Protein 9BHZ (pdb70)

Solvent-accessible surface area: 41918 Å² total; per-residue (Å²): 141,39,73,78,58,5,82,89,71,20,13,52,41,22,66,90,89,30,8,80,78,4,92,100,89,40,2,18,46,64,51,12,1,27,70,10,1,8,3,3,21,16,137,26,20,133,83,40,0,0,22,3,118,105,19,89,0,15,0,20,80,0,47,64,52,0,16,38,0,0,10,20,0,112,111,83,31,1,163,38,39,15,10,0,0,0,4,1,18,10,1,0,0,0,0,0,0,4,5,0,0,9,1,8,10,2,5,0,0,1,0,56,68,70,45,36,19,178,47,0,22,53,0,0,129,55,0,104,1,26,0,0,0,11,0,2,23,53,78,103,60,54,46,0,58,59,14,9,139,119,24,109,43,86,14,165,160,0,125,9,83,22,37,2,41,16,132,103,36,11,108,48,2,2,81,44,7,142,78,13,83,82,47,115,25,77,41,73,20,48,9,58,5,4,1,0,0,7,15,13,102,128,59,74,21,62,4,0,4,3,5,9,2,4,1,10,4,5,0,35,50,1,10,94,22,0,36,13,73,92,50,5,66,3,2,5,6,12,53,0,2,74,10,16,5,2,3,4,0,2,0,10,0,0,2,45,22,0,0,17,0,1,5,5,90,100,54,42,21,120,44,0,0,95,35,0,80,145,48,110,0,37,9,0,8,0,40,13,75,20,1,60,85,1,16,95,16,159,7,32,100,91,46,80,22,96,27,8,106,9,0,0,2,5,66,71,114,12,104,55,73,26,0,89,70,1,21,90,58,12,152,10,49,0,0,4,6,20,33,24,16,8,1,0,4,0,0,0,67,66,134,27,66,66,107,35,0,17,87,6,25,0,74,79,21,2,122,25,2,69,29,47,5,2,45,92,80,38,95,72,51,99,92,81,26,105,11,18,0,6,0,50,0,0,1,3,8,22,0,4,1,34,34,106,82,73,20,90,92,18,17,27,189,73,27,10,14,70,10,10,17,50,0,57,37,21,144,82,51,2,0,18,31,50,16,124,61,52,109,123,13,74,91,95,86,35,72,5,34,2,52,70,15,0,46,108,20,50,140,72,109,30,67,36,7,17,2,46,39,68,123,58,34,1,28,2,61,32,13,89,100,104,82,77,29,98,66,56,35,87,100,86,74,170,77,43,22,3,46,50,57,92,51,98,62,60,29,116,63,72,57,51,4,86,159,65,18,14,57,43,22,66,89,88,32,6,37,76,4,107,94,86,27,2,14,37,35,36,12,0,28,68,10,0,10,29,1,10,68,136,28,27,132,89,38,0,0,17,8,96,146,13,85,0,18,0,58,81,0,48,70,50,0,23,39,0,0,16,27,0,103,110,78,43,4,52,37,37,30,9,0,0,0,6,4,22,11,1,0,0,0,0,0,0,3,2,0,0,11,2,3,8,2,4,0,0,3,0,57,96,74,34,36,21,179,46,0,21,56,0,0,129,26,0,102,1,23,0,0,0,18,1,2,31,48,83,98,65,52,41,0,68,69,13,7,91,125,20,110,42,83,14,164,160,0,122,12,84,26,42,8,36,17,122,101,49,16,120,47,3,6,93,37,12,138,68,6,86,81,61,103,11,87,48,98,16,61,9,60,19,5,1,0,0,6,19,16,68,110,115,78,21,66,0,0,4,3,4,10,1,3,1,7,10,4,2,37,61,1,10,101,23,0,38,10,71,81,90,7,67,3,2,6,7,10,65,0,6,70,8,14,5,2,3,3,0,3,1,7,0,0,2,50,24,1,0,16,0,2,4,4,86,92,50,99,16,102,34,0,0,74,34,0,74,132,33,107,0,32,8,0,10,0,39,15,71,20,1,50,96,1,16,100,17,152,18,34,170,89,52,76,24,91,21,8,107,7,0,0,1,5,67,70,84,20,105,70,80,29,0,84,77,0,17,98,54,11,150,12,39,2,0,3,6,22,30,28,14,7,1,0,6,0,0,0,62,74,134,35,59,82,94,44,6,6,86,7,24,1,71,79,19,1,122,27,2,63,29,49,5,0,30,84,86,30,99,66,57,93,78,93,25,95,9,88,1,12,0,57,0,0,1,1,9,22,0,2,0,44,39,100,85,41,18,155,70,22,16,29,186,59,26,8,13,86,21,72,47,49,0,45,27,27,72,89,106,1,0,16,50,68,33,158,124,72,85,107,94,85,165,125,100,102,102,93,136,222,117,124,93,62,69,82,247,105,96,80,49,94,77,73,39,79,96,74,143,127,99,68,19,53,58,43,57,167,114

Organism: Acinetobacter baumannii (NCBI:txid470)

Secondary structure (DSSP, 8-state):
-THHHHHHHT--PPPHHHHHHHHHTT-S-S--HHHHHHHHHHHHTTSEEEEETTEEEEHHHHHHHHHHHHHHHHHTT--TT-EEEEE--S-THHHHHHHHHHHTT-EEEEE-TT--HHHHHHHHHHHT-SEEEEEESSTTSPPHHHHHTT-SS--TT--EEEEEE--SSHHHH-GGGTT-----------TTSEEEEEE----SPPEEEEEHHHHHHHHHHHHHHHT--TT-EEEE-S-TTSHHHHHSSHHHHHHHTT-EEEE-S---HHHHHHHHHHHT--EEEE-HHHHHHHHT-GGGGGS--TT--EEEEESS---HHHHHHHIIIIISEEEEEEE-TTS-EEE--TTS-HHHHHH---EESSTT-EEEEE-TTS-B--TT--EEEEEE-TTS-SS-TT-HHHHHHHB-TT--EEEEEEEEE-TTS-EEEEEESSPPEEETTEEE-HHHHHHHHHT----EEEEEEE--EEEEEEE---HHHHHHHHH--GGGS-SB---SS--/-HHHHHHHTT--PPPHHHHHHHHHTT-S-S--HHHHHHHHHHHSSSSEEEEETTEEEEHHHHHHHHHHHHHHHHHHT--TT-EEEEE--S-THHHHHHHHHHHTT-EEEEE-TT--HHHHHHHHHHHT-SEEEEEESSTTS--HHHHHTT-SS--SS--EEEEEE--SSHHHH-GGGGG-----------TTSEEEEEE-------EEEEEHHHHHHHHHHHHHHHT--TT-EEEE-S-TTSHHHHHSSHHHHHHHTT-EEEE-S---HHHHHHHHHHHT--EEEE-HHHHHHHHT-GGGGSS--TT--EEEEESSPPPHHHHHHHHHHH-SEEEEEEE-TTS-EEE--TTS-HHHHHH--BEES-TT-EEEEE-SSSPBPPTT--EEEEEE-TTS-SS-TT-HHHHHHHB-TTS-EEEEEEEEE-TTS-EEE-----TT------------------TTHHHHHHH---TTS------

Foldseek 3Di:
DCVVVQVVQFADADPPVQQVVCVVVPQFDWDFPLNLLVVLCVVFVPFWQEAEQPETDTSVRLNQLLLLVLQVCVVVPDAAQAEAEEEEFQADCSSSPLSNCVLRNYAYEQDYHPDALAQVLVVCVLRVHQEYEHEAQAPVDQFQVNSQVPHPDHDVSNPHGGYFHHDPYPCVRCVSSVVTDRDVRDHPDIQSDFRYWYWWDADRTFTATFGNRLQVSLLVLLLVQVVAALAAEEEEADGQSDPCQCPNPHSVNNSSRNHYYYTDSDLQQVVVLVVCQVSLHAEYEEELVSLVNNLPDPCLVVHPNVSHAEYEYEDDDDALVSLVSSCPSSVYQYWYWYDTPQFWIAIAGSPDDSVCSSFFNHGTSDPFKDWFFAALFGDGDDAPDKHFIWIDGSGGGQATGSDVLVSVVQADPVRTGGPQWIFGQHPVRTTGTDGGNAAWQQAPNDTHGQVVLQSLLVVPVFDDWGWHDDPSFIEIETEPCAPVQQVSVVVPPNVPRHPYYYDHDSD/DVVVVQVVQFADADDPVQVVCCVVVPLFDWDFPLSLLVVLCVVFVQFWLEDEPPETDGSVRLNQLLLLLLQLCVVVPDAAAAEAEEAEFQAPCSSSNLSVCVVRNHAYEQDYPVAALVQVLVVCVSRVHQEYEHEDADPPDQFQVSSQVPDPDHDPSNPHGYYFHDDDYPCVRCVSSVPGDRDVSPHDDIQSDWRYWYWWPDPHTFTATFGNRLQVSLLVLLLVQVVAALAAEEEEAPGQSDPCQCPNPHSVNNSSHNHYYYTDSHLQQVVVLVVCQVPLHAEYEDEQVSLVNNLPDPCVPVHDNVSHAEYEYEDDDDALVSLVSCCVSSVYQYKYWYDIPQFWIAIAGSPDDSVCSSFFRHDTSDPFKDWFFQDLVGHGDDAPDKHFTWIDGSGGGQATGSDVVVNPVQADPVRIGGPQFMWGAHPVRTTGTPGDCVQVVPPQSPGWPPPPAIEPPFCPVQVVVVVPDPPSGHPGYVD

B-factor: mean 50.35, std 14.44, range [27.28, 110.31]

InterPro domains:
  IPR000873 AMP-dependent synthetase/ligase domain [PF00501] (43-404)
  IPR020845 AMP-binding, conserved site [PS00455] (198-209)
  IPR025110 AMP-binding enzyme, C-terminal domain [PF13193] (455-532)
  IPR042099 ANL, N-terminal domain [G3DSA:3.40.50.12780] (9-440)
  IPR045851 AMP-binding enzyme domain superfamily [G3DSA:3.30.300.30] (441-539)

Radius of gyration: 33.73 Å; Cα contacts (8 Å, |Δi|>4): 2153; chains: 2; bounding box: 56×111×83 Å

Structure (mmCIF, N/CA/C/O backbone):
data_9BHZ
#
_entry.id   9BHZ
#
_cell.length_a   56.329
_cell.length_b   74.170
_cell.length_c   75.557
_cell.angle_alpha   85.05
_cell.angle_beta   69.91
_cell.angle_gamma   70.09
#
_symmetry.space_group_name_H-M   'P 1'
#
loop_
_entity.id
_entity.type
_entity.pdbx_description
1 polymer '2,3-dihydroxybenzoate-AMP ligase'
2 non-polymer "5'-O-[(2-hydroxybenzoyl)sulfamoyl]adenosine"
3 non-polymer 1,2-ETHANEDIOL
4 water water
#
loop_
_atom_site.group_PDB
_atom_site.id
_atom_site.type_symbol
_atom_site.label_atom_id
_atom_site.label_alt_id
_atom_site.label_comp_id
_atom_site.label_asym_id
_atom_site.label_entity_id
_atom_site.label_seq_id
_atom_site.pdbx_PDB_ins_code
_atom_site.Cartn_x
_atom_site.Cartn_y
_atom_site.Cartn_z
_atom_site.occupancy
_atom_site.B_iso_or_equiv
_atom_site.auth_seq_id
_atom_site.auth_comp_id
_atom_site.auth_asym_id
_atom_site.auth_atom_id
_atom_site.pdbx_PDB_model_num
ATOM 1 N N . MET A 1 36 ? -16.511 9.531 0.909 1.00 66.92 1 MET A N 1
ATOM 2 C CA . MET A 1 36 ? -17.737 8.714 0.906 1.00 70.02 1 MET A CA 1
ATOM 3 C C . MET A 1 36 ? -18.806 9.384 1.751 1.00 66.52 1 MET A C 1
ATOM 4 O O . MET A 1 36 ? -19.884 9.795 1.279 1.00 62.56 1 MET A O 1
ATOM 9 N N . PHE A 1 37 ? -18.451 9.476 3.029 1.00 66.70 2 PHE A N 1
ATOM 10 C CA . PHE A 1 37 ? -19.239 10.119 4.058 1.00 59.50 2 PHE A CA 1
ATOM 11 C C . PHE A 1 37 ? -18.982 11.612 4.145 1.00 56.15 2 PHE A C 1
ATOM 12 O O . PHE A 1 37 ? -19.492 12.260 5.063 1.00 56.14 2 PHE A O 1
ATOM 20 N N . ILE A 1 38 ? -18.203 12.177 3.222 1.00 56.37 3 ILE A N 1
ATOM 21 C CA . ILE A 1 38 ? -17.915 13.603 3.318 1.00 56.30 3 ILE A CA 1
ATOM 22 C C . ILE A 1 38 ? -19.196 14.432 3.181 1.00 54.16 3 ILE A C 1
ATOM 23 O O . ILE A 1 38 ? -19.303 15.527 3.748 1.00 51.63 3 ILE A O 1
ATOM 28 N N . GLU A 1 39 ? -20.197 13.920 2.467 1.00 54.90 4 GLU A N 1
ATOM 29 C CA . GLU A 1 39 ? -21.464 14.640 2.372 1.00 53.79 4 GLU A CA 1
ATOM 30 C C . GLU A 1 39 ? -22.062 14.880 3.758 1.00 53.92 4 GLU A C 1
ATOM 31 O O . GLU A 1 39 ? -22.385 16.018 4.119 1.00 53.01 4 GLU A O 1
ATOM 33 N N . GLN A 1 40 ? -22.200 13.813 4.560 1.00 55.73 5 GLN A N 1
ATOM 34 C CA . GLN A 1 40 ? -22.761 13.951 5.903 1.00 51.79 5 GLN A CA 1
ATOM 35 C C . GLN A 1 40 ? -21.868 14.812 6.794 1.00 52.38 5 GLN A C 1
ATOM 36 O O . GLN A 1 40 ? -22.363 15.687 7.523 1.00 48.82 5 GLN A O 1
ATOM 38 N N . ASP A 1 41 ? -20.549 14.583 6.737 1.00 48.70 6 ASP A N 1
ATOM 39 C CA . ASP A 1 41 ? -19.621 15.287 7.617 1.00 46.98 6 ASP A CA 1
ATOM 40 C C . ASP A 1 41 ? -19.701 16.792 7.419 1.00 47.10 6 ASP A C 1
ATOM 41 O O . ASP A 1 41 ? -19.696 17.561 8.388 1.00 45.18 6 ASP A O 1
ATOM 46 N N . ILE A 1 42 ? -19.711 17.235 6.161 1.00 48.10 7 ILE A N 1
ATOM 47 C CA . ILE A 1 42 ? -19.877 18.658 5.897 1.00 47.71 7 ILE A CA 1
ATOM 48 C C . ILE A 1 42 ? -21.123 19.184 6.605 1.00 47.68 7 ILE A C 1
ATOM 49 O O . ILE A 1 42 ? -21.084 20.242 7.242 1.00 48.35 7 ILE A O 1
ATOM 54 N N . GLN A 1 43 ? -22.234 18.443 6.545 1.00 47.58 8 GLN A N 1
ATOM 55 C CA . GLN A 1 43 ? -23.435 18.900 7.247 1.00 49.48 8 GLN A CA 1
ATOM 56 C C . GLN A 1 43 ? -23.294 18.818 8.769 1.00 50.52 8 GLN A C 1
ATOM 57 O O . GLN A 1 43 ? -24.105 19.416 9.485 1.00 48.06 8 GLN A O 1
ATOM 59 N N . LEU A 1 44 ? -22.285 18.114 9.279 1.00 45.54 9 LEU A N 1
ATOM 60 C CA . LEU A 1 44 ? -22.084 17.982 10.715 1.00 48.24 9 LEU A CA 1
ATOM 61 C C . LEU A 1 44 ? -21.008 18.916 11.264 1.00 45.40 9 LEU A C 1
ATOM 62 O O . LEU A 1 44 ? -20.755 18.892 12.467 1.00 44.32 9 LEU A O 1
ATOM 67 N N . GLY A 1 45 ? -20.383 19.742 10.427 1.00 46.30 10 GLY A N 1
ATOM 68 C CA . GLY A 1 45 ? -19.428 20.722 10.914 1.00 44.25 10 GLY A CA 1
ATOM 69 C C . GLY A 1 45 ? -18.072 20.688 10.232 1.00 43.91 10 GLY A C 1
ATOM 70 O O . GLY A 1 45 ? -17.243 21.587 10.419 1.00 42.85 10 GLY A O 1
ATOM 71 N N . TYR A 1 46 ? -17.826 19.654 9.435 1.00 44.04 11 TYR A N 1
ATOM 72 C CA . TYR A 1 46 ? -16.532 19.522 8.774 1.00 41.69 11 TYR A CA 1
ATOM 73 C C . TYR A 1 46 ? -16.362 20.597 7.701 1.00 44.02 11 TYR A C 1
ATOM 74 O O . TYR A 1 46 ? -17.275 20.836 6.899 1.00 45.94 11 TYR A O 1
ATOM 83 N N . VAL A 1 47 ? -15.206 21.248 7.673 1.00 40.95 12 VAL A N 1
ATOM 84 C CA . VAL A 1 47 ? -14.882 22.144 6.565 1.00 40.45 12 VAL A CA 1
ATOM 85 C C . VAL A 1 47 ? -13.829 21.455 5.701 1.00 41.44 12 VAL A C 1
ATOM 86 O O . VAL A 1 47 ? -12.736 21.151 6.188 1.00 42.74 12 VAL A O 1
ATOM 90 N N . PRO A 1 48 ? -14.120 21.167 4.444 1.00 44.94 13 PRO A N 1
ATOM 91 C CA . PRO A 1 48 ? -13.198 20.391 3.610 1.00 43.72 13 PRO A CA 1
ATOM 92 C C . PRO A 1 48 ? -12.161 21.263 2.910 1.00 42.87 13 PRO A C 1
ATOM 93 O O . PRO A 1 48 ? -12.253 22.488 2.879 1.00 45.24 13 PRO A O 1
ATOM 97 N N . PHE A 1 49 ? -11.170 20.593 2.326 1.00 47.52 14 PHE A N 1
ATOM 98 C CA . PHE A 1 49 ? -10.251 21.264 1.417 1.00 48.66 14 PHE A CA 1
ATOM 99 C C . PHE A 1 49 ? -11.000 21.755 0.171 1.00 49.31 14 PHE A C 1
ATOM 100 O O . PHE A 1 49 ? -11.837 21.031 -0.375 1.00 49.27 14 PHE A O 1
ATOM 108 N N . PRO A 1 50 ? -10.746 22.988 -0.280 1.00 49.87 15 PRO A N 1
ATOM 109 C CA . PRO A 1 50 ? -11.326 23.449 -1.552 1.00 51.14 15 PRO A CA 1
ATOM 110 C C . PRO A 1 50 ? -10.949 22.547 -2.716 1.00 51.88 15 PRO A C 1
ATOM 111 O O . PRO A 1 50 ? -9.791 22.158 -2.872 1.00 53.86 15 PRO A O 1
ATOM 115 N N . LYS A 1 51 ? -11.934 22.285 -3.578 1.00 56.23 16 LYS A N 1
ATOM 116 C CA . LYS A 1 51 ? -11.792 21.277 -4.629 1.00 55.76 16 LYS A CA 1
ATOM 117 C C . LYS A 1 51 ? -10.501 21.448 -5.435 1.00 56.12 16 LYS A C 1
ATOM 118 O O . LYS A 1 51 ? -9.824 20.461 -5.755 1.00 54.77 16 LYS A O 1
ATOM 120 N N . SER A 1 52 ? -10.130 22.691 -5.762 1.00 56.07 17 SER A N 1
ATOM 121 C CA . SER A 1 52 ? -8.945 22.890 -6.593 1.00 52.97 17 SER A CA 1
ATOM 122 C C . SER A 1 52 ? -7.673 22.532 -5.831 1.00 56.60 17 SER A C 1
ATOM 123 O O . SER A 1 52 ? -6.807 21.825 -6.359 1.00 55.94 17 SER A O 1
ATOM 126 N N . ARG A 1 53 ? -7.551 22.992 -4.573 1.00 57.12 18 ARG A N 1
ATOM 127 C CA . ARG A 1 53 ? -6.379 22.662 -3.762 1.00 52.91 18 ARG A CA 1
ATOM 128 C C . ARG A 1 53 ? -6.263 21.158 -3.544 1.00 50.76 18 ARG A C 1
ATOM 129 O O . ARG A 1 53 ? -5.165 20.590 -3.627 1.00 48.01 18 ARG A O 1
ATOM 137 N N . ALA A 1 54 ? -7.386 20.497 -3.260 1.00 49.80 19 ALA A N 1
ATOM 138 C CA . ALA A 1 54 ? -7.374 19.050 -3.082 1.00 50.09 19 ALA A CA 1
ATOM 139 C C . ALA A 1 54 ? -6.818 18.339 -4.307 1.00 52.40 19 ALA A C 1
ATOM 140 O O . ALA A 1 54 ? -6.050 17.379 -4.180 1.00 51.89 19 ALA A O 1
ATOM 142 N N . GLN A 1 55 ? -7.228 18.766 -5.504 1.00 56.40 20 GLN A N 1
ATOM 143 C CA . GLN A 1 55 ? -6.768 18.092 -6.711 1.00 56.47 20 GLN A CA 1
ATOM 144 C C . GLN A 1 55 ? -5.265 18.251 -6.871 1.00 55.95 20 GLN A C 1
ATOM 145 O O . GLN A 1 55 ? -4.571 17.314 -7.286 1.00 55.06 20 GLN A O 1
ATOM 151 N N . GLN A 1 56 ? -4.748 19.432 -6.530 1.00 52.29 21 GLN A N 1
ATOM 152 C CA . GLN A 1 56 ? -3.316 19.673 -6.622 1.00 51.21 21 GLN A CA 1
ATOM 153 C C . GLN A 1 56 ? -2.551 18.778 -5.660 1.00 52.43 21 GLN A C 1
ATOM 154 O O . GLN A 1 56 ? -1.531 18.186 -6.027 1.00 53.30 21 GLN A O 1
ATOM 160 N N . TYR A 1 57 ? -3.035 18.654 -4.424 1.00 49.98 22 TYR A N 1
ATOM 161 C CA . TYR A 1 57 ? -2.372 17.771 -3.469 1.00 49.83 22 TYR A CA 1
ATOM 162 C C . TYR A 1 57 ? -2.448 16.308 -3.904 1.00 50.82 22 TYR A C 1
ATOM 163 O O . TYR A 1 57 ? -1.567 15.513 -3.554 1.00 52.03 22 TYR A O 1
ATOM 172 N N . ARG A 1 58 ? -3.468 15.937 -4.683 1.00 52.24 23 ARG A N 1
ATOM 173 C CA . ARG A 1 58 ? -3.488 14.614 -5.305 1.00 54.58 23 ARG A CA 1
ATOM 174 C C . ARG A 1 58 ? -2.412 14.487 -6.376 1.00 55.73 23 ARG A C 1
ATOM 175 O O . ARG A 1 58 ? -1.607 13.546 -6.349 1.00 57.06 23 ARG A O 1
ATOM 183 N N . ASP A 1 59 ? -2.392 15.419 -7.340 1.00 55.16 24 ASP A N 1
ATOM 184 C CA . ASP A 1 59 ? -1.538 15.257 -8.513 1.00 54.89 24 ASP A CA 1
ATOM 185 C C . ASP A 1 59 ? -0.058 15.408 -8.188 1.00 56.66 24 ASP A C 1
ATOM 186 O O . ASP A 1 59 ? 0.778 14.758 -8.819 1.00 58.68 24 ASP A O 1
ATOM 191 N N . GLU A 1 60 ? 0.295 16.267 -7.244 1.00 54.71 25 GLU A N 1
ATOM 192 C CA . GLU A 1 60 ? 1.701 16.438 -6.908 1.00 54.97 25 GLU A CA 1
ATOM 193 C C . GLU A 1 60 ? 2.222 15.339 -5.993 1.00 55.90 25 GLU A C 1
ATOM 194 O O . GLU A 1 60 ? 3.398 15.372 -5.619 1.00 58.18 25 GLU A O 1
ATOM 200 N N . GLY A 1 61 ? 1.384 14.375 -5.624 1.00 55.43 26 GLY A N 1
ATOM 201 C CA . GLY A 1 61 ? 1.848 13.231 -4.869 1.00 54.18 26 GLY A CA 1
ATOM 202 C C . GLY A 1 61 ? 2.029 13.508 -3.397 1.00 55.51 26 GLY A C 1
ATOM 203 O O . GLY A 1 61 ? 3.018 13.057 -2.801 1.00 59.04 26 GLY A O 1
ATOM 204 N N . CYS A 1 62 ? 1.108 14.258 -2.794 1.00 51.49 27 CYS A N 1
ATOM 205 C CA . CYS A 1 62 ? 1.065 14.461 -1.345 1.00 49.40 27 CYS A CA 1
ATOM 206 C C . CYS A 1 62 ? 0.095 13.497 -0.673 1.00 46.77 27 CYS A C 1
ATOM 207 O O . CYS A 1 62 ? 0.494 12.688 0.169 1.00 46.43 27 CYS A O 1
ATOM 210 N N . TRP A 1 63 ? -1.189 13.599 -1.021 1.00 44.01 28 TRP A N 1
ATOM 211 C CA . TRP A 1 63 ? -2.207 12.693 -0.515 1.00 42.50 28 TRP A CA 1
ATOM 212 C C . TRP A 1 63 ? -2.108 11.349 -1.222 1.00 45.14 28 TRP A C 1
ATOM 213 O O . TRP A 1 63 ? -2.116 11.285 -2.450 1.00 41.52 28 TRP A O 1
ATOM 224 N N . LYS A 1 64 ? -2.022 10.279 -0.453 1.00 45.25 29 LYS A N 1
ATOM 225 C CA . LYS A 1 64 ? -2.034 8.952 -1.038 1.00 46.64 29 LYS A CA 1
ATOM 226 C C . LYS A 1 64 ? -3.361 8.258 -0.708 1.00 45.33 29 LYS A C 1
ATOM 227 O O . LYS A 1 64 ? -4.335 8.891 -0.280 1.00 43.13 29 LYS A O 1
ATOM 233 N N . SER A 1 65 ? -3.413 6.953 -0.951 1.00 47.34 30 SER A N 1
ATOM 234 C CA . SER A 1 65 ? -4.662 6.207 -0.999 1.00 43.72 30 SER A CA 1
ATOM 235 C C . SER A 1 65 ? -4.767 5.180 0.122 1.00 43.59 30 SER A C 1
ATOM 236 O O . SER A 1 65 ? -5.438 4.162 -0.027 1.00 47.81 30 SER A O 1
ATOM 239 N N . GLN A 1 66 ? -4.094 5.415 1.244 1.00 46.61 31 GLN A N 1
ATOM 240 C CA . GLN A 1 66 ? -4.102 4.474 2.356 1.00 42.93 31 GLN A CA 1
ATOM 241 C C . GLN A 1 66 ? -4.766 5.120 3.552 1.00 42.77 31 GLN A C 1
ATOM 242 O O . GLN A 1 66 ? -4.424 6.250 3.925 1.00 41.52 31 GLN A O 1
ATOM 248 N N . THR A 1 67 ? -5.703 4.396 4.155 1.00 42.08 32 THR A N 1
ATOM 249 C CA . THR A 1 67 ? -6.196 4.766 5.472 1.00 39.87 32 THR A CA 1
ATOM 250 C C . THR A 1 67 ? -5.157 4.395 6.528 1.00 38.21 32 THR A C 1
ATOM 251 O O . THR A 1 67 ? -4.195 3.673 6.258 1.00 38.55 32 THR A O 1
ATOM 255 N N . HIS A 1 68 ? -5.378 4.867 7.755 1.00 38.19 33 HIS A N 1
ATOM 256 C CA . HIS A 1 68 ? -4.520 4.469 8.868 1.00 37.84 33 HIS A CA 1
ATOM 257 C C . HIS A 1 68 ? -4.480 2.960 9.014 1.00 36.61 33 HIS A C 1
ATOM 258 O O . HIS A 1 68 ? -3.434 2.380 9.340 1.00 39.00 33 HIS A O 1
ATOM 265 N N . PHE A 1 69 ? -5.610 2.307 8.839 1.00 35.53 34 PHE A N 1
ATOM 266 C CA . PHE A 1 69 ? -5.578 0.874 9.074 1.00 39.08 34 PHE A CA 1
ATOM 267 C C . PHE A 1 69 ? -4.931 0.133 7.911 1.00 37.70 34 PHE A C 1
ATOM 268 O O . PHE A 1 69 ? -4.212 -0.848 8.139 1.00 36.29 34 PHE A O 1
ATOM 276 N N . GLN A 1 70 ? -5.178 0.578 6.665 1.00 36.61 35 GLN A N 1
ATOM 277 C CA . GLN A 1 70 ? -4.514 -0.048 5.520 1.00 37.63 35 GLN A CA 1
ATOM 278 C C . GLN A 1 70 ? -3.011 0.164 5.581 1.00 35.68 35 GLN A C 1
ATOM 279 O O . GLN A 1 70 ? -2.245 -0.692 5.138 1.00 37.50 35 GLN A O 1
ATOM 285 N N . LEU A 1 71 ? -2.571 1.305 6.106 1.00 36.94 36 LEU A N 1
ATOM 286 C CA . LEU A 1 71 ? -1.150 1.501 6.340 1.00 38.32 36 LEU A CA 1
ATOM 287 C C . LEU A 1 71 ? -0.628 0.478 7.341 1.00 37.80 36 LEU A C 1
ATOM 288 O O . LEU A 1 71 ? 0.442 -0.107 7.144 1.00 39.71 36 LEU A O 1
ATOM 293 N N . LEU A 1 72 ? -1.382 0.226 8.410 1.00 38.28 37 LEU A N 1
ATOM 294 C CA . LEU A 1 72 ? -0.942 -0.764 9.391 1.00 38.18 37 LEU A CA 1
ATOM 295 C C . LEU A 1 72 ? -0.868 -2.157 8.762 1.00 37.44 37 LEU A C 1
ATOM 296 O O . LEU A 1 72 ? 0.113 -2.889 8.961 1.00 36.93 37 LEU A O 1
ATOM 301 N N . ALA A 1 73 ? -1.883 -2.526 7.976 1.00 35.60 38 ALA A N 1
ATOM 302 C CA . ALA A 1 73 ? -1.877 -3.813 7.287 1.00 36.88 38 ALA A CA 1
ATOM 303 C C . ALA A 1 73 ? -0.629 -3.979 6.418 1.00 39.12 38 ALA A C 1
ATOM 304 O O . ALA A 1 73 ? -0.082 -5.083 6.306 1.00 39.11 38 ALA A O 1
ATOM 306 N N . SER A 1 74 ? -0.162 -2.897 5.796 1.00 36.34 39 SER A N 1
ATOM 307 C CA . SER A 1 74 ? 1.031 -2.994 4.976 1.00 38.94 39 SER A CA 1
ATOM 308 C C . SER A 1 74 ? 2.310 -3.016 5.814 1.00 40.05 39 SER A C 1
ATOM 309 O O . SER A 1 74 ? 3.285 -3.678 5.425 1.00 39.47 39 SER A O 1
ATOM 312 N N . LEU A 1 75 ? 2.332 -2.307 6.950 1.00 39.27 40 LEU A N 1
ATOM 313 C CA . LEU A 1 75 ? 3.455 -2.435 7.877 1.00 37.43 40 LEU A CA 1
ATOM 314 C C . LEU A 1 75 ? 3.567 -3.861 8.391 1.00 38.20 40 LEU A C 1
ATOM 315 O O . LEU A 1 75 ? 4.667 -4.412 8.496 1.00 39.11 40 LEU A O 1
ATOM 320 N N . LYS A 1 76 ? 2.438 -4.474 8.739 1.00 40.00 41 LYS A N 1
ATOM 321 C CA . LYS A 1 76 ? 2.471 -5.881 9.110 1.00 38.49 41 LYS A CA 1
ATOM 322 C C . LYS A 1 76 ? 2.945 -6.744 7.952 1.00 41.77 41 LYS A C 1
ATOM 323 O O . LYS A 1 76 ? 3.528 -7.818 8.173 1.00 41.58 41 LYS A O 1
ATOM 329 N N . ASP A 1 77 ? 2.687 -6.305 6.714 1.00 38.93 42 ASP A N 1
ATOM 330 C CA . ASP A 1 77 ? 3.110 -7.082 5.558 1.00 40.92 42 ASP A CA 1
ATOM 331 C C . ASP A 1 77 ? 4.629 -7.090 5.449 1.00 40.28 42 ASP A C 1
ATOM 332 O O . ASP A 1 77 ? 5.237 -8.129 5.164 1.00 44.01 42 ASP A O 1
ATOM 337 N N . ARG A 1 78 ? 5.251 -5.933 5.679 1.00 41.32 43 ARG A N 1
ATOM 338 C CA . ARG A 1 78 ? 6.684 -5.710 5.498 1.00 42.15 43 ARG A CA 1
ATOM 339 C C . ARG A 1 78 ? 7.502 -6.009 6.750 1.00 39.74 43 ARG A C 1
ATOM 340 O O . ARG A 1 78 ? 8.636 -6.493 6.640 1.00 40.91 43 ARG A O 1
ATOM 348 N N . PHE A 1 79 ? 6.963 -5.710 7.936 1.00 36.85 44 PHE A N 1
ATOM 349 C CA . PHE A 1 79 ? 7.745 -5.741 9.172 1.00 38.20 44 PHE A CA 1
ATOM 350 C C . PHE A 1 79 ? 7.169 -6.690 10.231 1.00 36.93 44 PHE A C 1
ATOM 351 O O . PHE A 1 79 ? 7.448 -6.541 11.419 1.00 37.13 44 PHE A O 1
ATOM 359 N N . ALA A 1 80 ? 6.395 -7.682 9.811 1.00 34.90 45 ALA A N 1
ATOM 360 C CA . ALA A 1 80 ? 5.652 -8.570 10.702 1.00 38.33 45 ALA A CA 1
ATOM 361 C C . ALA A 1 80 ? 6.332 -8.873 12.033 1.00 39.07 45 ALA A C 1
ATOM 362 O O . ALA A 1 80 ? 5.776 -8.577 13.094 1.00 36.45 45 ALA A O 1
ATOM 364 N N . GLN A 1 81 ? 7.496 -9.521 11.998 1.00 40.13 46 GLN A N 1
ATOM 365 C CA . GLN A 1 81 ? 8.122 -10.007 13.216 1.00 39.06 46 GLN A CA 1
ATOM 366 C C . GLN A 1 81 ? 9.046 -8.983 13.877 1.00 41.56 46 GLN A C 1
ATOM 367 O O . GLN A 1 81 ? 9.690 -9.309 14.878 1.00 43.30 46 GLN A O 1
ATOM 373 N N . ARG A 1 82 ? 9.135 -7.764 13.360 1.00 37.73 47 ARG A N 1
ATOM 374 C CA . ARG A 1 82 ? 9.865 -6.739 14.084 1.00 37.01 47 ARG A CA 1
ATOM 375 C C . ARG A 1 82 ? 9.053 -6.255 15.281 1.00 40.73 47 ARG A C 1
ATOM 376 O O . ARG A 1 82 ? 7.811 -6.276 15.283 1.00 39.49 47 ARG A O 1
ATOM 384 N N . VAL A 1 83 ? 9.770 -5.814 16.311 1.00 38.01 48 VAL A N 1
ATOM 385 C CA . VAL A 1 83 ? 9.139 -5.263 17.501 1.00 35.46 48 VAL A CA 1
ATOM 386 C C . VAL A 1 83 ? 8.707 -3.842 17.178 1.00 36.20 48 VAL A C 1
ATOM 387 O O . VAL A 1 83 ? 9.525 -3.016 16.762 1.00 36.50 48 VAL A O 1
ATOM 391 N N . ALA A 1 84 ? 7.407 -3.571 17.309 1.00 36.91 49 ALA A N 1
ATOM 392 C CA . ALA A 1 84 ? 6.904 -2.227 17.079 1.00 34.18 49 ALA A CA 1
ATOM 393 C C . ALA A 1 84 ? 6.944 -1.390 18.344 1.00 34.71 49 ALA A C 1
ATOM 394 O O . ALA A 1 84 ? 7.246 -0.190 18.285 1.00 35.73 49 ALA A O 1
ATOM 396 N N . VAL A 1 85 ? 6.690 -2.001 19.497 1.00 37.12 50 VAL A N 1
ATOM 397 C CA . VAL A 1 85 ? 6.485 -1.257 20.736 1.00 32.40 50 VAL A CA 1
ATOM 398 C C . VAL A 1 85 ? 6.927 -2.116 21.907 1.00 35.77 50 VAL A C 1
ATOM 399 O O . VAL A 1 85 ? 6.657 -3.324 21.947 1.00 34.36 50 VAL A O 1
ATOM 403 N N . ILE A 1 86 ? 7.575 -1.465 22.878 1.00 33.29 51 ILE A N 1
ATOM 404 C CA . ILE A 1 86 ? 8.055 -2.087 24.105 1.00 36.85 51 ILE A CA 1
ATOM 405 C C . ILE A 1 86 ? 7.607 -1.229 25.281 1.00 36.31 51 ILE A C 1
ATOM 406 O O . ILE A 1 86 ? 7.722 0.001 25.232 1.00 33.67 51 ILE A O 1
ATOM 411 N N . GLN A 1 87 ? 7.096 -1.871 26.338 1.00 38.16 52 GLN A N 1
ATOM 412 C CA . GLN A 1 87 ? 6.732 -1.135 27.554 1.00 42.69 52 GLN A CA 1
ATOM 413 C C . GLN A 1 87 ? 6.820 -2.045 28.768 1.00 44.10 52 GLN A C 1
ATOM 414 O O . GLN A 1 87 ? 5.924 -2.863 28.985 1.00 45.00 52 GLN A O 1
ATOM 420 N N . ASP A 1 88 ? 7.863 -1.864 29.578 1.00 44.99 53 ASP A N 1
ATOM 421 C CA . ASP A 1 88 ? 8.145 -2.726 30.750 1.00 48.26 53 ASP A CA 1
ATOM 422 C C . ASP A 1 88 ? 8.415 -4.127 30.202 1.00 47.39 53 ASP A C 1
ATOM 423 O O . ASP A 1 88 ? 9.256 -4.276 29.300 1.00 48.20 53 ASP A O 1
ATOM 428 N N . ASP A 1 89 ? 7.758 -5.168 30.700 1.00 46.32 54 ASP A N 1
ATOM 429 C CA . ASP A 1 89 ? 7.985 -6.520 30.219 1.00 46.17 54 ASP A CA 1
ATOM 430 C C . ASP A 1 89 ? 7.077 -6.881 29.050 1.00 47.02 54 ASP A C 1
ATOM 431 O O . ASP A 1 89 ? 7.034 -8.053 28.659 1.00 49.75 54 ASP A O 1
ATOM 433 N N . LYS A 1 90 ? 6.349 -5.910 28.500 1.00 41.80 55 LYS A N 1
ATOM 434 C CA . LYS A 1 90 ? 5.411 -6.125 27.410 1.00 42.02 55 LYS A CA 1
ATOM 435 C C . LYS A 1 90 ? 5.955 -5.557 26.106 1.00 40.55 55 LYS A C 1
ATOM 436 O O . LYS A 1 90 ? 6.667 -4.548 26.092 1.00 38.59 55 LYS A O 1
ATOM 442 N N . GLN A 1 91 ? 5.571 -6.197 25.006 1.00 38.52 56 GLN A N 1
ATOM 443 C CA . GLN A 1 91 ? 6.007 -5.753 23.691 1.00 37.44 56 GLN A CA 1
ATOM 444 C C . GLN A 1 91 ? 5.062 -6.308 22.642 1.00 36.56 56 GLN A C 1
ATOM 445 O O . GLN A 1 91 ? 4.397 -7.326 22.841 1.00 38.46 56 GLN A O 1
ATOM 451 N N . LEU A 1 92 ? 5.008 -5.610 21.522 1.00 37.72 57 LEU A N 1
ATOM 452 C CA . LEU A 1 92 ? 4.201 -6.004 20.380 1.00 36.64 57 LEU A CA 1
ATOM 453 C C . LEU A 1 92 ? 5.086 -5.964 19.152 1.00 36.54 57 LEU A C 1
ATOM 454 O O . LEU A 1 92 ? 5.753 -4.952 18.904 1.00 34.90 57 LEU A O 1
ATOM 459 N N . THR A 1 93 ? 5.094 -7.049 18.386 1.00 37.71 58 THR A N 1
ATOM 460 C CA . THR A 1 93 ? 5.555 -6.919 17.015 1.00 36.81 58 THR A CA 1
ATOM 461 C C . THR A 1 93 ? 4.477 -6.262 16.154 1.00 37.13 58 THR A C 1
ATOM 462 O O . THR A 1 93 ? 3.312 -6.117 16.546 1.00 38.31 58 THR A O 1
ATOM 466 N N . TYR A 1 94 ? 4.870 -5.865 14.951 1.00 37.33 59 TYR A N 1
ATOM 467 C CA . TYR A 1 94 ? 3.879 -5.336 14.030 1.00 36.20 59 TYR A CA 1
ATOM 468 C C . TYR A 1 94 ? 2.773 -6.346 13.788 1.00 36.66 59 TYR A C 1
ATOM 469 O O . TYR A 1 94 ? 1.603 -5.975 13.641 1.00 37.62 59 TYR A O 1
ATOM 478 N N . GLN A 1 95 ? 3.115 -7.625 13.781 1.00 35.55 60 GLN A N 1
ATOM 479 C CA . GLN A 1 95 ? 2.110 -8.649 13.540 1.00 38.93 60 GLN A CA 1
ATOM 480 C C . GLN A 1 95 ? 1.108 -8.699 14.683 1.00 39.62 60 GLN A C 1
ATOM 481 O O . GLN A 1 95 ? -0.101 -8.728 14.452 1.00 37.77 60 GLN A O 1
ATOM 487 N N . GLN A 1 96 ? 1.607 -8.712 15.930 1.00 39.39 61 GLN A N 1
ATOM 488 C CA . GLN A 1 96 ? 0.738 -8.763 17.105 1.00 36.95 61 GLN A CA 1
ATOM 489 C C . GLN A 1 96 ? -0.137 -7.524 17.208 1.00 36.21 61 GLN A C 1
ATOM 490 O O . GLN A 1 96 ? -1.328 -7.619 17.519 1.00 38.27 61 GLN A O 1
ATOM 496 N N . LEU A 1 97 ? 0.426 -6.352 16.929 1.00 36.11 62 LEU A N 1
ATOM 497 C CA . LEU A 1 97 ? -0.377 -5.140 16.943 1.00 36.47 62 LEU A CA 1
ATOM 498 C C . LEU A 1 97 ? -1.560 -5.258 15.979 1.00 36.05 62 LEU A C 1
ATOM 499 O O . LEU A 1 97 ? -2.710 -4.940 16.332 1.00 35.98 62 LEU A O 1
ATOM 504 N N . TYR A 1 98 ? -1.292 -5.716 14.754 1.00 35.72 63 TYR A N 1
ATOM 505 C CA . TYR A 1 98 ? -2.345 -5.909 13.757 1.00 35.06 63 TYR A CA 1
ATOM 506 C C . TYR A 1 98 ? -3.391 -6.901 14.247 1.00 34.81 63 TYR A C 1
ATOM 507 O O . TYR A 1 98 ? -4.593 -6.658 14.134 1.00 36.87 63 TYR A O 1
ATOM 516 N N . ASP A 1 99 ? -2.954 -8.035 14.792 1.00 38.25 64 ASP A N 1
ATOM 517 C CA . ASP A 1 99 ? -3.907 -9.022 15.293 1.00 38.08 64 ASP A CA 1
ATOM 518 C C . ASP A 1 99 ? -4.760 -8.441 16.420 1.00 37.93 64 ASP A C 1
ATOM 519 O O . ASP A 1 99 ? -5.989 -8.422 16.330 1.00 38.93 64 ASP A O 1
ATOM 524 N N . TYR A 1 100 ? -4.117 -7.937 17.488 1.00 37.87 65 TYR A N 1
ATOM 525 C CA . TYR A 1 100 ? -4.863 -7.374 18.614 1.00 35.13 65 TYR A CA 1
ATOM 526 C C . TYR A 1 100 ? -5.813 -6.290 18.155 1.00 36.32 65 TYR A C 1
ATOM 527 O O . TYR A 1 100 ? -6.958 -6.219 18.615 1.00 36.85 65 TYR A O 1
ATOM 536 N N . ALA A 1 101 ? -5.352 -5.424 17.251 1.00 35.10 66 ALA A N 1
ATOM 537 C CA . ALA A 1 101 ? -6.232 -4.392 16.723 1.00 34.07 66 ALA A CA 1
ATOM 538 C C . ALA A 1 101 ? -7.443 -5.014 16.040 1.00 36.46 66 ALA A C 1
ATOM 539 O O . ALA A 1 101 ? -8.589 -4.607 16.282 1.00 36.05 66 ALA A O 1
ATOM 541 N N . ILE A 1 102 ? -7.206 -6.003 15.171 1.00 36.54 67 ILE A N 1
ATOM 542 C CA . ILE A 1 102 ? -8.316 -6.694 14.532 1.00 38.89 67 ILE A CA 1
ATOM 543 C C . ILE A 1 102 ? -9.223 -7.290 15.593 1.00 40.07 67 ILE A C 1
ATOM 544 O O . ILE A 1 102 ? -10.453 -7.168 15.528 1.00 41.07 67 ILE A O 1
ATOM 549 N N . HIS A 1 103 ? -8.629 -7.914 16.608 1.00 38.12 68 HIS A N 1
ATOM 550 C CA . HIS A 1 103 ? -9.444 -8.557 17.628 1.00 40.66 68 HIS A CA 1
ATOM 551 C C . HIS A 1 103 ? -10.260 -7.530 18.412 1.00 39.93 68 HIS A C 1
ATOM 552 O O . HIS A 1 103 ? -11.413 -7.791 18.775 1.00 39.63 68 HIS A O 1
ATOM 559 N N . TYR A 1 104 ? -9.690 -6.350 18.653 1.00 37.64 69 TYR A N 1
ATOM 560 C CA . TYR A 1 104 ? -10.378 -5.335 19.442 1.00 39.05 69 TYR A CA 1
ATOM 561 C C . TYR A 1 104 ? -11.412 -4.592 18.606 1.00 38.89 69 TYR A C 1
ATOM 562 O O . TYR A 1 104 ? -12.500 -4.287 19.100 1.00 38.78 69 TYR A O 1
ATOM 571 N N . GLY A 1 105 ? -11.091 -4.305 17.338 1.00 39.74 70 GLY A N 1
ATOM 572 C CA . GLY A 1 105 ? -12.103 -3.815 16.414 1.00 37.48 70 GLY A CA 1
ATOM 573 C C . GLY A 1 105 ? -13.312 -4.728 16.348 1.00 40.69 70 GLY A C 1
ATOM 574 O O . GLY A 1 105 ? -14.457 -4.270 16.365 1.00 40.22 70 GLY A O 1
ATOM 575 N N . THR A 1 106 ? -13.083 -6.037 16.309 1.00 40.76 71 THR A N 1
ATOM 576 C CA . THR A 1 106 ? -14.211 -6.955 16.276 1.00 43.27 71 THR A CA 1
ATOM 577 C C . THR A 1 106 ? -15.038 -6.822 17.551 1.00 42.72 71 THR A C 1
ATOM 578 O O . THR A 1 106 ? -16.274 -6.753 17.508 1.00 43.18 71 THR A O 1
ATOM 582 N N . TYR A 1 107 ? -14.363 -6.772 18.700 1.00 43.03 72 TYR A N 1
ATOM 583 C CA . TYR A 1 107 ? -15.031 -6.454 19.956 1.00 43.23 72 TYR A CA 1
ATOM 584 C C . TYR A 1 107 ? -15.866 -5.187 19.825 1.00 41.46 72 TYR A C 1
ATOM 585 O O . TYR A 1 107 ? -17.077 -5.206 20.048 1.00 40.43 72 TYR A O 1
ATOM 594 N N . LEU A 1 108 ? -15.228 -4.068 19.462 1.00 40.93 73 LEU A N 1
ATOM 595 C CA . LEU A 1 108 ? -15.950 -2.800 19.350 1.00 41.45 73 LEU A CA 1
ATOM 596 C C . LEU A 1 108 ? -17.192 -2.937 18.479 1.00 43.64 73 LEU A C 1
ATOM 597 O O . LEU A 1 108 ? -18.268 -2.418 18.813 1.00 43.23 73 LEU A O 1
ATOM 602 N N . LYS A 1 109 ? -17.048 -3.609 17.335 1.00 43.07 74 LYS A N 1
ATOM 603 C CA . LYS A 1 109 ? -18.180 -3.799 16.443 1.00 42.82 74 LYS A CA 1
ATOM 604 C C . LYS A 1 109 ? -19.295 -4.544 17.150 1.00 44.36 74 LYS A C 1
ATOM 605 O O . LYS A 1 109 ? -20.473 -4.192 17.018 1.00 45.70 74 LYS A O 1
ATOM 611 N N . GLN A 1 110 ? -18.932 -5.577 17.915 1.00 44.40 75 GLN A N 1
ATOM 612 C CA . GLN A 1 110 ? -19.921 -6.371 18.630 1.00 46.00 75 GLN A CA 1
ATOM 613 C C . GLN A 1 110 ? -20.653 -5.542 19.676 1.00 46.18 75 GLN A C 1
ATOM 614 O O . GLN A 1 110 ? -21.842 -5.767 19.913 1.00 47.60 75 GLN A O 1
ATOM 620 N N . GLN A 1 111 ? -19.962 -4.591 20.317 1.00 44.58 76 GLN A N 1
ATOM 621 C CA . GLN A 1 111 ? -20.578 -3.720 21.310 1.00 48.33 76 GLN A CA 1
ATOM 622 C C . GLN A 1 111 ? -21.405 -2.602 20.688 1.00 48.40 76 GLN A C 1
ATOM 623 O O . GLN A 1 111 ? -21.987 -1.805 21.432 1.00 51.20 76 GLN A O 1
ATOM 629 N N . GLY A 1 112 ? -21.468 -2.516 19.362 1.00 46.76 77 GLY A N 1
ATOM 630 C CA . GLY A 1 112 ? -22.333 -1.569 18.696 1.00 44.90 77 GLY A CA 1
ATOM 631 C C . GLY A 1 112 ? -21.649 -0.328 18.183 1.00 44.81 77 GLY A C 1
ATOM 632 O O . GLY A 1 112 ? -22.337 0.598 17.738 1.00 45.02 77 GLY A O 1
ATOM 633 N N . ILE A 1 113 ? -20.335 -0.273 18.225 1.00 40.90 78 ILE A N 1
ATOM 634 C CA . ILE A 1 113 ? -19.624 0.855 17.645 1.00 43.34 78 ILE A CA 1
ATOM 635 C C . ILE A 1 113 ? -19.591 0.691 16.132 1.00 43.20 78 ILE A C 1
ATOM 636 O O . ILE A 1 113 ? -19.507 -0.432 15.618 1.00 44.87 78 ILE A O 1
ATOM 641 N N . ARG A 1 114 ? -19.699 1.801 15.404 1.00 41.94 79 ARG A N 1
ATOM 642 C CA . ARG A 1 114 ? -19.920 1.742 13.963 1.00 44.23 79 ARG A CA 1
ATOM 643 C C . ARG A 1 114 ? -19.064 2.775 13.238 1.00 44.91 79 ARG A C 1
ATOM 644 O O . ARG A 1 114 ? -18.529 3.719 13.838 1.00 42.12 79 ARG A O 1
ATOM 652 N N . GLU A 1 115 ? -18.947 2.585 11.923 1.00 44.50 80 GLU A N 1
ATOM 653 C CA . GLU A 1 115 ? -18.092 3.441 11.113 1.00 43.71 80 GLU A CA 1
ATOM 654 C C . GLU A 1 115 ? -18.589 4.887 11.131 1.00 42.51 80 GLU A C 1
ATOM 655 O O . GLU A 1 115 ? -19.791 5.148 11.123 1.00 44.53 80 GLU A O 1
ATOM 661 N N . THR A 1 116 ? -17.637 5.823 11.135 1.00 43.12 81 THR A N 1
ATOM 662 C CA . THR A 1 116 ? -17.822 7.276 11.219 1.00 43.66 81 THR A CA 1
ATOM 663 C C . THR A 1 116 ? -18.245 7.776 12.602 1.00 41.33 81 THR A C 1
ATOM 664 O O . THR A 1 116 ? -18.217 8.990 12.834 1.00 41.52 81 THR A O 1
ATOM 668 N N . ASP A 1 117 ? -18.614 6.878 13.523 1.00 40.26 82 ASP A N 1
ATOM 669 C CA . ASP A 1 117 ? -18.823 7.264 14.924 1.00 41.21 82 ASP A CA 1
ATOM 670 C C . ASP A 1 117 ? -17.565 7.903 15.527 1.00 37.54 82 ASP A C 1
ATOM 671 O O . ASP A 1 117 ? -16.445 7.451 15.276 1.00 35.16 82 ASP A O 1
ATOM 676 N N . PHE A 1 118 ? -17.742 8.934 16.361 1.00 36.22 83 PHE A N 1
ATOM 677 C CA . PHE A 1 118 ? -16.618 9.471 17.135 1.00 34.79 83 PHE A CA 1
ATOM 678 C C . PHE A 1 118 ? -16.559 8.806 18.506 1.00 35.37 83 PHE A C 1
ATOM 679 O O . PHE A 1 118 ? -17.568 8.719 19.211 1.00 37.36 83 PHE A O 1
ATOM 687 N N . VAL A 1 119 ? -15.372 8.336 18.881 1.00 36.62 84 VAL A N 1
ATOM 688 C CA . VAL A 1 119 ? -15.130 7.737 20.189 1.00 34.84 84 VAL A CA 1
ATOM 689 C C . VAL A 1 119 ? -14.005 8.514 20.875 1.00 34.58 84 VAL A C 1
ATOM 690 O O . VAL A 1 119 ? -12.884 8.583 20.355 1.00 34.27 84 VAL A O 1
ATOM 694 N N . LEU A 1 120 ? -14.290 9.062 22.059 1.00 34.98 85 LEU A N 1
ATOM 695 C CA . LEU A 1 120 ? -13.265 9.765 22.827 1.00 36.12 85 LEU A CA 1
ATOM 696 C C . LEU A 1 120 ? -12.229 8.777 23.359 1.00 35.32 85 LEU A C 1
ATOM 697 O O . LEU A 1 120 ? -12.571 7.738 23.947 1.00 36.18 85 LEU A O 1
ATOM 702 N N . LEU A 1 121 ? -10.960 9.098 23.158 1.00 31.86 86 LEU A N 1
ATOM 703 C CA . LEU A 1 121 ? -9.881 8.248 23.651 1.00 35.82 86 LEU A CA 1
ATOM 704 C C . LEU A 1 121 ? -9.022 9.048 24.631 1.00 35.98 86 LEU A C 1
ATOM 705 O O . LEU A 1 121 ? -8.456 10.084 24.265 1.00 33.86 86 LEU A O 1
ATOM 710 N N . GLN A 1 122 ? -8.927 8.564 25.872 1.00 37.59 87 GLN A N 1
ATOM 711 C CA . GLN A 1 122 ? -8.058 9.149 26.896 1.00 36.38 87 GLN A CA 1
ATOM 712 C C . GLN A 1 122 ? -7.182 8.054 27.482 1.00 37.86 87 GLN A C 1
ATOM 713 O O . GLN A 1 122 ? -7.695 7.045 27.982 1.00 37.44 87 GLN A O 1
ATOM 719 N N . SER A 1 123 ? -5.862 8.255 27.424 1.00 36.62 88 SER A N 1
ATOM 720 C CA . SER A 1 123 ? -4.955 7.178 27.784 1.00 39.00 88 SER A CA 1
ATOM 721 C C . SER A 1 123 ? -3.598 7.716 28.219 1.00 39.59 88 SER A C 1
ATOM 722 O O . SER A 1 123 ? -3.112 8.701 27.637 1.00 37.08 88 SER A O 1
ATOM 725 N N . PRO A 1 124 ? -2.978 7.126 29.224 1.00 40.02 89 PRO A N 1
ATOM 726 C CA . PRO A 1 124 ? -1.578 7.470 29.531 1.00 38.81 89 PRO A CA 1
ATOM 727 C C . PRO A 1 124 ? -0.631 6.726 28.600 1.00 38.04 89 PRO A C 1
ATOM 728 O O . PRO A 1 124 ? -1.088 6.080 27.653 1.00 32.72 89 PRO A O 1
ATOM 732 N N . ASN A 1 125 ? 0.680 6.763 28.869 1.00 36.77 90 ASN A N 1
ATOM 733 C CA . ASN A 1 125 ? 1.651 6.165 27.958 1.00 35.71 90 ASN A CA 1
ATOM 734 C C . ASN A 1 125 ? 1.753 4.671 28.268 1.00 39.80 90 ASN A C 1
ATOM 735 O O . ASN A 1 125 ? 2.698 4.191 28.906 1.00 40.32 90 ASN A O 1
ATOM 740 N N . VAL A 1 126 ? 0.744 3.922 27.805 1.00 34.36 91 VAL A N 1
ATOM 741 C CA . VAL A 1 126 ? 0.667 2.482 28.022 1.00 35.26 91 VAL A CA 1
ATOM 742 C C . VAL A 1 126 ? 0.514 1.773 26.672 1.00 36.40 91 VAL A C 1
ATOM 743 O O . VAL A 1 126 ? 0.051 2.343 25.684 1.00 34.12 91 VAL A O 1
ATOM 747 N N . ILE A 1 127 ? 0.925 0.507 26.638 1.00 34.08 92 ILE A N 1
ATOM 748 C CA . ILE A 1 127 ? 1.094 -0.169 25.362 1.00 33.99 92 ILE A CA 1
ATOM 749 C C . ILE A 1 127 ? -0.243 -0.554 24.736 1.00 35.41 92 ILE A C 1
ATOM 750 O O . ILE A 1 127 ? -0.361 -0.631 23.509 1.00 35.02 92 ILE A O 1
ATOM 755 N N . GLU A 1 128 ? -1.264 -0.818 25.552 1.00 35.64 93 GLU A N 1
ATOM 756 C CA . GLU A 1 128 ? -2.596 -1.111 25.040 1.00 35.11 93 GLU A CA 1
ATOM 757 C C . GLU A 1 128 ? -3.225 0.062 24.305 1.00 34.05 93 GLU A C 1
ATOM 758 O O . GLU A 1 128 ? -4.235 -0.136 23.623 1.00 36.38 93 GLU A O 1
ATOM 764 N N . VAL A 1 129 ? -2.674 1.272 24.424 1.00 34.33 94 VAL A N 1
ATOM 765 C CA . VAL A 1 129 ? -3.215 2.395 23.658 1.00 33.46 94 VAL A CA 1
ATOM 766 C C . VAL A 1 129 ? -3.098 2.124 22.163 1.00 35.43 94 VAL A C 1
ATOM 767 O O . VAL A 1 129 ? -3.986 2.480 21.382 1.00 35.15 94 VAL A O 1
ATOM 771 N N . PHE A 1 130 ? -1.992 1.518 21.734 1.00 32.61 95 PHE A N 1
ATOM 772 C CA . PHE A 1 130 ? -1.830 1.271 20.307 1.00 34.18 95 PHE A CA 1
ATOM 773 C C . PHE A 1 130 ? -2.836 0.237 19.795 1.00 33.82 95 PHE A C 1
ATOM 774 O O . PHE A 1 130 ? -3.212 0.278 18.619 1.00 36.49 95 PHE A O 1
ATOM 782 N N . ILE A 1 131 ? -3.306 -0.673 20.661 1.00 33.32 96 ILE A N 1
ATOM 783 C CA . ILE A 1 131 ? -4.310 -1.654 20.248 1.00 32.59 96 ILE A CA 1
ATOM 784 C C . ILE A 1 131 ? -5.671 -0.986 20.091 1.00 36.74 96 ILE A C 1
ATOM 785 O O . ILE A 1 131 ? -6.418 -1.266 19.142 1.00 37.73 96 ILE A O 1
ATOM 790 N N . VAL A 1 132 ? -5.993 -0.059 20.989 1.00 36.06 97 VAL A N 1
ATOM 791 C CA . VAL A 1 132 ? -7.278 0.622 20.942 1.00 36.72 97 VAL A CA 1
ATOM 792 C C . VAL A 1 132 ? -7.342 1.626 19.790 1.00 36.30 97 VAL A C 1
ATOM 793 O O . VAL A 1 132 ? -8.421 1.868 19.232 1.00 34.72 97 VAL A O 1
ATOM 797 N N . ILE A 1 133 ? -6.219 2.247 19.425 1.00 33.25 98 ILE A N 1
ATOM 798 C CA . ILE A 1 133 ? -6.254 3.220 18.330 1.00 34.81 98 ILE A CA 1
ATOM 799 C C . ILE A 1 133 ? -6.512 2.525 17.006 1.00 34.48 98 ILE A C 1
ATOM 800 O O . ILE A 1 133 ? -7.408 2.908 16.246 1.00 34.65 98 ILE A O 1
ATOM 805 N N . PHE A 1 134 ? -5.724 1.498 16.702 1.00 34.69 99 PHE A N 1
ATOM 806 C CA . PHE A 1 134 ? -5.920 0.796 15.439 1.00 35.90 99 PHE A CA 1
ATOM 807 C C . PHE A 1 134 ? -7.150 -0.090 15.454 1.00 32.65 99 PHE A C 1
ATOM 808 O O . PHE A 1 134 ? -7.730 -0.332 14.392 1.00 33.49 99 PHE A O 1
ATOM 816 N N . GLY A 1 135 ? -7.595 -0.532 16.624 1.00 32.87 100 GLY A N 1
ATOM 817 C CA . GLY A 1 135 ? -8.900 -1.170 16.690 1.00 35.26 100 GLY A CA 1
ATOM 818 C C . GLY A 1 135 ? -10.020 -0.240 16.248 1.00 33.76 100 GLY A C 1
ATOM 819 O O . GLY A 1 135 ? -10.938 -0.654 15.545 1.00 36.05 100 GLY A O 1
ATOM 820 N N . LEU A 1 136 ? -9.967 1.032 16.658 1.00 35.50 101 LEU A N 1
ATOM 821 C CA . LEU A 1 136 ? -10.940 1.995 16.142 1.00 35.26 101 LEU A CA 1
ATOM 822 C C . LEU A 1 136 ? -10.791 2.192 14.635 1.00 35.93 101 LEU A C 1
ATOM 823 O O . LEU A 1 136 ? -11.790 2.255 13.902 1.00 38.09 101 LEU A O 1
ATOM 828 N N . TYR A 1 137 ? -9.549 2.315 14.153 1.00 33.69 102 TYR A N 1
ATOM 829 C CA . TYR A 1 137 ? -9.327 2.512 12.724 1.00 36.45 102 TYR A CA 1
ATOM 830 C C . TYR A 1 137 ? -9.768 1.302 11.908 1.00 34.99 102 TYR A C 1
ATOM 831 O O . TYR A 1 137 ? -10.139 1.454 10.742 1.00 35.52 102 TYR A O 1
ATOM 840 N N . ALA A 1 138 ? -9.732 0.102 12.509 1.00 31.83 103 ALA A N 1
ATOM 841 C CA . ALA A 1 138 ? -10.071 -1.127 11.802 1.00 36.29 103 ALA A CA 1
ATOM 842 C C . ALA A 1 138 ? -11.540 -1.172 11.400 1.00 38.14 103 ALA A C 1
ATOM 843 O O . ALA A 1 138 ? -11.876 -1.751 10.365 1.00 40.11 103 ALA A O 1
ATOM 845 N N . ILE A 1 139 ? -12.430 -0.571 12.188 1.00 39.18 104 ILE A N 1
ATOM 846 C CA . ILE A 1 139 ? -13.847 -0.550 11.833 1.00 38.56 104 ILE A CA 1
ATOM 847 C C . ILE A 1 139 ? -14.280 0.808 11.295 1.00 40.43 104 ILE A C 1
ATOM 848 O O . ILE A 1 139 ? -15.468 1.045 11.115 1.00 42.52 104 ILE A O 1
ATOM 853 N N . GLY A 1 140 ? -13.335 1.698 11.011 1.00 41.90 105 GLY A N 1
ATOM 854 C CA . GLY A 1 140 ? -13.676 3.011 10.515 1.00 41.44 105 GLY A CA 1
ATOM 855 C C . GLY A 1 140 ? -14.177 3.986 11.556 1.00 40.53 105 GLY A C 1
ATOM 856 O O . GLY A 1 140 ? -14.580 5.090 11.187 1.00 41.02 105 GLY A O 1
ATOM 857 N N . ALA A 1 141 ? -14.173 3.627 12.841 1.00 40.19 106 ALA A N 1
ATOM 858 C CA . ALA A 1 141 ? -14.544 4.612 13.855 1.00 37.32 106 ALA A CA 1
ATOM 859 C C . ALA A 1 141 ? -13.476 5.682 13.928 1.00 36.29 106 ALA A C 1
ATOM 860 O O . ALA A 1 141 ? -12.314 5.467 13.547 1.00 38.57 106 ALA A O 1
ATOM 862 N N . ARG A 1 142 ? -13.857 6.834 14.465 1.00 34.04 107 ARG A N 1
ATOM 863 C CA . ARG A 1 142 ? -12.928 7.951 14.491 1.00 34.28 107 ARG A CA 1
ATOM 864 C C . ARG A 1 142 ? -12.543 8.323 15.919 1.00 36.37 107 ARG A C 1
ATOM 865 O O . ARG A 1 142 ? -13.392 8.793 16.693 1.00 36.47 107 ARG A O 1
ATOM 873 N N . PRO A 1 143 ? -11.283 8.138 16.295 1.00 35.77 108 PRO A N 1
ATOM 874 C CA . PRO A 1 143 ? -10.826 8.588 17.605 1.00 34.68 108 PRO A CA 1
ATOM 875 C C . PRO A 1 143 ? -10.905 10.098 17.750 1.00 33.90 108 PRO A C 1
ATOM 876 O O . PRO A 1 143 ? -10.757 10.853 16.782 1.00 31.99 108 PRO A O 1
ATOM 880 N N . VAL A 1 144 ? -11.122 10.521 18.991 1.00 30.79 109 VAL A N 1
ATOM 881 C CA . VAL A 1 144 ? -11.009 11.909 19.420 1.00 33.35 109 VAL A CA 1
ATOM 882 C C . VAL A 1 144 ? -9.980 11.902 20.549 1.00 32.83 109 VAL A C 1
ATOM 883 O O . VAL A 1 144 ? -10.273 11.458 21.670 1.00 31.13 109 VAL A O 1
ATOM 887 N N . PHE A 1 145 ? -8.764 12.361 20.247 1.00 32.80 110 PHE A N 1
ATOM 888 C CA . PHE A 1 145 ? -7.604 12.158 21.112 1.00 34.65 110 PHE A CA 1
ATOM 889 C C . PHE A 1 145 ? -7.623 13.157 22.276 1.00 36.21 110 PHE A C 1
ATOM 890 O O . PHE A 1 145 ? -7.500 14.366 22.072 1.00 34.49 110 PHE A O 1
ATOM 898 N N . CYS A 1 146 ? -7.777 12.666 23.493 1.00 35.75 111 CYS A N 1
ATOM 899 C CA . CYS A 1 146 ? -7.862 13.539 24.658 1.00 41.08 111 CYS A CA 1
ATOM 900 C C . CYS A 1 146 ? -6.631 13.338 25.519 1.00 40.53 111 CYS A C 1
ATOM 901 O O . CYS A 1 146 ? -6.335 12.209 25.927 1.00 38.45 111 CYS A O 1
ATOM 904 N N . LEU A 1 147 ? -5.921 14.431 25.787 1.00 42.09 112 LEU A N 1
ATOM 905 C CA . LEU A 1 147 ? -4.755 14.356 26.651 1.00 44.46 112 LEU A CA 1
ATOM 906 C C . LEU A 1 147 ? -5.138 13.685 27.957 1.00 47.39 112 LEU A C 1
ATOM 907 O O . LEU A 1 147 ? -6.213 13.946 28.508 1.00 47.51 112 LEU A O 1
ATOM 912 N N . HIS A 1 148 ? -4.276 12.782 28.428 1.00 47.68 113 HIS A N 1
ATOM 913 C CA . HIS A 1 148 ? -4.391 12.329 29.809 1.00 50.59 113 HIS A CA 1
ATOM 914 C C . HIS A 1 148 ? -4.224 13.517 30.752 1.00 51.22 113 HIS A C 1
ATOM 915 O O . HIS A 1 148 ? -3.180 14.181 30.755 1.00 52.15 113 HIS A O 1
ATOM 922 N N . GLY A 1 149 ? -5.259 13.807 31.534 1.00 53.73 114 GLY A N 1
ATOM 923 C CA . GLY A 1 149 ? -5.198 14.963 32.411 1.00 50.31 114 GLY A CA 1
ATOM 924 C C . GLY A 1 149 ? -6.406 15.870 32.301 1.00 56.56 114 GLY A C 1
ATOM 925 O O . GLY A 1 149 ? -6.801 16.498 33.299 1.00 55.94 114 GLY A O 1
ATOM 926 N N . HIS A 1 150 ? -7.003 15.952 31.104 1.00 51.49 115 HIS A N 1
ATOM 927 C CA . HIS A 1 150 ? -8.275 16.657 30.949 1.00 54.10 115 HIS A CA 1
ATOM 928 C C . HIS A 1 150 ? -9.284 16.102 31.937 1.00 52.88 115 HIS A C 1
ATOM 929 O O . HIS A 1 150 ? -9.510 14.894 31.982 1.00 54.18 115 HIS A O 1
ATOM 936 N N . GLY A 1 151 ? -9.894 16.984 32.721 1.00 52.99 116 GLY A N 1
ATOM 937 C CA . GLY A 1 151 ? -10.908 16.583 33.668 1.00 55.85 116 GLY A CA 1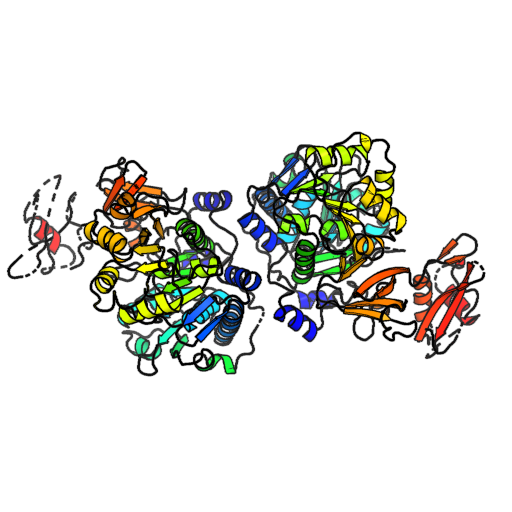
ATOM 938 C C . GLY A 1 151 ? -12.230 16.282 32.987 1.00 57.17 116 GLY A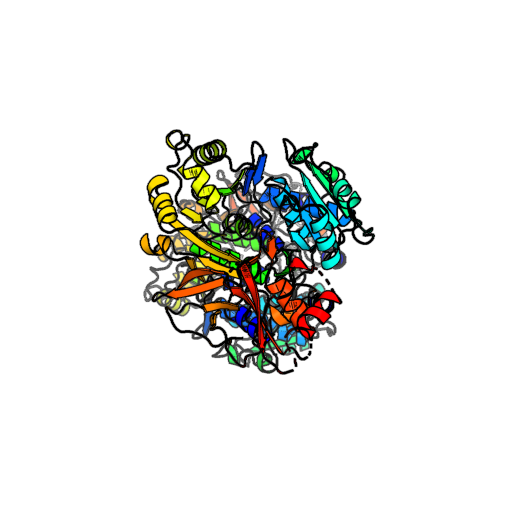 C 1
ATOM 939 O O . GLY A 1 151 ? -12.347 16.236 31.761 1.00 52.21 116 GLY A O 1
ATOM 940 N N . SER A 1 152 ? -13.254 16.075 33.825 1.00 59.20 117 SER A N 1
ATOM 941 C CA . SER A 1 152 ? -14.583 15.751 33.326 1.00 56.26 117 SER A CA 1
ATOM 942 C C . SER A 1 152 ? -15.245 16.969 32.710 1.00 55.07 117 SER A C 1
ATOM 943 O O . SER A 1 152 ? -16.117 16.839 31.842 1.00 50.53 117 SER A O 1
ATOM 946 N N . TYR A 1 153 ? -14.854 18.155 33.171 1.00 55.44 118 TYR A N 1
ATOM 947 C CA . TYR A 1 153 ? -15.333 19.390 32.574 1.00 58.29 118 TYR A CA 1
ATOM 948 C C . TYR A 1 153 ? -14.969 19.461 31.088 1.00 56.94 118 TYR A C 1
ATOM 949 O O . TYR A 1 153 ? -15.795 19.856 30.256 1.00 54.52 118 TYR A O 1
ATOM 958 N N . GLU A 1 154 ? -13.737 19.080 30.738 1.00 53.96 119 GLU A N 1
ATOM 959 C CA . GLU A 1 154 ? -13.319 19.071 29.337 1.00 53.74 119 GLU A CA 1
ATOM 960 C C . GLU A 1 154 ? -13.958 17.921 28.571 1.00 49.65 119 GLU A C 1
ATOM 961 O O . GLU A 1 154 ? -14.475 18.108 27.466 1.00 47.48 119 GLU A O 1
ATOM 967 N N . ILE A 1 155 ? -13.859 1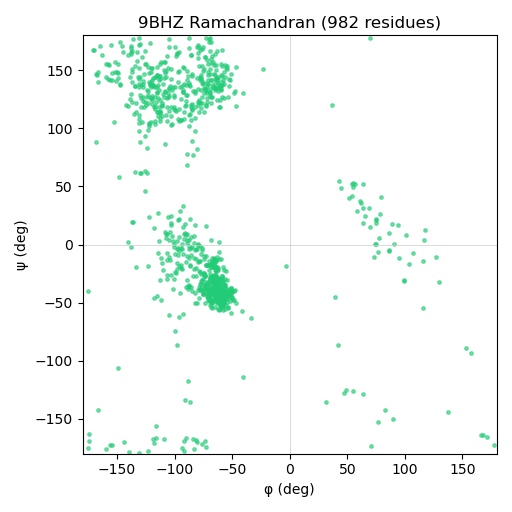6.705 29.111 1.00 52.17 120 ILE A N 1
ATOM 968 C CA . ILE A 1 155 ? -14.436 15.538 28.449 1.00 49.47 120 ILE A CA 1
ATOM 969 C C . ILE A 1 155 ? -15.886 15.822 28.071 1.00 48.06 120 ILE A C 1
ATOM 970 O O . ILE A 1 155 ? -16.316 15.539 26.948 1.00 46.84 120 ILE A O 1
ATOM 975 N N . GLU A 1 156 ? -16.650 16.407 29.010 1.00 49.12 121 GLU A N 1
ATOM 976 C CA . GLU A 1 156 ? -18.078 16.680 28.794 1.00 49.55 121 GLU A CA 1
ATOM 977 C C . GLU A 1 156 ? -18.293 17.574 27.573 1.00 47.80 121 GLU A C 1
ATOM 978 O O . GLU A 1 156 ? -19.055 17.228 26.667 1.00 45.02 121 GLU A O 1
ATOM 984 N N . ASN A 1 157 ? -17.614 18.722 27.517 1.00 49.63 122 ASN A N 1
ATOM 985 C CA . ASN A 1 157 ? -17.734 19.573 26.335 1.00 48.09 122 ASN A CA 1
ATOM 986 C C . ASN A 1 157 ? -17.245 18.858 25.077 1.00 47.71 122 ASN A C 1
ATOM 987 O O . ASN A 1 157 ? -17.905 18.914 24.033 1.00 46.68 122 ASN A O 1
ATOM 992 N N . ILE A 1 158 ? -16.079 18.197 25.149 1.00 44.31 123 ILE A N 1
ATOM 993 C CA . ILE A 1 158 ? -15.552 17.489 23.984 1.00 41.61 123 ILE A CA 1
ATOM 994 C C . ILE A 1 158 ? -16.570 16.478 23.471 1.00 43.81 123 ILE A C 1
ATOM 995 O O . ILE A 1 158 ? -16.794 16.357 22.259 1.00 39.97 123 ILE A O 1
ATOM 1000 N N . ALA A 1 159 ? -17.219 15.748 24.388 1.00 42.82 124 ALA A N 1
ATOM 1001 C CA . ALA A 1 159 ? -18.170 14.721 23.987 1.00 41.66 124 ALA A CA 1
ATOM 1002 C C . ALA A 1 159 ? -19.369 15.323 23.258 1.00 44.62 124 ALA A C 1
ATOM 1003 O O . ALA A 1 159 ? -19.816 14.787 22.233 1.00 42.01 124 ALA A O 1
ATOM 1005 N N . ARG A 1 160 ? -19.891 16.449 23.753 1.00 43.01 125 ARG A N 1
ATOM 1006 C CA . ARG A 1 160 ? -21.037 17.081 23.104 1.00 42.96 125 ARG A CA 1
ATOM 1007 C C . ARG A 1 160 ? -20.655 17.690 21.756 1.00 46.94 125 ARG A C 1
ATOM 1008 O O . ARG A 1 160 ? -21.342 17.465 20.747 1.00 45.30 125 ARG A O 1
ATOM 1016 N N . GLN A 1 161 ? -19.558 18.464 21.718 1.00 43.90 126 GLN A N 1
ATOM 1017 C CA . GLN A 1 161 ? -19.187 19.179 20.496 1.00 47.18 126 GLN A CA 1
ATOM 1018 C C . GLN A 1 161 ? -18.927 18.219 19.343 1.00 46.89 126 GLN A C 1
ATOM 1019 O O . GLN A 1 161 ? -19.157 18.567 18.179 1.00 46.61 126 GLN A O 1
ATOM 1025 N N . SER A 1 162 ? -18.463 17.013 19.649 1.00 42.83 127 SER A N 1
ATOM 1026 C CA . SER A 1 162 ? -18.114 16.032 18.637 1.00 41.46 127 SER A CA 1
ATOM 1027 C C . SER A 1 162 ? -19.230 15.032 18.388 1.00 41.79 127 SER A C 1
ATOM 1028 O O . SER A 1 162 ? -19.127 14.241 17.446 1.00 42.48 127 SER A O 1
ATOM 1031 N N . ARG A 1 163 ? -20.277 15.044 19.212 1.00 39.96 128 ARG A N 1
ATOM 1032 C CA . ARG A 1 163 ? -21.364 14.082 19.118 1.00 39.93 128 ARG A CA 1
ATOM 1033 C C . ARG A 1 163 ? -20.856 12.654 19.259 1.00 40.84 128 ARG A C 1
ATOM 1034 O O . ARG A 1 163 ? -21.402 11.725 18.662 1.00 41.16 128 ARG A O 1
ATOM 1042 N N . ALA A 1 164 ? -19.764 12.475 19.994 1.00 41.11 129 ALA A N 1
ATOM 1043 C CA . ALA A 1 164 ? -19.205 11.144 20.177 1.00 40.49 129 ALA A CA 1
ATOM 1044 C C . ALA A 1 164 ? -20.256 10.185 20.726 1.00 40.51 129 ALA A C 1
ATOM 1045 O O . ALA A 1 164 ? -21.194 10.578 21.433 1.00 38.84 129 ALA A O 1
ATOM 1047 N N . VAL A 1 165 ? -20.089 8.908 20.379 1.00 38.55 130 VAL A N 1
ATOM 1048 C CA . VAL A 1 165 ? -20.936 7.860 20.925 1.00 38.27 130 VAL A CA 1
ATOM 1049 C C . VAL A 1 165 ? -20.224 7.048 21.984 1.00 39.24 130 VAL A C 1
ATOM 1050 O O . VAL A 1 165 ? -20.883 6.275 22.699 1.00 39.54 130 VAL A O 1
ATOM 1054 N N . GLY A 1 166 ? -18.908 7.183 22.103 1.00 35.57 131 GLY A N 1
ATOM 1055 C CA . GLY A 1 166 ? -18.143 6.356 23.016 1.00 36.52 131 GLY A CA 1
ATOM 1056 C C . GLY A 1 166 ? -17.115 7.172 23.775 1.00 35.46 131 GLY A C 1
ATOM 1057 O O . GLY A 1 166 ? -16.616 8.190 23.294 1.00 32.84 131 GLY A O 1
ATOM 1058 N N . PHE A 1 167 ? -16.805 6.707 24.980 1.00 37.58 132 PHE A N 1
ATOM 1059 C CA . PHE A 1 167 ? -15.660 7.193 25.750 1.00 37.58 132 PHE A CA 1
ATOM 1060 C C . PHE A 1 167 ? -14.849 5.987 26.209 1.00 38.04 132 PHE A C 1
ATOM 1061 O O . PHE A 1 167 ? -15.361 5.117 26.937 1.00 34.82 132 PHE A O 1
ATOM 1069 N N . LEU A 1 168 ? -13.592 5.937 25.755 1.00 36.61 133 LEU A N 1
ATOM 1070 C CA . LEU A 1 168 ? -12.633 4.888 26.088 1.00 39.73 133 LEU A CA 1
ATOM 1071 C C . LEU A 1 168 ? -11.509 5.480 26.934 1.00 38.84 133 LEU A C 1
ATOM 1072 O O . LEU A 1 168 ? -10.723 6.296 26.449 1.00 34.63 133 LEU A O 1
ATOM 1077 N N . LYS A 1 169 ? -11.418 5.078 28.193 1.00 38.90 134 LYS A N 1
ATOM 1078 C CA . LYS A 1 169 ? -10.393 5.630 29.075 1.00 38.00 134 LYS A CA 1
ATOM 1079 C C . LYS A 1 169 ? -9.438 4.510 29.460 1.00 39.57 134 LYS A C 1
ATOM 1080 O O . LYS A 1 169 ? -9.838 3.540 30.117 1.00 41.66 134 LYS A O 1
ATOM 1086 N N . LEU A 1 170 ? -8.187 4.626 29.016 1.00 39.33 135 LEU A N 1
ATOM 1087 C CA . LEU A 1 170 ? -7.134 3.727 29.458 1.00 39.60 135 LEU A CA 1
ATOM 1088 C C . LEU A 1 170 ? -6.536 4.272 30.747 1.00 42.17 135 LEU A C 1
ATOM 1089 O O . LEU A 1 170 ? -6.336 5.483 30.888 1.00 43.90 135 LEU A O 1
ATOM 1094 N N . CYS A 1 171 ? -6.311 3.377 31.703 1.00 43.75 136 CYS A N 1
ATOM 1095 C CA . CYS A 1 171 ? -5.791 3.722 33.017 1.00 47.33 136 CYS A CA 1
ATOM 1096 C C . CYS A 1 171 ? -4.490 2.967 33.275 1.00 50.76 136 CYS A C 1
ATOM 1097 O O . CYS A 1 171 ? -4.379 1.774 32.967 1.00 48.20 136 CYS A O 1
ATOM 1100 N N . GLY A 1 172 ? -3.508 3.667 33.842 1.00 51.88 137 GLY A N 1
ATOM 1101 C CA . GLY A 1 172 ? -2.265 3.035 34.232 1.00 52.58 137 GLY A CA 1
ATOM 1102 C C . GLY A 1 172 ? -2.366 2.178 35.477 1.00 57.97 137 GLY A C 1
ATOM 1103 O O . GLY A 1 172 ? -1.419 1.438 35.774 1.00 59.45 137 GLY A O 1
ATOM 1104 N N . SER A 1 173 ? -3.489 2.249 36.196 1.00 55.15 138 SER A N 1
ATOM 1105 C CA . SER A 1 173 ? -3.676 1.498 37.429 1.00 54.63 138 SER A CA 1
ATOM 1106 C C . SER A 1 173 ? -5.167 1.474 37.757 1.00 56.66 138 SER A C 1
ATOM 1107 O O . SER A 1 173 ? -5.953 2.272 37.239 1.00 54.80 138 SER A O 1
ATOM 1110 N N . ALA A 1 174 ? -5.550 0.547 38.641 1.00 57.98 139 ALA A N 1
ATOM 1111 C CA . ALA A 1 174 ? -6.945 0.396 39.036 1.00 54.90 139 ALA A CA 1
ATOM 1112 C C . ALA A 1 174 ? -7.436 1.497 39.975 1.00 62.04 139 ALA A C 1
ATOM 1113 O O . ALA A 1 174 ? -8.651 1.608 40.194 1.00 65.36 139 ALA A O 1
ATOM 1115 N N . ASN A 1 175 ? -6.539 2.306 40.544 1.00 62.23 140 ASN A N 1
ATOM 1116 C CA . ASN A 1 175 ? -6.949 3.353 41.476 1.00 66.23 140 ASN A CA 1
ATOM 1117 C C . ASN A 1 175 ? -7.304 4.659 40.770 1.00 66.47 140 ASN A C 1
ATOM 1118 O O . ASN A 1 175 ? -7.598 5.651 41.449 1.00 71.58 140 ASN A O 1
ATOM 1120 N N . GLU A 1 176 ? -7.285 4.667 39.436 1.00 65.84 141 GLU A N 1
ATOM 1121 C CA . GLU A 1 176 ? -7.667 5.805 38.610 1.00 62.46 141 GLU A CA 1
ATOM 1122 C C . GLU A 1 176 ? -9.171 5.824 38.357 1.00 58.98 141 GLU A C 1
ATOM 1123 O O . GLU A 1 176 ? -9.875 4.829 38.553 1.00 56.38 141 GLU A O 1
ATOM 1129 N N . SER A 1 177 ? -9.656 6.985 37.919 1.00 56.42 142 SER A N 1
ATOM 1130 C CA . SER A 1 177 ? -11.070 7.140 37.608 1.00 54.32 142 SER A CA 1
ATOM 1131 C C . SER A 1 177 ? -11.390 6.441 36.290 1.00 50.16 142 SER A C 1
ATOM 1132 O O . SER A 1 177 ? -10.686 6.626 35.296 1.00 45.39 142 SER A O 1
ATOM 1135 N N . THR A 1 178 ? -12.443 5.619 36.299 1.00 52.58 143 THR A N 1
ATOM 1136 C CA . THR A 1 178 ? -12.944 4.923 35.119 1.00 50.68 143 THR A CA 1
ATOM 1137 C C . THR A 1 178 ? -13.758 5.868 34.237 1.00 49.33 143 THR A C 1
ATOM 1138 O O . THR A 1 178 ? -14.133 6.974 34.642 1.00 48.14 143 THR A O 1
ATOM 1142 N N . ALA A 1 179 ? -14.041 5.414 33.010 1.00 49.47 144 ALA A N 1
ATOM 1143 C CA . ALA A 1 179 ? -14.799 6.241 32.078 1.00 47.36 144 ALA A CA 1
ATOM 1144 C C . ALA A 1 179 ? -16.143 6.613 32.679 1.00 49.12 144 ALA A C 1
ATOM 1145 O O . ALA A 1 179 ? -16.564 7.772 32.615 1.00 47.89 144 ALA A O 1
ATOM 1147 N N . THR A 1 180 ? -16.826 5.640 33.285 1.00 48.90 145 THR A N 1
ATOM 1148 C CA . THR A 1 180 ? -18.110 5.936 33.895 1.00 52.21 145 THR A CA 1
ATOM 1149 C C . THR A 1 180 ? -17.943 6.936 35.036 1.00 55.35 145 THR A C 1
ATOM 1150 O O . THR A 1 180 ? -18.756 7.858 35.180 1.00 55.50 145 THR A O 1
ATOM 1154 N N . ASP A 1 181 ? -16.865 6.808 35.820 1.00 54.31 146 ASP A N 1
ATOM 1155 C CA . ASP A 1 181 ? -16.624 7.758 36.909 1.00 54.66 146 ASP A CA 1
ATOM 1156 C C . ASP A 1 181 ? -16.583 9.184 36.381 1.00 54.16 146 ASP A C 1
ATOM 1157 O O . ASP A 1 181 ? -17.199 10.089 36.952 1.00 54.55 146 ASP A O 1
ATOM 1162 N N . VAL A 1 182 ? -15.871 9.402 35.272 1.00 52.39 147 VAL A N 1
ATOM 1163 C CA . VAL A 1 182 ? -15.787 10.746 34.709 1.00 52.05 147 VAL A CA 1
ATOM 1164 C C . VAL A 1 182 ? -17.158 11.217 34.252 1.00 51.82 147 VAL A C 1
ATOM 1165 O O . VAL A 1 182 ? -17.532 12.378 34.465 1.00 52.89 147 VAL A O 1
ATOM 1169 N N . CYS A 1 183 ? -17.927 10.333 33.606 1.00 48.63 148 CYS A N 1
ATOM 1170 C CA . CYS A 1 183 ? -19.217 10.741 33.067 1.00 50.52 148 CYS A CA 1
ATOM 1171 C C . CYS A 1 183 ? -20.236 11.030 34.158 1.00 52.24 148 CYS A C 1
ATOM 1172 O O . CYS A 1 183 ? -21.160 11.809 33.922 1.00 52.40 148 CYS A O 1
ATOM 1175 N N . GLU A 1 184 ? -20.082 10.431 35.344 1.00 54.24 149 GLU A N 1
ATOM 1176 C CA . GLU A 1 184 ? -20.920 10.764 36.485 1.00 56.40 149 GLU A CA 1
ATOM 1177 C C . GLU A 1 184 ? -20.700 12.184 36.979 1.00 53.87 149 GLU A C 1
ATOM 1178 O O . GLU A 1 184 ? -21.491 12.667 37.792 1.00 60.13 149 GLU A O 1
ATOM 1184 N N . GLU A 1 185 ? -19.657 12.858 36.515 1.00 55.40 150 GLU A N 1
ATOM 1185 C CA . GLU A 1 185 ? -19.358 14.229 36.910 1.00 61.45 150 GLU A CA 1
ATOM 1186 C C . GLU A 1 185 ? -19.858 15.267 35.913 1.00 58.69 150 GLU A C 1
ATOM 1187 O O . GLU A 1 185 ? -19.700 16.466 36.166 1.00 58.34 150 GLU A O 1
ATOM 1193 N N . PHE A 1 186 ? -20.420 14.848 34.781 1.00 53.63 151 PHE A N 1
ATOM 1194 C CA . PHE A 1 186 ? -20.968 15.805 33.830 1.00 54.82 151 PHE A CA 1
ATOM 1195 C C . PHE A 1 186 ? -21.994 16.699 34.517 1.00 55.91 151 PHE A C 1
ATOM 1196 O O . PHE A 1 186 ? -22.627 16.313 35.506 1.00 56.79 151 PHE A O 1
ATOM 1204 N N . SER A 1 187 ? -22.151 17.916 34.003 1.00 56.77 152 SER A N 1
ATOM 1205 C CA . SER A 1 187 ? -23.130 18.803 34.626 1.00 57.34 152 SER A CA 1
ATOM 1206 C C . SER A 1 187 ? -24.537 18.537 34.103 1.00 60.22 152 SER A C 1
ATOM 1207 O O . SER A 1 187 ? -25.521 18.771 34.822 1.00 61.28 152 SER A O 1
ATOM 1210 N N . LYS A 1 188 ? -24.653 18.033 32.873 1.00 59.63 153 LYS A N 1
ATOM 1211 C CA . LYS A 1 188 ? -25.916 17.586 32.314 1.00 55.62 153 LYS A CA 1
ATOM 1212 C C . LYS A 1 188 ? -25.704 16.206 31.706 1.00 55.36 153 LYS A C 1
ATOM 1213 O O . LYS A 1 188 ? -24.619 15.913 31.186 1.00 53.34 153 LYS A O 1
ATOM 1215 N N . PRO A 1 189 ? -26.694 15.321 31.795 1.00 53.88 154 PRO A N 1
ATOM 1216 C CA . PRO A 1 189 ? -26.533 13.986 31.202 1.00 51.34 154 PRO A CA 1
ATOM 1217 C C . PRO A 1 189 ? -26.198 14.061 29.717 1.00 51.34 154 PRO A C 1
ATOM 1218 O O . PRO A 1 189 ? -26.507 15.036 29.033 1.00 55.38 154 PRO A O 1
ATOM 1222 N N . ASN A 1 190 ? -25.541 13.013 29.225 1.00 50.24 155 ASN A N 1
ATOM 1223 C CA . ASN A 1 190 ? -25.200 12.860 27.806 1.00 50.53 155 ASN A CA 1
ATOM 1224 C C . ASN A 1 190 ? -25.667 11.467 27.400 1.00 48.35 155 ASN A C 1
ATOM 1225 O O . ASN A 1 190 ? -24.908 10.499 27.457 1.00 46.44 155 ASN A O 1
ATOM 1230 N N . PHE A 1 191 ? -26.923 11.368 26.983 1.00 47.28 156 PHE A N 1
ATOM 1231 C CA . PHE A 1 191 ? -27.464 10.075 26.594 1.00 45.23 156 PHE A CA 1
ATOM 1232 C C . PHE A 1 191 ? -26.795 9.513 25.350 1.00 45.74 156 PHE A C 1
ATOM 1233 O O . PHE A 1 191 ? -26.653 8.291 25.226 1.00 49.85 156 PHE A O 1
ATOM 1241 N N . LYS A 1 192 ? -26.387 10.369 24.417 1.00 42.40 157 LYS A N 1
ATOM 1242 C CA . LYS A 1 192 ? -25.855 9.856 23.162 1.00 46.43 157 LYS A CA 1
ATOM 1243 C C . LYS A 1 192 ? -24.469 9.227 23.324 1.00 44.65 157 LYS A C 1
ATOM 1244 O O . LYS A 1 192 ? -24.056 8.445 22.463 1.00 41.45 157 LYS A O 1
ATOM 1250 N N . LEU A 1 193 ? -23.770 9.527 24.426 1.00 45.67 158 LEU A N 1
ATOM 1251 C CA . LEU A 1 193 ? -22.482 8.912 24.775 1.00 40.87 158 LEU A CA 1
ATOM 1252 C C . LEU A 1 193 ? -22.723 7.651 25.604 1.00 43.85 158 LEU A C 1
ATOM 1253 O O . LEU A 1 193 ? -22.570 7.635 26.829 1.00 43.04 158 LEU A O 1
ATOM 1258 N N . TRP A 1 194 ? -23.110 6.568 24.922 1.00 43.78 159 TRP A N 1
ATOM 1259 C CA . TRP A 1 194 ? -23.577 5.370 25.617 1.00 41.13 159 TRP A CA 1
ATOM 1260 C C . TRP A 1 194 ? -22.492 4.325 25.807 1.00 41.69 159 TRP A C 1
ATOM 1261 O O . TRP A 1 194 ? -22.666 3.425 26.641 1.00 41.77 159 TRP A O 1
ATOM 1272 N N . PHE A 1 195 ? -21.404 4.406 25.040 1.00 38.87 160 PHE A N 1
ATOM 1273 C CA . PHE A 1 195 ? -20.275 3.490 25.175 1.00 42.32 160 PHE A CA 1
ATOM 1274 C C . PHE A 1 195 ? -19.273 4.106 26.142 1.00 41.90 160 PHE A C 1
ATOM 1275 O O . PHE A 1 195 ? -18.613 5.095 25.806 1.00 38.60 160 PHE A O 1
ATOM 1283 N N . ARG A 1 196 ? -19.176 3.534 27.348 1.00 44.55 161 ARG A N 1
ATOM 1284 C CA . ARG A 1 196 ? -18.256 3.998 28.394 1.00 40.62 161 ARG A CA 1
ATOM 1285 C C . ARG A 1 196 ? -17.448 2.812 28.892 1.00 43.63 161 ARG A C 1
ATOM 1286 O O . ARG A 1 196 ? -17.967 1.981 29.646 1.00 48.16 161 ARG A O 1
ATOM 1294 N N . GLU A 1 197 ? -16.183 2.739 28.497 1.00 40.55 162 GLU A N 1
ATOM 1295 C CA . GLU A 1 197 ? -15.377 1.572 28.808 1.00 44.51 162 GLU A CA 1
ATOM 1296 C C . GLU A 1 197 ? -13.993 2.003 29.266 1.00 45.94 162 GLU A C 1
ATOM 1297 O O . GLU A 1 197 ? -13.400 2.933 28.707 1.00 45.08 162 GLU A O 1
ATOM 1303 N N . SER A 1 198 ? -13.482 1.306 30.274 1.00 43.67 163 SER A N 1
ATOM 1304 C CA . SER A 1 198 ? -12.142 1.531 30.791 1.00 47.44 163 SER A CA 1
ATOM 1305 C C . SER A 1 198 ? -11.298 0.275 30.643 1.00 49.54 163 SER A C 1
ATOM 1306 O O . SER A 1 198 ? -11.761 -0.835 30.937 1.00 50.05 163 SER A O 1
ATOM 1309 N N . ILE A 1 199 ? -10.058 0.458 30.199 1.00 45.84 164 ILE A N 1
ATOM 1310 C CA . ILE A 1 199 ? -9.061 -0.598 30.172 1.00 44.83 164 ILE A CA 1
ATOM 1311 C C . ILE A 1 199 ? -8.037 -0.272 31.253 1.00 45.47 164 ILE A C 1
ATOM 1312 O O . ILE A 1 199 ? -7.546 0.859 31.330 1.00 44.54 164 ILE A O 1
ATOM 1317 N N . VAL A 1 200 ? -7.780 -1.227 32.138 1.00 45.28 165 VAL A N 1
ATOM 1318 C CA . VAL A 1 200 ? -6.710 -1.106 33.120 1.00 45.09 165 VAL A CA 1
ATOM 1319 C C . VAL A 1 200 ? -5.484 -1.819 32.558 1.00 45.41 165 VAL A C 1
ATOM 1320 O O . VAL A 1 200 ? -5.511 -3.036 32.333 1.00 42.83 165 VAL A O 1
ATOM 1324 N N . SER A 1 201 ? -4.415 -1.058 32.314 1.00 43.09 166 SER A N 1
ATOM 1325 C CA . SER A 1 201 ? -3.165 -1.630 31.815 1.00 41.15 166 SER A CA 1
ATOM 1326 C C . SER A 1 201 ? -2.525 -2.494 32.894 1.00 44.76 166 SER A C 1
ATOM 1327 O O . SER A 1 201 ? -2.244 -2.009 33.998 1.00 46.43 166 SER A O 1
ATOM 1330 N N . ARG A 1 202 ? -2.311 -3.772 32.592 1.00 41.79 167 ARG A N 1
ATOM 1331 C CA . ARG A 1 202 ? -1.785 -4.702 33.589 1.00 45.67 167 ARG A CA 1
ATOM 1332 C C . ARG A 1 202 ? -0.419 -5.252 33.129 1.00 45.78 167 ARG A C 1
ATOM 1333 O O . ARG A 1 202 ? 0.175 -4.770 32.158 1.00 44.73 167 ARG A O 1
ATOM 1341 N N . SER A 1 203 ? 0.093 -6.258 33.847 1.00 45.75 168 SER A N 1
ATOM 1342 C CA . SER A 1 203 ? 1.470 -6.691 33.605 1.00 48.84 168 SER A CA 1
ATOM 1343 C C . SER A 1 203 ? 1.649 -7.421 32.271 1.00 48.84 168 SER A C 1
ATOM 1344 O O . SER A 1 203 ? 2.789 -7.539 31.800 1.00 49.32 168 SER A O 1
ATOM 1347 N N . SER A 1 204 ? 0.569 -7.909 31.652 1.00 47.17 169 SER A N 1
ATOM 1348 C CA . SER A 1 204 ? 0.633 -8.470 30.304 1.00 46.49 169 SER A CA 1
ATOM 1349 C C . SER A 1 204 ? -0.520 -7.940 29.455 1.00 45.34 169 SER A C 1
ATOM 1350 O O . SER A 1 204 ? -1.586 -7.595 29.974 1.00 45.74 169 SER A O 1
ATOM 1353 N N . ILE A 1 205 ? -0.318 -7.895 28.136 1.00 44.33 170 ILE A N 1
ATOM 1354 C CA . ILE A 1 205 ? -1.393 -7.415 27.267 1.00 43.12 170 ILE A CA 1
ATOM 1355 C C . ILE A 1 205 ? -2.637 -8.268 27.434 1.00 43.41 170 ILE A C 1
ATOM 1356 O O . ILE A 1 205 ? -3.759 -7.754 27.470 1.00 43.86 170 ILE A O 1
ATOM 1361 N N . GLU A 1 206 ? -2.462 -9.585 27.537 1.00 45.59 171 GLU A N 1
ATOM 1362 C CA . GLU A 1 206 ? -3.621 -10.464 27.604 1.00 45.43 171 GLU A CA 1
ATOM 1363 C C . GLU A 1 206 ? -4.499 -10.131 28.808 1.00 46.27 171 GLU A C 1
ATOM 1364 O O . GLU A 1 206 ? -5.728 -10.164 28.705 1.00 46.79 171 GLU A O 1
ATOM 1370 N N . ALA A 1 207 ? -3.896 -9.781 29.954 1.00 46.22 172 ALA A N 1
ATOM 1371 C CA . ALA A 1 207 ? -4.702 -9.467 31.130 1.00 45.85 172 ALA A CA 1
ATOM 1372 C C . ALA A 1 207 ? -5.299 -8.069 31.078 1.00 45.27 172 ALA A C 1
ATOM 1373 O O . ALA A 1 207 ? -6.313 -7.825 31.739 1.00 47.56 172 ALA A O 1
ATOM 1375 N N . SER A 1 208 ? -4.713 -7.150 30.302 1.00 45.41 173 SER A N 1
ATOM 1376 C CA . SER A 1 208 ? -5.298 -5.819 30.174 1.00 42.98 173 SER A CA 1
ATOM 1377 C C . SER A 1 208 ? -6.568 -5.816 29.338 1.00 44.73 173 SER A C 1
ATOM 1378 O O . SER A 1 208 ? -7.337 -4.850 29.412 1.00 44.22 173 SER A O 1
ATOM 1381 N N . LEU A 1 209 ? -6.807 -6.860 28.545 1.00 45.36 174 LEU A N 1
ATOM 1382 C CA . LEU A 1 209 ? -7.899 -6.876 27.569 1.00 44.04 174 LEU A CA 1
ATOM 1383 C C . LEU A 1 209 ? -8.721 -8.147 27.720 1.00 46.57 174 LEU A C 1
ATOM 1384 O O . LEU A 1 209 ? -8.827 -8.959 26.799 1.00 47.63 174 LEU A O 1
ATOM 1389 N N . PRO A 1 210 ? -9.334 -8.340 28.884 1.00 49.01 175 PRO A N 1
ATOM 1390 C CA . PRO A 1 210 ? -10.117 -9.559 29.096 1.00 49.69 175 PRO A CA 1
ATOM 1391 C C . PRO A 1 210 ? -11.362 -9.614 28.236 1.00 52.37 175 PRO A C 1
ATOM 1392 O O . PRO A 1 210 ? -11.841 -10.712 27.926 1.00 54.29 175 PRO A O 1
ATOM 1396 N N . GLN A 1 211 ? -11.911 -8.464 27.847 1.00 50.10 176 GLN A N 1
ATOM 1397 C CA . GLN A 1 211 ? -13.152 -8.493 27.092 1.00 50.12 176 GLN A CA 1
ATOM 1398 C C . GLN A 1 211 ? -12.994 -9.177 25.740 1.00 51.84 176 GLN A C 1
ATOM 1399 O O . GLN A 1 211 ? -14.008 -9.515 25.124 1.00 49.75 176 GLN A O 1
ATOM 1405 N N . LEU A 1 212 ? -11.751 -9.393 25.275 1.00 53.47 177 LEU A N 1
ATOM 1406 C CA . LEU A 1 212 ? -11.475 -10.094 24.023 1.00 52.03 177 LEU A CA 1
ATOM 1407 C C . LEU A 1 212 ? -11.601 -11.605 24.158 1.00 54.80 177 LEU A C 1
ATOM 1408 O O . LEU A 1 212 ? -11.666 -12.302 23.138 1.00 52.93 177 LEU A O 1
ATOM 1413 N N . GLN A 1 213 ? -11.648 -12.131 25.382 1.00 56.59 178 GLN A N 1
ATOM 1414 C CA . GLN A 1 213 ? -11.706 -13.580 25.549 1.00 60.44 178 GLN A CA 1
ATOM 1415 C C . GLN A 1 213 ? -12.921 -14.172 24.831 1.00 62.44 178 GLN A C 1
ATOM 1416 O O . GLN A 1 213 ? -12.802 -15.162 24.096 1.00 66.96 178 GLN A O 1
ATOM 1422 N N . GLY A 1 214 ? -14.094 -13.558 24.998 1.00 58.70 179 GLY A N 1
ATOM 1423 C CA . GLY A 1 214 ? -15.307 -14.117 24.434 1.00 59.67 179 GLY A CA 1
ATOM 1424 C C . GLY A 1 214 ? -15.569 -13.696 23.005 1.00 61.83 179 GLY A C 1
ATOM 1425 O O . GLY A 1 214 ? -16.709 -13.756 22.529 1.00 64.60 179 GLY A O 1
ATOM 1426 N N . VAL A 1 215 ? -14.517 -13.277 22.307 1.00 57.70 180 VAL A N 1
ATOM 1427 C CA . VAL A 1 215 ? -14.627 -12.692 20.977 1.00 56.18 180 VAL A CA 1
ATOM 1428 C C . VAL A 1 215 ? -13.719 -13.451 20.018 1.00 55.56 180 VAL A C 1
ATOM 1429 O O . VAL A 1 215 ? -12.501 -13.544 20.239 1.00 52.37 180 VAL A O 1
ATOM 1433 N N . ALA A 1 216 ? -14.320 -13.990 18.953 1.00 53.75 181 ALA A N 1
ATOM 1434 C CA . ALA A 1 216 ? -13.573 -14.569 17.848 1.00 53.65 181 ALA A CA 1
ATOM 1435 C C . ALA A 1 216 ? -13.186 -13.465 16.872 1.00 55.02 181 ALA A C 1
ATOM 1436 O O . ALA A 1 216 ? -14.075 -12.786 16.338 1.00 53.73 181 ALA A O 1
ATOM 1438 N N . PRO A 1 217 ? -11.900 -13.247 16.613 1.00 53.87 182 PRO A N 1
ATOM 1439 C CA . PRO A 1 217 ? -11.513 -12.193 15.665 1.00 54.21 182 PRO A CA 1
ATOM 1440 C C . PRO A 1 217 ? -12.136 -12.436 14.286 1.00 56.27 182 PRO A C 1
ATOM 1441 O O . PRO A 1 217 ? -12.325 -13.578 13.854 1.00 52.02 182 PRO A O 1
ATOM 1445 N N . ALA A 1 218 ? -12.488 -11.343 13.612 1.00 55.06 183 ALA A N 1
ATOM 1446 C CA . ALA A 1 218 ? -13.172 -11.423 12.325 1.00 56.91 183 ALA A CA 1
ATOM 1447 C C . ALA A 1 218 ? -12.177 -11.511 11.165 1.00 62.87 183 ALA A C 1
ATOM 1448 O O . ALA A 1 218 ? -11.330 -10.632 10.995 1.00 63.89 183 ALA A O 1
ATOM 1450 N N . ASN A 1 220 ? -11.233 -10.003 8.626 1.00 66.01 185 ASN A N 1
ATOM 1451 C CA . ASN A 1 220 ? -12.360 -9.873 7.704 1.00 66.51 185 ASN A CA 1
ATOM 1452 C C . ASN A 1 220 ? -13.212 -8.625 8.001 1.00 68.90 185 ASN A C 1
ATOM 1453 O O . ASN A 1 220 ? -14.304 -8.466 7.443 1.00 73.37 185 ASN A O 1
ATOM 1455 N N . LEU A 1 221 ? -12.708 -7.756 8.885 1.00 64.37 186 LEU A N 1
ATOM 1456 C CA . LEU A 1 221 ? -13.367 -6.488 9.198 1.00 66.06 186 LEU A CA 1
ATOM 1457 C C . LEU A 1 221 ? -13.233 -5.533 8.019 1.00 68.28 186 LEU A C 1
ATOM 1458 O O . LEU A 1 221 ? -12.113 -5.213 7.609 1.00 72.61 186 LEU A O 1
ATOM 1463 N N . ARG A 1 222 ? -14.356 -5.052 7.481 1.00 68.11 187 ARG A N 1
ATOM 1464 C CA . ARG A 1 222 ? -14.330 -4.195 6.294 1.00 69.12 187 ARG A CA 1
ATOM 1465 C C . ARG A 1 222 ? -14.787 -2.790 6.674 1.00 68.38 187 ARG A C 1
ATOM 1466 O O . ARG A 1 222 ? -15.947 -2.588 7.053 1.00 72.13 187 ARG A O 1
ATOM 1468 N N . ALA A 1 223 ? -13.876 -1.825 6.576 1.00 63.33 188 ALA A N 1
ATOM 1469 C CA . ALA A 1 223 ? -14.216 -0.417 6.716 1.00 56.64 188 ALA A CA 1
ATOM 1470 C C . ALA A 1 223 ? -14.345 0.223 5.335 1.00 57.67 188 ALA A C 1
ATOM 1471 O O . ALA A 1 223 ? -13.521 -0.011 4.449 1.00 58.22 188 ALA A O 1
ATOM 1473 N N . GLN A 1 224 ? -15.395 1.016 5.154 1.00 56.22 189 GLN A N 1
ATOM 1474 C CA . GLN A 1 224 ? -15.702 1.640 3.875 1.00 55.03 189 GLN A CA 1
ATOM 1475 C C . GLN A 1 224 ? -15.042 2.993 3.692 1.00 55.15 189 GLN A C 1
ATOM 1476 O O . GLN A 1 224 ? -15.273 3.644 2.668 1.00 55.35 189 GLN A O 1
ATOM 1482 N N . SER A 1 225 ? -14.256 3.447 4.656 1.00 49.99 190 SER A N 1
ATOM 1483 C CA . SER A 1 225 ? -13.749 4.804 4.621 1.00 46.94 190 SER A CA 1
ATOM 1484 C C . SER A 1 225 ? -12.591 4.931 3.637 1.00 44.49 190 SER A C 1
ATOM 1485 O O . SER A 1 225 ? -11.784 4.010 3.476 1.00 44.86 190 SER A O 1
ATOM 1488 N N . GLU A 1 226 ? -12.504 6.085 2.986 1.00 42.36 191 GLU A N 1
ATOM 1489 C CA . GLU A 1 226 ? -11.422 6.368 2.059 1.00 43.50 191 GLU A CA 1
ATOM 1490 C C . GLU A 1 226 ? -10.354 7.210 2.751 1.00 43.49 191 GLU A C 1
ATOM 1491 O O . GLU A 1 226 ? -10.588 7.805 3.809 1.00 43.73 191 GLU A O 1
ATOM 1493 N N . SER A 1 227 ? -9.157 7.240 2.156 1.00 42.55 192 SER A N 1
ATOM 1494 C CA . SER A 1 227 ? -8.057 7.931 2.820 1.00 42.85 192 SER A CA 1
ATOM 1495 C C . SER A 1 227 ? -8.323 9.429 2.952 1.00 42.40 192 SER A C 1
ATOM 1496 O O . SER A 1 227 ? -7.766 10.071 3.850 1.00 40.53 192 SER A O 1
ATOM 1499 N N . GLU A 1 228 ? -9.183 9.991 2.106 1.00 41.59 193 GLU A N 1
ATOM 1500 C CA . GLU A 1 228 ? -9.569 11.391 2.199 1.00 41.97 193 GLU A CA 1
ATOM 1501 C C . GLU A 1 228 ? -10.753 11.645 3.139 1.00 42.40 193 GLU A C 1
ATOM 1502 O O . GLU A 1 228 ? -11.171 12.802 3.280 1.00 43.38 193 GLU A O 1
ATOM 1508 N N . ASP A 1 229 ? -11.320 10.606 3.751 1.00 38.86 194 ASP A N 1
ATOM 1509 C CA . ASP A 1 229 ? -12.318 10.790 4.787 1.00 38.73 194 ASP A CA 1
ATOM 1510 C C . ASP A 1 229 ? -11.633 11.136 6.113 1.00 40.14 194 ASP A C 1
ATOM 1511 O O . ASP A 1 229 ? -10.436 10.911 6.308 1.00 36.28 194 ASP A O 1
ATOM 1516 N N . ILE A 1 230 ? -12.412 11.709 7.025 1.00 42.45 195 ILE A N 1
ATOM 1517 C CA . ILE A 1 230 ? -11.891 12.087 8.339 1.00 38.39 195 ILE A CA 1
ATOM 1518 C C . ILE A 1 230 ? -11.444 10.839 9.089 1.00 37.47 195 ILE A C 1
ATOM 1519 O O . ILE A 1 230 ? -12.228 9.902 9.288 1.00 38.67 195 ILE A O 1
ATOM 1524 N N . ALA A 1 231 ? -10.177 10.824 9.523 1.00 37.01 196 ALA A N 1
ATOM 1525 C CA . ALA A 1 231 ? -9.671 9.746 10.364 1.00 34.95 196 ALA A CA 1
ATOM 1526 C C . ALA A 1 231 ? -9.896 9.980 11.863 1.00 31.80 196 ALA A C 1
ATOM 1527 O O . ALA A 1 231 ? -10.099 9.009 12.606 1.00 31.04 196 ALA A O 1
ATOM 1529 N N . PHE A 1 232 ? -9.817 11.223 12.343 1.00 31.70 197 PHE A N 1
ATOM 1530 C CA . PHE A 1 232 ? -9.805 11.479 13.781 1.00 31.38 197 PHE A CA 1
ATOM 1531 C C . PHE A 1 232 ? -9.968 12.970 14.045 1.00 33.41 197 PHE A C 1
ATOM 1532 O O . PHE A 1 232 ? -9.879 13.798 13.137 1.00 33.42 197 PHE A O 1
ATOM 1540 N N . LEU A 1 233 ? -10.233 13.294 15.307 1.00 30.93 198 LEU A N 1
ATOM 1541 C CA . LEU A 1 233 ? -10.243 14.664 15.795 1.00 34.30 198 LEU A CA 1
ATOM 1542 C C . LEU A 1 233 ? -9.123 14.832 16.811 1.00 34.10 198 LEU A C 1
ATOM 1543 O O . LEU A 1 233 ? -8.969 14.006 17.717 1.00 34.47 198 LEU A O 1
ATOM 1548 N N . GLN A 1 234 ? -8.324 15.869 16.638 1.00 35.79 199 GLN A N 1
ATOM 1549 C CA . GLN A 1 234 ? -7.373 16.303 17.646 1.00 35.63 199 GLN A CA 1
ATOM 1550 C C . GLN A 1 234 ? -7.969 17.483 18.407 1.00 35.52 199 GLN A C 1
ATOM 1551 O O . GLN A 1 234 ? -8.986 18.055 18.022 1.00 38.35 199 GLN A O 1
ATOM 1557 N N . LEU A 1 235 ? -7.316 17.868 19.485 1.00 39.96 200 LEU A N 1
ATOM 1558 C CA . LEU A 1 235 ? -7.744 19.030 20.250 1.00 38.30 200 LEU A CA 1
ATOM 1559 C C . LEU A 1 235 ? -6.694 20.120 20.124 1.00 39.72 200 LEU A C 1
ATOM 1560 O O . LEU A 1 235 ? -5.495 19.827 20.092 1.00 37.76 200 LEU A O 1
ATOM 1565 N N . SER A 1 236 ? -7.131 21.374 20.037 1.00 40.20 201 SER A N 1
ATOM 1566 C CA . SER A 1 236 ? -6.121 22.418 19.940 1.00 44.19 201 SER A CA 1
ATOM 1567 C C . SER A 1 236 ? -5.517 22.717 21.319 1.00 47.13 201 SER A C 1
ATOM 1568 O O . SER A 1 236 ? -5.982 22.234 22.361 1.00 45.12 201 SER A O 1
ATOM 1571 N N . GLY A 1 237 ? -4.442 23.503 21.305 1.00 46.74 202 GLY A N 1
ATOM 1572 C CA . GLY A 1 237 ? -3.689 23.819 22.510 1.00 49.12 202 GLY A CA 1
ATOM 1573 C C . GLY A 1 237 ? -4.248 24.971 23.321 1.00 52.23 202 GLY A C 1
ATOM 1574 O O . GLY A 1 237 ? -5.021 25.791 22.822 1.00 57.83 202 GLY A O 1
ATOM 1575 N N . THR A 1 240 ? -5.867 27.688 27.138 1.00 62.39 205 THR A N 1
ATOM 1576 C CA . THR A 1 240 ? -6.584 28.952 26.996 1.00 67.91 205 THR A CA 1
ATOM 1577 C C . THR A 1 240 ? -8.003 28.837 27.546 1.00 67.98 205 THR A C 1
ATOM 1578 O O . THR A 1 240 ? -8.410 29.617 28.401 1.00 69.78 205 THR A O 1
ATOM 1580 N N . GLY A 1 241 ? -8.748 27.857 27.043 1.00 68.80 206 GLY A N 1
ATOM 1581 C CA . GLY A 1 241 ? -10.115 27.623 27.465 1.00 67.53 206 GLY A CA 1
ATOM 1582 C C . GLY A 1 241 ? -10.614 26.272 26.982 1.00 69.64 206 GLY A C 1
ATOM 1583 O O . GLY A 1 241 ? -9.853 25.297 26.967 1.00 66.16 206 GLY A O 1
ATOM 1584 N N . LEU A 1 242 ? -11.882 26.199 26.579 1.00 69.03 207 LEU A N 1
ATOM 1585 C CA . LEU A 1 242 ? -12.433 24.936 26.093 1.00 67.17 207 LEU A CA 1
ATOM 1586 C C . LEU A 1 242 ? -11.764 24.565 24.774 1.00 67.70 207 LEU A C 1
ATOM 1587 O O . LEU A 1 242 ? -11.722 25.393 23.850 1.00 64.89 207 LEU A O 1
ATOM 1589 N N . PRO A 1 243 ? -11.214 23.354 24.648 1.00 66.46 208 PRO A N 1
ATOM 1590 C CA . PRO A 1 243 ? -10.465 23.003 23.435 1.00 61.12 208 PRO A CA 1
ATOM 1591 C C . PRO A 1 243 ? -11.370 22.822 22.223 1.00 57.19 208 PRO A C 1
ATOM 1592 O O . PRO A 1 243 ? -12.517 22.378 22.328 1.00 59.07 208 PRO A O 1
ATOM 1596 N N . LYS A 1 244 ? -10.830 23.202 21.063 1.00 52.62 209 LYS A N 1
ATOM 1597 C CA . LYS A 1 244 ? -11.505 23.139 19.774 1.00 44.79 209 LYS A CA 1
ATOM 1598 C C . LYS A 1 244 ? -11.110 21.861 19.043 1.00 43.68 209 LYS A C 1
ATOM 1599 O O . LYS A 1 244 ? -9.994 21.361 19.183 1.00 41.27 209 LYS A O 1
ATOM 1605 N N . LEU A 1 245 ? -12.031 21.353 18.242 1.00 41.98 210 LEU A N 1
ATOM 1606 C CA . LEU A 1 245 ? -11.861 20.061 17.604 1.00 37.03 210 LEU A CA 1
ATOM 1607 C C . LEU A 1 245 ? -11.238 20.249 16.230 1.00 38.14 210 LEU A C 1
ATOM 1608 O O . LEU A 1 245 ? -11.703 21.080 15.434 1.00 35.33 210 LEU A O 1
ATOM 1613 N N . ILE A 1 246 ? -10.193 19.470 15.965 1.00 35.87 211 ILE A N 1
ATOM 1614 C CA . ILE A 1 246 ? -9.364 19.569 14.767 1.00 35.91 211 ILE A CA 1
ATOM 1615 C C . ILE A 1 246 ? -9.580 18.302 13.936 1.00 34.03 211 ILE A C 1
ATOM 1616 O O . ILE A 1 246 ? -9.118 17.212 14.321 1.00 31.69 211 ILE A O 1
ATOM 1621 N N . PRO A 1 247 ? -10.303 18.379 12.814 1.00 34.71 212 PRO A N 1
ATOM 1622 C CA . PRO A 1 247 ? -10.526 17.176 11.995 1.00 34.17 212 PRO A CA 1
ATOM 1623 C C . PRO A 1 247 ? -9.386 16.942 11.022 1.00 33.29 212 PRO A C 1
ATOM 1624 O O . PRO A 1 247 ? -9.127 17.820 10.194 1.00 35.54 212 PRO A O 1
ATOM 1628 N N . ARG A 1 248 ? -8.699 15.793 11.108 1.00 33.19 213 ARG A N 1
ATOM 1629 C CA . ARG A 1 248 ? -7.618 15.432 10.192 1.00 30.67 213 ARG A CA 1
ATOM 1630 C C . ARG A 1 248 ? -8.029 14.214 9.377 1.00 33.52 213 ARG A C 1
ATOM 1631 O O . ARG A 1 248 ? -8.598 13.270 9.927 1.00 34.12 213 ARG A O 1
ATOM 1639 N N . THR A 1 249 ? -7.744 14.229 8.067 1.00 31.33 214 THR A N 1
ATOM 1640 C CA . THR A 1 249 ? -8.036 13.094 7.193 1.00 33.04 214 THR A CA 1
ATOM 1641 C C . THR A 1 249 ? -6.881 12.085 7.238 1.00 36.69 214 THR A C 1
ATOM 1642 O O . THR A 1 249 ? -5.777 12.404 7.677 1.00 34.72 214 THR A O 1
ATOM 1646 N N . HIS A 1 250 ? -7.139 10.851 6.775 1.00 35.87 215 HIS A N 1
ATOM 1647 C CA . HIS A 1 250 ? -6.053 9.868 6.722 1.00 36.16 215 HIS A CA 1
ATOM 1648 C C . HIS A 1 250 ? -4.937 10.362 5.814 1.00 35.96 215 HIS A C 1
ATOM 1649 O O . HIS A 1 250 ? -3.772 10.455 6.219 1.00 37.54 215 HIS A O 1
ATOM 1656 N N . ALA A 1 251 ? -5.293 10.685 4.569 1.00 36.73 216 ALA A N 1
ATOM 1657 C CA . ALA A 1 251 ? -4.316 11.056 3.562 1.00 37.36 216 ALA A CA 1
ATOM 1658 C C . ALA A 1 251 ? -3.486 12.242 4.010 1.00 36.09 216 ALA A C 1
ATOM 1659 O O . ALA A 1 251 ? -2.261 12.246 3.831 1.00 36.74 216 ALA A O 1
ATOM 1661 N N . ASP A 1 252 ? -4.124 13.271 4.583 1.00 35.05 217 ASP A N 1
ATOM 1662 C CA . ASP A 1 252 ? -3.331 14.435 4.966 1.00 36.45 217 ASP A CA 1
ATOM 1663 C C . ASP A 1 252 ? -2.429 14.123 6.162 1.00 35.22 217 ASP A C 1
ATOM 1664 O O . ASP A 1 252 ? -1.256 14.512 6.172 1.00 35.41 217 ASP A O 1
ATOM 1669 N N . TYR A 1 253 ? -2.914 13.346 7.138 1.00 35.72 218 TYR A N 1
ATOM 1670 C CA . TYR A 1 253 ? -2.075 13.015 8.292 1.00 32.71 218 TYR A CA 1
ATOM 1671 C C . TYR A 1 253 ? -0.946 12.047 7.930 1.00 34.76 218 TYR A C 1
ATOM 1672 O O . TYR A 1 253 ? 0.195 12.221 8.369 1.00 34.99 218 TYR A O 1
ATOM 1681 N N . ILE A 1 254 ? -1.244 11.011 7.142 1.00 35.99 219 ILE A N 1
ATOM 1682 C CA . ILE A 1 254 ? -0.202 10.092 6.700 1.00 33.20 219 ILE A CA 1
ATOM 1683 C C . ILE A 1 254 ? 0.839 10.829 5.854 1.00 35.30 219 ILE A C 1
ATOM 1684 O O . ILE A 1 254 ? 2.044 10.543 5.927 1.00 33.10 219 ILE A O 1
ATOM 1689 N N . TYR A 1 255 ? 0.410 11.809 5.061 1.00 34.89 220 TYR A N 1
ATOM 1690 C CA . TYR A 1 255 ? 1.397 12.593 4.337 1.00 34.89 220 TYR A CA 1
ATOM 1691 C C . TYR A 1 255 ? 2.350 13.294 5.297 1.00 36.38 220 TYR A C 1
ATOM 1692 O O . TYR A 1 255 ? 3.574 13.207 5.149 1.00 36.56 220 TYR A O 1
ATOM 1701 N N . SER A 1 256 ? 1.814 14.016 6.277 1.00 32.88 221 SER A N 1
ATOM 1702 C CA . SER A 1 256 ? 2.713 14.727 7.183 1.00 35.33 221 SER A CA 1
ATOM 1703 C C . SER A 1 256 ? 3.654 13.759 7.882 1.00 35.34 221 SER A C 1
ATOM 1704 O O . SER A 1 256 ? 4.805 14.111 8.167 1.00 36.31 221 SER A O 1
ATOM 1707 N N . ILE A 1 257 ? 3.199 12.527 8.127 1.00 33.26 222 ILE A N 1
ATOM 1708 C CA . ILE A 1 257 ? 4.048 11.555 8.797 1.00 35.37 222 ILE A CA 1
ATOM 1709 C C . ILE A 1 257 ? 5.193 11.116 7.893 1.00 35.43 222 ILE A C 1
ATOM 1710 O O . ILE A 1 257 ? 6.351 11.044 8.327 1.00 35.50 222 ILE A O 1
ATOM 1715 N N . GLU A 1 258 ? 4.896 10.842 6.627 1.00 35.50 223 GLU A N 1
ATOM 1716 C CA . GLU A 1 258 ? 5.940 10.496 5.669 1.00 38.30 223 GLU A CA 1
ATOM 1717 C C . GLU A 1 258 ? 6.994 11.590 5.539 1.00 37.86 223 GLU A C 1
ATOM 1718 O O . GLU A 1 258 ? 8.188 11.295 5.407 1.00 39.19 223 GLU A O 1
ATOM 1724 N N . LYS A 1 259 ? 6.582 12.854 5.547 1.00 36.20 224 LYS A N 1
ATOM 1725 C CA . LYS A 1 259 ? 7.564 13.933 5.454 1.00 39.26 224 LYS A CA 1
ATOM 1726 C C . LYS A 1 259 ? 8.403 14.025 6.727 1.00 36.28 224 LYS A C 1
ATOM 1727 O O . LYS A 1 259 ? 9.612 14.266 6.666 1.00 36.88 224 LYS A O 1
ATOM 1733 N N . SER A 1 260 ? 7.773 13.846 7.887 1.00 36.61 225 SER A N 1
ATOM 1734 C CA . SER A 1 260 ? 8.519 13.841 9.142 1.00 34.96 225 SER A CA 1
ATOM 1735 C C . SER A 1 260 ? 9.442 12.648 9.223 1.00 37.14 225 SER A C 1
ATOM 1736 O O . SER A 1 260 ? 10.505 12.735 9.839 1.00 35.92 225 SER A O 1
ATOM 1739 N N . VAL A 1 261 ? 9.056 11.522 8.625 1.00 35.97 226 VAL A N 1
ATOM 1740 C CA . VAL A 1 261 ? 9.968 10.389 8.611 1.00 38.30 226 VAL A CA 1
ATOM 1741 C C . VAL A 1 261 ? 11.254 10.750 7.860 1.00 39.20 226 VAL A C 1
ATOM 1742 O O . VAL A 1 261 ? 12.358 10.438 8.311 1.00 40.14 226 VAL A O 1
ATOM 1746 N N . ASP A 1 262 ? 11.137 11.443 6.724 1.00 40.22 227 ASP A N 1
ATOM 1747 C CA . ASP A 1 262 ? 12.321 11.881 5.977 1.00 39.99 227 ASP A CA 1
ATOM 1748 C C . ASP A 1 262 ? 13.178 12.871 6.777 1.00 40.67 227 ASP A C 1
ATOM 1749 O O . ASP A 1 262 ? 14.402 12.715 6.864 1.00 39.54 227 ASP A O 1
ATOM 1754 N N . VAL A 1 263 ? 12.569 13.924 7.339 1.00 33.72 228 VAL A N 1
ATOM 1755 C CA . VAL A 1 263 ? 13.421 14.968 7.897 1.00 38.20 228 VAL A CA 1
ATOM 1756 C C . VAL A 1 263 ? 13.993 14.563 9.254 1.00 38.79 228 VAL A C 1
ATOM 1757 O O . VAL A 1 263 ? 15.056 15.071 9.638 1.00 36.28 228 VAL A O 1
ATOM 1761 N N . ALA A 1 264 ? 13.346 13.640 9.977 1.00 34.38 229 ALA A N 1
ATOM 1762 C CA . ALA A 1 264 ? 13.970 13.074 11.163 1.00 35.15 229 ALA A CA 1
ATOM 1763 C C . ALA A 1 264 ? 14.955 11.964 10.827 1.00 39.15 229 ALA A C 1
ATOM 1764 O O . ALA A 1 264 ? 15.712 11.548 11.710 1.00 38.16 229 ALA A O 1
ATOM 1766 N N . GLY A 1 265 ? 14.957 11.474 9.586 1.00 36.84 230 GLY A N 1
ATOM 1767 C CA . GLY A 1 265 ? 15.865 10.421 9.190 1.00 38.14 230 GLY A CA 1
ATOM 1768 C C . GLY A 1 265 ? 15.596 9.076 9.819 1.00 39.71 230 GLY A C 1
ATOM 1769 O O . GLY A 1 265 ? 16.537 8.307 10.027 1.00 42.29 230 GLY A O 1
ATOM 1770 N N . LEU A 1 266 ? 14.337 8.760 10.117 1.00 35.63 231 LEU A N 1
ATOM 1771 C CA . LEU A 1 266 ? 14.008 7.475 10.721 1.00 37.11 231 LEU A CA 1
ATOM 1772 C C . LEU A 1 266 ? 14.241 6.310 9.745 1.00 40.98 231 LEU A C 1
ATOM 1773 O O . LEU A 1 266 ? 13.991 6.414 8.536 1.00 38.83 231 LEU A O 1
ATOM 1778 N N . THR A 1 267 ? 14.741 5.197 10.287 1.00 40.01 232 THR A N 1
ATOM 1779 C CA . THR A 1 267 ? 14.914 3.938 9.587 1.00 38.09 232 THR A CA 1
ATOM 1780 C C . THR A 1 267 ? 14.319 2.818 10.423 1.00 38.26 232 THR A C 1
ATOM 1781 O O . THR A 1 267 ? 13.989 2.991 11.602 1.00 37.68 232 THR A O 1
ATOM 1785 N N . GLN A 1 268 ? 14.257 1.633 9.816 1.00 34.71 233 GLN A N 1
ATOM 1786 C CA . GLN A 1 268 ? 13.817 0.453 10.545 1.00 36.40 233 GLN A CA 1
ATOM 1787 C C . GLN A 1 268 ? 14.705 0.090 11.735 1.00 41.35 233 GLN A C 1
ATOM 1788 O O . GLN A 1 268 ? 14.295 -0.761 12.535 1.00 38.67 233 GLN A O 1
ATOM 1794 N N . ASP A 1 269 ? 15.904 0.680 11.868 1.00 39.47 234 ASP A N 1
ATOM 1795 C CA . ASP A 1 269 ? 16.753 0.468 13.041 1.00 40.80 234 ASP A CA 1
ATOM 1796 C C . ASP A 1 269 ? 16.550 1.530 14.107 1.00 41.99 234 ASP A C 1
ATOM 1797 O O . ASP A 1 269 ? 17.219 1.481 15.142 1.00 45.06 234 ASP A O 1
ATOM 1799 N N . THR A 1 270 ? 15.663 2.492 13.870 1.00 38.95 235 THR A N 1
ATOM 1800 C CA . THR A 1 270 ? 15.433 3.555 14.830 1.00 38.35 235 THR A CA 1
ATOM 1801 C C . THR A 1 270 ? 14.751 3.016 16.078 1.00 38.29 235 THR A C 1
ATOM 1802 O O . THR A 1 270 ? 13.727 2.341 15.992 1.00 34.44 235 THR A O 1
ATOM 1806 N N . LYS A 1 271 ? 15.337 3.307 17.235 1.00 39.16 236 LYS A N 1
ATOM 1807 C CA . LYS A 1 271 ? 14.730 3.083 18.538 1.00 33.99 236 LYS A CA 1
ATOM 1808 C C . LYS A 1 271 ? 14.432 4.457 19.108 1.00 35.99 236 LYS A C 1
ATOM 1809 O O . LYS A 1 271 ? 15.340 5.285 19.241 1.00 33.19 236 LYS A O 1
ATOM 1815 N N . GLN A 1 272 ? 13.149 4.719 19.371 1.00 34.22 237 GLN A N 1
ATOM 1816 C CA . GLN A 1 272 ? 12.687 6.020 19.807 1.00 32.14 237 GLN A CA 1
ATOM 1817 C C . GLN A 1 272 ? 12.097 5.889 21.203 1.00 36.00 237 GLN A C 1
ATOM 1818 O O . GLN A 1 272 ? 11.253 5.016 21.439 1.00 33.52 237 GLN A O 1
ATOM 1824 N N . LEU A 1 273 ? 12.576 6.730 22.133 1.00 33.04 238 LEU A N 1
ATOM 1825 C CA . LEU A 1 273 ? 11.969 6.835 23.451 1.00 29.43 238 LEU A CA 1
ATOM 1826 C C . LEU A 1 273 ? 10.768 7.772 23.368 1.00 30.78 238 LEU A C 1
ATOM 1827 O O . LEU A 1 273 ? 10.869 8.884 22.837 1.00 30.92 238 LEU A O 1
ATOM 1832 N N . VAL A 1 274 ? 9.632 7.334 23.889 1.00 30.20 239 VAL A N 1
ATOM 1833 C CA . VAL A 1 274 ? 8.426 8.167 23.915 1.00 33.74 239 VAL A CA 1
ATOM 1834 C C . VAL A 1 274 ? 8.216 8.629 25.354 1.00 33.62 239 VAL A C 1
ATOM 1835 O O . VAL A 1 274 ? 7.849 7.822 26.217 1.00 38.17 239 VAL A O 1
ATOM 1839 N N . VAL A 1 275 ? 8.486 9.905 25.639 1.00 30.73 240 VAL A N 1
ATOM 1840 C CA . VAL A 1 275 ? 8.189 10.462 26.951 1.00 37.99 240 VAL A CA 1
ATOM 1841 C C . VAL A 1 275 ? 6.980 11.409 26.928 1.00 38.86 240 VAL A C 1
ATOM 1842 O O . VAL A 1 275 ? 6.279 11.521 27.941 1.00 39.39 240 VAL A O 1
ATOM 1846 N N . LEU A 1 276 ? 6.715 12.092 25.817 1.00 36.49 241 LEU A N 1
ATOM 1847 C CA . LEU A 1 276 ? 5.561 12.976 25.748 1.00 35.61 241 LEU A CA 1
ATOM 1848 C C . LEU A 1 276 ? 4.263 12.162 25.795 1.00 34.85 241 LEU A C 1
ATOM 1849 O O . LEU A 1 276 ? 4.264 10.959 25.524 1.00 36.35 241 LEU A O 1
ATOM 1854 N N . PRO A 1 277 ? 3.134 12.805 26.104 1.00 35.25 242 PRO A N 1
ATOM 1855 C CA . PRO A 1 277 ? 1.858 12.077 26.129 1.00 33.09 242 PRO A CA 1
ATOM 1856 C C . PRO A 1 277 ? 1.491 11.569 24.736 1.00 31.40 242 PRO A C 1
ATOM 1857 O O . PRO A 1 277 ? 1.604 12.291 23.737 1.00 28.68 242 PRO A O 1
ATOM 1861 N N . VAL A 1 278 ? 1.096 10.292 24.669 1.00 30.06 243 VAL A N 1
ATOM 1862 C CA . VAL A 1 278 ? 0.834 9.661 23.365 1.00 34.86 243 VAL A CA 1
ATOM 1863 C C . VAL A 1 278 ? -0.368 10.262 22.653 1.00 35.12 243 VAL A C 1
ATOM 1864 O O . VAL A 1 278 ? -0.543 10.034 21.453 1.00 34.74 243 VAL A O 1
ATOM 1868 N N . MET A 1 279 ? -1.253 10.958 23.368 1.00 34.99 244 MET A N 1
ATOM 1869 C CA . MET A 1 279 ? -2.409 11.559 22.706 1.00 36.54 244 MET A CA 1
ATOM 1870 C C . MET A 1 279 ? -2.072 12.875 22.025 1.00 35.30 244 MET A C 1
ATOM 1871 O O . MET A 1 279 ? -2.934 13.447 21.356 1.00 38.90 244 MET A O 1
ATOM 1876 N N . HIS A 1 280 ? -0.846 13.358 22.163 1.00 33.04 245 HIS A N 1
ATOM 1877 C CA . HIS A 1 280 ? -0.473 14.667 21.659 1.00 34.40 245 HIS A CA 1
ATOM 1878 C C . HIS A 1 280 ? 0.088 14.571 20.239 1.00 31.82 245 HIS A C 1
ATOM 1879 O O . HIS A 1 280 ? 0.882 13.680 19.951 1.00 32.11 245 HIS A O 1
ATOM 1886 N N . ASN A 1 281 ? -0.308 15.521 19.370 1.00 31.76 246 ASN A N 1
ATOM 1887 C CA . ASN A 1 281 ? 0.116 15.526 17.960 1.00 32.90 246 ASN A CA 1
ATOM 1888 C C . ASN A 1 281 ? 1.636 15.382 17.813 1.00 32.98 246 ASN A C 1
ATOM 1889 O O . ASN A 1 281 ? 2.122 14.686 16.916 1.00 30.59 246 ASN A O 1
ATOM 1894 N N . PHE A 1 282 ? 2.396 16.050 18.689 1.00 31.93 247 PHE A N 1
ATOM 1895 C CA . PHE A 1 282 ? 3.858 16.009 18.645 1.00 32.65 247 PHE A CA 1
ATOM 1896 C C . PHE A 1 282 ? 4.364 14.577 18.827 1.00 32.72 247 PHE A C 1
ATOM 1897 O O . PHE A 1 282 ? 5.166 14.066 18.035 1.00 32.45 247 PHE A O 1
ATOM 1905 N N . CYS A 1 283 ? 3.878 13.906 19.867 1.00 35.78 248 CYS A N 1
ATOM 1906 C CA . CYS A 1 283 ? 4.252 12.523 20.130 1.00 35.03 248 CYS A CA 1
ATOM 1907 C C . CYS A 1 283 ? 3.733 11.564 19.063 1.00 33.79 248 CYS A C 1
ATOM 1908 O O . CYS A 1 283 ? 4.336 10.520 18.822 1.00 36.92 248 CYS A O 1
ATOM 1911 N N . MET A 1 284 ? 2.602 11.871 18.453 1.00 33.72 249 MET A N 1
ATOM 1912 C CA . MET A 1 284 ? 2.004 10.949 17.492 1.00 37.91 249 MET A CA 1
ATOM 1913 C C . MET A 1 284 ? 2.745 10.941 16.170 1.00 34.97 249 MET A C 1
ATOM 1914 O O . MET A 1 284 ? 2.979 9.873 15.586 1.00 37.19 249 MET A O 1
ATOM 1919 N N . SER A 1 285 ? 3.123 12.116 15.680 1.00 34.45 250 SER A N 1
ATOM 1920 C CA . SER A 1 285 ? 3.476 12.210 14.274 1.00 35.09 250 SER A CA 1
ATOM 1921 C C . SER A 1 285 ? 4.659 13.102 13.947 1.00 32.66 250 SER A C 1
ATOM 1922 O O . SER A 1 285 ? 4.936 13.280 12.770 1.00 32.57 250 SER A O 1
ATOM 1925 N N . SER A 1 286 ? 5.349 13.709 14.906 1.00 31.69 251 SER A N 1
ATOM 1926 C CA . SER A 1 286 ? 6.356 14.717 14.548 1.00 33.94 251 SER A CA 1
ATOM 1927 C C . SER A 1 286 ? 7.728 14.417 15.150 1.00 32.78 251 SER A C 1
ATOM 1928 O O . SER A 1 286 ? 8.280 15.226 15.902 1.00 37.47 251 SER A O 1
ATOM 1931 N N . PRO A 1 287 ? 8.351 13.297 14.762 1.00 34.09 252 PRO A N 1
ATOM 1932 C CA . PRO A 1 287 ? 7.832 12.308 13.808 1.00 31.71 252 PRO A CA 1
ATOM 1933 C C . PRO A 1 287 ? 6.978 11.290 14.528 1.00 33.30 252 PRO A C 1
ATOM 1934 O O . PRO A 1 287 ? 6.202 10.559 13.912 1.00 32.98 252 PRO A O 1
ATOM 1938 N N . GLY A 1 288 ? 7.151 11.245 15.850 1.00 32.02 253 GLY A N 1
ATOM 1939 C CA . GLY A 1 288 ? 6.225 10.536 16.710 1.00 34.48 253 GLY A CA 1
ATOM 1940 C C . GLY A 1 288 ? 6.307 9.036 16.554 1.00 35.87 253 GLY A C 1
ATOM 1941 O O . GLY A 1 288 ? 7.154 8.486 15.839 1.00 35.78 253 GLY A O 1
ATOM 1942 N N . PHE A 1 289 ? 5.378 8.354 17.234 1.00 35.14 254 PHE A N 1
ATOM 1943 C CA . PHE A 1 289 ? 5.401 6.903 17.179 1.00 35.71 254 PHE A CA 1
ATOM 1944 C C . PHE A 1 289 ? 4.878 6.376 15.843 1.00 33.50 254 PHE A C 1
ATOM 1945 O O . PHE A 1 289 ? 5.256 5.272 15.443 1.00 34.18 254 PHE A O 1
ATOM 1953 N N . LEU A 1 290 ? 4.051 7.145 15.140 1.00 34.33 255 LEU A N 1
ATOM 1954 C CA . LEU A 1 290 ? 3.561 6.692 13.839 1.00 37.02 255 LEU A CA 1
ATOM 1955 C C . LEU A 1 290 ? 4.682 6.720 12.810 1.00 37.04 255 LEU A C 1
ATOM 1956 O O . LEU A 1 290 ? 4.800 5.807 11.981 1.00 38.54 255 LEU A O 1
ATOM 1961 N N . GLY A 1 291 ? 5.531 7.746 12.860 1.00 35.13 256 GLY A N 1
ATOM 1962 C CA . GLY A 1 291 ? 6.717 7.731 12.027 1.00 34.49 256 GLY A CA 1
ATOM 1963 C C . GLY A 1 291 ? 7.575 6.507 12.274 1.00 36.43 256 GLY A C 1
ATOM 1964 O O . GLY A 1 291 ? 8.083 5.890 11.333 1.00 38.18 256 GLY A O 1
ATOM 1965 N N . VAL A 1 292 ? 7.759 6.135 13.542 1.00 36.62 257 VAL A N 1
ATOM 1966 C CA . VAL A 1 292 ? 8.569 4.955 13.831 1.00 33.71 257 VAL A CA 1
ATOM 1967 C C . VAL A 1 292 ? 7.899 3.711 13.256 1.00 36.99 257 VAL A C 1
ATOM 1968 O O . VAL A 1 292 ? 8.550 2.867 12.622 1.00 32.57 257 VAL A O 1
ATOM 1972 N N . PHE A 1 293 ? 6.576 3.587 13.461 1.00 34.66 258 PHE A N 1
ATOM 1973 C CA . PHE A 1 293 ? 5.831 2.496 12.844 1.00 34.88 258 PHE A CA 1
ATOM 1974 C C . PHE A 1 293 ? 6.002 2.519 11.324 1.00 36.17 258 PHE A C 1
ATOM 1975 O O . PHE A 1 293 ? 6.189 1.470 10.692 1.00 33.99 258 PHE A O 1
ATOM 1983 N N . TYR A 1 294 ? 5.987 3.721 10.732 1.00 33.51 259 TYR A N 1
ATOM 1984 C CA . TYR A 1 294 ? 6.039 3.870 9.281 1.00 35.67 259 TYR A CA 1
ATOM 1985 C C . TYR A 1 294 ? 7.285 3.218 8.677 1.00 37.83 259 TYR A C 1
ATOM 1986 O O . TYR A 1 294 ? 7.228 2.684 7.558 1.00 36.87 259 TYR A O 1
ATOM 1995 N N . VAL A 1 295 ? 8.411 3.238 9.392 1.00 33.46 260 VAL A N 1
ATOM 1996 C CA . VAL A 1 295 ? 9.662 2.687 8.887 1.00 34.68 260 VAL A CA 1
ATOM 1997 C C . VAL A 1 295 ? 10.016 1.370 9.562 1.00 36.41 260 VAL A C 1
ATOM 1998 O O . VAL A 1 295 ? 11.120 0.866 9.381 1.00 36.32 260 VAL A O 1
ATOM 2002 N N . GLY A 1 296 ? 9.102 0.798 10.345 1.00 35.23 261 GLY A N 1
ATOM 2003 C CA . GLY A 1 296 ? 9.392 -0.463 10.993 1.00 35.61 261 GLY A CA 1
ATOM 2004 C C . GLY A 1 296 ? 10.340 -0.412 12.176 1.00 34.58 261 GLY A C 1
ATOM 2005 O O . GLY A 1 296 ? 10.913 -1.446 12.534 1.00 36.27 261 GLY A O 1
ATOM 2006 N N . GLY A 1 297 ? 10.503 0.744 12.815 1.00 34.61 262 GLY A N 1
ATOM 2007 C CA . GLY A 1 297 ? 11.366 0.864 13.968 1.00 32.62 262 GLY A CA 1
ATOM 2008 C C . GLY A 1 297 ? 10.672 0.396 15.234 1.00 34.75 262 GLY A C 1
ATOM 2009 O O . GLY A 1 297 ? 9.598 -0.207 15.213 1.00 34.92 262 GLY A O 1
ATOM 2010 N N . THR A 1 298 ? 11.297 0.704 16.363 1.00 33.03 263 THR A N 1
ATOM 2011 C CA . THR A 1 298 ? 10.817 0.273 17.668 1.00 35.08 263 THR A CA 1
ATOM 2012 C C . THR A 1 298 ? 10.548 1.500 18.523 1.00 34.95 263 THR A C 1
ATOM 2013 O O . THR A 1 298 ? 11.420 2.361 18.669 1.00 33.46 263 THR A O 1
ATOM 2017 N N . VAL A 1 299 ? 9.333 1.577 19.063 1.00 36.64 264 VAL A N 1
ATOM 2018 C CA . VAL A 1 299 ? 8.952 2.564 20.066 1.00 30.26 264 VAL A CA 1
ATOM 2019 C C . VAL A 1 299 ? 9.106 1.945 21.451 1.00 34.29 264 VAL A C 1
ATOM 2020 O O . VAL A 1 299 ? 8.722 0.785 21.677 1.00 32.23 264 VAL A O 1
ATOM 2024 N N . VAL A 1 300 ? 9.697 2.709 22.372 1.00 36.30 265 VAL A N 1
ATOM 2025 C CA . VAL A 1 300 ? 9.910 2.303 23.763 1.00 35.18 265 VAL A CA 1
ATOM 2026 C C . VAL A 1 300 ? 9.139 3.282 24.621 1.00 36.12 265 VAL A C 1
ATOM 2027 O O . VAL A 1 300 ? 9.419 4.490 24.608 1.00 34.72 265 VAL A O 1
ATOM 2031 N N . LEU A 1 301 ? 8.171 2.776 25.358 1.00 37.44 266 LEU A N 1
ATOM 2032 C CA . LEU A 1 301 ? 7.140 3.618 25.941 1.00 39.35 266 LEU A CA 1
ATOM 2033 C C . LEU A 1 301 ? 7.415 3.751 27.425 1.00 42.66 266 LEU A C 1
ATOM 2034 O O . LEU A 1 301 ? 7.594 2.746 28.118 1.00 45.86 266 LEU A O 1
ATOM 2039 N N . SER A 1 302 ? 7.486 4.985 27.905 1.00 45.45 267 SER A N 1
ATOM 2040 C CA . SER A 1 302 ? 7.698 5.246 29.320 1.00 45.39 267 SER A CA 1
ATOM 2041 C C . SER A 1 302 ? 6.505 6.028 29.841 1.00 46.78 267 SER A C 1
ATOM 2042 O O . SER A 1 302 ? 6.176 7.093 29.303 1.00 44.59 267 SER A O 1
ATOM 2045 N N . GLN A 1 303 ? 5.863 5.497 30.882 1.00 44.74 268 GLN A N 1
ATOM 2046 C CA . GLN A 1 303 ? 4.852 6.264 31.598 1.00 52.15 268 GLN A CA 1
ATOM 2047 C C . GLN A 1 303 ? 5.440 7.482 32.308 1.00 51.79 268 GLN A C 1
ATOM 2048 O O . GLN A 1 303 ? 4.691 8.413 32.620 1.00 52.28 268 GLN A O 1
ATOM 2054 N N . LEU A 1 304 ? 6.753 7.509 32.546 1.00 51.22 269 LEU A N 1
ATOM 2055 C CA . LEU A 1 304 ? 7.387 8.516 33.389 1.00 51.58 269 LEU A CA 1
ATOM 2056 C C . LEU A 1 304 ? 8.339 9.394 32.583 1.00 52.02 269 LEU A C 1
ATOM 2057 O O . LEU A 1 304 ? 8.990 8.942 31.637 1.00 52.47 269 LEU A O 1
ATOM 2062 N N . THR A 1 305 ? 8.416 10.661 32.962 1.00 51.71 270 THR A N 1
ATOM 2063 C CA . THR A 1 305 ? 9.421 11.550 32.405 1.00 50.46 270 THR A CA 1
ATOM 2064 C C . THR A 1 305 ? 10.594 11.746 33.347 1.00 51.02 270 THR A C 1
ATOM 2065 O O . THR A 1 305 ? 11.504 12.521 33.024 1.00 49.79 270 THR A O 1
ATOM 2069 N N . HIS A 1 306 ? 10.595 11.067 34.494 1.00 48.08 271 HIS A N 1
ATOM 2070 C CA . HIS A 1 306 ? 11.637 11.296 35.481 1.00 49.37 271 HIS A CA 1
ATOM 2071 C C . HIS A 1 306 ? 13.000 11.004 34.854 1.00 51.35 271 HIS A C 1
ATOM 2072 O O . HIS A 1 306 ? 13.149 10.023 34.109 1.00 49.34 271 HIS A O 1
ATOM 2074 N N . PRO A 1 307 ? 14.006 11.842 35.111 1.00 50.94 272 PRO A N 1
ATOM 2075 C CA . PRO A 1 307 ? 15.293 11.673 34.417 1.00 47.35 272 PRO A CA 1
ATOM 2076 C C . PRO A 1 307 ? 15.899 10.283 34.550 1.00 46.93 272 PRO A C 1
ATOM 2077 O O . PRO A 1 307 ? 16.303 9.687 33.543 1.00 44.24 272 PRO A O 1
ATOM 2081 N N . ARG A 1 308 ? 15.985 9.745 35.765 1.00 45.36 273 ARG A N 1
ATOM 2082 C CA . ARG A 1 308 ? 16.677 8.477 35.941 1.00 47.58 273 ARG A CA 1
ATOM 2083 C C . ARG A 1 308 ? 16.007 7.371 35.130 1.00 46.85 273 ARG A C 1
ATOM 2084 O O . ARG A 1 308 ? 16.679 6.578 34.464 1.00 46.39 273 ARG A O 1
ATOM 2092 N N . VAL A 1 309 ? 14.678 7.320 35.161 1.00 47.92 274 VAL A N 1
ATOM 2093 C CA . VAL A 1 309 ? 13.934 6.295 34.431 1.00 46.71 274 VAL A CA 1
ATOM 2094 C C . VAL A 1 309 ? 14.270 6.345 32.946 1.00 45.14 274 VAL A C 1
ATOM 2095 O O . VAL A 1 309 ? 14.551 5.320 32.312 1.00 45.68 274 VAL A O 1
ATOM 2099 N N . CYS A 1 310 ? 14.274 7.546 32.373 1.00 44.29 275 CYS A N 1
ATOM 2100 C CA . CYS A 1 310 ? 14.510 7.678 30.942 1.00 40.53 275 CYS A CA 1
ATOM 2101 C C . CYS A 1 310 ? 15.951 7.349 30.572 1.00 43.29 275 CYS A C 1
ATOM 2102 O O . CYS A 1 310 ? 16.201 6.736 29.525 1.00 40.58 275 CYS A O 1
ATOM 2105 N N . PHE A 1 311 ? 16.905 7.756 31.412 1.00 40.42 276 PHE A N 1
ATOM 2106 C CA . PHE A 1 311 ? 18.302 7.424 31.184 1.00 42.93 276 PHE A CA 1
ATOM 2107 C C . PHE A 1 311 ? 18.495 5.913 31.142 1.00 42.58 276 PHE A C 1
ATOM 2108 O O . PHE A 1 311 ? 19.162 5.387 30.247 1.00 40.63 276 PHE A O 1
ATOM 2116 N N . GLU A 1 312 ? 17.925 5.207 32.126 1.00 45.99 277 GLU A N 1
ATOM 2117 C CA . GLU A 1 312 ? 17.954 3.746 32.163 1.00 44.64 277 GLU A CA 1
ATOM 2118 C C . GLU A 1 312 ? 17.427 3.152 30.860 1.00 44.92 277 GLU A C 1
ATOM 2119 O O . GLU A 1 312 ? 17.972 2.169 30.343 1.00 43.21 277 GLU A O 1
ATOM 2125 N N . LEU A 1 313 ? 16.324 3.708 30.345 1.00 37.11 278 LEU A N 1
ATOM 2126 C CA . LEU A 1 313 ? 15.712 3.131 29.157 1.00 41.61 278 LEU A CA 1
ATOM 2127 C C . LEU A 1 313 ? 16.583 3.397 27.941 1.00 41.14 278 LEU A C 1
ATOM 2128 O O . LEU A 1 313 ? 16.805 2.498 27.125 1.00 41.69 278 LEU A O 1
ATOM 2133 N N . ILE A 1 314 ? 17.112 4.623 27.838 1.00 39.71 279 ILE A N 1
ATOM 2134 C CA . ILE A 1 314 ? 18.012 4.991 26.747 1.00 41.22 279 ILE A CA 1
ATOM 2135 C C . ILE A 1 314 ? 19.219 4.062 26.719 1.00 43.14 279 ILE A C 1
ATOM 2136 O O . ILE A 1 314 ? 19.636 3.593 25.651 1.00 40.95 279 ILE A O 1
ATOM 2141 N N . GLU A 1 315 ? 19.833 3.836 27.889 1.00 41.76 280 GLU A N 1
ATOM 2142 C CA . GLU A 1 315 ? 21.002 2.959 27.965 1.00 45.32 280 GLU A CA 1
ATOM 2143 C C . GLU A 1 315 ? 20.616 1.519 27.684 1.00 45.98 280 GLU A C 1
ATOM 2144 O O . GLU A 1 315 ? 21.382 0.773 27.066 1.00 49.82 280 GLU A O 1
ATOM 2150 N N . LYS A 1 316 ? 19.450 1.100 28.165 1.00 44.51 281 LYS A N 1
ATOM 2151 C CA . LYS A 1 316 ? 19.073 -0.301 28.053 1.00 46.93 281 LYS A CA 1
ATOM 2152 C C . LYS A 1 316 ? 18.765 -0.662 26.602 1.00 46.64 281 LYS A C 1
ATOM 2153 O O . LYS A 1 316 ? 19.257 -1.670 26.083 1.00 43.27 281 LYS A O 1
ATOM 2159 N N . TYR A 1 317 ? 17.976 0.171 25.930 1.00 42.83 282 TYR A N 1
ATOM 2160 C CA . TYR A 1 317 ? 17.538 -0.084 24.566 1.00 44.07 282 TYR A CA 1
ATOM 2161 C C . TYR A 1 317 ? 18.361 0.640 23.513 1.00 43.50 282 TYR A C 1
ATOM 2162 O O . TYR A 1 317 ? 18.063 0.509 22.326 1.00 46.79 282 TYR A O 1
ATOM 2171 N N . GLN A 1 318 ? 19.405 1.363 23.906 1.00 44.14 283 GLN A N 1
ATOM 2172 C CA . GLN A 1 318 ? 20.253 2.093 22.962 1.00 44.79 283 GLN A CA 1
ATOM 2173 C C . GLN A 1 318 ? 19.421 3.027 22.096 1.00 40.80 283 GLN A C 1
ATOM 2174 O O . GLN A 1 318 ? 19.540 3.062 20.873 1.00 43.47 283 GLN A O 1
ATOM 2180 N N . ILE A 1 319 ? 18.575 3.802 22.765 1.00 38.36 284 ILE A N 1
ATOM 2181 C CA . ILE A 1 319 ? 17.715 4.738 22.077 1.00 37.60 284 ILE A CA 1
ATOM 2182 C C . ILE A 1 319 ? 18.555 5.726 21.287 1.00 36.37 284 ILE A C 1
ATOM 2183 O O . ILE A 1 319 ? 19.546 6.276 21.782 1.00 38.81 284 ILE A O 1
ATOM 2188 N N . GLN A 1 320 ? 18.129 5.984 20.058 1.00 35.03 285 GLN A N 1
ATOM 2189 C CA . GLN A 1 320 ? 18.762 6.945 19.171 1.00 36.75 285 GLN A CA 1
ATOM 2190 C C . GLN A 1 320 ? 18.034 8.280 19.103 1.00 35.72 285 GLN A C 1
ATOM 2191 O O . GLN A 1 320 ? 18.677 9.305 18.860 1.00 36.22 285 GLN A O 1
ATOM 2197 N N . GLN A 1 321 ? 16.713 8.299 19.295 1.00 32.81 286 GLN A N 1
ATOM 2198 C CA . GLN A 1 321 ? 15.941 9.527 19.172 1.00 34.56 286 GLN A CA 1
ATOM 2199 C C . GLN A 1 321 ? 14.921 9.649 20.290 1.00 32.79 286 GLN A C 1
ATOM 2200 O O . GLN A 1 321 ? 14.380 8.646 20.772 1.00 31.98 286 GLN A O 1
ATOM 2206 N N . VAL A 1 322 ? 14.656 10.900 20.680 1.00 30.40 287 VAL A N 1
ATOM 2207 C CA . VAL A 1 322 ? 13.575 11.227 21.604 1.00 32.95 287 VAL A CA 1
ATOM 2208 C C . VAL A 1 322 ? 13.108 12.639 21.279 1.00 32.91 287 VAL A C 1
ATOM 2209 O O . VAL A 1 322 ? 13.877 13.458 20.762 1.00 34.50 287 VAL A O 1
ATOM 2213 N N . SER A 1 323 ? 11.812 12.881 21.502 1.00 31.61 288 SER A N 1
ATOM 2214 C CA . SER A 1 323 ? 11.161 14.174 21.311 1.00 32.47 288 SER A CA 1
ATOM 2215 C C . SER A 1 323 ? 10.851 14.744 22.677 1.00 31.68 288 SER A C 1
ATOM 2216 O O . SER A 1 323 ? 10.300 14.038 23.524 1.00 32.52 288 SER A O 1
ATOM 2219 N N . LEU A 1 324 ? 11.214 16.004 22.894 1.00 30.37 289 LEU A N 1
ATOM 2220 C CA . LEU A 1 324 ? 11.037 16.654 24.188 1.00 32.89 289 LEU A CA 1
ATOM 2221 C C . LEU A 1 324 ? 10.407 18.037 24.023 1.00 34.33 289 LEU A C 1
ATOM 2222 O O . LEU A 1 324 ? 10.325 18.591 22.916 1.00 33.01 289 LEU A O 1
ATOM 2227 N N . VAL A 1 325 ? 9.931 18.585 25.138 1.00 31.15 290 VAL A N 1
ATOM 2228 C CA . VAL A 1 325 ? 9.570 19.999 25.198 1.00 33.38 290 VAL A CA 1
ATOM 2229 C C . VAL A 1 325 ? 10.637 20.638 26.079 1.00 36.06 290 VAL A C 1
ATOM 2230 O O . VAL A 1 325 ? 11.267 19.926 26.874 1.00 35.86 290 VAL A O 1
ATOM 2234 N N . PRO A 1 326 ? 10.880 21.951 25.975 1.00 36.01 291 PRO A N 1
ATOM 2235 C CA . PRO A 1 326 ? 11.983 22.557 26.735 1.00 37.26 291 PRO A CA 1
ATOM 2236 C C . PRO A 1 326 ? 12.005 22.231 28.231 1.00 38.23 291 PRO A C 1
ATOM 2237 O O . PRO A 1 326 ? 13.099 22.045 28.779 1.00 37.29 291 PRO A O 1
ATOM 2241 N N . ALA A 1 327 ? 10.842 22.144 28.899 1.00 37.65 292 ALA A N 1
ATOM 2242 C CA . ALA A 1 327 ? 10.820 21.881 30.340 1.00 39.81 292 ALA A CA 1
ATOM 2243 C C . ALA A 1 327 ? 11.286 20.472 30.670 1.00 40.04 292 ALA A C 1
ATOM 2244 O O . ALA A 1 327 ? 11.799 20.237 31.769 1.00 38.28 292 ALA A O 1
ATOM 2246 N N . ILE A 1 328 ? 11.110 19.514 29.759 1.00 36.56 293 ILE A N 1
ATOM 2247 C CA . ILE A 1 328 ? 11.682 18.201 30.028 1.00 39.31 293 ILE A CA 1
ATOM 2248 C C . ILE A 1 328 ? 13.183 18.237 29.812 1.00 40.59 293 ILE A C 1
ATOM 2249 O O . ILE A 1 328 ? 13.948 17.649 30.585 1.00 42.94 293 ILE A O 1
ATOM 2254 N N . ALA A 1 329 ? 13.628 18.933 28.761 1.00 38.68 294 ALA A N 1
ATOM 2255 C CA . ALA A 1 329 ? 15.056 19.088 28.522 1.00 39.90 294 ALA A CA 1
ATOM 2256 C C . ALA A 1 329 ? 15.741 19.742 29.721 1.00 40.36 294 ALA A C 1
ATOM 2257 O O . ALA A 1 329 ? 16.838 19.329 30.121 1.00 42.31 294 ALA A O 1
ATOM 2259 N N . THR A 1 330 ? 15.100 20.746 30.318 1.00 38.43 295 THR A N 1
ATOM 2260 C CA . THR A 1 330 ? 15.688 21.401 31.487 1.00 42.38 295 THR A CA 1
ATOM 2261 C C . THR A 1 330 ? 15.777 20.426 32.653 1.00 41.35 295 THR A C 1
ATOM 2262 O O . THR A 1 330 ? 16.823 20.306 33.298 1.00 44.59 295 THR A O 1
ATOM 2266 N N . LEU A 1 331 ? 14.698 19.687 32.908 1.00 38.87 296 LEU A N 1
ATOM 2267 C CA . LEU A 1 331 ? 14.741 18.625 33.906 1.00 42.75 296 LEU A CA 1
ATOM 2268 C C . LEU A 1 331 ? 15.956 17.722 33.695 1.00 43.44 296 LEU A C 1
ATOM 2269 O O . LEU A 1 331 ? 16.718 17.456 34.628 1.00 44.74 296 LEU A O 1
ATOM 2274 N N . TRP A 1 332 ? 16.176 17.294 32.447 1.00 42.08 297 TRP A N 1
ATOM 2275 C CA . TRP A 1 332 ? 17.210 16.314 32.117 1.00 43.22 297 TRP A CA 1
ATOM 2276 C C . TRP A 1 332 ? 18.621 16.887 32.250 1.00 42.91 297 TRP A C 1
ATOM 2277 O O . TRP A 1 332 ? 19.501 16.256 32.846 1.00 44.39 297 TRP A O 1
ATOM 2288 N N . LEU A 1 333 ? 18.864 18.081 31.688 1.00 44.27 298 LEU A N 1
ATOM 2289 C CA . LEU A 1 333 ? 20.198 18.674 31.725 1.00 44.06 298 LEU A CA 1
ATOM 2290 C C . LEU A 1 333 ? 20.632 19.037 33.132 1.00 46.03 298 LEU A C 1
ATOM 2291 O O . LEU A 1 333 ? 21.819 19.301 33.347 1.00 49.21 298 LEU A O 1
ATOM 2296 N N . ASN A 1 334 ? 19.709 19.050 34.085 1.00 46.86 299 ASN A N 1
ATOM 2297 C CA . ASN A 1 334 ? 20.007 19.409 35.464 1.00 50.54 299 ASN A CA 1
ATOM 2298 C C . ASN A 1 334 ? 19.848 18.236 36.417 1.00 48.93 299 ASN A C 1
ATOM 2299 O O . ASN A 1 334 ? 20.059 18.396 37.626 1.00 53.77 299 ASN A O 1
ATOM 2304 N N . ALA A 1 335 ? 19.529 17.057 35.897 1.00 45.53 300 ALA A N 1
ATOM 2305 C CA . ALA A 1 335 ? 19.552 15.853 36.709 1.00 49.43 300 ALA A CA 1
ATOM 2306 C C . ALA A 1 335 ? 20.995 15.511 37.065 1.00 53.71 300 ALA A C 1
ATOM 2307 O O . ALA A 1 335 ? 21.875 15.509 36.201 1.00 51.47 300 ALA A O 1
ATOM 2309 N N . GLU A 1 336 ? 21.254 15.273 38.352 1.00 59.51 301 GLU A N 1
ATOM 2310 C CA . GLU A 1 336 ? 22.571 14.785 38.734 1.00 56.92 301 GLU A CA 1
ATOM 2311 C C . GLU A 1 336 ? 22.790 13.352 38.281 1.00 56.44 301 GLU A C 1
ATOM 2312 O O . GLU A 1 336 ? 23.938 12.908 38.206 1.00 57.34 301 GLU A O 1
ATOM 2318 N N . SER A 1 337 ? 21.718 12.632 37.956 1.00 56.22 302 SER A N 1
ATOM 2319 C CA . SER A 1 337 ? 21.847 11.273 37.452 1.00 57.00 302 SER A CA 1
ATOM 2320 C C . SER A 1 337 ? 22.488 11.210 36.064 1.00 56.74 302 SER A C 1
ATOM 2321 O O . SER A 1 337 ? 22.942 10.134 35.661 1.00 56.97 302 SER A O 1
ATOM 2324 N N . LEU A 1 338 ? 22.530 12.333 35.336 1.00 54.55 303 LEU A N 1
ATOM 2325 C CA . LEU A 1 338 ? 23.102 12.405 33.991 1.00 55.20 303 LEU A CA 1
ATOM 2326 C C . LEU A 1 338 ? 24.405 11.619 33.841 1.00 51.92 303 LEU A C 1
ATOM 2327 O O . LEU A 1 338 ? 24.520 10.743 32.979 1.00 53.38 303 LEU A O 1
ATOM 2332 N N . LYS A 1 339 ? 25.404 11.933 34.662 1.00 52.71 304 LYS A N 1
ATOM 2333 C CA . LYS A 1 339 ? 26.712 11.295 34.549 1.00 53.56 304 LYS A CA 1
ATOM 2334 C C . LYS A 1 339 ? 26.677 9.784 34.768 1.00 56.48 304 LYS A C 1
ATOM 2335 O O . LYS A 1 339 ? 27.714 9.126 34.587 1.00 56.84 304 LYS A O 1
ATOM 2337 N N . ASP A 1 340 ? 25.536 9.219 35.162 1.00 52.22 305 ASP A N 1
ATOM 2338 C CA . ASP A 1 340 ? 25.478 7.851 35.666 1.00 55.17 305 ASP A CA 1
ATOM 2339 C C . ASP A 1 340 ? 25.065 6.816 34.616 1.00 55.99 305 ASP A C 1
ATOM 2340 O O . ASP A 1 340 ? 25.017 5.620 34.935 1.00 52.89 305 ASP A O 1
ATOM 2345 N N . TYR A 1 341 ? 24.752 7.239 33.389 1.00 50.23 306 TYR A N 1
ATOM 2346 C CA . TYR A 1 341 ? 24.210 6.347 32.373 1.00 52.40 306 TYR A CA 1
ATOM 2347 C C . TYR A 1 341 ? 24.966 6.511 31.061 1.00 52.69 306 TYR A C 1
ATOM 2348 O O . TYR A 1 341 ? 25.527 7.570 30.764 1.00 49.20 306 TYR A O 1
ATOM 2357 N N . ASP A 1 342 ? 24.995 5.430 30.290 1.00 53.49 307 ASP A N 1
ATOM 2358 C CA . ASP A 1 342 ? 25.528 5.464 28.934 1.00 53.43 307 ASP A CA 1
ATOM 2359 C C . ASP A 1 342 ? 24.435 5.991 28.009 1.00 49.40 307 ASP A C 1
ATOM 2360 O O . ASP A 1 342 ? 23.554 5.248 27.580 1.00 49.53 307 ASP A O 1
ATOM 2365 N N . LEU A 1 343 ? 24.490 7.287 27.705 1.00 47.23 308 LEU A N 1
ATOM 2366 C CA . LEU A 1 343 ? 23.600 7.911 26.741 1.00 49.13 308 LEU A CA 1
ATOM 2367 C C . LEU A 1 343 ? 24.233 8.042 25.349 1.00 47.79 308 LEU A C 1
ATOM 2368 O O . LEU A 1 343 ? 23.766 8.851 24.536 1.00 47.50 308 LEU A O 1
ATOM 2373 N N . SER A 1 344 ? 25.256 7.235 25.042 1.00 44.54 309 SER A N 1
ATOM 2374 C CA . SER A 1 344 ? 26.032 7.444 23.817 1.00 45.46 309 SER A CA 1
ATOM 2375 C C . SER A 1 344 ? 25.224 7.128 22.563 1.00 44.26 309 SER A C 1
ATOM 2376 O O . SER A 1 344 ? 25.455 7.733 21.513 1.00 43.64 309 SER A O 1
ATOM 2379 N N . SER A 1 345 ? 24.271 6.201 22.648 1.00 44.79 310 SER A N 1
ATOM 2380 C CA . SER A 1 345 ? 23.454 5.867 21.486 1.00 42.50 310 SER A CA 1
ATOM 2381 C C . SER A 1 345 ? 22.609 7.036 21.003 1.00 43.32 310 SER A C 1
ATOM 2382 O O . SER A 1 345 ? 22.152 7.013 19.855 1.00 44.49 310 SER A O 1
ATOM 2385 N N . LEU A 1 346 ? 22.375 8.049 21.839 1.00 43.68 311 LEU A N 1
ATOM 2386 C CA . LEU A 1 346 ? 21.510 9.155 21.431 1.00 44.41 311 LEU A CA 1
ATOM 2387 C C . LEU A 1 346 ? 22.078 9.842 20.193 1.00 44.21 311 LEU A C 1
ATOM 2388 O O . LEU A 1 346 ? 23.270 10.148 20.136 1.00 43.06 311 LEU A O 1
ATOM 2393 N N . GLN A 1 347 ? 21.226 10.091 19.202 1.00 42.15 312 GLN A N 1
ATOM 2394 C CA . GLN A 1 347 ? 21.652 10.796 17.995 1.00 42.07 312 GLN A CA 1
ATOM 2395 C C . GLN A 1 347 ? 20.934 12.121 17.781 1.00 41.46 312 GLN A C 1
ATOM 2396 O O . GLN A 1 347 ? 21.583 13.128 17.464 1.00 39.68 312 GLN A O 1
ATOM 2402 N N . VAL A 1 348 ? 19.610 12.149 17.943 1.00 38.35 313 VAL A N 1
ATOM 2403 C CA . VAL A 1 348 ? 18.796 13.290 17.557 1.00 36.41 313 VAL A CA 1
ATOM 2404 C C . VAL A 1 348 ? 17.772 13.528 18.654 1.00 37.16 313 VAL A C 1
ATOM 2405 O O . VAL A 1 348 ? 17.096 12.591 19.095 1.00 36.10 313 VAL A O 1
ATOM 2409 N N . VAL A 1 349 ? 17.681 14.769 19.119 1.00 36.73 314 VAL A N 1
ATOM 2410 C CA . VAL A 1 349 ? 16.666 15.162 20.080 1.00 34.39 314 VAL A CA 1
ATOM 2411 C C . VAL A 1 349 ? 15.793 16.202 19.407 1.00 33.02 314 VAL A C 1
ATOM 2412 O O . VAL A 1 349 ? 16.270 17.284 19.031 1.00 32.47 314 VAL A O 1
ATOM 2416 N N . GLN A 1 350 ? 14.525 15.863 19.231 1.00 33.16 315 GLN A N 1
ATOM 2417 C CA . GLN A 1 350 ? 13.536 16.864 18.867 1.00 33.17 315 GLN A CA 1
ATOM 2418 C C . GLN A 1 350 ? 13.120 17.648 20.100 1.00 31.07 315 GLN A C 1
ATOM 2419 O O . GLN A 1 350 ? 12.850 17.075 21.167 1.00 28.05 315 GLN A O 1
ATOM 2425 N N . VAL A 1 351 ? 13.074 18.965 19.949 1.00 30.68 316 VAL A N 1
ATOM 2426 C CA . VAL A 1 351 ? 12.479 19.822 20.957 1.00 31.97 316 VAL A CA 1
ATOM 2427 C C . VAL A 1 351 ? 11.473 20.741 20.285 1.00 34.21 316 VAL A C 1
ATOM 2428 O O . VAL A 1 351 ? 11.810 21.451 19.331 1.00 34.62 316 VAL A O 1
ATOM 2432 N N . GLY A 1 352 ? 10.247 20.738 20.794 1.00 32.36 317 GLY A N 1
ATOM 2433 C CA . GLY A 1 352 ? 9.220 21.615 20.290 1.00 31.77 317 GLY A CA 1
ATOM 2434 C C . GLY A 1 352 ? 8.167 21.840 21.350 1.00 34.38 317 GLY A C 1
ATOM 2435 O O . GLY A 1 352 ? 8.332 21.447 22.509 1.00 35.58 317 GLY A O 1
ATOM 2436 N N . GLY A 1 353 ? 7.083 22.506 20.945 1.00 34.16 318 GLY A N 1
ATOM 2437 C CA . GLY A 1 353 ? 5.930 22.702 21.790 1.00 35.45 318 GLY A CA 1
ATOM 2438 C C . GLY A 1 353 ? 5.857 24.061 22.467 1.00 38.07 318 GLY A C 1
ATOM 2439 O O . GLY A 1 353 ? 4.744 24.549 22.728 1.00 34.20 318 GLY A O 1
ATOM 2440 N N . ALA A 1 354 ? 7.010 24.672 22.770 1.00 36.82 319 ALA A N 1
ATOM 2441 C CA . ALA A 1 354 ? 7.071 25.969 23.437 1.00 35.98 319 ALA A CA 1
ATOM 2442 C C . ALA A 1 354 ? 8.394 26.644 23.088 1.00 40.33 319 ALA A C 1
ATOM 2443 O O . ALA A 1 354 ? 9.288 26.030 22.508 1.00 36.99 319 ALA A O 1
ATOM 2445 N N . LYS A 1 355 ? 8.529 27.915 23.486 1.00 42.92 320 LYS A N 1
ATOM 2446 C CA . LYS A 1 355 ? 9.742 28.655 23.158 1.00 42.98 320 LYS A CA 1
ATOM 2447 C C . LYS A 1 355 ? 10.965 27.958 23.735 1.00 42.06 320 LYS A C 1
ATOM 2448 O O . LYS A 1 355 ? 11.031 27.693 24.941 1.00 43.85 320 LYS A O 1
ATOM 2454 N N . LEU A 1 356 ? 11.947 27.698 22.872 1.00 39.62 321 LEU A N 1
ATOM 2455 C CA . LEU A 1 356 ? 13.226 27.091 23.242 1.00 39.96 321 LEU A CA 1
ATOM 2456 C C . LEU A 1 356 ? 14.289 28.179 23.179 1.00 39.44 321 LEU A C 1
ATOM 2457 O O . LEU A 1 356 ? 14.621 28.667 22.092 1.00 40.31 321 LEU A O 1
ATOM 2462 N N . LEU A 1 357 ? 14.807 28.566 24.336 1.00 38.01 322 LEU A N 1
ATOM 2463 C CA . LEU A 1 357 ? 15.821 29.604 24.378 1.00 38.67 322 LEU A CA 1
ATOM 2464 C C . LEU A 1 357 ? 17.095 29.123 23.688 1.00 38.77 322 LEU A C 1
ATOM 2465 O O . LEU A 1 357 ? 17.544 28.002 23.933 1.00 38.79 322 LEU A O 1
ATOM 2470 N N . PRO A 1 358 ? 17.708 29.955 22.843 1.00 40.34 323 PRO A N 1
ATOM 2471 C CA . PRO A 1 358 ? 18.941 29.525 22.154 1.00 38.46 323 PRO A CA 1
ATOM 2472 C C . PRO A 1 358 ? 20.005 28.970 23.088 1.00 41.74 323 PRO A C 1
ATOM 2473 O O . PRO A 1 358 ? 20.687 27.989 22.745 1.00 41.23 323 PRO A O 1
ATOM 2477 N N . SER A 1 359 ? 20.168 29.581 24.264 1.00 39.73 324 SER A N 1
ATOM 2478 C CA . SER A 1 359 ? 21.163 29.103 25.217 1.00 42.52 324 SER A CA 1
ATOM 2479 C C . SER A 1 359 ? 20.829 27.704 25.699 1.00 44.56 324 SER A C 1
ATOM 2480 O O . SER A 1 359 ? 21.733 26.900 25.958 1.00 46.71 324 SER A O 1
ATOM 2483 N N . LEU A 1 360 ? 19.532 27.398 25.848 1.00 42.24 325 LEU A N 1
ATOM 2484 C CA . LEU A 1 360 ? 19.149 26.054 26.259 1.00 41.34 325 LEU A CA 1
ATOM 2485 C C . LEU A 1 360 ? 19.254 25.075 25.092 1.00 43.24 325 LEU A C 1
ATOM 2486 O O . LEU A 1 360 ? 19.600 23.905 25.289 1.00 44.64 325 LEU A O 1
ATOM 2491 N N . ALA A 1 361 ? 18.974 25.535 23.868 1.00 39.71 326 ALA A N 1
ATOM 2492 C CA . ALA A 1 361 ? 19.244 24.709 22.695 1.00 40.32 326 ALA A CA 1
ATOM 2493 C C . ALA A 1 361 ? 20.731 24.391 22.601 1.00 44.94 326 ALA A C 1
ATOM 2494 O O . ALA A 1 361 ? 21.124 23.249 22.334 1.00 44.59 326 ALA A O 1
ATOM 2496 N N . GLU A 1 362 ? 21.574 25.404 22.810 1.00 43.81 327 GLU A N 1
ATOM 2497 C CA . GLU A 1 362 ? 23.016 25.188 22.823 1.00 47.52 327 GLU A CA 1
ATOM 2498 C C . GLU A 1 362 ? 23.403 24.177 23.892 1.00 49.78 327 GLU A C 1
ATOM 2499 O O . GLU A 1 362 ? 24.197 23.265 23.642 1.00 52.70 327 GLU A O 1
ATOM 2505 N N . GLN A 1 363 ? 22.834 24.314 25.086 1.00 49.83 328 GLN A N 1
ATOM 2506 C CA . GLN A 1 363 ? 23.134 23.406 26.185 1.00 49.69 328 GLN A CA 1
ATOM 2507 C C . GLN A 1 363 ? 22.696 21.977 25.888 1.00 48.06 328 GLN A C 1
ATOM 2508 O O . GLN A 1 363 ? 23.266 21.032 26.439 1.00 47.91 328 GLN A O 1
ATOM 2514 N N . ILE A 1 364 ? 21.669 21.794 25.061 1.00 46.93 329 ILE A N 1
ATOM 2515 C CA . ILE A 1 364 ? 21.209 20.445 24.744 1.00 46.09 329 ILE A CA 1
ATOM 2516 C C . ILE A 1 364 ? 22.225 19.749 23.844 1.00 48.42 329 ILE A C 1
ATOM 2517 O O . ILE A 1 364 ? 22.582 18.580 24.054 1.00 45.26 329 ILE A O 1
ATOM 2522 N N . ILE A 1 365 ? 22.707 20.466 22.826 1.00 48.65 330 ILE A N 1
ATOM 2523 C CA . ILE A 1 365 ? 23.730 19.910 21.947 1.00 49.28 330 ILE A CA 1
ATOM 2524 C C . ILE A 1 365 ? 24.965 19.522 22.753 1.00 49.15 330 ILE A C 1
ATOM 2525 O O . ILE A 1 365 ? 25.483 18.408 22.629 1.00 47.42 330 ILE A O 1
ATOM 2530 N N . ASP A 1 366 ? 25.432 20.423 23.623 1.00 52.58 331 ASP A N 1
ATOM 2531 C CA . ASP A 1 366 ? 26.682 20.182 24.330 1.00 50.72 331 ASP A CA 1
ATOM 2532 C C . ASP A 1 366 ? 26.557 19.032 25.316 1.00 51.29 331 ASP A C 1
ATOM 2533 O O . ASP A 1 366 ? 27.355 18.089 25.283 1.00 53.59 331 ASP A O 1
ATOM 2538 N N . THR A 1 367 ? 25.580 19.097 26.217 1.00 49.72 332 THR A N 1
ATOM 2539 C CA . THR A 1 367 ? 25.520 18.113 27.297 1.00 49.64 332 THR A CA 1
ATOM 2540 C C . THR A 1 367 ? 25.197 16.726 26.756 1.00 47.85 332 THR A C 1
ATOM 2541 O O . THR A 1 367 ? 25.855 15.746 27.104 1.00 49.71 332 THR A O 1
ATOM 2545 N N . LEU A 1 368 ? 24.179 16.617 25.907 1.00 49.95 333 LEU A N 1
ATOM 2546 C CA . LEU A 1 368 ? 23.775 15.311 25.404 1.00 47.77 333 LEU A CA 1
ATOM 2547 C C . LEU A 1 368 ? 24.607 14.852 24.209 1.00 47.54 333 LEU A C 1
ATOM 2548 O O . LEU A 1 368 ? 24.660 13.648 23.935 1.00 46.92 333 LEU A O 1
ATOM 2553 N N . GLN A 1 369 ? 25.265 15.774 23.503 1.00 46.56 334 GLN A N 1
ATOM 2554 C CA . GLN A 1 369 ? 26.110 15.433 22.354 1.00 48.83 334 GLN A CA 1
ATOM 2555 C C . GLN A 1 369 ? 25.275 14.822 21.231 1.00 45.90 334 GLN A C 1
ATOM 2556 O O . GLN A 1 369 ? 25.568 13.743 20.707 1.00 47.04 334 GLN A O 1
ATOM 2562 N N . VAL A 1 370 ? 24.215 15.534 20.865 1.00 43.17 335 VAL A N 1
ATOM 2563 C CA . VAL A 1 370 ? 23.264 15.090 19.864 1.00 42.71 335 VAL A CA 1
ATOM 2564 C C . VAL A 1 370 ? 23.158 16.183 18.817 1.00 43.50 335 VAL A C 1
ATOM 2565 O O . VAL A 1 370 ? 23.621 17.306 19.011 1.00 44.47 335 VAL A O 1
ATOM 2569 N N . LYS A 1 371 ? 22.548 15.842 17.689 1.00 45.59 336 LYS A N 1
ATOM 2570 C CA . LYS A 1 371 ? 22.017 16.869 16.806 1.00 42.43 336 LYS A CA 1
ATOM 2571 C C . LYS A 1 371 ? 20.677 17.322 17.372 1.00 40.04 336 LYS A C 1
ATOM 2572 O O . LYS A 1 371 ? 19.785 16.499 17.593 1.00 41.43 336 LYS A O 1
ATOM 2578 N N . LEU A 1 372 ? 20.548 18.614 17.645 1.00 40.75 337 LEU A N 1
ATOM 2579 C CA . LEU A 1 372 ? 19.269 19.192 18.019 1.00 36.26 337 LEU A CA 1
ATOM 2580 C C . LEU A 1 372 ? 18.417 19.348 16.768 1.00 38.03 337 LEU A C 1
ATOM 2581 O O . LEU A 1 372 ? 18.898 19.842 15.739 1.00 36.29 337 LEU A O 1
ATOM 2586 N N . GLN A 1 373 ? 17.156 18.915 16.860 1.00 33.98 338 GLN A N 1
ATOM 2587 C CA . GLN A 1 373 ? 16.139 19.152 15.837 1.00 34.83 338 GLN A CA 1
ATOM 2588 C C . GLN A 1 373 ? 14.985 19.924 16.476 1.00 35.64 338 GLN A C 1
ATOM 2589 O O . GLN A 1 373 ? 14.203 19.359 17.248 1.00 35.40 338 GLN A O 1
ATOM 2595 N N . GLN A 1 374 ? 14.895 21.216 16.177 1.00 35.18 339 GLN A N 1
ATOM 2596 C CA . GLN A 1 374 ? 13.777 22.036 16.624 1.00 33.03 339 GLN A CA 1
ATOM 2597 C C . GLN A 1 374 ? 12.546 21.774 15.756 1.00 37.01 339 GLN A C 1
ATOM 2598 O O . GLN A 1 374 ? 12.658 21.608 14.536 1.00 34.80 339 GLN A O 1
ATOM 2604 N N . VAL A 1 375 ? 11.362 21.748 16.390 1.00 34.06 340 VAL A N 1
ATOM 2605 C CA . VAL A 1 375 ? 10.101 21.451 15.700 1.00 34.07 340 VAL A CA 1
ATOM 2606 C C . VAL A 1 375 ? 9.048 22.461 16.161 1.00 34.92 340 VAL A C 1
ATOM 2607 O O . VAL A 1 375 ? 8.645 22.457 17.335 1.00 33.10 340 VAL A O 1
ATOM 2611 N N . TYR A 1 376 ? 8.616 23.333 15.250 1.00 34.23 341 TYR A N 1
ATOM 2612 C CA . TYR A 1 376 ? 7.505 24.255 15.484 1.00 33.15 341 TYR A CA 1
ATOM 2613 C C . TYR A 1 376 ? 6.296 23.673 14.755 1.00 34.82 341 TYR A C 1
ATOM 2614 O O . TYR A 1 376 ? 6.206 23.733 13.523 1.00 34.73 341 TYR A O 1
ATOM 2623 N N . GLY A 1 377 ? 5.391 23.053 15.516 1.00 32.98 342 GLY A N 1
ATOM 2624 C CA . GLY A 1 377 ? 4.201 22.464 14.952 1.00 31.81 342 GLY A CA 1
ATOM 2625 C C . GLY A 1 377 ? 2.955 22.902 15.703 1.00 32.68 342 GLY A C 1
ATOM 2626 O O . GLY A 1 377 ? 3.024 23.550 16.752 1.00 31.76 342 GLY A O 1
ATOM 2627 N N . MET A 1 378 ? 1.812 22.515 15.148 1.00 33.56 343 MET A N 1
ATOM 2628 C CA . MET A 1 378 ? 0.508 22.745 15.751 1.00 33.25 343 MET A CA 1
ATOM 2629 C C . MET A 1 378 ? -0.413 21.615 15.331 1.00 35.91 343 MET A C 1
ATOM 2630 O O . MET A 1 378 ? -0.323 21.116 14.205 1.00 33.53 343 MET A O 1
ATOM 2635 N N . ALA A 1 379 ? -1.291 21.201 16.253 1.00 38.98 344 ALA A N 1
ATOM 2636 C CA . ALA A 1 379 ? -2.234 20.144 15.909 1.00 36.68 344 ALA A CA 1
ATOM 2637 C C . ALA A 1 379 ? -3.093 20.519 14.698 1.00 35.59 344 ALA A C 1
ATOM 2638 O O . ALA A 1 379 ? -3.662 19.633 14.052 1.00 36.72 344 ALA A O 1
ATOM 2640 N N . GLU A 1 380 ? -3.196 21.812 14.367 1.00 34.38 345 GLU A N 1
ATOM 2641 C CA . GLU A 1 380 ? -4.027 22.222 13.244 1.00 36.24 345 GLU A CA 1
ATOM 2642 C C . GLU A 1 380 ? -3.408 21.871 11.897 1.00 33.86 345 GLU A C 1
ATOM 2643 O O . GLU A 1 380 ? -4.110 21.870 10.879 1.00 34.15 345 GLU A O 1
ATOM 2649 N N . GLY A 1 381 ? -2.118 21.588 11.861 1.00 38.14 346 GLY A N 1
ATOM 2650 C CA . GLY A 1 381 ? -1.506 21.233 10.610 1.00 34.72 346 GLY A CA 1
ATOM 2651 C C . GLY A 1 381 ? -0.017 21.446 10.573 1.00 34.27 346 GLY A C 1
ATOM 2652 O O . GLY A 1 381 ? 0.753 20.573 10.974 1.00 36.83 346 GLY A O 1
ATOM 2653 N N . LEU A 1 382 ? 0.382 22.617 10.094 1.00 35.88 347 LEU A N 1
ATOM 2654 C CA . LEU A 1 382 ? 1.762 22.889 9.710 1.00 34.18 347 LEU A CA 1
ATOM 2655 C C . LEU A 1 382 ? 2.766 22.438 10.759 1.00 37.25 347 LEU A C 1
ATOM 2656 O O . LEU A 1 382 ? 2.627 22.748 11.950 1.00 37.30 347 LEU A O 1
ATOM 2661 N N . VAL A 1 383 ? 3.800 21.724 10.308 1.00 35.54 348 VAL A N 1
ATOM 2662 C CA . VAL A 1 383 ? 4.960 21.444 11.141 1.00 34.68 348 VAL A CA 1
ATOM 2663 C C . VAL A 1 383 ? 6.224 21.860 10.404 1.00 33.05 348 VAL A C 1
ATOM 2664 O O . VAL A 1 383 ? 6.339 21.693 9.188 1.00 35.76 348 VAL A O 1
ATOM 2668 N N . ASN A 1 384 ? 7.163 22.423 11.149 1.00 33.64 349 ASN A N 1
ATOM 2669 C CA . ASN A 1 384 ? 8.439 22.874 10.627 1.00 34.40 349 ASN A CA 1
ATOM 2670 C C . ASN A 1 384 ? 9.550 22.186 11.397 1.00 34.75 349 ASN A C 1
ATOM 2671 O O . ASN A 1 384 ? 9.534 22.182 12.632 1.00 35.13 349 ASN A O 1
ATOM 2676 N N . PHE A 1 385 ? 10.529 21.632 10.681 1.00 36.67 350 PHE A N 1
ATOM 2677 C CA . PHE A 1 385 ? 11.657 20.961 11.313 1.00 35.26 350 PHE A CA 1
ATOM 2678 C C . PHE A 1 385 ? 12.960 21.651 10.913 1.00 37.34 350 PHE A C 1
ATOM 2679 O O . PHE A 1 385 ? 13.123 22.056 9.759 1.00 39.29 350 PHE A O 1
ATOM 2687 N N . THR A 1 386 ? 13.904 21.765 11.838 1.00 36.24 351 THR A N 1
ATOM 2688 C CA . THR A 1 386 ? 15.269 21.991 11.383 1.00 39.65 351 THR A CA 1
ATOM 2689 C C . THR A 1 386 ? 15.807 20.684 10.806 1.00 39.17 351 THR A C 1
ATOM 2690 O O . THR A 1 386 ? 15.260 19.604 11.041 1.00 40.59 351 THR A O 1
ATOM 2694 N N . HIS A 1 387 ? 16.855 20.786 10.012 1.00 38.71 352 HIS A N 1
ATOM 2695 C CA . HIS A 1 387 ? 17.341 19.639 9.255 1.00 43.80 352 HIS A CA 1
ATOM 2696 C C . HIS A 1 387 ? 18.594 19.047 9.883 1.00 42.32 352 HIS A C 1
ATOM 2697 O O . HIS A 1 387 ? 19.391 19.748 10.507 1.00 42.88 352 HIS A O 1
ATOM 2704 N N . LEU A 1 388 ? 18.764 17.741 9.688 1.00 40.16 353 LEU A N 1
ATOM 2705 C CA . LEU A 1 388 ? 19.897 17.038 10.275 1.00 44.99 353 LEU A CA 1
ATOM 2706 C C . LEU A 1 388 ? 21.233 17.512 9.702 1.00 46.31 353 LEU A C 1
ATOM 2707 O O . LEU A 1 388 ? 22.256 17.447 10.396 1.00 50.02 353 LEU A O 1
ATOM 2712 N N . ASP A 1 389 ? 21.258 17.996 8.462 1.00 47.07 354 ASP A N 1
ATOM 2713 C CA . ASP A 1 389 ? 22.471 18.605 7.927 1.00 47.44 354 ASP A CA 1
ATOM 2714 C C . ASP A 1 389 ? 22.527 20.116 8.144 1.00 49.25 354 ASP A C 1
ATOM 2715 O O . ASP A 1 389 ? 23.429 20.776 7.619 1.00 54.84 354 ASP A O 1
ATOM 2720 N N . ASP A 1 390 ? 21.610 20.674 8.925 1.00 50.44 355 ASP A N 1
ATOM 2721 C CA . ASP A 1 390 ? 21.705 22.075 9.309 1.00 48.53 355 ASP A CA 1
ATOM 2722 C C . ASP A 1 390 ? 22.861 22.256 10.288 1.00 49.12 355 ASP A C 1
ATOM 2723 O O . ASP A 1 390 ? 23.104 21.405 11.152 1.00 50.11 355 ASP A O 1
ATOM 2728 N N . SER A 1 391 ? 23.585 23.361 10.143 1.00 48.17 356 SER A N 1
ATOM 2729 C CA . SER A 1 391 ? 24.622 23.689 11.108 1.00 48.39 356 SER A CA 1
ATOM 2730 C C . SER A 1 391 ? 24.015 23.825 12.499 1.00 48.70 356 SER A C 1
ATOM 2731 O O . SER A 1 391 ? 22.828 24.135 12.659 1.00 46.70 356 SER A O 1
ATOM 2734 N N . ASP A 1 392 ? 24.838 23.580 13.515 1.00 46.53 357 ASP A N 1
ATOM 2735 C CA . ASP A 1 392 ? 24.347 23.709 14.883 1.00 47.52 357 ASP A CA 1
ATOM 2736 C C . ASP A 1 392 ? 23.671 25.056 15.098 1.00 46.20 357 ASP A C 1
ATOM 2737 O O . ASP A 1 392 ? 22.663 25.150 15.812 1.00 43.27 357 ASP A O 1
ATOM 2742 N N . GLN A 1 393 ? 24.213 26.115 14.484 1.00 44.50 358 GLN A N 1
ATOM 2743 C CA . GLN A 1 393 ? 23.663 27.447 14.703 1.00 47.23 358 GLN A CA 1
ATOM 2744 C C . GLN A 1 393 ? 22.214 27.533 14.238 1.00 46.01 358 GLN A C 1
ATOM 2745 O O . GLN A 1 393 ? 21.371 28.122 14.925 1.00 42.68 358 GLN A O 1
ATOM 2751 N N . ILE A 1 394 ? 21.913 26.967 13.061 1.00 43.01 359 ILE A N 1
ATOM 2752 C CA . ILE A 1 394 ? 20.536 26.940 12.578 1.00 42.46 359 ILE A CA 1
ATOM 2753 C C . ILE A 1 394 ? 19.636 26.219 13.573 1.00 39.04 359 ILE A C 1
ATOM 2754 O O . ILE A 1 394 ? 18.527 26.667 13.862 1.00 40.84 359 ILE A O 1
ATOM 2759 N N . THR A 1 395 ? 20.087 25.072 14.086 1.00 41.25 360 THR A N 1
ATOM 2760 C CA . THR A 1 395 ? 19.269 24.328 15.031 1.00 37.61 360 THR A CA 1
ATOM 2761 C C . THR A 1 395 ? 19.140 25.061 16.355 1.00 40.78 360 THR A C 1
ATOM 2762 O O . THR A 1 395 ? 18.206 24.777 17.112 1.00 41.09 360 THR A O 1
ATOM 2766 N N . ILE A 1 396 ? 20.033 26.013 16.632 1.00 39.22 361 ILE A N 1
ATOM 2767 C CA . ILE A 1 396 ? 19.999 26.752 17.893 1.00 40.30 361 ILE A CA 1
ATOM 2768 C C . ILE A 1 396 ? 19.125 27.998 17.796 1.00 40.97 361 ILE A C 1
ATOM 2769 O O . ILE A 1 396 ? 18.523 28.409 18.795 1.00 38.32 361 ILE A O 1
ATOM 2774 N N . GLN A 1 397 ? 19.048 28.601 16.609 1.00 38.85 362 GLN A N 1
ATOM 2775 C CA . GLN A 1 397 ? 18.408 29.890 16.416 1.00 38.64 362 GLN A CA 1
ATOM 2776 C C . GLN A 1 397 ? 17.048 29.841 15.715 1.00 38.99 362 GLN A C 1
ATOM 2777 O O . GLN A 1 397 ? 16.347 30.858 15.726 1.00 40.84 362 GLN A O 1
ATOM 2783 N N . THR A 1 398 ? 16.657 28.717 15.088 1.00 39.70 363 THR A N 1
ATOM 2784 C CA . THR A 1 398 ? 15.446 28.681 14.264 1.00 39.14 363 THR A CA 1
ATOM 2785 C C . THR A 1 398 ? 14.651 27.396 14.498 1.00 38.74 363 THR A C 1
ATOM 2786 O O . THR A 1 398 ? 15.142 26.427 15.087 1.00 38.46 363 THR A O 1
ATOM 2790 N N . GLN A 1 399 ? 13.397 27.402 14.026 1.00 35.86 364 GLN A N 1
ATOM 2791 C CA . GLN A 1 399 ? 12.521 26.229 14.053 1.00 37.43 364 GLN A CA 1
ATOM 2792 C C . GLN A 1 399 ? 12.360 25.598 12.669 1.00 37.67 364 GLN A C 1
ATOM 2793 O O . GLN A 1 399 ? 11.346 24.949 12.401 1.00 39.40 364 GLN A O 1
ATOM 2799 N N . GLY A 1 400 ? 13.321 25.819 11.769 1.00 37.43 365 GLY A N 1
ATOM 2800 C CA . GLY A 1 400 ? 13.430 25.043 10.554 1.00 38.16 365 GLY A CA 1
ATOM 2801 C C . GLY A 1 400 ? 12.432 25.399 9.466 1.00 38.70 365 GLY A C 1
ATOM 2802 O O . GLY A 1 400 ? 11.934 26.526 9.346 1.00 37.74 365 GLY A O 1
ATOM 2803 N N . LYS A 1 401 ? 12.154 24.386 8.650 1.00 39.59 366 LYS A N 1
ATOM 2804 C CA . LYS A 1 401 ? 11.450 24.512 7.382 1.00 40.73 366 LYS A CA 1
ATOM 2805 C C . LYS A 1 401 ? 10.202 23.653 7.365 1.00 36.02 366 LYS A C 1
ATOM 2806 O O . LYS A 1 401 ? 10.209 22.515 7.845 1.00 34.65 366 LYS A O 1
ATOM 2812 N N . LYS A 1 402 ? 9.142 24.217 6.787 1.00 40.03 367 LYS A N 1
ATOM 2813 C CA . LYS A 1 402 ? 7.870 23.526 6.594 1.00 37.05 367 LYS A CA 1
ATOM 2814 C C . LYS A 1 402 ? 8.086 22.128 6.016 1.00 36.48 367 LYS A C 1
ATOM 2815 O O . LYS A 1 402 ? 9.073 21.864 5.330 1.00 37.43 367 LYS A O 1
ATOM 2821 N N . LEU A 1 403 ? 7.154 21.214 6.298 1.00 36.44 368 LEU A N 1
ATOM 2822 C CA . LEU A 1 403 ? 7.348 19.833 5.860 1.00 35.03 368 LEU A CA 1
ATOM 2823 C C . LEU A 1 403 ? 7.229 19.707 4.344 1.00 39.21 368 LEU A C 1
ATOM 2824 O O . LEU A 1 403 ? 8.022 18.999 3.705 1.00 38.70 368 LEU A O 1
ATOM 2829 N N . SER A 1 404 ? 6.254 20.386 3.749 1.00 38.20 369 SER A N 1
ATOM 2830 C CA . SER A 1 404 ? 5.903 20.171 2.358 1.00 38.87 369 SER A CA 1
ATOM 2831 C C . SER A 1 404 ? 6.232 21.405 1.537 1.00 39.33 369 SER A C 1
ATOM 2832 O O . SER A 1 404 ? 6.100 22.537 2.008 1.00 40.82 369 SER A O 1
ATOM 2835 N N . HIS A 1 405 ? 6.658 21.181 0.300 1.00 41.22 370 HIS A N 1
ATOM 2836 C CA . HIS A 1 405 ? 6.851 22.313 -0.591 1.00 42.29 370 HIS A CA 1
ATOM 2837 C C . HIS A 1 405 ? 5.545 22.994 -0.923 1.00 41.89 370 HIS A C 1
ATOM 2838 O O . HIS A 1 405 ? 5.570 24.101 -1.467 1.00 43.00 370 HIS A O 1
ATOM 2845 N N . LEU A 1 406 ? 4.418 22.369 -0.603 1.00 41.07 371 LEU A N 1
ATOM 2846 C CA . LEU A 1 406 ? 3.117 22.980 -0.818 1.00 41.90 371 LEU A CA 1
ATOM 2847 C C . LEU A 1 406 ? 2.604 23.707 0.419 1.00 43.09 371 LEU A C 1
ATOM 2848 O O . LEU A 1 406 ? 1.532 24.328 0.357 1.00 44.73 371 LEU A O 1
ATOM 2853 N N . ASP A 1 407 ? 3.341 23.651 1.535 1.00 41.37 372 ASP A N 1
ATOM 2854 C CA . ASP A 1 407 ? 3.030 24.491 2.684 1.00 40.08 372 ASP A CA 1
ATOM 2855 C C . ASP A 1 407 ? 3.241 25.947 2.310 1.00 41.04 372 ASP A C 1
ATOM 2856 O O . ASP A 1 407 ? 4.241 26.298 1.683 1.00 40.34 372 ASP A O 1
ATOM 2861 N N . GLU A 1 408 ? 2.284 26.789 2.677 1.00 43.95 373 GLU A N 1
ATOM 2862 C CA . GLU A 1 408 ? 2.338 28.223 2.437 1.00 42.98 373 GLU A CA 1
ATOM 2863 C C . GLU A 1 408 ? 2.354 28.926 3.789 1.00 43.32 373 GLU A C 1
ATOM 2864 O O . GLU A 1 408 ? 1.429 28.762 4.590 1.00 43.26 373 GLU A O 1
ATOM 2870 N N . ILE A 1 409 ? 3.414 29.677 4.055 1.00 43.60 374 ILE A N 1
ATOM 2871 C CA . ILE A 1 409 ? 3.573 30.399 5.306 1.00 39.49 374 ILE A CA 1
ATOM 2872 C C . ILE A 1 409 ? 3.528 31.873 4.975 1.00 42.20 374 ILE A C 1
ATOM 2873 O O . ILE A 1 409 ? 4.369 32.375 4.220 1.00 40.19 374 ILE A O 1
ATOM 2878 N N . ARG A 1 410 ? 2.539 32.561 5.523 1.00 43.10 375 ARG A N 1
ATOM 2879 C CA . ARG A 1 410 ? 2.385 33.993 5.345 1.00 40.68 375 ARG A CA 1
ATOM 2880 C C . ARG A 1 410 ? 2.684 34.668 6.671 1.00 41.44 375 ARG A C 1
ATOM 2881 O O . ARG A 1 410 ? 2.171 34.249 7.718 1.00 41.23 375 ARG A O 1
ATOM 2889 N N . ILE A 1 411 ? 3.554 35.665 6.635 1.00 40.29 376 ILE A N 1
ATOM 2890 C CA . ILE A 1 411 ? 3.836 36.492 7.796 1.00 41.08 376 ILE A CA 1
ATOM 2891 C C . ILE A 1 411 ? 3.071 37.785 7.567 1.00 42.97 376 ILE A C 1
ATOM 2892 O O . ILE A 1 411 ? 3.465 38.621 6.747 1.00 43.84 376 ILE A O 1
ATOM 2897 N N . ALA A 1 412 ? 1.954 37.933 8.266 1.00 42.36 377 ALA A N 1
ATOM 2898 C CA . ALA A 1 412 ? 1.009 39.007 8.004 1.00 46.86 377 ALA A CA 1
ATOM 2899 C C . ALA A 1 412 ? 1.234 40.179 8.955 1.00 50.94 377 ALA A C 1
ATOM 2900 O O . ALA A 1 412 ? 1.495 39.985 10.149 1.00 48.78 377 ALA A O 1
ATOM 2902 N N . ASP A 1 413 ? 1.134 41.397 8.429 1.00 51.61 378 ASP A N 1
ATOM 2903 C CA . ASP A 1 413 ? 1.184 42.567 9.296 1.00 57.90 378 ASP A CA 1
ATOM 2904 C C . ASP A 1 413 ? -0.128 42.652 10.084 1.00 62.45 378 ASP A C 1
ATOM 2905 O O . ASP A 1 413 ? -0.987 41.765 10.022 1.00 60.30 378 ASP A O 1
ATOM 2910 N N . GLN A 1 414 ? -0.291 43.737 10.843 1.00 66.05 379 GLN A N 1
ATOM 2911 C CA . GLN A 1 414 ? -1.490 43.906 11.657 1.00 71.88 379 GLN A CA 1
ATOM 2912 C C . GLN A 1 414 ? -2.745 44.086 10.804 1.00 71.84 379 GLN A C 1
ATOM 2913 O O . GLN A 1 414 ? -3.858 43.940 11.319 1.00 73.40 379 GLN A O 1
ATOM 2919 N N . ASP A 1 415 ? -2.599 44.375 9.509 1.00 68.50 380 ASP A N 1
ATOM 2920 C CA . ASP A 1 415 ? -3.742 44.557 8.625 1.00 68.87 380 ASP A CA 1
ATOM 2921 C C . ASP A 1 415 ? -3.921 43.408 7.630 1.00 67.19 380 ASP A C 1
ATOM 2922 O O . ASP A 1 415 ? -4.730 43.523 6.704 1.00 67.32 380 ASP A O 1
ATOM 2927 N N . GLY A 1 416 ? -3.200 42.297 7.807 1.00 63.87 381 GLY A N 1
ATOM 2928 C CA . GLY A 1 416 ? -3.349 41.122 6.971 1.00 60.85 381 GLY A CA 1
ATOM 2929 C C . GLY A 1 416 ? -2.379 41.014 5.810 1.00 58.80 381 GLY A C 1
ATOM 2930 O O . GLY A 1 416 ? -2.296 39.940 5.199 1.00 57.69 381 GLY A O 1
ATOM 2931 N N . ASN A 1 417 ? -1.639 42.078 5.500 1.00 58.05 382 ASN A N 1
ATOM 2932 C CA . ASN A 1 417 ? -0.773 42.099 4.329 1.00 58.44 382 ASN A CA 1
ATOM 2933 C C . ASN A 1 417 ? 0.495 41.295 4.579 1.00 54.85 382 ASN A C 1
ATOM 2934 O O . ASN A 1 417 ? 1.087 41.367 5.658 1.00 55.35 382 ASN A O 1
ATOM 2939 N N . ALA A 1 418 ? 0.912 40.532 3.571 1.00 49.76 383 ALA A N 1
ATOM 2940 C CA . ALA A 1 418 ? 2.103 39.702 3.700 1.00 50.04 383 ALA A CA 1
ATOM 2941 C C . ALA A 1 418 ? 3.348 40.563 3.892 1.00 48.38 383 ALA A C 1
ATOM 2942 O O . ALA A 1 418 ? 3.477 41.636 3.299 1.00 52.24 383 ALA A O 1
ATOM 2944 N N . LEU A 1 419 ? 4.265 40.092 4.728 1.00 48.03 384 LEU A N 1
ATOM 2945 C CA . LEU A 1 419 ? 5.513 40.785 5.021 1.00 46.94 384 LEU A CA 1
ATOM 2946 C C . LEU A 1 419 ? 6.691 40.064 4.387 1.00 46.84 384 LEU A C 1
ATOM 2947 O O . LEU A 1 419 ? 6.615 38.868 4.096 1.00 46.63 384 LEU A O 1
ATOM 2952 N N . PRO A 1 420 ? 7.795 40.759 4.142 1.00 48.39 385 PRO A N 1
ATOM 2953 C CA . PRO A 1 420 ? 8.967 40.123 3.528 1.00 46.80 385 PRO A CA 1
ATOM 2954 C C . PRO A 1 420 ? 9.840 39.402 4.556 1.00 46.69 385 PRO A C 1
ATOM 2955 O O . PRO A 1 420 ? 9.528 39.312 5.747 1.00 48.36 385 PRO A O 1
ATOM 2959 N N . ILE A 1 421 ? 10.961 38.875 4.060 1.00 44.81 386 ILE A N 1
ATOM 2960 C CA . ILE A 1 421 ? 11.893 38.152 4.912 1.00 45.00 386 ILE A CA 1
ATOM 2961 C C . ILE A 1 421 ? 12.445 39.057 6.003 1.00 45.74 386 ILE A C 1
ATOM 2962 O O . ILE A 1 421 ? 12.820 40.210 5.761 1.00 44.74 386 ILE A O 1
ATOM 2967 N N . ASN A 1 422 ? 12.526 38.508 7.213 1.00 47.03 387 ASN A N 1
ATOM 2968 C CA . ASN A 1 422 ? 13.112 39.151 8.385 1.00 46.83 387 ASN A CA 1
ATOM 2969 C C . ASN A 1 422 ? 12.200 40.225 8.974 1.00 47.27 387 ASN A C 1
ATOM 2970 O O . ASN A 1 422 ? 12.657 41.074 9.737 1.00 48.61 387 ASN A O 1
ATOM 2975 N N . ALA A 1 423 ? 10.911 40.203 8.647 1.00 47.29 388 ALA A N 1
ATOM 2976 C CA . ALA A 1 423 ? 9.919 41.069 9.270 1.00 46.12 388 ALA A CA 1
ATOM 2977 C C . ALA A 1 423 ? 9.050 40.240 10.207 1.00 46.25 388 ALA A C 1
ATOM 2978 O O . ALA A 1 423 ? 8.481 39.223 9.792 1.00 43.20 388 ALA A O 1
ATOM 2980 N N . ILE A 1 424 ? 8.947 40.674 11.467 1.00 46.05 389 ILE A N 1
ATOM 2981 C CA . ILE A 1 424 ? 8.097 39.978 12.426 1.00 46.23 389 ILE A CA 1
ATOM 2982 C C . ILE A 1 424 ? 6.635 40.303 12.149 1.00 46.54 389 ILE A C 1
ATOM 2983 O O . ILE A 1 424 ? 6.274 41.449 11.849 1.00 46.84 389 ILE A O 1
ATOM 2988 N N . GLY A 1 425 ? 5.781 39.294 12.264 1.00 45.09 390 GLY A N 1
ATOM 2989 C CA . GLY A 1 425 ? 4.365 39.478 12.011 1.00 44.13 390 GLY A CA 1
ATOM 2990 C C . GLY A 1 425 ? 3.638 38.197 12.335 1.00 42.28 390 GLY A C 1
ATOM 2991 O O . GLY A 1 425 ? 4.238 37.222 12.799 1.00 41.00 390 GLY A O 1
ATOM 2992 N N . HIS A 1 426 ? 2.335 38.203 12.053 1.00 41.65 391 HIS A N 1
ATOM 2993 C CA . HIS A 1 426 ? 1.461 37.092 12.420 1.00 43.11 391 HIS A CA 1
ATOM 2994 C C . HIS A 1 426 ? 1.614 35.949 11.412 1.00 43.17 391 HIS A C 1
ATOM 2995 O O . HIS A 1 426 ? 1.363 36.126 10.215 1.00 41.41 391 HIS A O 1
ATOM 3002 N N . ILE A 1 427 ? 2.033 34.784 11.911 1.00 40.55 392 ILE A N 1
ATOM 3003 C CA . ILE A 1 427 ? 2.275 33.604 11.091 1.00 41.01 392 ILE A CA 1
ATOM 3004 C C . ILE A 1 427 ? 0.943 32.959 10.736 1.00 40.10 392 ILE A C 1
ATOM 3005 O O . ILE A 1 427 ? 0.219 32.486 11.616 1.00 41.20 392 ILE A O 1
ATOM 3010 N N . GLN A 1 428 ? 0.637 32.906 9.447 1.00 38.63 393 GLN A N 1
ATOM 3011 C CA . GLN A 1 428 ? -0.557 32.238 8.958 1.00 41.20 393 GLN A CA 1
ATOM 3012 C C . GLN A 1 428 ? -0.129 31.187 7.947 1.00 39.63 393 GLN A C 1
ATOM 3013 O O . GLN A 1 428 ? 0.928 31.303 7.324 1.00 41.86 393 GLN A O 1
ATOM 3019 N N . THR A 1 429 ? -0.928 30.138 7.800 1.00 39.57 394 THR A N 1
ATOM 3020 C CA . THR A 1 429 ? -0.476 29.066 6.929 1.00 40.28 394 THR A CA 1
ATOM 3021 C C . THR A 1 429 ? -1.643 28.314 6.314 1.00 40.58 394 THR A C 1
ATOM 3022 O O . THR A 1 429 ? -2.773 28.322 6.814 1.00 40.75 394 THR A O 1
ATOM 3026 N N . ARG A 1 430 ? -1.342 27.682 5.189 1.00 41.29 395 ARG A N 1
ATOM 3027 C CA . ARG A 1 430 ? -2.272 26.768 4.550 1.00 42.60 395 ARG A CA 1
ATOM 3028 C C . ARG A 1 430 ? -1.454 25.835 3.661 1.00 41.52 395 ARG A C 1
ATOM 3029 O O . ARG A 1 430 ? -0.445 26.249 3.088 1.00 42.99 395 ARG A O 1
ATOM 3037 N N . GLY A 1 431 ? -1.855 24.567 3.614 1.00 41.67 396 GLY A N 1
ATOM 3038 C CA . GLY A 1 431 ? -1.107 23.553 2.912 1.00 41.26 396 GLY A CA 1
ATOM 3039 C C . GLY A 1 431 ? -1.825 22.219 2.875 1.00 41.28 396 GLY A C 1
ATOM 3040 O O . GLY A 1 431 ? -2.994 22.112 3.244 1.00 42.42 396 GLY A O 1
ATOM 3041 N N . PRO A 1 432 ? -1.125 21.162 2.457 1.00 39.14 397 PRO A N 1
ATOM 3042 C CA . PRO A 1 432 ? -1.802 19.883 2.200 1.00 39.85 397 PRO A CA 1
ATOM 3043 C C . PRO A 1 432 ? -2.191 19.089 3.447 1.00 37.95 397 PRO A C 1
ATOM 3044 O O . PRO A 1 432 ? -2.853 18.055 3.310 1.00 36.75 397 PRO A O 1
ATOM 3048 N N . TYR A 1 433 ? -1.829 19.517 4.662 1.00 38.52 398 TYR A N 1
ATOM 3049 C CA . TYR A 1 433 ? -2.255 18.794 5.858 1.00 37.59 398 TYR A CA 1
ATOM 3050 C C . TYR A 1 433 ? -2.739 19.745 6.953 1.00 37.79 398 TYR A C 1
ATOM 3051 O O . TYR A 1 433 ? -2.797 19.353 8.131 1.00 33.49 398 TYR A O 1
ATOM 3060 N N . THR A 1 434 ? -3.086 20.977 6.588 1.00 37.97 399 THR A N 1
ATOM 3061 C CA . THR A 1 434 ? -3.521 22.000 7.527 1.00 35.56 399 THR A CA 1
ATOM 3062 C C . THR A 1 434 ? -5.038 22.160 7.396 1.00 35.73 399 THR A C 1
ATOM 3063 O O . THR A 1 434 ? -5.562 22.209 6.281 1.00 34.22 399 THR A O 1
ATOM 3067 N N . ILE A 1 435 ? -5.746 22.206 8.533 1.00 35.51 400 ILE A N 1
ATOM 3068 C CA . ILE A 1 435 ? -7.212 22.221 8.491 1.00 34.50 400 ILE A CA 1
ATOM 3069 C C . ILE A 1 435 ? -7.722 23.536 7.908 1.00 36.06 400 ILE A C 1
ATOM 3070 O O . ILE A 1 435 ? -7.055 24.580 7.948 1.00 33.86 400 ILE A O 1
ATOM 3075 N N . ASN A 1 436 ? -8.954 23.474 7.375 1.00 34.73 401 ASN A N 1
ATOM 3076 C CA . ASN A 1 436 ? -9.674 24.623 6.842 1.00 35.23 401 ASN A CA 1
ATOM 3077 C C . ASN A 1 436 ? -10.810 25.083 7.732 1.00 37.48 401 ASN A C 1
ATOM 3078 O O . ASN A 1 436 ? -11.439 26.107 7.435 1.00 40.14 401 ASN A O 1
ATOM 3083 N N . GLY A 1 437 ? -11.119 24.332 8.775 1.00 39.16 402 GLY A N 1
ATOM 3084 C CA . GLY A 1 437 ? -12.038 24.774 9.793 1.00 37.68 402 GLY A CA 1
ATOM 3085 C C . GLY A 1 437 ? -11.964 23.831 10.964 1.00 37.64 402 GLY A C 1
ATOM 3086 O O . GLY A 1 437 ? -11.711 22.634 10.804 1.00 34.85 402 GLY A O 1
ATOM 3087 N N . TYR A 1 438 ? -12.151 24.372 12.155 1.00 39.39 403 TYR A N 1
ATOM 3088 C CA . TYR A 1 438 ? -12.411 23.531 13.306 1.00 36.35 403 TYR A CA 1
ATOM 3089 C C . TYR A 1 438 ? -13.761 22.831 13.132 1.00 39.98 403 TYR A C 1
ATOM 3090 O O . TYR A 1 438 ? -14.700 23.371 12.542 1.00 39.41 403 TYR A O 1
ATOM 3099 N N . TYR A 1 439 ? -13.851 21.619 13.654 1.00 38.66 404 TYR A N 1
ATOM 3100 C CA . TYR A 1 439 ? -15.038 20.809 13.458 1.00 40.07 404 TYR A CA 1
ATOM 3101 C C . TYR A 1 439 ? -16.216 21.348 14.276 1.00 43.57 404 TYR A C 1
ATOM 3102 O O . TYR A 1 439 ? -16.109 21.542 15.493 1.00 44.18 404 TYR A O 1
ATOM 3111 N N . ASN A 1 440 ? -17.342 21.604 13.602 1.00 45.65 405 ASN A N 1
ATOM 3112 C CA . ASN A 1 440 ? -18.585 22.025 14.265 1.00 45.31 405 ASN A CA 1
ATOM 3113 C C . ASN A 1 440 ? -18.358 23.258 15.151 1.00 46.99 405 ASN A C 1
ATOM 3114 O O . ASN A 1 440 ? -18.703 23.281 16.337 1.00 45.72 405 ASN A O 1
ATOM 3119 N N . LEU A 1 441 ? -17.759 24.300 14.557 1.00 45.23 406 LEU A N 1
ATOM 3120 C CA . LEU A 1 441 ? -17.452 25.551 15.246 1.00 45.82 406 LEU A CA 1
ATOM 3121 C C . LEU A 1 441 ? -17.533 26.696 14.248 1.00 48.00 406 LEU A C 1
ATOM 3122 O O . LEU A 1 441 ? -16.542 27.413 14.047 1.00 49.42 406 LEU A O 1
ATOM 3127 N N . PRO A 1 442 ? -18.681 26.884 13.592 1.00 49.28 407 PRO A N 1
ATOM 3128 C CA . PRO A 1 442 ? -18.764 27.891 12.515 1.00 50.23 407 PRO A CA 1
ATOM 3129 C C . PRO A 1 442 ? -18.463 29.316 12.960 1.00 53.11 407 PRO A C 1
ATOM 3130 O O . PRO A 1 442 ? -17.957 30.106 12.151 1.00 52.32 407 PRO A O 1
ATOM 3134 N N . GLU A 1 443 ? -18.769 29.683 14.207 1.00 51.09 408 GLU A N 1
ATOM 3135 C CA . GLU A 1 443 ? -18.551 31.066 14.613 1.00 52.93 408 GLU A CA 1
ATOM 3136 C C . GLU A 1 443 ? -17.074 31.338 14.867 1.00 52.89 408 GLU A C 1
ATOM 3137 O O . GLU A 1 443 ? -16.562 32.403 14.495 1.00 53.97 408 GLU A O 1
ATOM 3139 N N . ILE A 1 444 ? -16.374 30.385 15.484 1.00 49.86 409 ILE A N 1
ATOM 3140 C CA . ILE A 1 444 ? -14.936 30.527 15.663 1.00 48.12 409 ILE A CA 1
ATOM 3141 C C . ILE A 1 444 ? -14.228 30.501 14.318 1.00 49.19 409 ILE A C 1
ATOM 3142 O O . ILE A 1 444 ? -13.253 31.233 14.099 1.00 44.84 409 ILE A O 1
ATOM 3147 N N . ASN A 1 445 ? -14.699 29.642 13.400 1.00 49.30 410 ASN A N 1
ATOM 3148 C CA . ASN A 1 445 ? -14.035 29.484 12.107 1.00 46.26 410 ASN A CA 1
ATOM 3149 C C . ASN A 1 445 ? -13.982 30.810 11.356 1.00 47.00 410 ASN A C 1
ATOM 3150 O O . ASN A 1 445 ? -12.990 31.108 10.676 1.00 46.51 410 ASN A O 1
ATOM 3155 N N . GLN A 1 446 ? -15.021 31.635 11.491 1.00 41.77 411 GLN A N 1
ATOM 3156 C CA . GLN A 1 446 ? -15.059 32.885 10.737 1.00 47.64 411 GLN A CA 1
ATOM 3157 C C . GLN A 1 446 ? -13.925 33.820 11.140 1.00 48.66 411 GLN A C 1
ATOM 3158 O O . GLN A 1 446 ? -13.519 34.681 10.344 1.00 46.29 411 GLN A O 1
ATOM 3160 N N . ARG A 1 447 ? -13.384 33.645 12.342 1.00 48.16 412 ARG A N 1
ATOM 3161 C CA . ARG A 1 447 ? -12.316 34.491 12.846 1.00 48.94 412 ARG A CA 1
ATOM 3162 C C . ARG A 1 447 ? -10.932 33.834 12.785 1.00 45.91 412 ARG A C 1
ATOM 3163 O O . ARG A 1 447 ? -9.928 34.549 12.693 1.00 43.81 412 ARG A O 1
ATOM 3171 N N . ALA A 1 448 ? -10.855 32.502 12.810 1.00 44.12 413 ALA A N 1
ATOM 3172 C CA . ALA A 1 448 ? -9.580 31.796 12.922 1.00 42.03 413 ALA A CA 1
ATOM 3173 C C . ALA A 1 448 ? -8.884 31.570 11.583 1.00 42.21 413 ALA A C 1
ATOM 3174 O O . ALA A 1 448 ? -7.728 31.123 11.574 1.00 42.59 413 ALA A O 1
ATOM 3176 N N . PHE A 1 449 ? -9.559 31.856 10.466 1.00 43.75 414 PHE A N 1
ATOM 3177 C CA . PHE A 1 449 ? -9.050 31.668 9.113 1.00 45.15 414 PHE A CA 1
ATOM 3178 C C . PHE A 1 449 ? -9.274 32.936 8.309 1.00 45.45 414 PHE A C 1
ATOM 3179 O O . PHE A 1 449 ? -10.315 33.580 8.450 1.00 45.70 414 PHE A O 1
ATOM 3187 N N . THR A 1 450 ? -8.320 33.273 7.445 1.00 46.55 415 THR A N 1
ATOM 3188 C CA . THR A 1 450 ? -8.469 34.458 6.609 1.00 48.18 415 THR A CA 1
ATOM 3189 C C . THR A 1 450 ? -9.575 34.257 5.573 1.00 51.98 415 THR A C 1
ATOM 3190 O O . THR A 1 450 ? -10.153 33.172 5.425 1.00 50.65 415 THR A O 1
ATOM 3194 N N . GLN A 1 451 ? -9.863 35.337 4.847 1.00 53.41 416 GLN A N 1
ATOM 3195 C CA . GLN A 1 451 ? -10.791 35.264 3.727 1.00 56.76 416 GLN A CA 1
ATOM 3196 C C . GLN A 1 451 ? -10.373 34.179 2.745 1.00 56.09 416 GLN A C 1
ATOM 3197 O O . GLN A 1 451 ? -11.203 33.391 2.274 1.00 57.07 416 GLN A O 1
ATOM 3203 N N . ASP A 1 452 ? -9.087 34.139 2.407 1.00 52.85 417 ASP A N 1
ATOM 3204 C CA . ASP A 1 452 ? -8.580 33.204 1.416 1.00 52.81 417 ASP A CA 1
ATOM 3205 C C . ASP A 1 452 ? -8.087 31.907 2.036 1.00 51.31 417 ASP A C 1
ATOM 3206 O O . ASP A 1 452 ? -7.376 31.154 1.373 1.00 50.75 417 ASP A O 1
ATOM 3211 N N . GLY A 1 453 ? -8.431 31.642 3.291 1.00 51.65 418 GLY A N 1
ATOM 3212 C CA . GLY A 1 453 ? -8.302 30.313 3.848 1.00 47.86 418 GLY A CA 1
ATOM 3213 C C . GLY A 1 453 ? -7.024 30.030 4.600 1.00 47.60 418 GLY A C 1
ATOM 3214 O O . GLY A 1 453 ? -6.706 28.860 4.839 1.00 44.93 418 GLY A O 1
ATOM 3215 N N . PHE A 1 454 ? -6.279 31.048 4.989 1.00 47.23 419 PHE A N 1
ATOM 3216 C CA . PHE A 1 454 ? -5.075 30.799 5.759 1.00 45.14 419 PHE A CA 1
ATOM 3217 C C . PHE A 1 454 ? -5.442 30.607 7.219 1.00 41.92 419 PHE A C 1
ATOM 3218 O O . PHE A 1 454 ? -6.236 31.371 7.772 1.00 46.79 419 PHE A O 1
ATOM 3226 N N . TYR A 1 455 ? -4.912 29.557 7.827 1.00 41.32 420 TYR A N 1
ATOM 3227 C CA . TYR A 1 455 ? -5.108 29.363 9.256 1.00 41.70 420 TYR A CA 1
ATOM 3228 C C . TYR A 1 455 ? -4.239 30.359 10.016 1.00 40.96 420 TYR A C 1
ATOM 3229 O O . TYR A 1 455 ? -3.073 30.570 9.677 1.00 40.69 420 TYR A O 1
ATOM 3238 N N . LYS A 1 456 ? -4.817 31.019 11.005 1.00 41.15 421 LYS A N 1
ATOM 3239 C CA . LYS A 1 456 ? -4.088 32.004 11.803 1.00 41.47 421 LYS A CA 1
ATOM 3240 C C . LYS A 1 456 ? -3.550 31.308 13.050 1.00 37.62 421 LYS A C 1
ATOM 3241 O O . LYS A 1 456 ? -4.316 30.987 13.964 1.00 35.05 421 LYS A O 1
ATOM 3247 N N . THR A 1 457 ? -2.234 31.077 13.093 1.00 39.20 422 THR A N 1
ATOM 3248 C CA . THR A 1 457 ? -1.655 30.307 14.187 1.00 38.12 422 THR A CA 1
ATOM 3249 C C . THR A 1 457 ? -1.751 31.006 15.535 1.00 37.57 422 THR A C 1
ATOM 3250 O O . THR A 1 457 ? -1.602 30.341 16.563 1.00 39.14 422 THR A O 1
ATOM 3254 N N . GLY A 1 458 ? -1.956 32.319 15.564 1.00 36.66 423 GLY A N 1
ATOM 3255 C CA . GLY A 1 458 ? -1.765 33.063 16.790 1.00 40.95 423 GLY A CA 1
ATOM 3256 C C . GLY A 1 458 ? -0.319 33.336 17.182 1.00 44.24 423 GLY A C 1
ATOM 3257 O O . GLY A 1 458 ? -0.093 34.076 18.151 1.00 47.15 423 GLY A O 1
ATOM 3258 N N . ASP A 1 459 ? 0.659 32.769 16.467 1.00 39.09 424 ASP A N 1
ATOM 3259 C CA . ASP A 1 459 ? 2.080 32.965 16.729 1.00 40.44 424 ASP A CA 1
ATOM 3260 C C . ASP A 1 459 ? 2.640 34.129 15.930 1.00 40.98 424 ASP A C 1
ATOM 3261 O O . ASP A 1 459 ? 2.155 34.451 14.845 1.00 41.98 424 ASP A O 1
ATOM 3266 N N . ILE A 1 460 ? 3.675 34.759 16.476 1.00 43.10 425 ILE A N 1
ATOM 3267 C CA . ILE A 1 460 ? 4.408 35.785 15.745 1.00 41.29 425 ILE A CA 1
ATOM 3268 C C . ILE A 1 460 ? 5.854 35.339 15.598 1.00 43.03 425 ILE A C 1
ATOM 3269 O O . ILE A 1 460 ? 6.389 34.587 16.423 1.00 41.13 425 ILE A O 1
ATOM 3274 N N . GLY A 1 461 ? 6.473 35.819 14.525 1.00 42.03 426 GLY A N 1
ATOM 3275 C CA . GLY A 1 461 ? 7.833 35.484 14.178 1.00 41.83 426 GLY A CA 1
ATOM 3276 C C . GLY A 1 461 ? 8.120 35.948 12.760 1.00 45.28 426 GLY A C 1
ATOM 3277 O O . GLY A 1 461 ? 7.385 36.764 12.188 1.00 43.51 426 GLY A O 1
ATOM 3278 N N . TYR A 1 462 ? 9.208 35.422 12.202 1.00 43.56 427 TYR A N 1
ATOM 3279 C CA . TYR A 1 462 ? 9.627 35.831 10.874 1.00 42.89 427 TYR A CA 1
ATOM 3280 C C . TYR A 1 462 ? 10.226 34.651 10.119 1.00 41.58 427 TYR A C 1
ATOM 3281 O O . TYR A 1 462 ? 10.536 33.599 10.690 1.00 39.67 427 TYR A O 1
ATOM 3290 N N . LEU A 1 463 ? 10.360 34.837 8.810 1.00 42.36 428 LEU A N 1
ATOM 3291 C CA . LEU A 1 463 ? 11.109 33.923 7.956 1.00 42.52 428 LEU A CA 1
ATOM 3292 C C . LEU A 1 463 ? 12.479 34.530 7.685 1.00 43.33 428 LEU A C 1
ATOM 3293 O O . LEU A 1 463 ? 12.564 35.697 7.280 1.00 43.69 428 LEU A O 1
ATOM 3298 N N . ASP A 1 464 ? 13.549 33.755 7.907 1.00 41.66 429 ASP A N 1
ATOM 3299 C CA . ASP A 1 464 ? 14.881 34.344 7.767 1.00 47.24 429 ASP A CA 1
ATOM 3300 C C . ASP A 1 464 ? 15.411 34.143 6.342 1.00 48.15 429 ASP A C 1
ATOM 3301 O O . ASP A 1 464 ? 14.668 33.769 5.433 1.00 50.29 429 ASP A O 1
ATOM 3306 N N . GLU A 1 465 ? 16.705 34.421 6.125 1.00 52.56 430 GLU A N 1
ATOM 3307 C CA . GLU A 1 465 ? 17.263 34.423 4.771 1.00 53.29 430 GLU A CA 1
ATOM 3308 C C . GLU A 1 465 ? 17.201 33.044 4.117 1.00 53.16 430 GLU A C 1
ATOM 3309 O O . GLU A 1 465 ? 16.972 32.931 2.908 1.00 51.34 430 GLU A O 1
ATOM 3315 N N . ASN A 1 466 ? 17.406 31.985 4.896 1.00 55.38 431 ASN A N 1
ATOM 3316 C CA . ASN A 1 466 ? 17.318 30.619 4.396 1.00 50.79 431 ASN A CA 1
ATOM 3317 C C . ASN A 1 466 ? 15.897 30.093 4.353 1.00 46.98 431 ASN A C 1
ATOM 3318 O O . ASN A 1 466 ? 15.716 28.911 4.069 1.00 48.18 431 ASN A O 1
ATOM 3323 N N . LEU A 1 467 ? 14.893 30.934 4.613 1.00 47.69 432 LEU A N 1
ATOM 3324 C CA . LEU A 1 467 ? 13.508 30.485 4.753 1.00 44.20 432 LEU A CA 1
ATOM 3325 C C . LEU A 1 467 ? 13.354 29.510 5.922 1.00 45.11 432 LEU A C 1
ATOM 3326 O O . LEU A 1 467 ? 12.601 28.530 5.847 1.00 44.71 432 LEU A O 1
ATOM 3328 N N . ASN A 1 468 ? 14.107 29.731 6.994 1.00 44.09 433 ASN A N 1
ATOM 3329 C CA . ASN A 1 468 ? 13.831 29.074 8.254 1.00 41.08 433 ASN A CA 1
ATOM 3330 C C . ASN A 1 468 ? 12.946 30.000 9.057 1.00 43.06 433 ASN A C 1
ATOM 3331 O O . ASN A 1 468 ? 13.179 31.217 9.095 1.00 43.76 433 ASN A O 1
ATOM 3336 N N . ILE A 1 469 ? 11.919 29.420 9.681 1.00 38.31 434 ILE A N 1
ATOM 3337 C CA . ILE A 1 469 ? 10.986 30.192 10.483 1.00 39.43 434 ILE A CA 1
ATOM 3338 C C . ILE A 1 469 ? 11.544 30.359 11.896 1.00 39.71 434 ILE A C 1
ATOM 3339 O O . ILE A 1 469 ? 12.227 29.474 12.432 1.00 39.01 434 ILE A O 1
ATOM 3344 N N . VAL A 1 470 ? 11.270 31.513 12.497 1.00 38.34 435 VAL A N 1
ATOM 3345 C CA . VAL A 1 470 ? 11.732 31.840 13.842 1.00 39.32 435 VAL A CA 1
ATOM 3346 C C . VAL A 1 470 ? 10.520 32.351 14.603 1.00 39.65 435 VAL A C 1
ATOM 3347 O O . VAL A 1 470 ? 10.015 33.438 14.304 1.00 39.55 435 VAL A O 1
ATOM 3351 N N . VAL A 1 471 ? 10.018 31.552 15.546 1.00 36.33 436 VAL A N 1
ATOM 3352 C CA . VAL A 1 471 ? 8.865 31.974 16.335 1.00 39.87 436 VAL A CA 1
ATOM 3353 C C . VAL A 1 471 ? 9.350 32.866 17.476 1.00 42.09 436 VAL A C 1
ATOM 3354 O O . VAL A 1 471 ? 10.139 32.440 18.325 1.00 43.39 436 VAL A O 1
ATOM 3358 N N . THR A 1 472 ? 8.890 34.116 17.486 1.00 41.95 437 THR A N 1
ATOM 3359 C CA . THR A 1 472 ? 9.301 35.075 18.507 1.00 45.28 437 THR A CA 1
ATOM 3360 C C . THR A 1 472 ? 8.309 35.213 19.649 1.00 47.38 437 THR A C 1
ATOM 3361 O O . THR A 1 472 ? 8.694 35.690 20.722 1.00 52.70 437 THR A O 1
ATOM 3365 N N . GLY A 1 473 ? 7.046 34.848 19.450 1.00 46.62 438 GLY A N 1
ATOM 3366 C CA . GLY A 1 473 ? 6.070 35.039 20.508 1.00 50.63 438 GLY A CA 1
ATOM 3367 C C . GLY A 1 473 ? 4.659 34.765 20.025 1.00 47.78 438 GLY A C 1
ATOM 3368 O O . GLY A 1 473 ? 4.453 34.169 18.969 1.00 43.28 438 GLY A O 1
ATOM 3369 N N . ARG A 1 474 ? 3.696 35.207 20.835 1.00 54.66 439 ARG A N 1
ATOM 3370 C CA . ARG A 1 474 ? 2.274 35.014 20.585 1.00 55.21 439 ARG A CA 1
ATOM 3371 C C . ARG A 1 474 ? 1.649 36.327 20.135 1.00 55.97 439 ARG A C 1
ATOM 3372 O O . ARG A 1 474 ? 2.133 37.412 20.472 1.00 57.34 439 ARG A O 1
ATOM 3380 N N . GLU A 1 475 ? 0.580 36.220 19.347 1.00 61.44 440 GLU A N 1
ATOM 3381 C CA . GLU A 1 475 ? -0.084 37.420 18.844 1.00 64.33 440 GLU A CA 1
ATOM 3382 C C . GLU A 1 475 ? -0.748 38.194 19.970 1.00 64.25 440 GLU A C 1
ATOM 3383 O O . GLU A 1 475 ? -0.550 39.406 20.102 1.00 68.21 440 GLU A O 1
ATOM 3389 N N . LYS A 1 476 ? -1.543 37.510 20.792 1.00 68.43 441 LYS A N 1
ATOM 3390 C CA . LYS A 1 476 ? -2.262 38.127 21.908 1.00 65.36 441 LYS A CA 1
ATOM 3391 C C . LYS A 1 476 ? -1.897 37.361 23.177 1.00 67.10 441 LYS A C 1
ATOM 3392 O O . LYS A 1 476 ? -2.512 36.343 23.500 1.00 68.86 441 LYS A O 1
ATOM 3398 N N . GLU A 1 477 ? -0.887 37.841 23.893 1.00 66.94 442 GLU A N 1
ATOM 3399 C CA . GLU A 1 477 ? -0.618 37.305 25.217 1.00 66.63 442 GLU A CA 1
ATOM 3400 C C . GLU A 1 477 ? -1.731 37.720 26.178 1.00 69.34 442 GLU A C 1
ATOM 3401 O O . GLU A 1 477 ? -2.386 38.750 25.996 1.00 66.55 442 GLU A O 1
ATOM 3407 N N . GLN A 1 478 ? -1.975 36.884 27.187 1.00 72.50 443 GLN A N 1
ATOM 3408 C CA . GLN A 1 478 ? -3.000 37.198 28.175 1.00 69.75 443 GLN A CA 1
ATOM 3409 C C . GLN A 1 478 ? -2.602 38.438 28.965 1.00 71.28 443 GLN A C 1
ATOM 3410 O O . GLN A 1 478 ? -1.425 38.652 29.269 1.00 69.43 443 GLN A O 1
ATOM 3416 N N . ILE A 1 479 ? -3.595 39.263 29.283 1.00 69.94 444 ILE A N 1
ATOM 3417 C CA . ILE A 1 479 ? -3.383 40.516 29.997 1.00 70.34 444 ILE A CA 1
ATOM 3418 C C . ILE A 1 479 ? -3.488 40.258 31.497 1.00 70.18 444 ILE A C 1
ATOM 3419 O O . ILE A 1 479 ? -4.354 39.502 31.959 1.00 68.70 444 ILE A O 1
ATOM 3424 N N . ASN A 1 480 ? -2.583 40.863 32.259 1.00 69.09 445 ASN A N 1
ATOM 3425 C CA . ASN A 1 480 ? -2.507 40.681 33.706 1.00 71.15 445 ASN A CA 1
ATOM 3426 C C . ASN A 1 480 ? -2.996 41.977 34.343 1.00 74.33 445 ASN A C 1
ATOM 3427 O O . ASN A 1 480 ? -2.210 42.876 34.650 1.00 74.47 445 ASN A O 1
ATOM 3429 N N . ARG A 1 481 ? -4.314 42.074 34.519 1.00 76.17 446 ARG A N 1
ATOM 3430 C CA . ARG A 1 481 ? -4.956 43.261 35.077 1.00 74.11 446 ARG A CA 1
ATOM 3431 C C . ARG A 1 481 ? -5.230 43.012 36.557 1.00 75.93 446 ARG A C 1
ATOM 3432 O O . ARG A 1 481 ? -6.025 42.130 36.905 1.00 73.76 446 ARG A O 1
ATOM 3440 N N . SER A 1 482 ? -4.564 43.787 37.420 1.00 75.61 447 SER A N 1
ATOM 3441 C CA . SER A 1 482 ? -4.761 43.732 38.870 1.00 73.64 447 SER A CA 1
ATOM 3442 C C . SER A 1 482 ? -4.824 42.288 39.373 1.00 76.86 447 SER A C 1
ATOM 3443 O O . SER A 1 482 ? -5.732 41.898 40.112 1.00 75.07 447 SER A O 1
ATOM 3445 N N . GLY A 1 483 ? -3.847 41.484 38.948 1.00 77.53 448 GLY A N 1
ATOM 3446 C CA . GLY A 1 483 ? -3.677 40.135 39.449 1.00 74.72 448 GLY A CA 1
ATOM 3447 C C . GLY A 1 483 ? -4.480 39.058 38.754 1.00 78.15 448 GLY A C 1
ATOM 3448 O O . GLY A 1 483 ? -4.289 37.873 39.063 1.00 82.27 448 GLY A O 1
ATOM 3449 N N . GLU A 1 484 ? -5.365 39.417 37.829 1.00 76.61 449 GLU A N 1
ATOM 3450 C CA . GLU A 1 484 ? -6.162 38.446 37.094 1.00 78.07 449 GLU A CA 1
ATOM 3451 C C . GLU A 1 484 ? -5.681 38.367 35.649 1.00 78.95 449 GLU A C 1
ATOM 3452 O O . GLU A 1 484 ? -5.218 39.361 35.078 1.00 77.62 449 GLU A O 1
ATOM 3454 N N . LYS A 1 485 ? -5.793 37.172 35.066 1.00 77.41 450 LYS A N 1
ATOM 3455 C CA . LYS A 1 485 ? -5.343 36.900 33.705 1.00 76.91 450 LYS A CA 1
ATOM 3456 C C . LYS A 1 485 ? -6.554 36.777 32.784 1.00 79.67 450 LYS A C 1
ATOM 3457 O O . LYS A 1 485 ? -7.499 36.041 33.093 1.00 82.35 450 LYS A O 1
ATOM 3459 N N . ILE A 1 486 ? -6.529 37.497 31.655 1.00 76.47 451 ILE A N 1
ATOM 3460 C CA . ILE A 1 486 ? -7.665 37.573 30.740 1.00 73.55 451 ILE A CA 1
ATOM 3461 C C . ILE A 1 486 ? -7.209 37.221 29.331 1.00 71.65 451 ILE A C 1
ATOM 3462 O O . ILE A 1 486 ? -6.145 37.661 28.883 1.00 70.99 451 ILE A O 1
ATOM 3464 N N . THR A 1 487 ? -8.026 36.429 28.629 1.00 73.50 452 THR A N 1
ATOM 3465 C CA . THR A 1 487 ? -7.724 36.011 27.263 1.00 71.64 452 THR A CA 1
ATOM 3466 C C . THR A 1 487 ? -8.240 37.062 26.286 1.00 69.48 452 THR A C 1
ATOM 3467 O O . THR A 1 487 ? -9.462 37.216 26.155 1.00 69.31 452 THR A O 1
ATOM 3471 N N . PRO A 1 488 ? -7.372 37.793 25.579 1.00 69.47 453 PRO A N 1
ATOM 3472 C CA . PRO A 1 488 ? -7.877 38.859 24.696 1.00 67.42 453 PRO A CA 1
ATOM 3473 C C . PRO A 1 488 ? -8.896 38.372 23.683 1.00 67.41 453 PRO A C 1
ATOM 3474 O O . PRO A 1 488 ? -9.908 39.045 23.454 1.00 65.37 453 PRO A O 1
ATOM 3478 N N . SER A 1 489 ? -8.662 37.215 23.064 1.00 70.10 454 SER A N 1
ATOM 3479 C CA . SER A 1 489 ? -9.634 36.710 22.101 1.00 70.81 454 SER A CA 1
ATOM 3480 C C . SER A 1 489 ? -10.994 36.482 22.755 1.00 73.55 454 SER A C 1
ATOM 3481 O O . SER A 1 489 ? -12.033 36.619 22.094 1.00 73.90 454 SER A O 1
ATOM 3484 N N . GLU A 1 490 ? -11.017 36.163 24.054 1.00 72.68 455 GLU A N 1
ATOM 3485 C CA . GLU A 1 490 ? -12.298 35.955 24.729 1.00 75.25 455 GLU A CA 1
ATOM 3486 C C . GLU A 1 490 ? -13.138 37.228 24.737 1.00 75.21 455 GLU A C 1
ATOM 3487 O O . GLU A 1 490 ? -14.374 37.160 24.703 1.00 76.89 455 GLU A O 1
ATOM 3493 N N . ILE A 1 491 ? -12.489 38.388 24.774 1.00 73.01 456 ILE A N 1
ATOM 3494 C CA . ILE A 1 491 ? -13.192 39.664 24.842 1.00 74.54 456 ILE A CA 1
ATOM 3495 C C . ILE A 1 491 ? -13.511 40.178 23.448 1.00 72.75 456 ILE A C 1
ATOM 3496 O O . ILE A 1 491 ? -14.581 40.753 23.216 1.00 72.88 456 ILE A O 1
ATOM 3501 N N . GLU A 1 492 ? -12.573 39.982 22.519 1.00 70.10 457 GLU A N 1
ATOM 3502 C CA . GLU A 1 492 ? -12.831 40.307 21.123 1.00 72.39 457 GLU A CA 1
ATOM 3503 C C . GLU A 1 492 ? -14.111 39.641 20.632 1.00 73.50 457 GLU A C 1
ATOM 3504 O O . GLU A 1 492 ? -14.912 40.266 19.925 1.00 75.28 457 GLU A O 1
ATOM 3510 N N . GLU A 1 493 ? -14.337 38.383 21.032 1.00 74.48 458 GLU A N 1
ATOM 3511 C CA . GLU A 1 493 ? -15.493 37.632 20.541 1.00 79.64 458 GLU A CA 1
ATOM 3512 C C . GLU A 1 493 ? -16.800 38.313 20.931 1.00 78.85 458 GLU A C 1
ATOM 3513 O O . GLU A 1 493 ? -17.683 38.518 20.094 1.00 82.18 458 GLU A O 1
ATOM 3515 N N . PHE A 1 494 ? -16.941 38.668 22.205 1.00 80.34 459 PHE A N 1
ATOM 3516 C CA . PHE A 1 494 ? -18.122 39.407 22.636 1.00 82.95 459 PHE A CA 1
ATOM 3517 C C . PHE A 1 494 ? -18.223 40.758 21.933 1.00 82.37 459 PHE A C 1
ATOM 3518 O O . PHE A 1 494 ? -19.326 41.223 21.620 1.00 85.67 459 PHE A O 1
ATOM 3526 N N . ILE A 1 495 ? -17.085 41.412 21.688 1.00 77.09 460 ILE A N 1
ATOM 3527 C CA . ILE A 1 495 ? -17.121 42.733 21.071 1.00 74.44 460 ILE A CA 1
ATOM 3528 C C . ILE A 1 495 ? -17.473 42.623 19.598 1.00 79.37 460 ILE A C 1
ATOM 3529 O O . ILE A 1 495 ? -18.019 43.566 19.008 1.00 80.38 460 ILE A O 1
ATOM 3535 N N . LEU A 1 496 ? -17.164 41.483 18.978 1.00 76.85 461 LEU A N 1
ATOM 3536 C CA . LEU A 1 496 ? -17.550 41.259 17.591 1.00 82.19 461 LEU A CA 1
ATOM 3537 C C . LEU A 1 496 ? -19.062 41.106 17.427 1.00 84.48 461 LEU A C 1
ATOM 3538 O O . LEU A 1 496 ? -19.569 41.237 16.308 1.00 87.68 461 LEU A O 1
ATOM 3540 N N . GLN A 1 497 ? -19.793 40.844 18.511 1.00 88.51 462 GLN A N 1
ATOM 3541 C CA . GLN A 1 497 ? -21.245 40.725 18.460 1.00 89.46 462 GLN A CA 1
ATOM 3542 C C . GLN A 1 497 ? -21.959 42.055 18.686 1.00 91.94 462 GLN A C 1
ATOM 3543 O O . GLN A 1 497 ? -23.189 42.067 18.829 1.00 94.38 462 GLN A O 1
ATOM 3549 N N . TYR A 1 498 ? -21.226 43.166 18.733 1.00 87.78 463 TYR A N 1
ATOM 3550 C CA . TYR A 1 498 ? -21.849 44.483 18.828 1.00 85.74 463 TYR A CA 1
ATOM 3551 C C . TYR A 1 498 ? -22.189 45.003 17.441 1.00 88.10 463 TYR A C 1
ATOM 3552 O O . TYR A 1 498 ? -21.491 44.692 16.477 1.00 87.42 463 TYR A O 1
ATOM 3554 N N . SER A 1 500 ? -22.094 48.395 14.846 1.00 91.90 465 SER A N 1
ATOM 3555 C CA . SER A 1 500 ? -21.743 47.148 14.175 1.00 91.43 465 SER A CA 1
ATOM 3556 C C . SER A 1 500 ? -20.227 46.976 14.107 1.00 90.82 465 SER A C 1
ATOM 3557 O O . SER A 1 500 ? -19.546 47.667 13.345 1.00 91.30 465 SER A O 1
ATOM 3559 N N . VAL A 1 501 ? -19.707 46.040 14.900 1.00 91.23 466 VAL A N 1
ATOM 3560 C CA . VAL A 1 501 ? -18.268 45.804 14.981 1.00 88.98 466 VAL A CA 1
ATOM 3561 C C . VAL A 1 501 ? -17.789 45.130 13.699 1.00 87.35 466 VAL A C 1
ATOM 3562 O O . VAL A 1 501 ? -18.372 44.136 13.246 1.00 87.54 466 VAL A O 1
ATOM 3564 N N . LYS A 1 502 ? -16.721 45.671 13.107 1.00 84.96 467 LYS A N 1
ATOM 3565 C CA . LYS A 1 502 ? -16.075 45.051 11.957 1.00 81.71 467 LYS A CA 1
ATOM 3566 C C . LYS A 1 502 ? -14.672 44.530 12.245 1.00 82.46 467 LYS A C 1
ATOM 3567 O O . LYS A 1 502 ? -14.252 43.551 11.617 1.00 83.48 467 LYS A O 1
ATOM 3569 N N . ASP A 1 503 ? -13.932 45.158 13.162 1.00 78.95 468 ASP A N 1
ATOM 3570 C CA . ASP A 1 503 ? -12.641 44.640 13.595 1.00 75.14 468 ASP A CA 1
ATOM 3571 C C . ASP A 1 503 ? -12.354 45.149 14.999 1.00 71.23 468 ASP A C 1
ATOM 3572 O O . ASP A 1 503 ? -12.658 46.302 15.320 1.00 72.52 468 ASP A O 1
ATOM 3574 N N . VAL A 1 504 ? -11.769 44.279 15.823 1.00 67.54 469 VAL A N 1
ATOM 3575 C CA . VAL A 1 504 ? -11.380 44.604 17.195 1.00 65.36 469 VAL A CA 1
ATOM 3576 C C . VAL A 1 504 ? -10.122 43.816 17.550 1.00 64.32 469 VAL A C 1
ATOM 3577 O O . VAL A 1 504 ? -9.987 42.640 17.201 1.00 63.47 469 VAL A O 1
ATOM 3581 N N . CYS A 1 505 ? -9.189 44.478 18.235 1.00 66.55 470 CYS A N 1
ATOM 3582 C CA . CYS A 1 505 ? -8.024 43.826 18.829 1.00 64.99 470 CYS A CA 1
ATOM 3583 C C . CYS A 1 505 ? -7.864 44.336 20.254 1.00 64.98 470 CYS A C 1
ATOM 3584 O O . CYS A 1 505 ? -7.728 45.544 20.474 1.00 66.19 470 CYS A O 1
ATOM 3587 N N . VAL A 1 506 ? -7.891 43.431 21.221 1.00 62.13 471 VAL A N 1
ATOM 3588 C CA . VAL A 1 506 ? -7.773 43.801 22.621 1.00 60.20 471 VAL A CA 1
ATOM 3589 C C . VAL A 1 506 ? -6.344 43.528 23.071 1.00 58.45 471 VAL A C 1
ATOM 3590 O O . VAL A 1 506 ? -5.830 42.422 22.879 1.00 55.07 471 VAL A O 1
ATOM 3594 N N . ILE A 1 507 ? -5.700 44.544 23.655 1.00 59.90 472 ILE A N 1
ATOM 3595 C CA . ILE A 1 507 ? -4.353 44.450 24.208 1.00 62.07 472 ILE A CA 1
ATOM 3596 C C . ILE A 1 507 ? -4.339 45.151 25.566 1.00 61.28 472 ILE A C 1
ATOM 3597 O O . ILE A 1 507 ? -5.342 45.717 26.006 1.00 64.23 472 ILE A O 1
ATOM 3599 N N . GLY A 1 508 ? -3.201 45.100 26.237 1.00 60.19 473 GLY A N 1
ATOM 3600 C CA . GLY A 1 508 ? -3.035 45.739 27.538 1.00 67.31 473 GLY A CA 1
ATOM 3601 C C . GLY A 1 508 ? -1.907 46.752 27.529 1.00 69.80 473 GLY A C 1
ATOM 3602 O O . GLY A 1 508 ? -0.848 46.507 26.947 1.00 67.28 473 GLY A O 1
ATOM 3603 N N . VAL A 1 509 ? -2.143 47.898 28.175 1.00 72.89 474 VAL A N 1
ATOM 3604 C CA . VAL A 1 509 ? -1.120 48.931 28.342 1.00 75.05 474 VAL A CA 1
ATOM 3605 C C . VAL A 1 509 ? -0.809 49.090 29.828 1.00 77.20 474 VAL A C 1
ATOM 3606 O O . VAL A 1 509 ? -1.017 48.159 30.615 1.00 78.22 474 VAL A O 1
ATOM 3608 N N . SER A 1 510 ? -0.301 50.261 30.216 1.00 78.59 475 SER A N 1
ATOM 3609 C CA . SER A 1 510 ? -0.062 50.620 31.625 1.00 78.94 475 SER A CA 1
ATOM 3610 C C . SER A 1 510 ? 0.487 49.460 32.466 1.00 77.19 475 SER A C 1
ATOM 3611 O O . SER A 1 510 ? -0.002 49.182 33.567 1.00 77.45 475 SER A O 1
ATOM 3614 N N . GLU A 1 516 ? -1.555 45.853 31.801 1.00 76.09 481 GLU A N 1
ATOM 3615 C CA . GLU A 1 516 ? -2.198 45.884 33.112 1.00 72.69 481 GLU A CA 1
ATOM 3616 C C . GLU A 1 516 ? -3.632 46.414 32.995 1.00 70.02 481 GLU A C 1
ATOM 3617 O O . GLU A 1 516 ? -4.496 45.999 33.752 1.00 71.36 481 GLU A O 1
ATOM 3619 N N . ARG A 1 517 ? -3.896 47.306 32.042 1.00 68.51 482 ARG A N 1
ATOM 3620 C CA . ARG A 1 517 ? -5.255 47.730 31.732 1.00 67.72 482 ARG A CA 1
ATOM 3621 C C . ARG A 1 517 ? -5.663 47.214 30.351 1.00 66.59 482 ARG A C 1
ATOM 3622 O O . ARG A 1 517 ? -4.812 46.938 29.502 1.00 67.26 482 ARG A O 1
ATOM 3624 N N . ILE A 1 518 ? -6.977 47.095 30.130 1.00 63.82 483 ILE A N 1
ATOM 3625 C CA . ILE A 1 518 ? -7.541 46.432 28.953 1.00 63.21 483 ILE A CA 1
ATOM 3626 C C . ILE A 1 518 ? -8.021 47.487 27.966 1.00 62.48 483 ILE A C 1
ATOM 3627 O O . ILE A 1 518 ? -8.933 48.263 28.274 1.00 64.44 483 ILE A O 1
ATOM 3632 N N . LYS A 1 519 ? -7.434 47.506 26.770 1.00 61.85 484 LYS A N 1
ATOM 3633 C CA . LYS A 1 519 ? -7.816 48.446 25.720 1.00 62.89 484 LYS A CA 1
ATOM 3634 C C . LYS A 1 519 ? -8.329 47.685 24.508 1.00 59.46 484 LYS A C 1
ATOM 3635 O O . LYS A 1 519 ? -7.821 46.613 24.172 1.00 58.06 484 LYS A O 1
ATOM 3637 N N . ALA A 1 520 ? -9.339 48.248 23.856 1.00 63.46 485 ALA A N 1
ATOM 3638 C CA . ALA A 1 520 ? -9.999 47.620 22.716 1.00 65.07 485 ALA A CA 1
ATOM 3639 C C . ALA A 1 520 ? -9.909 48.553 21.515 1.00 66.74 485 ALA A C 1
ATOM 3640 O O . ALA A 1 520 ? -10.640 49.546 21.440 1.00 67.61 485 ALA A O 1
ATOM 3642 N N . ILE A 1 521 ? -9.009 48.237 20.587 1.00 66.76 486 ILE A N 1
ATOM 3643 C CA . ILE A 1 521 ? -8.921 48.931 19.303 1.00 67.68 486 ILE A CA 1
ATOM 3644 C C . ILE A 1 521 ? -10.064 48.439 18.422 1.00 70.04 486 ILE A C 1
ATOM 3645 O O . ILE A 1 521 ? -10.170 47.240 18.142 1.00 70.13 486 ILE A O 1
ATOM 3650 N N . ILE A 1 522 ? -10.913 49.354 17.964 1.00 72.95 487 ILE A N 1
ATOM 3651 C CA . ILE A 1 522 ? -12.074 48.987 17.163 1.00 73.58 487 ILE A CA 1
ATOM 3652 C C . ILE A 1 522 ? -11.974 49.595 15.772 1.00 74.54 487 ILE A C 1
ATOM 3653 O O . ILE A 1 522 ? -11.473 50.712 15.602 1.00 74.78 487 ILE A O 1
ATOM 3658 N N . ILE A 1 523 ? -12.449 48.846 14.784 1.00 73.28 488 ILE A N 1
ATOM 3659 C CA . ILE A 1 523 ? -12.616 49.303 13.409 1.00 79.09 488 ILE A CA 1
ATOM 3660 C C . ILE A 1 523 ? -14.114 49.398 13.133 1.00 83.29 488 ILE A C 1
ATOM 3661 O O . ILE A 1 523 ? -14.827 48.389 13.242 1.00 82.08 488 ILE A O 1
ATOM 3663 N N . PRO A 1 524 ? -14.635 50.573 12.796 1.00 82.69 489 PRO A N 1
ATOM 3664 C CA . PRO A 1 524 ? -16.078 50.707 12.561 1.00 87.92 489 PRO A CA 1
ATOM 3665 C C . PRO A 1 524 ? -16.508 49.992 11.288 1.00 92.02 489 PRO A C 1
ATOM 3666 O O . PRO A 1 524 ? -15.694 49.586 10.455 1.00 93.12 489 PRO A O 1
ATOM 3670 N N . LYS A 1 525 ? -17.823 49.830 11.152 1.00 93.75 490 LYS A N 1
ATOM 3671 C CA . LYS A 1 525 ? -18.420 49.266 9.940 1.00 94.34 490 LYS A CA 1
ATOM 3672 C C . LYS A 1 525 ? -19.611 50.110 9.503 1.00 100.10 490 LYS A C 1
ATOM 3673 O O . LYS A 1 525 ? -19.919 51.129 10.127 1.00 102.38 490 LYS A O 1
ATOM 3675 N N . LEU A 1 533 ? -17.410 53.693 24.284 1.00 63.31 498 LEU A N 1
ATOM 3676 C CA . LEU A 1 533 ? -16.879 53.150 25.538 1.00 67.91 498 LEU A CA 1
ATOM 3677 C C . LEU A 1 533 ? -17.947 52.722 26.547 1.00 73.05 498 LEU A C 1
ATOM 3678 O O . LEU A 1 533 ? -17.994 51.564 26.972 1.00 72.47 498 LEU A O 1
ATOM 3683 N N . LYS A 1 534 ? -18.776 53.684 26.970 1.00 71.47 499 LYS A N 1
ATOM 3684 C CA . LYS A 1 534 ? -19.845 53.368 27.908 1.00 70.07 499 LYS A CA 1
ATOM 3685 C C . LYS A 1 534 ? -20.788 52.333 27.317 1.00 75.64 499 LYS A C 1
ATOM 3686 O O . LYS A 1 534 ? -21.285 51.449 28.028 1.00 77.76 499 LYS A O 1
ATOM 3688 N N . ASN A 1 535 ? -21.046 52.429 26.010 1.00 76.80 500 ASN A N 1
ATOM 3689 C CA . ASN A 1 535 ? -21.915 51.464 25.349 1.00 76.39 500 ASN A CA 1
ATOM 3690 C C . ASN A 1 535 ? -21.209 50.124 25.152 1.00 72.81 500 ASN A C 1
ATOM 3691 O O . ASN A 1 535 ? -21.845 49.065 25.218 1.00 73.72 500 ASN A O 1
ATOM 3693 N N . ILE A 1 536 ? -19.901 50.131 24.915 1.00 67.89 501 ILE A N 1
ATOM 3694 C CA . ILE A 1 536 ? -19.211 48.848 24.846 1.00 72.26 501 ILE A CA 1
ATOM 3695 C C . ILE A 1 536 ? -19.381 48.112 26.167 1.00 73.57 501 ILE A C 1
ATOM 3696 O O . ILE A 1 536 ? -19.888 46.985 26.215 1.00 73.01 501 ILE A O 1
ATOM 3698 N N . ARG A 1 537 ? -19.019 48.776 27.267 1.00 74.20 502 ARG A N 1
ATOM 3699 C CA . ARG A 1 537 ? -19.060 48.143 28.580 1.00 71.86 502 ARG A CA 1
ATOM 3700 C C . ARG A 1 537 ? -20.481 47.747 28.960 1.00 78.70 502 ARG A C 1
ATOM 3701 O O . ARG A 1 537 ? -20.725 46.615 29.396 1.00 80.73 502 ARG A O 1
ATOM 3709 N N . LYS A 1 538 ? -21.436 48.671 28.795 1.00 77.16 503 LYS A N 1
ATOM 3710 C CA . LYS A 1 538 ? -22.845 48.354 29.004 1.00 76.88 503 LYS A CA 1
ATOM 3711 C C . LYS A 1 538 ? -23.246 47.073 28.278 1.00 83.06 503 LYS A C 1
ATOM 3712 O O . LYS A 1 538 ? -23.908 46.201 28.855 1.00 85.87 503 LYS A O 1
ATOM 3714 N N . PHE A 1 539 ? -22.874 46.954 26.995 1.00 78.93 504 PHE A N 1
ATOM 3715 C CA . PHE A 1 539 ? -23.241 45.765 26.233 1.00 79.23 504 PHE A CA 1
ATOM 3716 C C . PHE A 1 539 ? -22.558 44.529 26.791 1.00 84.07 504 PHE A C 1
ATOM 3717 O O . PHE A 1 539 ? -23.139 43.435 26.779 1.00 87.26 504 PHE A O 1
ATOM 3719 N N . LEU A 1 540 ? -21.331 44.692 27.291 1.00 81.84 505 LEU A N 1
ATOM 3720 C CA . LEU A 1 540 ? -20.589 43.572 27.856 1.00 82.33 505 LEU A CA 1
ATOM 3721 C C . LEU A 1 540 ? -21.195 43.123 29.181 1.00 85.61 505 LEU A C 1
ATOM 3722 O O . LEU A 1 540 ? -21.357 41.922 29.424 1.00 87.50 505 LEU A O 1
ATOM 3724 N N . ILE A 1 541 ? -21.534 44.074 30.057 1.00 85.68 506 ILE A N 1
ATOM 3725 C CA . ILE A 1 541 ? -22.218 43.701 31.292 1.00 88.98 506 ILE A CA 1
ATOM 3726 C C . ILE A 1 541 ? -23.514 42.975 30.964 1.00 86.03 506 ILE A C 1
ATOM 3727 O O . ILE A 1 541 ? -23.945 42.084 31.704 1.00 87.20 506 ILE A O 1
ATOM 3729 N N . SER A 1 542 ? -24.137 43.321 29.837 1.00 87.56 507 SER A N 1
ATOM 3730 C CA . SER A 1 542 ? -25.355 42.634 29.418 1.00 94.92 507 SER A CA 1
ATOM 3731 C C . SER A 1 542 ? -25.122 41.128 29.321 1.00 93.27 507 SER A C 1
ATOM 3732 O O . SER A 1 542 ? -25.937 40.332 29.805 1.00 96.80 507 SER A O 1
ATOM 3735 N N . LYS A 1 543 ? -24.000 40.719 28.732 1.00 91.75 508 LYS A N 1
ATOM 3736 C CA . LYS A 1 543 ? -23.630 39.307 28.677 1.00 93.20 508 LYS A CA 1
ATOM 3737 C C . LYS A 1 543 ? -22.595 38.946 29.751 1.00 92.68 508 LYS A C 1
ATOM 3738 O O . LYS A 1 543 ? -22.796 39.197 30.942 1.00 87.33 508 LYS A O 1
ATOM 3740 N N . ALA A 1 546 ? -17.860 38.582 32.398 1.00 77.36 511 ALA A N 1
ATOM 3741 C CA . ALA A 1 546 ? -17.167 38.714 33.677 1.00 76.53 511 ALA A CA 1
ATOM 3742 C C . ALA A 1 546 ? -16.638 40.125 33.871 1.00 78.08 511 ALA A C 1
ATOM 3743 O O . ALA A 1 546 ? -15.809 40.603 33.094 1.00 76.57 511 ALA A O 1
ATOM 3745 N N . HIS A 1 547 ? -17.120 40.769 34.939 1.00 79.41 512 HIS A N 1
ATOM 3746 C CA . HIS A 1 547 ? -16.843 42.182 35.183 1.00 78.68 512 HIS A CA 1
ATOM 3747 C C . HIS A 1 547 ? -15.355 42.506 35.098 1.00 75.91 512 HIS A C 1
ATOM 3748 O O . HIS A 1 547 ? -14.970 43.534 34.530 1.00 76.54 512 HIS A O 1
ATOM 3755 N N . PHE A 1 548 ? -14.501 41.653 35.669 1.00 75.80 513 PHE A N 1
ATOM 3756 C CA . PHE A 1 548 ? -13.072 41.951 35.650 1.00 77.17 513 PHE A CA 1
ATOM 3757 C C . PHE A 1 548 ? -12.465 41.874 34.249 1.00 77.37 513 PHE A C 1
ATOM 3758 O O . PHE A 1 548 ? -11.251 42.060 34.105 1.00 73.09 513 PHE A O 1
ATOM 3766 N N . LYS A 1 549 ? -13.273 41.642 33.214 1.00 73.07 514 LYS A N 1
ATOM 3767 C CA . LYS A 1 549 ? -12.757 41.569 31.861 1.00 73.02 514 LYS A CA 1
ATOM 3768 C C . LYS A 1 549 ? -13.174 42.732 30.964 1.00 70.64 514 LYS A C 1
ATOM 3769 O O . LYS A 1 549 ? -12.532 42.947 29.934 1.00 71.37 514 LYS A O 1
ATOM 3775 N N . ILE A 1 550 ? -14.183 43.512 31.337 1.00 69.82 515 ILE A N 1
ATOM 3776 C CA . ILE A 1 550 ? -14.641 44.576 30.431 1.00 68.11 515 ILE A CA 1
ATOM 3777 C C . ILE A 1 550 ? -13.517 45.586 30.191 1.00 64.08 515 ILE A C 1
ATOM 3778 O O . ILE A 1 550 ? -12.780 45.937 31.136 1.00 61.71 515 ILE A O 1
ATOM 3780 N N . PRO A 1 551 ? -13.366 46.114 28.972 1.00 62.67 516 PRO A N 1
ATOM 3781 C CA . PRO A 1 551 ? -12.269 47.047 28.678 1.00 63.36 516 PRO A CA 1
ATOM 3782 C C . PRO A 1 551 ? -12.260 48.275 29.571 1.00 61.08 516 PRO A C 1
ATOM 3783 O O . PRO A 1 551 ? -13.301 48.783 29.981 1.00 64.11 516 PRO A O 1
ATOM 3787 N N . ASP A 1 552 ? -11.057 48.782 29.827 1.00 62.49 517 ASP A N 1
ATOM 3788 C CA . ASP A 1 552 ? -10.882 50.036 30.544 1.00 61.67 517 ASP A CA 1
ATOM 3789 C C . ASP A 1 552 ? -10.769 51.240 29.619 1.00 62.44 517 ASP A C 1
ATOM 3790 O O . ASP A 1 552 ? -11.002 52.366 30.064 1.00 65.17 517 ASP A O 1
ATOM 3795 N N . GLU A 1 553 ? -10.414 51.038 28.353 1.00 64.36 518 GLU A N 1
ATOM 3796 C CA . GLU A 1 553 ? -10.455 52.106 27.364 1.00 62.69 518 GLU A CA 1
ATOM 3797 C C . GLU A 1 553 ? -10.741 51.484 26.008 1.00 68.19 518 GLU A C 1
ATOM 3798 O O . GLU A 1 553 ? -10.362 50.338 25.745 1.00 68.19 518 GLU A O 1
ATOM 3800 N N . ILE A 1 554 ? -11.427 52.240 25.159 1.00 66.16 519 ILE A N 1
ATOM 3801 C CA . ILE A 1 554 ? -11.706 51.804 23.800 1.00 69.45 519 ILE A CA 1
ATOM 3802 C C . ILE A 1 554 ? -11.063 52.792 22.833 1.00 76.21 519 ILE A C 1
ATOM 3803 O O . ILE A 1 554 ? -10.041 53.408 23.155 1.00 79.08 519 ILE A O 1
ATOM 3805 N N . VAL A 1 556 ? -11.541 53.348 18.586 1.00 74.56 521 VAL A N 1
ATOM 3806 C CA . VAL A 1 556 ? -12.130 53.131 17.265 1.00 76.91 521 VAL A CA 1
ATOM 3807 C C . VAL A 1 556 ? -11.263 53.766 16.195 1.00 76.77 521 VAL A C 1
ATOM 3808 O O . VAL A 1 556 ? -11.459 54.924 15.825 1.00 77.10 521 VAL A O 1
ATOM 3810 N N . VAL A 1 557 ? -10.292 53.003 15.703 1.00 78.04 522 VAL A N 1
ATOM 3811 C CA . VAL A 1 557 ? -9.406 53.486 14.652 1.00 77.87 522 VAL A CA 1
ATOM 3812 C C . VAL A 1 557 ? -9.816 52.820 13.347 1.00 75.46 522 VAL A C 1
ATOM 3813 O O . VAL A 1 557 ? -10.731 51.987 13.323 1.00 76.10 522 VAL A O 1
ATOM 3815 N N . ALA A 1 558 ? -9.159 53.199 12.252 1.00 76.50 523 ALA A N 1
ATOM 3816 C CA . ALA A 1 558 ? -9.445 52.633 10.938 1.00 78.20 523 ALA A CA 1
ATOM 3817 C C . ALA A 1 558 ? -8.519 51.483 10.563 1.00 78.03 523 ALA A C 1
ATOM 3818 O O . ALA A 1 558 ? -8.987 50.479 10.018 1.00 79.96 523 ALA A O 1
ATOM 3820 N N . ASP A 1 559 ? -7.224 51.598 10.844 1.00 76.32 524 ASP A N 1
ATOM 3821 C CA . ASP A 1 559 ? -6.234 50.586 10.487 1.00 78.44 524 ASP A CA 1
ATOM 3822 C C . ASP A 1 559 ? -5.491 50.115 11.741 1.00 78.69 524 ASP A C 1
ATOM 3823 O O . ASP A 1 559 ? -5.762 50.565 12.858 1.00 76.96 524 ASP A O 1
ATOM 3825 N N . PHE A 1 560 ? -4.523 49.212 11.526 1.00 78.16 525 PHE A N 1
ATOM 3826 C CA . PHE A 1 560 ? -3.843 48.474 12.596 1.00 74.33 525 PHE A CA 1
ATOM 3827 C C . PHE A 1 560 ? -4.843 47.631 13.386 1.00 77.01 525 PHE A C 1
ATOM 3828 O O . PHE A 1 560 ? -4.739 47.489 14.607 1.00 81.40 525 PHE A O 1
ATOM 3830 N N . LYS A 1 561 ? -5.821 47.070 12.673 1.00 76.89 526 LYS A N 1
ATOM 3831 C CA . LYS A 1 561 ? -6.922 46.292 13.258 1.00 74.63 526 LYS A CA 1
ATOM 3832 C C . LYS A 1 561 ? -7.453 46.881 14.555 1.00 71.46 526 LYS A C 1
ATOM 3833 O O . LYS A 1 561 ? -8.305 46.275 15.195 1.00 69.60 526 LYS A O 1
ATOM 3835 N N . MET B 1 36 ? -20.329 -10.015 1.119 1.00 59.66 1 MET B N 1
ATOM 3836 C CA . MET B 1 36 ? -18.974 -10.324 0.661 1.00 60.27 1 MET B CA 1
ATOM 3837 C C . MET B 1 36 ? -18.955 -10.977 -0.727 1.00 60.09 1 MET B C 1
ATOM 3838 O O . MET B 1 36 ? -19.824 -11.799 -1.049 1.00 60.40 1 MET B O 1
ATOM 3840 N N . PHE B 1 37 ? -17.941 -10.620 -1.530 1.00 56.82 2 PHE B N 1
ATOM 3841 C CA . PHE B 1 37 ? -17.810 -11.168 -2.881 1.00 53.57 2 PHE B CA 1
ATOM 3842 C C . PHE B 1 37 ? -17.596 -12.675 -2.862 1.00 56.26 2 PHE B C 1
ATOM 3843 O O . PHE B 1 37 ? -18.159 -13.397 -3.696 1.00 56.01 2 PHE B O 1
ATOM 3851 N N . ILE B 1 38 ? -16.783 -13.169 -1.925 1.00 55.36 3 ILE B N 1
ATOM 3852 C CA . ILE B 1 38 ? -16.458 -14.594 -1.903 1.00 57.82 3 ILE B CA 1
ATOM 3853 C C . ILE B 1 38 ? -17.718 -15.438 -1.723 1.00 59.43 3 ILE B C 1
ATOM 3854 O O . ILE B 1 38 ? -17.819 -16.543 -2.270 1.00 59.73 3 ILE B O 1
ATOM 3859 N N . GLU B 1 39 ? -18.700 -14.943 -0.969 1.00 59.05 4 GLU B N 1
ATOM 3860 C CA . GLU B 1 39 ? -19.954 -15.677 -0.846 1.00 61.50 4 GLU B CA 1
ATOM 3861 C C . GLU B 1 39 ? -20.558 -15.967 -2.221 1.00 62.66 4 GLU B C 1
ATOM 3862 O O . GLU B 1 39 ? -20.878 -17.118 -2.544 1.00 61.79 4 GLU B O 1
ATOM 3864 N N . GLN B 1 40 ? -20.709 -14.926 -3.051 1.00 62.33 5 GLN B N 1
ATOM 3865 C CA . GLN B 1 40 ? -21.273 -15.098 -4.387 1.00 58.83 5 GLN B CA 1
ATOM 3866 C C . GLN B 1 40 ? -20.366 -15.933 -5.281 1.00 57.07 5 GLN B C 1
ATOM 3867 O O . GLN B 1 40 ? -20.848 -16.656 -6.164 1.00 56.24 5 GLN B O 1
ATOM 3869 N N . ASP B 1 41 ? -19.054 -15.845 -5.070 1.00 59.15 6 ASP B N 1
ATOM 3870 C CA . ASP B 1 41 ? -18.110 -16.539 -5.934 1.00 52.16 6 ASP B CA 1
ATOM 3871 C C . ASP B 1 41 ? -18.156 -18.047 -5.732 1.00 53.22 6 ASP B C 1
ATOM 3872 O O . ASP B 1 41 ? -17.988 -18.806 -6.698 1.00 50.45 6 ASP B O 1
ATOM 3877 N N . ILE B 1 42 ? -18.417 -18.501 -4.503 1.00 54.26 7 ILE B N 1
ATOM 3878 C CA . ILE B 1 42 ? -18.541 -19.936 -4.261 1.00 53.73 7 ILE B CA 1
ATOM 3879 C C . ILE B 1 42 ? -19.719 -20.504 -5.042 1.00 53.39 7 ILE B C 1
ATOM 3880 O O . ILE B 1 42 ? -19.586 -21.524 -5.728 1.00 52.78 7 ILE B O 1
ATOM 3885 N N . GLN B 1 43 ? -20.891 -19.846 -4.958 1.00 52.89 8 GLN B N 1
ATOM 3886 C CA . GLN B 1 43 ? -22.056 -20.306 -5.721 1.00 57.28 8 GLN B CA 1
ATOM 3887 C C . GLN B 1 43 ? -21.783 -20.318 -7.223 1.00 54.78 8 GLN B C 1
ATOM 3888 O O . GLN B 1 43 ? -22.381 -21.113 -7.953 1.00 58.71 8 GLN B O 1
ATOM 3894 N N . LEU B 1 44 ? -20.907 -19.440 -7.704 1.00 53.27 9 LEU B N 1
ATOM 3895 C CA . LEU B 1 44 ? -20.592 -19.359 -9.125 1.00 53.72 9 LEU B CA 1
ATOM 3896 C C . LEU B 1 44 ? -19.516 -20.352 -9.573 1.00 52.47 9 LEU B C 1
ATOM 3897 O O . LEU B 1 44 ? -19.207 -20.399 -10.769 1.00 53.71 9 LEU B O 1
ATOM 3902 N N . GLY B 1 45 ? -18.941 -21.143 -8.667 1.00 51.93 10 GLY B N 1
ATOM 3903 C CA . GLY B 1 45 ? -17.957 -22.134 -9.073 1.00 50.45 10 GLY B CA 1
ATOM 3904 C C . GLY B 1 45 ? -16.557 -21.975 -8.512 1.00 47.72 10 GLY B C 1
ATOM 3905 O O . GLY B 1 45 ? -15.622 -22.633 -8.985 1.00 50.77 10 GLY B O 1
ATOM 3906 N N . TYR B 1 46 ? -16.383 -21.122 -7.507 1.00 46.00 11 TYR B N 1
ATOM 3907 C CA . TYR B 1 46 ? -15.075 -20.909 -6.896 1.00 46.39 11 TYR B CA 1
ATOM 3908 C C . TYR B 1 46 ? -14.863 -21.866 -5.729 1.00 47.13 11 TYR B C 1
ATOM 3909 O O . TYR B 1 46 ? -15.650 -21.870 -4.771 1.00 47.14 11 TYR B O 1
ATOM 3918 N N . VAL B 1 47 ? -13.784 -22.640 -5.788 1.00 45.18 12 VAL B N 1
ATOM 3919 C CA . VAL B 1 47 ? -13.412 -23.541 -4.698 1.00 44.18 12 VAL B CA 1
ATOM 3920 C C . VAL B 1 47 ? -12.379 -22.822 -3.834 1.00 42.31 12 VAL B C 1
ATOM 3921 O O . VAL B 1 47 ? -11.232 -22.668 -4.260 1.00 43.02 12 VAL B O 1
ATOM 3925 N N . PRO B 1 48 ? -12.723 -22.350 -2.639 1.00 44.08 13 PRO B N 1
ATOM 3926 C CA . PRO B 1 48 ? -11.798 -21.488 -1.889 1.00 40.99 13 PRO B CA 1
ATOM 3927 C C . PRO B 1 48 ? -10.702 -22.285 -1.182 1.00 41.66 13 PRO B C 1
ATOM 3928 O O . PRO B 1 48 ? -10.712 -23.513 -1.125 1.00 43.33 13 PRO B O 1
ATOM 3932 N N . PHE B 1 49 ? -9.740 -21.554 -0.624 1.00 43.30 14 PHE B N 1
ATOM 3933 C CA . PHE B 1 49 ? -8.778 -22.186 0.261 1.00 39.84 14 PHE B CA 1
ATOM 3934 C C . PHE B 1 49 ? -9.487 -22.649 1.540 1.00 42.06 14 PHE B C 1
ATOM 3935 O O . PHE B 1 49 ? -10.361 -21.942 2.046 1.00 43.85 14 PHE B O 1
ATOM 3943 N N . PRO B 1 50 ? -9.188 -23.857 2.047 1.00 41.79 15 PRO B N 1
ATOM 3944 C CA . PRO B 1 50 ? -9.834 -24.317 3.296 1.00 43.99 15 PRO B CA 1
ATOM 3945 C C . PRO B 1 50 ? -9.526 -23.379 4.452 1.00 43.87 15 PRO B C 1
ATOM 3946 O O . PRO B 1 50 ? -8.512 -22.679 4.452 1.00 45.90 15 PRO B O 1
ATOM 3950 N N . LYS B 1 51 ? -10.418 -23.369 5.446 1.00 46.08 16 LYS B N 1
ATOM 3951 C CA . LYS B 1 51 ? -10.350 -22.340 6.479 1.00 45.28 16 LYS B CA 1
ATOM 3952 C C . LYS B 1 51 ? -8.979 -22.317 7.151 1.00 47.49 16 LYS B C 1
ATOM 3953 O O . LYS B 1 51 ? -8.377 -21.250 7.305 1.00 50.50 16 LYS B O 1
ATOM 3955 N N . SER B 1 52 ? -8.456 -23.491 7.526 1.00 47.37 17 SER B N 1
ATOM 3956 C CA . SER B 1 52 ? -7.237 -23.558 8.337 1.00 45.92 17 SER B CA 1
ATOM 3957 C C . SER B 1 52 ? -5.988 -23.256 7.517 1.00 47.67 17 SER B C 1
ATOM 3958 O O . SER B 1 52 ? -5.084 -22.559 7.989 1.00 48.60 17 SER B O 1
ATOM 3961 N N . ARG B 1 53 ? -5.892 -23.802 6.305 1.00 46.17 18 ARG B N 1
ATOM 3962 C CA . ARG B 1 53 ? -4.744 -23.479 5.470 1.00 44.53 18 ARG B CA 1
ATOM 3963 C C . ARG B 1 53 ? -4.681 -21.981 5.210 1.00 43.61 18 ARG B C 1
ATOM 3964 O O . ARG B 1 53 ? -3.613 -21.375 5.315 1.00 44.47 18 ARG B O 1
ATOM 3972 N N . ALA B 1 54 ? -5.831 -21.361 4.926 1.00 45.01 19 ALA B N 1
ATOM 3973 C CA . ALA B 1 54 ? -5.885 -19.918 4.699 1.00 44.06 19 ALA B CA 1
ATOM 3974 C C . ALA B 1 54 ? -5.397 -19.145 5.914 1.00 44.29 19 ALA B C 1
ATOM 3975 O O . ALA B 1 54 ? -4.655 -18.164 5.783 1.00 44.26 19 ALA B O 1
ATOM 3977 N N . GLN B 1 55 ? -5.823 -19.559 7.105 1.00 45.01 20 GLN B N 1
ATOM 3978 C CA . GLN B 1 55 ? -5.390 -18.890 8.322 1.00 43.72 20 GLN B CA 1
ATOM 3979 C C . GLN B 1 55 ? -3.875 -19.004 8.502 1.00 48.41 20 GLN B C 1
ATOM 3980 O O . GLN B 1 55 ? -3.202 -18.024 8.855 1.00 49.47 20 GLN B O 1
ATOM 3982 N N . GLN B 1 56 ? -3.314 -20.186 8.241 1.00 46.45 21 GLN B N 1
ATOM 3983 C CA . GLN B 1 56 ? -1.868 -20.345 8.345 1.00 47.02 21 GLN B CA 1
ATOM 3984 C C . GLN B 1 56 ? -1.146 -19.459 7.339 1.00 49.00 21 GLN B C 1
ATOM 3985 O O . GLN B 1 56 ? -0.126 -18.838 7.664 1.00 49.59 21 GLN B O 1
ATOM 3991 N N . TYR B 1 57 ? -1.657 -19.396 6.105 1.00 45.17 22 TYR B N 1
ATOM 3992 C CA . TYR B 1 57 ? -1.063 -18.519 5.103 1.00 45.46 22 TYR B CA 1
ATOM 3993 C C . TYR B 1 57 ? -1.176 -17.052 5.509 1.00 46.80 22 TYR B C 1
ATOM 3994 O O . TYR B 1 57 ? -0.300 -16.242 5.165 1.00 46.96 22 TYR B O 1
ATOM 4003 N N . ARG B 1 58 ? -2.250 -16.699 6.226 1.00 45.14 23 ARG B N 1
ATOM 4004 C CA . ARG B 1 58 ? -2.363 -15.375 6.836 1.00 48.61 23 ARG B CA 1
ATOM 4005 C C . ARG B 1 58 ? -1.308 -15.181 7.911 1.00 49.47 23 ARG B C 1
ATOM 4006 O O . ARG B 1 58 ? -0.532 -14.222 7.860 1.00 51.59 23 ARG B O 1
ATOM 4014 N N . ASP B 1 59 ? -1.252 -16.107 8.880 1.00 48.23 24 ASP B N 1
ATOM 4015 C CA . ASP B 1 59 ? -0.450 -15.908 10.085 1.00 50.38 24 ASP B CA 1
ATOM 4016 C C . ASP B 1 59 ? 1.045 -15.959 9.796 1.00 52.89 24 ASP B C 1
ATOM 4017 O O . ASP B 1 59 ? 1.823 -15.240 10.428 1.00 56.63 24 ASP B O 1
ATOM 4022 N N . GLU B 1 60 ? 1.475 -16.820 8.876 1.00 54.21 25 GLU B N 1
ATOM 4023 C CA . GLU B 1 60 ? 2.899 -17.000 8.613 1.00 53.64 25 GLU B CA 1
ATOM 4024 C C . GLU B 1 60 ? 3.425 -16.088 7.518 1.00 51.73 25 GLU B C 1
ATOM 4025 O O . GLU B 1 60 ? 4.565 -16.265 7.085 1.00 53.22 25 GLU B O 1
ATOM 4031 N N . GLY B 1 61 ? 2.633 -15.122 7.064 1.00 50.95 26 GLY B N 1
ATOM 4032 C CA . GLY B 1 61 ? 3.154 -14.044 6.245 1.00 50.56 26 GLY B CA 1
ATOM 4033 C C . GLY B 1 61 ? 3.184 -14.275 4.754 1.00 49.81 26 GLY B C 1
ATOM 4034 O O . GLY B 1 61 ? 3.898 -13.549 4.046 1.00 52.72 26 GLY B O 1
ATOM 4035 N N . CYS B 1 62 ? 2.436 -15.250 4.242 1.00 47.28 27 CYS B N 1
ATOM 4036 C CA . CYS B 1 62 ? 2.380 -15.449 2.799 1.00 42.42 27 CYS B CA 1
ATOM 4037 C C . CYS B 1 62 ? 1.383 -14.496 2.161 1.00 45.46 27 CYS B C 1
ATOM 4038 O O . CYS B 1 62 ? 1.691 -13.832 1.163 1.00 45.23 27 CYS B O 1
ATOM 4041 N N . TRP B 1 63 ? 0.168 -14.442 2.700 1.00 43.15 28 TRP B N 1
ATOM 4042 C CA . TRP B 1 63 ? -0.840 -13.565 2.128 1.00 41.63 28 TRP B CA 1
ATOM 4043 C C . TRP B 1 63 ? -0.664 -12.170 2.707 1.00 42.92 28 TRP B C 1
ATOM 4044 O O . TRP B 1 63 ? -0.789 -11.984 3.919 1.00 40.46 28 TRP B O 1
ATOM 4055 N N . LYS B 1 64 ? -0.345 -11.201 1.846 1.00 43.16 29 LYS B N 1
ATOM 4056 C CA . LYS B 1 64 ? -0.272 -9.796 2.221 1.00 40.59 29 LYS B CA 1
ATOM 4057 C C . LYS B 1 64 ? -1.619 -9.130 1.930 1.00 41.87 29 LYS B C 1
ATOM 4058 O O . LYS B 1 64 ? -2.571 -9.775 1.482 1.00 40.83 29 LYS B O 1
ATOM 4064 N N . SER B 1 65 ? -1.686 -7.809 2.123 1.00 41.38 30 SER B N 1
ATOM 4065 C CA . SER B 1 65 ? -2.961 -7.110 2.224 1.00 42.26 30 SER B CA 1
ATOM 4066 C C . SER B 1 65 ? -3.288 -6.265 1.003 1.00 44.64 30 SER B C 1
ATOM 4067 O O . SER B 1 65 ? -4.297 -5.551 1.019 1.00 46.11 30 SER B O 1
ATOM 4070 N N . GLN B 1 66 ? -2.477 -6.320 -0.048 1.00 40.54 31 GLN B N 1
ATOM 4071 C CA . GLN B 1 66 ? -2.666 -5.467 -1.213 1.00 41.17 31 GLN B CA 1
ATOM 4072 C C . GLN B 1 66 ? -3.329 -6.225 -2.361 1.00 40.24 31 GLN B C 1
ATOM 4073 O O . GLN B 1 66 ? -2.940 -7.351 -2.675 1.00 38.51 31 GLN B O 1
ATOM 4079 N N . THR B 1 67 ? -4.316 -5.598 -2.996 1.00 41.58 32 THR B N 1
ATOM 4080 C CA . THR B 1 67 ? -4.761 -6.028 -4.319 1.00 40.07 32 THR B CA 1
ATOM 4081 C C . THR B 1 67 ? -3.710 -5.651 -5.368 1.00 38.28 32 THR B C 1
ATOM 4082 O O . THR B 1 67 ? -2.720 -4.994 -5.073 1.00 37.94 32 THR B O 1
ATOM 4086 N N . HIS B 1 68 ? -3.968 -6.021 -6.632 1.00 39.32 33 HIS B N 1
ATOM 4087 C CA . HIS B 1 68 ? -3.059 -5.674 -7.730 1.00 36.00 33 HIS B CA 1
ATOM 4088 C C . HIS B 1 68 ? -2.971 -4.168 -7.943 1.00 37.08 33 HIS B C 1
ATOM 4089 O O . HIS B 1 68 ? -1.883 -3.630 -8.193 1.00 37.78 33 HIS B O 1
ATOM 4096 N N . PHE B 1 69 ? -4.112 -3.471 -7.902 1.00 38.33 34 PHE B N 1
ATOM 4097 C CA . PHE B 1 69 ? -4.089 -2.034 -8.146 1.00 39.44 34 PHE B CA 1
ATOM 4098 C C . PHE B 1 69 ? -3.524 -1.266 -6.953 1.00 41.49 34 PHE B C 1
ATOM 4099 O O . PHE B 1 69 ? -2.843 -0.248 -7.134 1.00 41.46 34 PHE B O 1
ATOM 4107 N N . GLN B 1 70 ? -3.841 -1.702 -5.728 1.00 41.09 35 GLN B N 1
ATOM 4108 C CA . GLN B 1 70 ? -3.220 -1.103 -4.547 1.00 43.18 35 GLN B CA 1
ATOM 4109 C C . GLN B 1 70 ? -1.698 -1.239 -4.615 1.00 45.03 35 GLN B C 1
ATOM 4110 O O . GLN B 1 70 ? -0.958 -0.295 -4.306 1.00 43.66 35 GLN B O 1
ATOM 4116 N N . LEU B 1 71 ? -1.215 -2.396 -5.071 1.00 43.30 36 LEU B N 1
ATOM 4117 C CA . LEU B 1 71 ? 0.223 -2.581 -5.264 1.00 45.29 36 LEU B CA 1
ATOM 4118 C C . LEU B 1 71 ? 0.777 -1.617 -6.314 1.00 44.71 36 LEU B C 1
ATOM 4119 O O . LEU B 1 71 ? 1.831 -1.011 -6.114 1.00 46.03 36 LEU B O 1
ATOM 4124 N N . LEU B 1 72 ? 0.102 -1.482 -7.457 1.00 44.17 37 LEU B N 1
ATOM 4125 C CA . LEU B 1 72 ? 0.528 -0.462 -8.409 1.00 45.95 37 LEU B CA 1
ATOM 4126 C C . LEU B 1 72 ? 0.535 0.917 -7.753 1.00 45.73 37 LEU B C 1
ATOM 4127 O O . LEU B 1 72 ? 1.483 1.691 -7.918 1.00 46.96 37 LEU B O 1
ATOM 4132 N N . ALA B 1 73 ? -0.518 1.235 -6.996 1.00 43.73 38 ALA B N 1
ATOM 4133 C CA . ALA B 1 73 ? -0.573 2.502 -6.275 1.00 48.99 38 ALA B CA 1
ATOM 4134 C C . ALA B 1 73 ? 0.640 2.670 -5.373 1.00 50.68 38 ALA B C 1
ATOM 4135 O O . ALA B 1 73 ? 1.165 3.780 -5.215 1.00 53.40 38 ALA B O 1
ATOM 4137 N N . SER B 1 74 ? 1.071 1.584 -4.740 1.00 48.15 39 SER B N 1
ATOM 4138 C CA . SER B 1 74 ? 2.285 1.624 -3.941 1.00 49.95 39 SER B CA 1
ATOM 4139 C C . SER B 1 74 ? 3.507 1.899 -4.806 1.00 49.38 39 SER B C 1
ATOM 4140 O O . SER B 1 74 ? 4.436 2.602 -4.383 1.00 47.92 39 SER B O 1
ATOM 4143 N N . LEU B 1 75 ? 3.515 1.358 -6.027 1.00 48.82 40 LEU B N 1
ATOM 4144 C CA . LEU B 1 75 ? 4.692 1.439 -6.883 1.00 46.88 40 LEU B CA 1
ATOM 4145 C C . LEU B 1 75 ? 4.871 2.838 -7.453 1.00 48.31 40 LEU B C 1
ATOM 4146 O O . LEU B 1 75 ? 6.000 3.333 -7.543 1.00 49.21 40 LEU B O 1
ATOM 4151 N N . LYS B 1 76 ? 3.776 3.488 -7.860 1.00 49.02 41 LYS B N 1
ATOM 4152 C CA . LYS B 1 76 ? 3.902 4.851 -8.364 1.00 50.06 41 LYS B CA 1
ATOM 4153 C C . LYS B 1 76 ? 4.329 5.803 -7.261 1.00 51.88 41 LYS B C 1
ATOM 4154 O O . LYS B 1 76 ? 4.969 6.820 -7.544 1.00 51.12 41 LYS B O 1
ATOM 4156 N N . ASP B 1 77 ? 3.993 5.489 -6.004 1.00 53.19 42 ASP B N 1
ATOM 4157 C CA . ASP B 1 77 ? 4.411 6.338 -4.885 1.00 55.50 42 ASP B CA 1
ATOM 4158 C C . ASP B 1 77 ? 5.900 6.178 -4.583 1.00 55.14 42 ASP B C 1
ATOM 4159 O O . ASP B 1 77 ? 6.561 7.150 -4.212 1.00 59.51 42 ASP B O 1
ATOM 4164 N N . ARG B 1 78 ? 6.440 4.967 -4.743 1.00 55.47 43 ARG B N 1
ATOM 4165 C CA . ARG B 1 78 ? 7.869 4.730 -4.552 1.00 55.59 43 ARG B CA 1
ATOM 4166 C C . ARG B 1 78 ? 8.678 5.093 -5.791 1.00 53.38 43 ARG B C 1
ATOM 4167 O O . ARG B 1 78 ? 9.755 5.684 -5.684 1.00 53.86 43 ARG B O 1
ATOM 4175 N N . PHE B 1 79 ? 8.169 4.746 -6.971 1.00 55.02 44 PHE B N 1
ATOM 4176 C CA . PHE B 1 79 ? 8.964 4.745 -8.190 1.00 54.91 44 PHE B CA 1
ATOM 4177 C C . PHE B 1 79 ? 8.340 5.584 -9.301 1.00 55.74 44 PHE B C 1
ATOM 4178 O O . PHE B 1 79 ? 8.279 5.128 -10.446 1.00 57.09 44 PHE B O 1
ATOM 4186 N N . ALA B 1 80 ? 7.874 6.795 -8.996 1.00 54.29 45 ALA B N 1
ATOM 4187 C CA . ALA B 1 80 ? 7.014 7.501 -9.941 1.00 54.09 45 ALA B CA 1
ATOM 4188 C C . ALA B 1 80 ? 7.701 7.706 -11.291 1.00 54.68 45 ALA B C 1
ATOM 4189 O O . ALA B 1 80 ? 7.146 7.359 -12.343 1.00 52.64 45 ALA B O 1
ATOM 4191 N N . GLN B 1 81 ? 8.911 8.271 -11.282 1.00 58.50 46 GLN B N 1
ATOM 4192 C CA . GLN B 1 81 ? 9.580 8.692 -12.510 1.00 56.12 46 GLN B CA 1
ATOM 4193 C C . GLN B 1 81 ? 10.441 7.611 -13.145 1.00 56.66 46 GLN B C 1
ATOM 4194 O O . GLN B 1 81 ? 10.914 7.804 -14.272 1.00 59.15 46 GLN B O 1
ATOM 4200 N N . ARG B 1 82 ? 10.670 6.493 -12.470 1.00 53.89 47 ARG B N 1
ATOM 4201 C CA . ARG B 1 82 ? 11.389 5.406 -13.112 1.00 51.52 47 ARG B CA 1
ATOM 4202 C C . ARG B 1 82 ? 10.570 4.868 -14.275 1.00 50.01 47 ARG B C 1
ATOM 4203 O O . ARG B 1 82 ? 9.337 4.847 -14.229 1.00 50.37 47 ARG B O 1
ATOM 4211 N N . VAL B 1 83 ? 11.258 4.439 -15.327 1.00 48.97 48 VAL B N 1
ATOM 4212 C CA . VAL B 1 83 ? 10.582 3.885 -16.497 1.00 46.83 48 VAL B CA 1
ATOM 4213 C C . VAL B 1 83 ? 10.176 2.450 -16.191 1.00 45.29 48 VAL B C 1
ATOM 4214 O O . VAL B 1 83 ? 11.013 1.616 -15.838 1.00 43.67 48 VAL B O 1
ATOM 4218 N N . ALA B 1 84 ? 8.879 2.170 -16.299 1.00 43.08 49 ALA B N 1
ATOM 4219 C CA . ALA B 1 84 ? 8.351 0.841 -16.050 1.00 44.33 49 ALA B CA 1
ATOM 4220 C C . ALA B 1 84 ? 8.379 -0.018 -17.305 1.00 43.74 49 ALA B C 1
ATOM 4221 O O . ALA B 1 84 ? 8.648 -1.225 -17.229 1.00 42.83 49 ALA B O 1
ATOM 4223 N N . VAL B 1 85 ? 8.119 0.588 -18.458 1.00 41.33 50 VAL B N 1
ATOM 4224 C CA . VAL B 1 85 ? 7.964 -0.160 -19.699 1.00 42.67 50 VAL B CA 1
ATOM 4225 C C . VAL B 1 85 ? 8.464 0.678 -20.859 1.00 44.07 50 VAL B C 1
ATOM 4226 O O . VAL B 1 85 ? 8.182 1.881 -20.949 1.00 42.85 50 VAL B O 1
ATOM 4230 N N . ILE B 1 86 ? 9.197 0.009 -21.751 1.00 44.55 51 ILE B N 1
ATOM 4231 C CA . ILE B 1 86 ? 9.597 0.530 -23.051 1.00 47.00 51 ILE B CA 1
ATOM 4232 C C . ILE B 1 86 ? 9.115 -0.451 -24.111 1.00 46.47 51 ILE B C 1
ATOM 4233 O O . ILE B 1 86 ? 9.280 -1.667 -23.960 1.00 44.26 51 ILE B O 1
ATOM 4238 N N . GLN B 1 87 ? 8.496 0.072 -25.164 1.00 49.08 52 GLN B N 1
ATOM 4239 C CA . GLN B 1 87 ? 8.215 -0.713 -26.363 1.00 51.58 52 GLN B CA 1
ATOM 4240 C C . GLN B 1 87 ? 8.418 0.215 -27.543 1.00 54.71 52 GLN B C 1
ATOM 4241 O O . GLN B 1 87 ? 7.755 1.253 -27.634 1.00 54.75 52 GLN B O 1
ATOM 4247 N N . ASP B 1 88 ? 9.342 -0.149 -28.429 1.00 57.34 53 ASP B N 1
ATOM 4248 C CA . ASP B 1 88 ? 9.727 0.717 -29.536 1.00 59.28 53 ASP B CA 1
ATOM 4249 C C . ASP B 1 88 ? 10.008 2.122 -29.030 1.00 60.28 53 ASP B C 1
ATOM 4250 O O . ASP B 1 88 ? 10.824 2.294 -28.123 1.00 62.85 53 ASP B O 1
ATOM 4255 N N . ASP B 1 89 ? 9.341 3.133 -29.586 1.00 62.76 54 ASP B N 1
ATOM 4256 C CA . ASP B 1 89 ? 9.571 4.513 -29.175 1.00 61.56 54 ASP B CA 1
ATOM 4257 C C . ASP B 1 89 ? 8.571 4.995 -28.130 1.00 57.78 54 ASP B C 1
ATOM 4258 O O . ASP B 1 89 ? 8.366 6.203 -27.994 1.00 55.72 54 ASP B O 1
ATOM 4263 N N . LYS B 1 90 ? 7.947 4.076 -27.396 1.00 56.39 55 LYS B N 1
ATOM 4264 C CA . LYS B 1 90 ? 6.952 4.396 -26.383 1.00 54.74 55 LYS B CA 1
ATOM 4265 C C . LYS B 1 90 ? 7.399 3.884 -25.027 1.00 51.45 55 LYS B C 1
ATOM 4266 O O . LYS B 1 90 ? 8.061 2.849 -24.915 1.00 52.53 55 LYS B O 1
ATOM 4272 N N . GLN B 1 91 ? 7.008 4.594 -23.986 1.00 51.18 56 GLN B N 1
ATOM 4273 C CA . GLN B 1 91 ? 7.390 4.121 -22.673 1.00 51.13 56 GLN B CA 1
ATOM 4274 C C . GLN B 1 91 ? 6.434 4.690 -21.644 1.00 50.19 56 GLN B C 1
ATOM 4275 O O . GLN B 1 91 ? 5.801 5.727 -21.850 1.00 50.88 56 GLN B O 1
ATOM 4281 N N . LEU B 1 92 ? 6.322 3.970 -20.537 1.00 50.90 57 LEU B N 1
ATOM 4282 C CA . LEU B 1 92 ? 5.537 4.403 -19.397 1.00 47.36 57 LEU B CA 1
ATOM 4283 C C . LEU B 1 92 ? 6.454 4.497 -18.192 1.00 45.77 57 LEU B C 1
ATOM 4284 O O . LEU B 1 92 ? 7.161 3.538 -17.875 1.00 46.65 57 LEU B O 1
ATOM 4289 N N . THR B 1 93 ? 6.463 5.653 -17.539 1.00 45.82 58 THR B N 1
ATOM 4290 C CA . THR B 1 93 ? 6.928 5.676 -16.164 1.00 46.87 58 THR B CA 1
ATOM 4291 C C . THR B 1 93 ? 5.914 4.960 -15.272 1.00 45.26 58 THR B C 1
ATOM 4292 O O . THR B 1 93 ? 4.835 4.546 -15.711 1.00 45.15 58 THR B O 1
ATOM 4296 N N . TYR B 1 94 ? 6.262 4.800 -14.000 1.00 47.22 59 TYR B N 1
ATOM 4297 C CA . TYR B 1 94 ? 5.279 4.209 -13.097 1.00 47.89 59 TYR B CA 1
ATOM 4298 C C . TYR B 1 94 ? 4.121 5.166 -12.856 1.00 47.39 59 TYR B C 1
ATOM 4299 O O . TYR B 1 94 ? 2.982 4.722 -12.693 1.00 47.15 59 TYR B O 1
ATOM 4308 N N . GLN B 1 95 ? 4.386 6.475 -12.890 1.00 47.23 60 GLN B N 1
ATOM 4309 C CA . GLN B 1 95 ? 3.326 7.467 -12.766 1.00 49.55 60 GLN B CA 1
ATOM 4310 C C . GLN B 1 95 ? 2.333 7.358 -13.915 1.00 51.08 60 GLN B C 1
ATOM 4311 O O . GLN B 1 95 ? 1.119 7.213 -13.703 1.00 50.28 60 GLN B O 1
ATOM 4317 N N . GLN B 1 96 ? 2.836 7.443 -15.148 1.00 49.83 61 GLN B N 1
ATOM 4318 C CA . GLN B 1 96 ? 1.964 7.372 -16.315 1.00 48.32 61 GLN B CA 1
ATOM 4319 C C . GLN B 1 96 ? 1.200 6.052 -16.356 1.00 47.72 61 GLN B C 1
ATOM 4320 O O . GLN B 1 96 ? 0.010 6.025 -16.680 1.00 49.37 61 GLN B O 1
ATOM 4326 N N . LEU B 1 97 ? 1.858 4.946 -16.031 1.00 46.32 62 LEU B N 1
ATOM 4327 C CA . LEU B 1 97 ? 1.139 3.680 -15.992 1.00 45.10 62 LEU B CA 1
ATOM 4328 C C . LEU B 1 97 ? -0.023 3.754 -15.017 1.00 46.09 62 LEU B C 1
ATOM 4329 O O . LEU B 1 97 ? -1.132 3.301 -15.316 1.00 47.41 62 LEU B O 1
ATOM 4334 N N . TYR B 1 98 ? 0.213 4.328 -13.844 1.00 47.72 63 TYR B N 1
ATOM 4335 C CA . TYR B 1 98 ? -0.866 4.546 -12.891 1.00 45.52 63 TYR B CA 1
ATOM 4336 C C . TYR B 1 98 ? -1.969 5.404 -13.492 1.00 47.67 63 TYR B C 1
ATOM 4337 O O . TYR B 1 98 ? -3.137 5.006 -13.511 1.00 48.97 63 TYR B O 1
ATOM 4346 N N . ASP B 1 99 ? -1.625 6.604 -13.968 1.00 48.50 64 ASP B N 1
ATOM 4347 C CA . ASP B 1 99 ? -2.652 7.512 -14.481 1.00 47.59 64 ASP B CA 1
ATOM 4348 C C . ASP B 1 99 ? -3.383 6.914 -15.679 1.00 49.50 64 ASP B C 1
ATOM 4349 O O . ASP B 1 99 ? -4.603 7.070 -15.817 1.00 49.27 64 ASP B O 1
ATOM 4354 N N . TYR B 1 100 ? -2.663 6.219 -16.560 1.00 49.92 65 TYR B N 1
ATOM 4355 C CA . TYR B 1 100 ? -3.336 5.634 -17.716 1.00 48.50 65 TYR B CA 1
ATOM 4356 C C . TYR B 1 100 ? -4.296 4.539 -17.279 1.00 47.42 65 TYR B C 1
ATOM 4357 O O . TYR B 1 100 ? -5.390 4.411 -17.837 1.00 47.76 65 TYR B O 1
ATOM 4366 N N . ALA B 1 101 ? -3.921 3.774 -16.246 1.00 45.73 66 ALA B N 1
ATOM 4367 C CA . ALA B 1 101 ? -4.808 2.745 -15.708 1.00 43.20 66 ALA B CA 1
ATOM 4368 C C . ALA B 1 101 ? -6.067 3.362 -15.107 1.00 45.73 66 ALA B C 1
ATOM 4369 O O . ALA B 1 101 ? -7.183 2.904 -15.377 1.00 44.80 66 ALA B O 1
ATOM 4371 N N . ILE B 1 102 ? -5.897 4.400 -14.280 1.00 47.32 67 ILE B N 1
ATOM 4372 C CA . ILE B 1 102 ? -7.032 5.106 -13.689 1.00 46.16 67 ILE B CA 1
ATOM 4373 C C . ILE B 1 102 ? -7.958 5.623 -14.777 1.00 50.31 67 ILE B C 1
ATOM 4374 O O . ILE B 1 102 ? -9.187 5.497 -14.689 1.00 50.28 67 ILE B O 1
ATOM 4379 N N . HIS B 1 103 ? -7.380 6.257 -15.800 1.00 50.30 68 HIS B N 1
ATOM 4380 C CA . HIS B 1 103 ? -8.174 6.820 -16.885 1.00 47.78 68 HIS B CA 1
ATOM 4381 C C . HIS B 1 103 ? -8.932 5.720 -17.620 1.00 49.36 68 HIS B C 1
ATOM 4382 O O . HIS B 1 103 ? -10.133 5.844 -17.887 1.00 51.21 68 HIS B O 1
ATOM 4389 N N . TYR B 1 104 ? -8.254 4.613 -17.918 1.00 48.79 69 TYR B N 1
ATOM 4390 C CA . TYR B 1 104 ? -8.918 3.511 -18.597 1.00 49.00 69 TYR B CA 1
ATOM 4391 C C . TYR B 1 104 ? -9.979 2.859 -17.716 1.00 48.60 69 TYR B C 1
ATOM 4392 O O . TYR B 1 104 ? -11.045 2.471 -18.205 1.00 50.47 69 TYR B O 1
ATOM 4401 N N . GLY B 1 105 ? -9.700 2.704 -16.424 1.00 47.16 70 GLY B N 1
ATOM 4402 C CA . GLY B 1 105 ? -10.698 2.132 -15.542 1.00 46.39 70 GLY B CA 1
ATOM 4403 C C . GLY B 1 105 ? -11.953 2.981 -15.482 1.00 50.85 70 GLY B C 1
ATOM 4404 O O . GLY B 1 105 ? -13.068 2.457 -15.394 1.00 51.12 70 GLY B O 1
ATOM 4405 N N . THR B 1 106 ? -11.783 4.306 -15.534 1.00 50.98 71 THR B N 1
ATOM 4406 C CA . THR B 1 106 ? -12.910 5.236 -15.547 1.00 53.58 71 THR B CA 1
ATOM 4407 C C . THR B 1 106 ? -13.730 5.106 -16.823 1.00 55.18 71 THR B C 1
ATOM 4408 O O . THR B 1 106 ? -14.958 5.256 -16.802 1.00 56.04 71 THR B O 1
ATOM 4412 N N . TYR B 1 107 ? -13.064 4.889 -17.953 1.00 54.93 72 TYR B N 1
ATOM 4413 C CA . TYR B 1 107 ? -13.788 4.646 -19.193 1.00 56.12 72 TYR B CA 1
ATOM 4414 C C . TYR B 1 107 ? -14.593 3.360 -19.090 1.00 54.82 72 TYR B C 1
ATOM 4415 O O . TYR B 1 107 ? -15.774 3.319 -19.443 1.00 52.72 72 TYR B O 1
ATOM 4424 N N . LEU B 1 108 ? -13.964 2.292 -18.601 1.00 51.37 73 LEU B N 1
ATOM 4425 C CA . LEU B 1 108 ? -14.686 1.038 -18.425 1.00 51.28 73 LEU B CA 1
ATOM 4426 C C . LEU B 1 108 ? -15.904 1.223 -17.516 1.00 55.78 73 LEU B C 1
ATOM 4427 O O . LEU B 1 108 ? -17.000 0.745 -17.834 1.00 52.87 73 LEU B O 1
ATOM 4432 N N . LYS B 1 109 ? -15.725 1.910 -16.373 1.00 53.99 74 LYS B N 1
ATOM 4433 C CA . LYS B 1 109 ? -16.829 2.122 -15.433 1.00 56.17 74 LYS B CA 1
ATOM 4434 C C . LYS B 1 109 ? -17.955 2.904 -16.091 1.00 56.76 74 LYS B C 1
ATOM 4435 O O . LYS B 1 109 ? -19.125 2.503 -16.049 1.00 53.78 74 LYS B O 1
ATOM 4441 N N . GLN B 1 110 ? -17.604 4.027 -16.716 1.00 59.79 75 GLN B N 1
ATOM 4442 C CA . GLN B 1 110 ? -18.532 4.807 -17.516 1.00 59.03 75 GLN B CA 1
ATOM 4443 C C . GLN B 1 110 ? -19.159 4.001 -18.641 1.00 58.09 75 GLN B C 1
ATOM 4444 O O . GLN B 1 110 ? -20.231 4.369 -19.125 1.00 59.87 75 GLN B O 1
ATOM 4450 N N . GLN B 1 111 ? -18.529 2.914 -19.068 1.00 56.80 76 GLN B N 1
ATOM 4451 C CA . GLN B 1 111 ? -19.085 2.082 -20.127 1.00 59.61 76 GLN B CA 1
ATOM 4452 C C . GLN B 1 111 ? -19.990 0.983 -19.596 1.00 60.92 76 GLN B C 1
ATOM 4453 O O . GLN B 1 111 ? -20.751 0.406 -20.382 1.00 60.54 76 GLN B O 1
ATOM 4459 N N . GLY B 1 112 ? -19.944 0.697 -18.290 1.00 55.01 77 GLY B N 1
ATOM 4460 C CA . GLY B 1 112 ? -20.828 -0.271 -17.669 1.00 53.21 77 GLY B CA 1
ATOM 4461 C C . GLY B 1 112 ? -20.161 -1.493 -17.070 1.00 56.03 77 GLY B C 1
ATOM 4462 O O . GLY B 1 112 ? -20.870 -2.395 -16.604 1.00 54.11 77 GLY B O 1
ATOM 4463 N N . ILE B 1 113 ? -18.830 -1.577 -17.079 1.00 56.15 78 ILE B N 1
ATOM 4464 C CA . ILE B 1 113 ? -18.152 -2.689 -16.432 1.00 51.58 78 ILE B CA 1
ATOM 4465 C C . ILE B 1 113 ? -18.163 -2.453 -14.927 1.00 53.69 78 ILE B C 1
ATOM 4466 O O . ILE B 1 113 ? -18.001 -1.316 -14.461 1.00 51.45 78 ILE B O 1
ATOM 4471 N N . ARG B 1 114 ? -18.339 -3.538 -14.163 1.00 50.56 79 ARG B N 1
ATOM 4472 C CA . ARG B 1 114 ? -18.589 -3.482 -12.733 1.00 49.59 79 ARG B CA 1
ATOM 4473 C C . ARG B 1 114 ? -17.619 -4.375 -11.977 1.00 49.73 79 ARG B C 1
ATOM 4474 O O . ARG B 1 114 ? -16.992 -5.287 -12.534 1.00 48.42 79 ARG B O 1
ATOM 4476 N N . GLU B 1 115 ? -17.502 -4.097 -10.684 1.00 50.74 80 GLU B N 1
ATOM 4477 C CA . GLU B 1 115 ? -16.610 -4.892 -9.861 1.00 49.18 80 GLU B CA 1
ATOM 4478 C C . GLU B 1 115 ? -17.046 -6.355 -9.877 1.00 44.94 80 GLU B C 1
ATOM 4479 O O . GLU B 1 115 ? -18.234 -6.667 -9.808 1.00 47.08 80 GLU B O 1
ATOM 4485 N N . THR B 1 116 ? -16.077 -7.253 -10.012 1.00 45.27 81 THR B N 1
ATOM 4486 C CA . THR B 1 116 ? -16.257 -8.709 -10.101 1.00 47.00 81 THR B CA 1
ATOM 4487 C C . THR B 1 116 ? -16.788 -9.208 -11.457 1.00 46.96 81 THR B C 1
ATOM 4488 O O . THR B 1 116 ? -16.986 -10.431 -11.607 1.00 47.79 81 THR B O 1
ATOM 4492 N N . ASP B 1 117 ? -17.036 -8.335 -12.435 1.00 47.05 82 ASP B N 1
ATOM 4493 C CA . ASP B 1 117 ? -17.239 -8.792 -13.809 1.00 45.34 82 ASP B CA 1
ATOM 4494 C C . ASP B 1 117 ? -15.940 -9.378 -14.374 1.00 44.71 82 ASP B C 1
ATOM 4495 O O . ASP B 1 117 ? -14.855 -8.806 -14.217 1.00 40.79 82 ASP B O 1
ATOM 4500 N N . PHE B 1 118 ? -16.051 -10.518 -15.049 1.00 46.44 83 PHE B N 1
ATOM 4501 C CA . PHE B 1 118 ? -14.923 -11.083 -15.777 1.00 44.79 83 PHE B CA 1
ATOM 4502 C C . PHE B 1 118 ? -14.888 -10.499 -17.182 1.00 44.10 83 PHE B C 1
ATOM 4503 O O . PHE B 1 118 ? -15.922 -10.341 -17.834 1.00 43.58 83 PHE B O 1
ATOM 4511 N N . VAL B 1 119 ? -13.692 -10.159 -17.636 1.00 43.94 84 VAL B N 1
ATOM 4512 C CA . VAL B 1 119 ? -13.510 -9.524 -18.931 1.00 46.26 84 VAL B CA 1
ATOM 4513 C C . VAL B 1 119 ? -12.368 -10.263 -19.609 1.00 42.97 84 VAL B C 1
ATOM 4514 O O . VAL B 1 119 ? -11.228 -10.216 -19.130 1.00 37.63 84 VAL B O 1
ATOM 4518 N N . LEU B 1 120 ? -12.682 -10.967 -20.702 1.00 44.76 85 LEU B N 1
ATOM 4519 C CA . LEU B 1 120 ? -11.661 -11.689 -21.450 1.00 42.36 85 LEU B CA 1
ATOM 4520 C C . LEU B 1 120 ? -10.664 -10.696 -21.993 1.00 42.43 85 LEU B C 1
ATOM 4521 O O . LEU B 1 120 ? -11.027 -9.577 -22.374 1.00 43.75 85 LEU B O 1
ATOM 4526 N N . LEU B 1 121 ? -9.403 -11.109 -22.019 1.00 39.26 86 LEU B N 1
ATOM 4527 C CA . LEU B 1 121 ? -8.321 -10.231 -22.421 1.00 42.15 86 LEU B CA 1
ATOM 4528 C C . LEU B 1 121 ? -7.388 -11.006 -23.338 1.00 42.48 86 LEU B C 1
ATOM 4529 O O . LEU B 1 121 ? -6.881 -12.066 -22.962 1.00 41.30 86 LEU B O 1
ATOM 4534 N N . GLN B 1 122 ? -7.189 -10.483 -24.543 1.00 43.24 87 GLN B N 1
ATOM 4535 C CA . GLN B 1 122 ? -6.295 -11.064 -25.531 1.00 44.63 87 GLN B CA 1
ATOM 4536 C C . GLN B 1 122 ? -5.462 -9.942 -26.127 1.00 45.12 87 GLN B C 1
ATOM 4537 O O . GLN B 1 122 ? -5.990 -8.868 -26.448 1.00 46.13 87 GLN B O 1
ATOM 4543 N N . SER B 1 123 ? -4.166 -10.193 -26.286 1.00 42.57 88 SER B N 1
ATOM 4544 C CA . SER B 1 123 ? -3.282 -9.101 -26.628 1.00 44.30 88 SER B CA 1
ATOM 4545 C C . SER B 1 123 ? -1.945 -9.651 -27.086 1.00 47.69 88 SER B C 1
ATOM 4546 O O . SER B 1 123 ? -1.458 -10.628 -26.496 1.00 44.92 88 SER B O 1
ATOM 4549 N N . PRO B 1 124 ? -1.326 -9.063 -28.122 1.00 45.84 89 PRO B N 1
ATOM 4550 C CA . PRO B 1 124 ? 0.100 -9.310 -28.375 1.00 46.67 89 PRO B CA 1
ATOM 4551 C C . PRO B 1 124 ? 0.975 -8.583 -27.357 1.00 45.09 89 PRO B C 1
ATOM 4552 O O . PRO B 1 124 ? 0.476 -8.067 -26.354 1.00 43.23 89 PRO B O 1
ATOM 4556 N N . ASN B 1 125 ? 2.285 -8.536 -27.601 1.00 45.70 90 ASN B N 1
ATOM 4557 C CA . ASN B 1 125 ? 3.236 -7.920 -26.676 1.00 41.87 90 ASN B CA 1
ATOM 4558 C C . ASN B 1 125 ? 3.392 -6.428 -27.003 1.00 46.46 90 ASN B C 1
ATOM 4559 O O . ASN B 1 125 ? 4.439 -5.961 -27.454 1.00 48.23 90 ASN B O 1
ATOM 4564 N N . VAL B 1 126 ? 2.319 -5.672 -26.759 1.00 47.58 91 VAL B N 1
ATOM 4565 C CA . VAL B 1 126 ? 2.319 -4.222 -26.928 1.00 44.37 91 VAL B CA 1
ATOM 4566 C C . VAL B 1 126 ? 2.171 -3.559 -25.560 1.00 41.68 91 VAL B C 1
ATOM 4567 O O . VAL B 1 126 ? 1.618 -4.125 -24.616 1.00 43.55 91 VAL B O 1
ATOM 4571 N N . ILE B 1 127 ? 2.647 -2.316 -25.476 1.00 43.40 92 ILE B N 1
ATOM 4572 C CA . ILE B 1 127 ? 2.724 -1.589 -24.207 1.00 44.59 92 ILE B CA 1
ATOM 4573 C C . ILE B 1 127 ? 1.335 -1.278 -23.634 1.00 43.29 92 ILE B C 1
ATOM 4574 O O . ILE B 1 127 ? 1.170 -1.182 -22.410 1.00 41.19 92 ILE B O 1
ATOM 4579 N N . GLU B 1 128 ? 0.318 -1.120 -24.488 1.00 42.96 93 GLU B N 1
ATOM 4580 C CA . GLU B 1 128 ? -1.004 -0.755 -23.986 1.00 42.75 93 GLU B CA 1
ATOM 4581 C C . GLU B 1 128 ? -1.650 -1.866 -23.163 1.00 42.00 93 GLU B C 1
ATOM 4582 O O . GLU B 1 128 ? -2.604 -1.587 -22.435 1.00 43.38 93 GLU B O 1
ATOM 4588 N N . VAL B 1 129 ? -1.134 -3.100 -23.220 1.00 43.64 94 VAL B N 1
ATOM 4589 C CA . VAL B 1 129 ? -1.732 -4.195 -22.446 1.00 40.69 94 VAL B CA 1
ATOM 4590 C C . VAL B 1 129 ? -1.594 -3.958 -20.940 1.00 41.21 94 VAL B C 1
ATOM 4591 O O . VAL B 1 129 ? -2.480 -4.340 -20.157 1.00 39.90 94 VAL B O 1
ATOM 4595 N N . PHE B 1 130 ? -0.509 -3.316 -20.502 1.00 39.59 95 PHE B N 1
ATOM 4596 C CA . PHE B 1 130 ? -0.382 -3.044 -19.067 1.00 39.62 95 PHE B CA 1
ATOM 4597 C C . PHE B 1 130 ? -1.397 -2.012 -18.589 1.00 39.92 95 PHE B C 1
ATOM 4598 O O . PHE B 1 130 ? -1.814 -2.047 -17.429 1.00 40.36 95 PHE B O 1
ATOM 4606 N N . ILE B 1 131 ? -1.820 -1.101 -19.468 1.00 41.48 96 ILE B N 1
ATOM 4607 C CA . ILE B 1 131 ? -2.836 -0.119 -19.100 1.00 41.24 96 ILE B CA 1
ATOM 4608 C C . ILE B 1 131 ? -4.200 -0.789 -18.948 1.00 41.31 96 ILE B C 1
ATOM 4609 O O . ILE B 1 131 ? -4.936 -0.527 -17.988 1.00 44.54 96 ILE B O 1
ATOM 4614 N N . VAL B 1 132 ? -4.542 -1.681 -19.877 1.00 42.27 97 VAL B N 1
ATOM 4615 C CA . VAL B 1 132 ? -5.829 -2.369 -19.851 1.00 42.02 97 VAL B CA 1
ATOM 4616 C C . VAL B 1 132 ? -5.939 -3.277 -18.630 1.00 42.40 97 VAL B C 1
ATOM 4617 O O . VAL B 1 132 ? -6.993 -3.338 -17.976 1.00 41.22 97 VAL B O 1
ATOM 4621 N N . ILE B 1 133 ? -4.859 -4.010 -18.319 1.00 39.11 98 ILE B N 1
ATOM 4622 C CA . ILE B 1 133 ? -4.849 -4.918 -17.173 1.00 39.95 98 ILE B CA 1
ATOM 4623 C C . ILE B 1 133 ? -5.085 -4.146 -15.879 1.00 39.44 98 ILE B C 1
ATOM 4624 O O . ILE B 1 133 ? -5.930 -4.512 -15.065 1.00 39.08 98 ILE B O 1
ATOM 4629 N N . PHE B 1 134 ? -4.308 -3.092 -15.658 1.00 40.20 99 PHE B N 1
ATOM 4630 C CA . PHE B 1 134 ? -4.450 -2.317 -14.433 1.00 40.85 99 PHE B CA 1
ATOM 4631 C C . PHE B 1 134 ? -5.699 -1.441 -14.452 1.00 41.57 99 PHE B C 1
ATOM 4632 O O . PHE B 1 134 ? -6.260 -1.158 -13.390 1.00 39.94 99 PHE B O 1
ATOM 4640 N N . GLY B 1 135 ? -6.180 -1.046 -15.632 1.00 42.18 100 GLY B N 1
ATOM 4641 C CA . GLY B 1 135 ? -7.493 -0.413 -15.684 1.00 41.68 100 GLY B CA 1
ATOM 4642 C C . GLY B 1 135 ? -8.581 -1.338 -15.170 1.00 40.86 100 GLY B C 1
ATOM 4643 O O . GLY B 1 135 ? -9.402 -0.953 -14.340 1.00 42.41 100 GLY B O 1
ATOM 4644 N N . LEU B 1 136 ? -8.589 -2.580 -15.649 1.00 40.19 101 LEU B N 1
ATOM 4645 C CA . LEU B 1 136 ? -9.481 -3.590 -15.093 1.00 40.50 101 LEU B CA 1
ATOM 4646 C C . LEU B 1 136 ? -9.309 -3.702 -13.576 1.00 41.33 101 LEU B C 1
ATOM 4647 O O . LEU B 1 136 ? -10.280 -3.598 -12.813 1.00 41.02 101 LEU B O 1
ATOM 4652 N N . TYR B 1 137 ? -8.076 -3.918 -13.115 1.00 40.61 102 TYR B N 1
ATOM 4653 C CA . TYR B 1 137 ? -7.864 -4.038 -11.676 1.00 41.16 102 TYR B CA 1
ATOM 4654 C C . TYR B 1 137 ? -8.339 -2.787 -10.941 1.00 40.82 102 TYR B C 1
ATOM 4655 O O . TYR B 1 137 ? -8.854 -2.885 -9.827 1.00 41.86 102 TYR B O 1
ATOM 4664 N N . ALA B 1 138 ? -8.197 -1.615 -11.570 1.00 41.01 103 ALA B N 1
ATOM 4665 C CA . ALA B 1 138 ? -8.548 -0.337 -10.950 1.00 43.29 103 ALA B CA 1
ATOM 4666 C C . ALA B 1 138 ? -10.007 -0.285 -10.485 1.00 42.81 103 ALA B C 1
ATOM 4667 O O . ALA B 1 138 ? -10.300 0.313 -9.450 1.00 45.70 103 ALA B O 1
ATOM 4669 N N . ILE B 1 139 ? -10.928 -0.891 -11.232 1.00 42.95 104 ILE B N 1
ATOM 4670 C CA . ILE B 1 139 ? -12.346 -0.929 -10.880 1.00 43.61 104 ILE B CA 1
ATOM 4671 C C . ILE B 1 139 ? -12.755 -2.287 -10.302 1.00 43.56 104 ILE B C 1
ATOM 4672 O O . ILE B 1 139 ? -13.927 -2.602 -10.280 1.00 47.44 104 ILE B O 1
ATOM 4677 N N . GLY B 1 140 ? -11.811 -3.123 -9.873 1.00 42.57 105 GLY B N 1
ATOM 4678 C CA . GLY B 1 140 ? -12.196 -4.404 -9.317 1.00 42.33 105 GLY B CA 1
ATOM 4679 C C . GLY B 1 140 ? -12.658 -5.434 -10.319 1.00 41.64 105 GLY B C 1
ATOM 4680 O O . GLY B 1 140 ? -13.022 -6.548 -9.915 1.00 40.18 105 GLY B O 1
ATOM 4681 N N . ALA B 1 141 ? -12.661 -5.098 -11.611 1.00 41.83 106 ALA B N 1
ATOM 4682 C CA . ALA B 1 141 ? -12.956 -6.055 -12.661 1.00 39.38 106 ALA B CA 1
ATOM 4683 C C . ALA B 1 141 ? -11.851 -7.119 -12.728 1.00 42.41 106 ALA B C 1
ATOM 4684 O O . ALA B 1 141 ? -10.718 -6.912 -12.278 1.00 40.76 106 ALA B O 1
ATOM 4686 N N . ARG B 1 142 ? -12.202 -8.273 -13.280 1.00 42.36 107 ARG B N 1
ATOM 4687 C CA . ARG B 1 142 ? -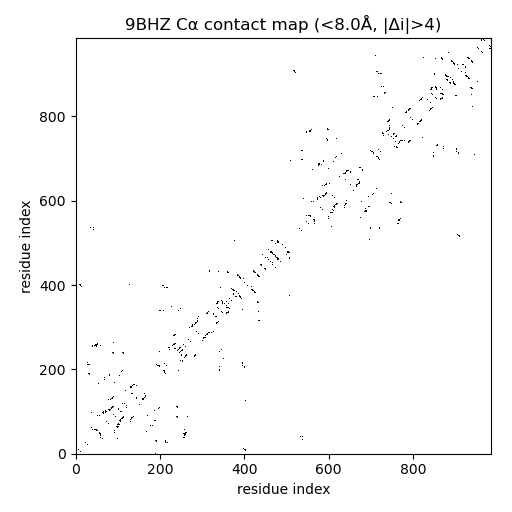11.359 -9.463 -13.209 1.00 37.95 107 ARG B CA 1
ATOM 4688 C C . ARG B 1 142 ? -10.924 -9.896 -14.601 1.00 40.53 107 ARG B C 1
ATOM 4689 O O . ARG B 1 142 ? -11.739 -10.446 -15.367 1.00 38.69 107 ARG B O 1
ATOM 4697 N N . PRO B 1 143 ? -9.663 -9.681 -14.966 1.00 39.57 108 PRO B N 1
ATOM 4698 C CA . PRO B 1 143 ? -9.187 -10.151 -16.270 1.00 36.45 108 PRO B CA 1
ATOM 4699 C C . PRO B 1 143 ? -9.333 -11.660 -16.404 1.00 36.19 108 PRO B C 1
ATOM 4700 O O . PRO B 1 143 ? -9.213 -12.410 -15.434 1.00 34.75 108 PRO B O 1
ATOM 4704 N N . VAL B 1 144 ? -9.613 -12.094 -17.627 1.00 34.44 109 VAL B N 1
ATOM 4705 C CA . VAL B 1 144 ? -9.486 -13.488 -18.031 1.00 37.93 109 VAL B CA 1
ATOM 4706 C C . VAL B 1 144 ? -8.417 -13.498 -19.112 1.00 37.45 109 VAL B C 1
ATOM 4707 O O . VAL B 1 144 ? -8.669 -13.075 -20.247 1.00 39.24 109 VAL B O 1
ATOM 4711 N N . PHE B 1 145 ? -7.215 -13.938 -18.748 1.00 37.41 110 PHE B N 1
ATOM 4712 C CA . PHE B 1 145 ? -6.046 -13.869 -19.625 1.00 38.93 110 PHE B CA 1
ATOM 4713 C C . PHE B 1 145 ? -6.104 -15.000 -20.647 1.00 43.06 110 PHE B C 1
ATOM 4714 O O . PHE B 1 145 ? -6.171 -16.173 -20.268 1.00 45.20 110 PHE B O 1
ATOM 4722 N N . CYS B 1 146 ? -6.049 -14.648 -21.930 1.00 41.86 111 CYS B N 1
ATOM 4723 C CA . CYS B 1 146 ? -6.197 -15.582 -23.040 1.00 45.52 111 CYS B CA 1
ATOM 4724 C C . CYS B 1 146 ? -4.990 -15.504 -23.965 1.00 46.92 111 CYS B C 1
ATOM 4725 O O . CYS B 1 146 ? -4.650 -14.424 -24.454 1.00 46.14 111 CYS B O 1
ATOM 4728 N N . LEU B 1 147 ? -4.374 -16.651 -24.232 1.00 47.94 112 LEU B N 1
ATOM 4729 C CA . LEU B 1 147 ? -3.274 -16.701 -25.179 1.00 54.35 112 LEU B CA 1
ATOM 4730 C C . LEU B 1 147 ? -3.786 -16.566 -26.609 1.00 54.51 112 LEU B C 1
ATOM 4731 O O . LEU B 1 147 ? -4.974 -16.746 -26.897 1.00 53.33 112 LEU B O 1
ATOM 4736 N N . HIS B 1 148 ? -2.857 -16.219 -27.501 1.00 54.00 113 HIS B N 1
ATOM 4737 C CA . HIS B 1 148 ? -3.156 -16.032 -28.915 1.00 56.82 113 HIS B CA 1
ATOM 4738 C C . HIS B 1 148 ? -3.563 -17.327 -29.608 1.00 58.02 113 HIS B C 1
ATOM 4739 O O . HIS B 1 148 ? -4.319 -17.286 -30.582 1.00 57.42 113 HIS B O 1
ATOM 4746 N N . GLY B 1 149 ? -3.086 -18.471 -29.134 1.00 59.14 114 GLY B N 1
ATOM 4747 C CA . GLY B 1 149 ? -3.535 -19.730 -29.677 1.00 58.28 114 GLY B CA 1
ATOM 4748 C C . GLY B 1 149 ? -5.013 -20.010 -29.514 1.00 63.25 114 GLY B C 1
ATOM 4749 O O . GLY B 1 149 ? -5.459 -21.088 -29.921 1.00 64.37 114 GLY B O 1
ATOM 4750 N N . HIS B 1 150 ? -5.793 -19.091 -28.931 1.00 60.38 115 HIS B N 1
ATOM 4751 C CA . HIS B 1 150 ? -7.221 -19.305 -28.725 1.00 59.50 115 HIS B CA 1
ATOM 4752 C C . HIS B 1 150 ? -7.992 -18.587 -29.828 1.00 57.73 115 HIS B C 1
ATOM 4753 O O . HIS B 1 150 ? -7.928 -17.358 -29.944 1.00 58.53 115 HIS B O 1
ATOM 4760 N N . GLY B 1 151 ? -8.687 -19.360 -30.657 1.00 54.07 116 GLY B N 1
ATOM 4761 C CA . GLY B 1 151 ? -9.533 -18.818 -31.695 1.00 56.09 116 GLY B CA 1
ATOM 4762 C C . GLY B 1 151 ? -10.952 -18.587 -31.212 1.00 57.65 116 GLY B C 1
ATOM 4763 O O . GLY B 1 151 ? -11.250 -18.605 -30.015 1.00 55.29 116 GLY B O 1
ATOM 4764 N N . SER B 1 152 ? -11.845 -18.364 -32.177 1.00 58.63 117 SER B N 1
ATOM 4765 C CA . SER B 1 152 ? -13.242 -18.101 -31.853 1.00 55.97 117 SER B CA 1
ATOM 4766 C C . SER B 1 152 ? -13.830 -19.222 -31.008 1.00 57.09 117 SER B C 1
ATOM 4767 O O . SER B 1 152 ? -14.570 -18.968 -30.056 1.00 57.18 117 SER B O 1
ATOM 4770 N N . TYR B 1 153 ? -13.518 -20.470 -31.352 1.00 59.52 118 TYR B N 1
ATOM 4771 C CA . TYR B 1 153 ? -14.028 -21.618 -30.610 1.00 59.93 118 TYR B CA 1
ATOM 4772 C C . TYR B 1 153 ? -13.660 -21.524 -29.137 1.00 58.99 118 TYR B C 1
ATOM 4773 O O . TYR B 1 153 ? -14.529 -21.587 -28.259 1.00 54.76 118 TYR B O 1
ATOM 4782 N N . GLU B 1 154 ? -12.360 -21.390 -28.856 1.00 55.16 119 GLU B N 1
ATOM 4783 C CA . GLU B 1 154 ? -11.867 -21.306 -27.484 1.00 56.61 119 GLU B CA 1
ATOM 4784 C C . GLU B 1 154 ? -12.497 -20.132 -26.744 1.00 54.23 119 GLU B C 1
ATOM 4785 O O . GLU B 1 154 ? -12.970 -20.279 -25.610 1.00 51.91 119 GLU B O 1
ATOM 4791 N N . ILE B 1 155 ? -12.476 -18.946 -27.359 1.00 53.39 120 ILE B N 1
ATOM 4792 C CA . ILE B 1 155 ? -13.007 -17.752 -26.707 1.00 52.82 120 ILE B CA 1
ATOM 4793 C C . ILE B 1 155 ? -14.470 -17.958 -26.329 1.00 52.74 120 ILE B C 1
ATOM 4794 O O . ILE B 1 155 ? -14.907 -17.579 -25.232 1.00 47.06 120 ILE B O 1
ATOM 4799 N N . GLU B 1 156 ? -15.247 -18.557 -27.230 1.00 51.51 121 GLU B N 1
ATOM 4800 C CA . GLU B 1 156 ? -16.673 -18.733 -26.979 1.00 52.18 121 GLU B CA 1
ATOM 4801 C C . GLU B 1 156 ? -16.912 -19.563 -25.723 1.00 53.37 121 GLU B C 1
ATOM 4802 O O . GLU B 1 156 ? -17.811 -19.260 -24.927 1.00 53.40 121 GLU B O 1
ATOM 4808 N N . ASN B 1 157 ? -16.114 -20.617 -25.526 1.00 50.79 122 ASN B N 1
ATOM 4809 C CA . ASN B 1 157 ? -16.330 -21.511 -24.399 1.00 50.17 122 ASN B CA 1
ATOM 4810 C C . ASN B 1 157 ? -15.784 -20.900 -23.111 1.00 53.23 122 ASN B C 1
ATOM 4811 O O . ASN B 1 157 ? -16.396 -21.035 -22.044 1.00 54.20 122 ASN B O 1
ATOM 4816 N N . ILE B 1 158 ? -14.656 -20.191 -23.204 1.00 51.00 123 ILE B N 1
ATOM 4817 C CA . ILE B 1 158 ? -14.122 -19.470 -22.053 1.00 51.57 123 ILE B CA 1
ATOM 4818 C C . ILE B 1 158 ? -15.101 -18.389 -21.598 1.00 49.36 123 ILE B C 1
ATOM 4819 O O . ILE B 1 158 ? -15.283 -18.161 -20.397 1.00 50.19 123 ILE B O 1
ATOM 4824 N N . ALA B 1 159 ? -15.731 -17.699 -22.549 1.00 48.03 124 ALA B N 1
ATOM 4825 C CA . ALA B 1 159 ? -16.702 -16.661 -22.219 1.00 51.05 124 ALA B CA 1
ATOM 4826 C C . ALA B 1 159 ? -17.914 -17.235 -21.484 1.00 53.45 124 ALA B C 1
ATOM 4827 O O . ALA B 1 159 ? -18.379 -16.651 -20.495 1.00 51.40 124 ALA B O 1
ATOM 4829 N N . ARG B 1 160 ? -18.453 -18.366 -21.959 1.00 51.32 125 ARG B N 1
ATOM 4830 C CA . ARG B 1 160 ? -19.591 -18.978 -21.273 1.00 54.06 125 ARG B CA 1
ATOM 4831 C C . ARG B 1 160 ? -19.190 -19.533 -19.909 1.00 52.04 125 ARG B C 1
ATOM 4832 O O . ARG B 1 160 ? -19.840 -19.252 -18.897 1.00 51.29 125 ARG B O 1
ATOM 4840 N N . GLN B 1 161 ? -18.119 -20.326 -19.865 1.00 53.21 126 GLN B N 1
ATOM 4841 C CA . GLN B 1 161 ? -17.673 -20.919 -18.609 1.00 51.52 126 GLN B CA 1
ATOM 4842 C C . GLN B 1 161 ? -17.500 -19.863 -17.522 1.00 51.12 126 GLN B C 1
ATOM 4843 O O . GLN B 1 161 ? -17.842 -20.091 -16.354 1.00 49.70 126 GLN B O 1
ATOM 4849 N N . SER B 1 162 ? -16.970 -18.703 -17.887 1.00 49.91 127 SER B N 1
ATOM 4850 C CA . SER B 1 162 ? -16.670 -17.638 -16.949 1.00 47.35 127 SER B CA 1
ATOM 4851 C C . SER B 1 162 ? -17.801 -16.628 -16.823 1.00 48.56 127 SER B C 1
ATOM 4852 O O . SER B 1 162 ? -17.701 -15.711 -15.994 1.00 46.17 127 SER B O 1
ATOM 4855 N N . ARG B 1 163 ? -18.866 -16.767 -17.609 1.00 46.90 128 ARG B N 1
ATOM 4856 C CA . ARG B 1 163 ? -19.948 -15.786 -17.587 1.00 48.76 128 ARG B CA 1
ATOM 4857 C C . ARG B 1 163 ? -19.391 -14.376 -17.767 1.00 50.19 128 ARG B C 1
ATOM 4858 O O . ARG B 1 163 ? -19.790 -13.438 -17.082 1.00 49.57 128 ARG B O 1
ATOM 4866 N N . ALA B 1 164 ? -18.410 -14.232 -18.653 1.00 50.31 129 ALA B N 1
ATOM 4867 C CA . ALA B 1 164 ? -17.737 -12.945 -18.787 1.00 49.61 129 ALA B CA 1
ATOM 4868 C C . ALA B 1 164 ? -18.679 -11.911 -19.390 1.00 50.01 129 ALA B C 1
ATOM 4869 O O . ALA B 1 164 ? -19.524 -12.226 -20.230 1.00 48.49 129 ALA B O 1
ATOM 4871 N N . VAL B 1 165 ? -18.518 -10.657 -18.965 1.00 48.30 130 VAL B N 1
ATOM 4872 C CA . VAL B 1 165 ? -19.336 -9.589 -19.525 1.00 49.60 130 VAL B CA 1
ATOM 4873 C C . VAL B 1 165 ? -18.634 -8.876 -20.677 1.00 49.77 130 VAL B C 1
ATOM 4874 O O . VAL B 1 165 ? -19.291 -8.181 -21.457 1.00 50.65 130 VAL B O 1
ATOM 4878 N N . GLY B 1 166 ? -17.321 -9.022 -20.805 1.00 48.13 131 GLY B N 1
ATOM 4879 C CA . GLY B 1 166 ? -16.586 -8.282 -21.807 1.00 50.04 131 GLY B CA 1
ATOM 4880 C C . GLY B 1 166 ? -15.503 -9.124 -22.450 1.00 45.79 131 GLY B C 1
ATOM 4881 O O . GLY B 1 166 ? -15.105 -10.169 -21.941 1.00 44.22 131 GLY B O 1
ATOM 4882 N N . PHE B 1 167 ? -15.044 -8.637 -23.598 1.00 49.03 132 PHE B N 1
ATOM 4883 C CA . PHE B 1 167 ? -13.912 -9.203 -24.329 1.00 49.03 132 PHE B CA 1
ATOM 4884 C C . PHE B 1 167 ? -13.119 -8.030 -24.866 1.00 47.38 132 PHE B C 1
ATOM 4885 O O . P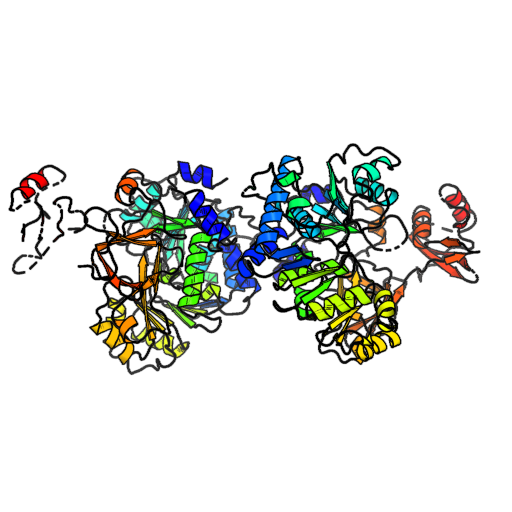HE B 1 167 ? -13.654 -7.215 -25.624 1.00 48.64 132 PHE B O 1
ATOM 4893 N N . LEU B 1 168 ? -11.867 -7.939 -24.451 1.00 46.17 133 LEU B N 1
ATOM 4894 C CA . LEU B 1 168 ? -10.945 -6.909 -24.902 1.00 47.03 133 LEU B CA 1
ATOM 4895 C C . LEU B 1 168 ? -9.867 -7.600 -25.728 1.00 46.14 133 LEU B C 1
ATOM 4896 O O . LEU B 1 168 ? -9.102 -8.416 -25.204 1.00 45.11 133 LEU B O 1
ATOM 4901 N N . LYS B 1 169 ? -9.819 -7.290 -27.012 1.00 47.62 134 LYS B N 1
ATOM 4902 C CA . LYS B 1 169 ? -8.826 -7.851 -27.915 1.00 48.30 134 LYS B CA 1
ATOM 4903 C C . LYS B 1 169 ? -7.929 -6.717 -28.379 1.00 48.59 134 LYS B C 1
ATOM 4904 O O . LYS B 1 169 ? -8.369 -5.836 -29.127 1.00 49.32 134 LYS B O 1
ATOM 4910 N N . LEU B 1 170 ? -6.680 -6.739 -27.927 1.00 43.58 135 LEU B N 1
ATOM 4911 C CA . LEU B 1 170 ? -5.675 -5.826 -28.441 1.00 47.55 135 LEU B CA 1
ATOM 4912 C C . LEU B 1 170 ? -5.066 -6.408 -29.718 1.00 48.76 135 LEU B C 1
ATOM 4913 O O . LEU B 1 170 ? -4.946 -7.630 -29.881 1.00 47.97 135 LEU B O 1
ATOM 4918 N N . CYS B 1 171 ? -4.710 -5.519 -30.636 1.00 47.11 136 CYS B N 1
ATOM 4919 C CA . CYS B 1 171 ? -4.226 -5.919 -31.946 1.00 52.82 136 CYS B CA 1
ATOM 4920 C C . CYS B 1 171 ? -3.060 -5.019 -32.321 1.00 53.67 136 CYS B C 1
ATOM 4921 O O . CYS B 1 171 ? -3.058 -3.830 -31.988 1.00 51.49 136 CYS B O 1
ATOM 4924 N N . GLY B 1 172 ? -2.069 -5.599 -33.009 1.00 52.94 137 GLY B N 1
ATOM 4925 C CA . GLY B 1 172 ? -0.920 -4.863 -33.504 1.00 53.61 137 GLY B CA 1
ATOM 4926 C C . GLY B 1 172 ? -1.132 -4.103 -34.807 1.00 56.41 137 GLY B C 1
ATOM 4927 O O . GLY B 1 172 ? -0.223 -3.389 -35.238 1.00 57.97 137 GLY B O 1
ATOM 4928 N N . SER B 1 173 ? -2.301 -4.225 -35.438 1.00 55.76 138 SER B N 1
ATOM 4929 C CA . SER B 1 173 ? -2.559 -3.576 -36.718 1.00 57.31 138 SER B CA 1
ATOM 4930 C C . SER B 1 173 ? -4.061 -3.429 -36.899 1.00 62.53 138 SER B C 1
ATOM 4931 O O . SER B 1 173 ? -4.848 -4.188 -36.327 1.00 61.33 138 SER B O 1
ATOM 4933 N N . ALA B 1 174 ? -4.456 -2.442 -37.708 1.00 61.18 139 ALA B N 1
ATOM 4934 C CA . ALA B 1 174 ? -5.873 -2.321 -38.030 1.00 67.27 139 ALA B CA 1
ATOM 4935 C C . ALA B 1 174 ? -6.410 -3.528 -38.794 1.00 69.31 139 ALA B C 1
ATOM 4936 O O . ALA B 1 174 ? -7.635 -3.650 -38.926 1.00 71.11 139 ALA B O 1
ATOM 4938 N N . ASN B 1 175 ? -5.533 -4.425 -39.280 1.00 68.68 140 ASN B N 1
ATOM 4939 C CA . ASN B 1 175 ? -5.936 -5.527 -40.152 1.00 69.78 140 ASN B CA 1
ATOM 4940 C C . ASN B 1 175 ? -6.216 -6.829 -39.405 1.00 67.74 140 ASN B C 1
ATOM 4941 O O . ASN B 1 175 ? -6.894 -7.703 -39.959 1.00 69.74 140 ASN B O 1
ATOM 4943 N N . GLU B 1 176 ? -5.708 -6.998 -38.185 1.00 61.30 141 GLU B N 1
ATOM 4944 C CA . GLU B 1 176 ? -6.056 -8.179 -37.407 1.00 61.48 141 GLU B CA 1
ATOM 4945 C C . GLU B 1 176 ? -7.567 -8.236 -37.202 1.00 64.13 141 GLU B C 1
ATOM 4946 O O . GLU B 1 176 ? -8.294 -7.269 -37.451 1.00 66.18 141 GLU B O 1
ATOM 4952 N N . SER B 1 177 ? -8.045 -9.390 -36.741 1.00 63.33 142 SER B N 1
ATOM 4953 C CA . SER B 1 177 ? -9.453 -9.501 -36.390 1.00 65.04 142 SER B CA 1
ATOM 4954 C C . SER B 1 177 ? -9.695 -8.786 -35.072 1.00 61.65 142 SER B C 1
ATOM 4955 O O . SER B 1 177 ? -8.875 -8.851 -34.152 1.00 59.99 142 SER B O 1
ATOM 4958 N N . THR B 1 178 ? -10.807 -8.062 -35.009 1.00 62.89 143 THR B N 1
ATOM 4959 C CA . THR B 1 178 ? -11.202 -7.326 -33.820 1.00 60.53 143 THR B CA 1
ATOM 4960 C C . THR B 1 178 ? -12.007 -8.248 -32.909 1.00 60.67 143 THR B C 1
ATOM 4961 O O . THR B 1 178 ? -12.268 -9.408 -33.242 1.00 60.18 143 THR B O 1
ATOM 4965 N N . ALA B 1 179 ? -12.413 -7.734 -31.740 1.00 61.41 144 ALA B N 1
ATOM 4966 C CA . ALA B 1 179 ? -13.168 -8.562 -30.801 1.00 58.73 144 ALA B CA 1
ATOM 4967 C C . ALA B 1 179 ? -14.549 -8.923 -31.349 1.00 60.89 144 ALA B C 1
ATOM 4968 O O . ALA B 1 179 ? -15.064 -10.011 -31.062 1.00 62.52 144 ALA B O 1
ATOM 4970 N N . THR B 1 180 ? -15.166 -8.047 -32.136 1.00 57.86 145 THR B N 1
ATOM 4971 C CA . THR B 1 180 ? -16.468 -8.407 -32.683 1.00 61.45 145 THR B CA 1
ATOM 4972 C C . THR B 1 180 ? -16.344 -9.379 -33.856 1.00 60.23 145 THR B C 1
ATOM 4973 O O . THR B 1 180 ? -17.221 -10.229 -34.043 1.00 59.61 145 THR B O 1
ATOM 4977 N N . ASP B 1 181 ? -15.262 -9.291 -34.637 1.00 61.96 146 ASP B N 1
ATOM 4978 C CA . ASP B 1 181 ? -14.974 -10.319 -35.637 1.00 61.47 146 ASP B CA 1
ATOM 4979 C C . ASP B 1 181 ? -14.996 -11.706 -35.005 1.00 60.05 146 ASP B C 1
ATOM 4980 O O . ASP B 1 181 ? -15.633 -12.634 -35.515 1.00 62.85 146 ASP B O 1
ATOM 4985 N N . VAL B 1 182 ? -14.297 -11.857 -33.884 1.00 58.73 147 VAL B N 1
ATOM 4986 C CA . VAL B 1 182 ? -14.219 -13.152 -33.215 1.00 59.27 147 VAL B CA 1
ATOM 4987 C C . VAL B 1 182 ? -15.606 -13.593 -32.769 1.00 59.65 147 VAL B C 1
ATOM 4988 O O . VAL B 1 182 ? -16.044 -14.715 -33.063 1.00 60.23 147 VAL B O 1
ATOM 4992 N N . CYS B 1 183 ? -16.338 -12.690 -32.098 1.00 58.98 148 CYS B N 1
ATOM 4993 C CA . CYS B 1 183 ? -17.679 -12.997 -31.601 1.00 57.89 148 CYS B CA 1
ATOM 4994 C C . CYS B 1 183 ? -18.666 -13.338 -32.720 1.00 56.39 148 CYS B C 1
ATOM 4995 O O . CYS B 1 183 ? -19.557 -14.170 -32.518 1.00 55.88 148 CYS B O 1
ATOM 4998 N N . GLU B 1 184 ? -18.540 -12.714 -33.895 1.00 55.64 149 GLU B N 1
ATOM 4999 C CA . GLU B 1 184 ? -19.464 -13.025 -34.985 1.00 59.21 149 GLU B CA 1
ATOM 5000 C C . GLU B 1 184 ? -19.320 -14.458 -35.483 1.00 60.31 149 GLU B C 1
ATOM 5001 O O . GLU B 1 184 ? -20.189 -14.929 -36.222 1.00 66.00 149 GLU B O 1
ATOM 5003 N N . GLU B 1 185 ? -18.249 -15.147 -35.100 1.00 61.99 150 GLU B N 1
ATOM 5004 C CA . GLU B 1 185 ? -17.985 -16.543 -35.420 1.00 63.32 150 GLU B CA 1
ATOM 5005 C C . GLU B 1 185 ? -18.490 -17.521 -34.356 1.00 62.77 150 GLU B C 1
ATOM 5006 O O . GLU B 1 185 ? -18.451 -18.735 -34.590 1.00 67.42 150 GLU B O 1
ATOM 5012 N N . PHE B 1 186 ? -18.959 -17.032 -33.204 1.00 61.20 151 PHE B N 1
ATOM 5013 C CA . PHE B 1 186 ? -19.581 -17.891 -32.202 1.00 58.19 151 PHE B CA 1
ATOM 5014 C C . PHE B 1 186 ? -20.681 -18.745 -32.828 1.00 59.96 151 PHE B C 1
ATOM 5015 O O . PHE B 1 186 ? -21.449 -18.274 -33.669 1.00 62.75 151 PHE B O 1
ATOM 5023 N N . SER B 1 187 ? -20.773 -20.003 -32.386 1.00 60.21 152 SER B N 1
ATOM 5024 C CA . SER B 1 187 ? -21.820 -20.902 -32.873 1.00 63.92 152 SER B CA 1
ATOM 5025 C C . SER B 1 187 ? -23.215 -20.447 -32.442 1.00 67.36 152 SER B C 1
ATOM 5026 O O . SER B 1 187 ? -24.164 -20.507 -33.235 1.00 70.50 152 SER B O 1
ATOM 5029 N N . LYS B 1 188 ? -23.368 -20.035 -31.181 1.00 69.29 153 LYS B N 1
ATOM 5030 C CA . LYS B 1 188 ? -24.587 -19.472 -30.622 1.00 67.06 153 LYS B CA 1
ATOM 5031 C C . LYS B 1 188 ? -24.282 -18.069 -30.117 1.00 64.94 153 LYS B C 1
ATOM 5032 O O . LYS B 1 188 ? -23.145 -17.782 -29.759 1.00 61.48 153 LYS B O 1
ATOM 5034 N N . PRO B 1 189 ? -25.257 -17.169 -30.091 1.00 68.08 154 PRO B N 1
ATOM 5035 C CA . PRO B 1 189 ? -24.985 -15.814 -29.595 1.00 65.43 154 PRO B CA 1
ATOM 5036 C C . PRO B 1 189 ? -24.650 -15.822 -28.114 1.00 62.75 154 PRO B C 1
ATOM 5037 O O . PRO B 1 189 ? -25.035 -16.721 -27.366 1.00 63.12 154 PRO B O 1
ATOM 5041 N N . ASN B 1 190 ? -23.907 -14.802 -27.691 1.00 60.20 155 ASN B N 1
ATOM 5042 C CA . ASN B 1 190 ? -23.667 -14.551 -26.265 1.00 58.79 155 ASN B CA 1
ATOM 5043 C C . ASN B 1 190 ? -24.127 -13.135 -25.939 1.00 59.36 155 ASN B C 1
ATOM 5044 O O . ASN B 1 190 ? -23.375 -12.176 -26.157 1.00 57.22 155 ASN B O 1
ATOM 5049 N N . PHE B 1 191 ? -25.342 -13.017 -25.385 1.00 61.31 156 PHE B N 1
ATOM 5050 C CA . PHE B 1 191 ? -25.886 -11.704 -25.055 1.00 62.52 156 PHE B CA 1
ATOM 5051 C C . PHE B 1 191 ? -25.257 -11.133 -23.793 1.00 59.75 156 PHE B C 1
ATOM 5052 O O . PHE B 1 191 ? -25.143 -9.908 -23.661 1.00 60.88 156 PHE B O 1
ATOM 5060 N N . LYS B 1 192 ? -24.853 -11.990 -22.851 1.00 57.73 157 LYS B N 1
ATOM 5061 C CA . LYS B 1 192 ? -24.227 -11.475 -21.639 1.00 57.03 157 LYS B CA 1
ATOM 5062 C C . LYS B 1 192 ? -22.876 -10.824 -21.942 1.00 57.10 157 LYS B C 1
ATOM 5063 O O . LYS B 1 192 ? -22.521 -9.822 -21.314 1.00 56.29 157 LYS B O 1
ATOM 5069 N N . LEU B 1 193 ? -22.124 -11.341 -22.917 1.00 55.91 158 LEU B N 1
ATOM 5070 C CA . LEU B 1 193 ? -20.862 -10.712 -23.312 1.00 53.73 158 LEU B CA 1
ATOM 5071 C C . LEU B 1 193 ? -21.175 -9.542 -24.240 1.00 51.93 158 LEU B C 1
ATOM 5072 O O . LEU B 1 193 ? -21.104 -9.636 -25.462 1.00 53.93 158 LEU B O 1
ATOM 5077 N N . TRP B 1 194 ? -21.523 -8.405 -23.645 1.00 56.06 159 TRP B N 1
ATOM 5078 C CA . TRP B 1 194 ? -21.986 -7.266 -24.434 1.00 59.00 159 TRP B CA 1
ATOM 5079 C C . TRP B 1 194 ? -20.902 -6.231 -24.678 1.00 54.27 159 TRP B C 1
ATOM 5080 O O . TRP B 1 194 ? -21.009 -5.462 -25.639 1.00 56.71 159 TRP B O 1
ATOM 5091 N N . PHE B 1 195 ? -19.893 -6.166 -23.822 1.00 54.22 160 PHE B N 1
ATOM 5092 C CA . PHE B 1 195 ? -18.764 -5.260 -24.021 1.00 56.29 160 PHE B CA 1
ATOM 5093 C C . PHE B 1 195 ? -17.723 -5.972 -24.876 1.00 55.16 160 PHE B C 1
ATOM 5094 O O . PHE B 1 195 ? -16.963 -6.806 -24.379 1.00 54.45 160 PHE B O 1
ATOM 5102 N N . ARG B 1 196 ? -17.680 -5.630 -26.166 1.00 56.31 161 ARG B N 1
ATOM 5103 C CA . ARG B 1 196 ? -16.763 -6.227 -27.139 1.00 54.30 161 ARG B CA 1
ATOM 5104 C C . ARG B 1 196 ? -15.930 -5.117 -27.768 1.00 54.02 161 ARG B C 1
ATOM 5105 O O . ARG B 1 196 ? -16.401 -4.421 -28.673 1.00 54.33 161 ARG B O 1
ATOM 5113 N N . GLU B 1 197 ? -14.686 -4.975 -27.314 1.00 54.78 162 GLU B N 1
ATOM 5114 C CA . GLU B 1 197 ? -13.855 -3.833 -27.667 1.00 55.81 162 GLU B CA 1
ATOM 5115 C C . GLU B 1 197 ? -12.470 -4.272 -28.137 1.00 54.96 162 GLU B C 1
ATOM 5116 O O . GLU B 1 197 ? -11.843 -5.161 -27.546 1.00 50.69 162 GLU B O 1
ATOM 5122 N N . SER B 1 198 ? -12.001 -3.609 -29.191 1.00 51.95 163 SER B N 1
ATOM 5123 C CA . SER B 1 198 ? -10.691 -3.807 -29.780 1.00 54.18 163 SER B CA 1
ATOM 5124 C C . SER B 1 198 ? -9.863 -2.538 -29.615 1.00 55.04 163 SER B C 1
ATOM 5125 O O . SER B 1 198 ? -10.382 -1.418 -29.690 1.00 55.19 163 SER B O 1
ATOM 5128 N N . ILE B 1 199 ? -8.564 -2.727 -29.425 1.00 50.18 164 ILE B N 1
ATOM 5129 C CA . ILE B 1 199 ? -7.609 -1.639 -29.277 1.00 50.52 164 ILE B CA 1
ATOM 5130 C C . ILE B 1 199 ? -6.490 -1.874 -30.277 1.00 50.59 164 ILE B C 1
ATOM 5131 O O . ILE B 1 199 ? -5.920 -2.971 -30.315 1.00 48.28 164 ILE B O 1
ATOM 5136 N N . VAL B 1 200 ? -6.191 -0.863 -31.099 1.00 51.44 165 VAL B N 1
ATOM 5137 C CA . VAL B 1 200 ? -5.107 -0.932 -32.084 1.00 53.63 165 VAL B CA 1
ATOM 5138 C C . VAL B 1 200 ? -3.884 -0.204 -31.535 1.00 55.66 165 VAL B C 1
ATOM 5139 O O . VAL B 1 200 ? -3.922 1.016 -31.334 1.00 56.33 165 VAL B O 1
ATOM 5143 N N . SER B 1 201 ? -2.788 -0.940 -31.327 1.00 50.69 166 SER B N 1
ATOM 5144 C CA . SER B 1 201 ? -1.548 -0.338 -30.849 1.00 54.24 166 SER B CA 1
ATOM 5145 C C . SER B 1 201 ? -0.893 0.489 -31.948 1.00 58.68 166 SER B C 1
ATOM 5146 O O . SER B 1 201 ? -0.515 -0.047 -32.999 1.00 58.44 166 SER B O 1
ATOM 5149 N N . ARG B 1 202 ? -0.722 1.786 -31.687 1.00 59.18 167 ARG B N 1
ATOM 5150 C CA . ARG B 1 202 ? -0.174 2.733 -32.651 1.00 58.39 167 ARG B CA 1
ATOM 5151 C C . ARG B 1 202 ? 1.159 3.309 -32.158 1.00 58.53 167 ARG B C 1
ATOM 5152 O O . ARG B 1 202 ? 1.783 2.793 -31.222 1.00 57.11 167 ARG B O 1
ATOM 5160 N N . SER B 1 203 ? 1.599 4.379 -32.823 1.00 57.26 168 SER B N 1
ATOM 5161 C CA . SER B 1 203 ? 2.937 4.915 -32.588 1.00 58.55 168 SER B CA 1
ATOM 5162 C C . SER B 1 203 ? 3.043 5.531 -31.207 1.00 62.30 168 SER B C 1
ATOM 5163 O O . SER B 1 203 ? 4.089 5.436 -30.555 1.00 64.35 168 SER B O 1
ATOM 5166 N N . SER B 1 204 ? 1.984 6.203 -30.767 1.00 59.73 169 SER B N 1
ATOM 5167 C CA . SER B 1 204 ? 1.920 6.810 -29.453 1.00 62.61 169 SER B CA 1
ATOM 5168 C C . SER B 1 204 ? 0.824 6.134 -28.645 1.00 59.25 169 SER B C 1
ATOM 5169 O O . SER B 1 204 ? -0.209 5.732 -29.191 1.00 58.72 169 SER B O 1
ATOM 5172 N N . ILE B 1 205 ? 1.069 5.988 -27.342 1.00 58.21 170 ILE B N 1
ATOM 5173 C CA . ILE B 1 205 ? 0.034 5.445 -26.464 1.00 57.93 170 ILE B CA 1
ATOM 5174 C C . ILE B 1 205 ? -1.257 6.232 -26.632 1.00 59.88 170 ILE B C 1
ATOM 5175 O O . ILE B 1 205 ? -2.352 5.657 -26.658 1.00 57.21 170 ILE B O 1
ATOM 5180 N N . GLU B 1 206 ? -1.143 7.560 -26.775 1.00 62.02 171 GLU B N 1
ATOM 5181 C CA . GLU B 1 206 ? -2.325 8.418 -26.868 1.00 65.11 171 GLU B CA 1
ATOM 5182 C C . GLU B 1 206 ? -3.230 7.993 -28.022 1.00 63.77 171 GLU B C 1
ATOM 5183 O O . GLU B 1 206 ? -4.440 7.812 -27.838 1.00 63.89 171 GLU B O 1
ATOM 5189 N N . ALA B 1 207 ? -2.660 7.823 -29.224 1.00 64.25 172 ALA B N 1
ATOM 5190 C CA . ALA B 1 207 ? -3.427 7.367 -30.381 1.00 60.25 172 ALA B CA 1
ATOM 5191 C C . ALA B 1 207 ? -3.910 5.926 -30.265 1.00 58.75 172 ALA B C 1
ATOM 5192 O O . ALA B 1 207 ? -4.721 5.502 -31.093 1.00 60.62 172 ALA B O 1
ATOM 5194 N N . SER B 1 208 ? -3.422 5.152 -29.291 1.00 60.46 173 SER B N 1
ATOM 5195 C CA . SER B 1 208 ? -3.916 3.790 -29.122 1.00 56.09 173 SER B CA 1
ATOM 5196 C C . SER B 1 208 ? -5.224 3.741 -28.348 1.00 58.68 173 SER B C 1
ATOM 5197 O O . SER B 1 208 ? -5.951 2.750 -28.451 1.00 57.42 173 SER B O 1
ATOM 5200 N N . LEU B 1 209 ? -5.549 4.784 -27.587 1.00 59.82 174 LEU B N 1
ATOM 5201 C CA . LEU B 1 209 ? -6.685 4.762 -26.665 1.00 59.40 174 LEU B CA 1
ATOM 5202 C C . LEU B 1 209 ? -7.569 5.985 -26.876 1.00 58.29 174 LEU B C 1
ATOM 5203 O O . LEU B 1 209 ? -7.777 6.786 -25.962 1.00 61.30 174 LEU B O 1
ATOM 5208 N N . PRO B 1 210 ? -8.139 6.137 -28.075 1.00 60.38 175 PRO B N 1
ATOM 5209 C CA . PRO B 1 210 ? -8.993 7.308 -28.341 1.00 58.92 175 PRO B CA 1
ATOM 5210 C C . PRO B 1 210 ? -10.226 7.357 -27.460 1.00 62.91 175 PRO B C 1
ATOM 5211 O O . PRO B 1 210 ? -10.817 8.438 -27.294 1.00 66.20 175 PRO B O 1
ATOM 5215 N N . GLN B 1 211 ? -10.644 6.212 -26.915 1.00 58.72 176 GLN B N 1
ATOM 5216 C CA . GLN B 1 211 ? -11.763 6.173 -25.984 1.00 60.36 176 GLN B CA 1
ATOM 5217 C C . GLN B 1 211 ? -11.540 7.101 -24.795 1.00 64.54 176 GLN B C 1
ATOM 5218 O O . GLN B 1 211 ? -12.509 7.613 -24.218 1.00 66.33 176 GLN B O 1
ATOM 5220 N N . LEU B 1 212 ? -10.280 7.329 -24.407 1.00 64.71 177 LEU B N 1
ATOM 5221 C CA . LEU B 1 212 ? -10.018 8.179 -23.253 1.00 67.97 177 LEU B CA 1
ATOM 5222 C C . LEU B 1 212 ? -10.440 9.620 -23.497 1.00 69.59 177 LEU B C 1
ATOM 5223 O O . LEU B 1 212 ? -10.771 10.322 -22.535 1.00 71.26 177 LEU B O 1
ATOM 5228 N N . GLN B 1 213 ? -10.466 10.054 -24.761 1.00 70.85 178 GLN B N 1
ATOM 5229 C CA . GLN B 1 213 ? -10.754 11.451 -25.093 1.00 73.17 178 GLN B CA 1
ATOM 5230 C C . GLN B 1 213 ? -11.964 11.983 -24.334 1.00 73.89 178 GLN B C 1
ATOM 5231 O O . GLN B 1 213 ? -11.905 13.058 -23.724 1.00 81.38 178 GLN B O 1
ATOM 5237 N N . GLY B 1 214 ? -13.079 11.258 -24.375 1.00 75.33 179 GLY B N 1
ATOM 5238 C CA . GLY B 1 214 ? -14.310 11.761 -23.783 1.00 76.95 179 GLY B CA 1
ATOM 5239 C C . GLY B 1 214 ? -14.590 11.295 -22.364 1.00 79.12 179 GLY B C 1
ATOM 5240 O O . GLY B 1 214 ? -15.753 11.201 -21.952 1.00 78.78 179 GLY B O 1
ATOM 5241 N N . VAL B 1 215 ? -13.535 11.006 -21.603 1.00 74.58 180 VAL B N 1
ATOM 5242 C CA . VAL B 1 215 ? -13.665 10.537 -20.227 1.00 73.49 180 VAL B CA 1
ATOM 5243 C C . VAL B 1 215 ? -12.827 11.439 -19.335 1.00 72.00 180 VAL B C 1
ATOM 5244 O O . VAL B 1 215 ? -11.602 11.512 -19.496 1.00 69.09 180 VAL B O 1
ATOM 5246 N N . ALA B 1 216 ? -13.480 12.126 -18.405 1.00 69.80 181 ALA B N 1
ATOM 5247 C CA . ALA B 1 216 ? -12.753 12.812 -17.345 1.00 65.70 181 ALA B CA 1
ATOM 5248 C C . ALA B 1 216 ? -12.211 11.781 -16.359 1.00 69.37 181 ALA B C 1
ATOM 5249 O O . ALA B 1 216 ? -13.001 11.044 -15.760 1.00 71.31 181 ALA B O 1
ATOM 5251 N N . PRO B 1 217 ? -10.895 11.684 -16.164 1.00 66.84 182 PRO B N 1
ATOM 5252 C CA . PRO B 1 217 ? -10.355 10.655 -15.255 1.00 66.65 182 PRO B CA 1
ATOM 5253 C C . PRO B 1 217 ? -10.835 10.845 -13.822 1.00 67.25 182 PRO B C 1
ATOM 5254 O O . PRO B 1 217 ? -10.870 11.961 -13.300 1.00 65.43 182 PRO B O 1
ATOM 5258 N N . ALA B 1 218 ? -11.171 9.732 -13.173 1.00 67.84 183 ALA B N 1
ATOM 5259 C CA . ALA B 1 218 ? -11.731 9.793 -11.822 1.00 68.80 183 ALA B CA 1
ATOM 5260 C C . ALA B 1 218 ? -10.656 9.715 -10.732 1.00 69.43 183 ALA B C 1
ATOM 5261 O O . ALA B 1 218 ? -10.712 10.451 -9.741 1.00 67.36 183 ALA B O 1
ATOM 5263 N N . ASN B 1 220 ? -10.079 7.390 -6.772 1.00 66.66 185 ASN B N 1
ATOM 5264 C CA . ASN B 1 220 ? -11.467 7.835 -6.694 1.00 65.03 185 ASN B CA 1
ATOM 5265 C C . ASN B 1 220 ? -12.422 6.797 -7.296 1.00 64.84 185 ASN B C 1
ATOM 5266 O O . ASN B 1 220 ? -13.641 6.996 -7.326 1.00 63.88 185 ASN B O 1
ATOM 5268 N N . LEU B 1 221 ? -11.861 5.687 -7.775 1.00 60.82 186 LEU B N 1
ATOM 5269 C CA . LEU B 1 221 ? -12.672 4.634 -8.369 1.00 62.57 186 LEU B CA 1
ATOM 5270 C C . LEU B 1 221 ? -13.217 3.667 -7.326 1.00 64.48 186 LEU B C 1
ATOM 5271 O O . LEU B 1 221 ? -13.963 2.747 -7.681 1.00 69.19 186 LEU B O 1
ATOM 5273 N N . ARG B 1 222 ? -12.847 3.853 -6.064 1.00 62.26 187 ARG B N 1
ATOM 5274 C CA . ARG B 1 222 ? -13.495 3.230 -4.907 1.00 65.33 187 ARG B CA 1
ATOM 5275 C C . ARG B 1 222 ? -13.821 1.749 -5.137 1.00 64.64 187 ARG B C 1
ATOM 5276 O O . ARG B 1 222 ? -14.955 1.299 -4.958 1.00 68.83 187 ARG B O 1
ATOM 5278 N N . ALA B 1 223 ? -12.798 0.981 -5.502 1.00 62.69 188 ALA B N 1
ATOM 5279 C CA . ALA B 1 223 ? -12.957 -0.465 -5.604 1.00 60.78 188 ALA B CA 1
ATOM 5280 C C . ALA B 1 223 ? -12.979 -1.094 -4.211 1.00 57.88 188 ALA B C 1
ATOM 5281 O O . ALA B 1 223 ? -12.374 -0.579 -3.267 1.00 60.54 188 ALA B O 1
ATOM 5283 N N . GLN B 1 224 ? -13.713 -2.204 -4.083 1.00 54.88 189 GLN B N 1
ATOM 5284 C CA . GLN B 1 224 ? -14.031 -2.785 -2.783 1.00 54.14 189 GLN B CA 1
ATOM 5285 C C . GLN B 1 224 ? -13.354 -4.123 -2.534 1.00 55.16 189 GLN B C 1
ATOM 5286 O O . GLN B 1 224 ? -13.392 -4.613 -1.394 1.00 50.10 189 GLN B O 1
ATOM 5292 N N . SER B 1 225 ? -12.753 -4.730 -3.561 1.00 48.76 190 SER B N 1
ATOM 5293 C CA . SER B 1 225 ? -12.115 -6.025 -3.397 1.00 46.70 190 SER B CA 1
ATOM 5294 C C . SER B 1 225 ? -11.020 -5.962 -2.341 1.00 46.82 190 SER B C 1
ATOM 5295 O O . SER B 1 225 ? -10.269 -4.989 -2.255 1.00 46.95 190 SER B O 1
ATOM 5298 N N . GLU B 1 226 ? -10.940 -7.005 -1.524 1.00 47.17 191 GLU B N 1
ATOM 5299 C CA . GLU B 1 226 ? -9.806 -7.189 -0.639 1.00 46.69 191 GLU B CA 1
ATOM 5300 C C . GLU B 1 226 ? -8.804 -8.125 -1.306 1.00 43.68 191 GLU B C 1
ATOM 5301 O O . GLU B 1 226 ? -9.108 -8.796 -2.295 1.00 42.77 191 GLU B O 1
ATOM 5303 N N . SER B 1 227 ? -7.592 -8.152 -0.755 1.00 42.73 192 SER B N 1
ATOM 5304 C CA . SER B 1 227 ? -6.521 -8.919 -1.378 1.00 39.25 192 SER B CA 1
ATOM 5305 C C . SER B 1 227 ? -6.861 -10.402 -1.476 1.00 40.64 192 SER B C 1
ATOM 5306 O O . SER B 1 227 ? -6.380 -11.087 -2.382 1.00 37.41 192 SER B O 1
ATOM 5309 N N . GLU B 1 228 ? -7.683 -10.926 -0.569 1.00 41.44 193 GLU B N 1
ATOM 5310 C CA . GLU B 1 228 ? -8.001 -12.349 -0.645 1.00 42.27 193 GLU B CA 1
ATOM 5311 C C . GLU B 1 228 ? -9.123 -12.663 -1.632 1.00 42.98 193 GLU B C 1
ATOM 5312 O O . GLU B 1 228 ? -9.482 -13.833 -1.785 1.00 43.54 193 GLU B O 1
ATOM 5318 N N . ASP B 1 229 ? -9.663 -11.667 -2.319 1.00 42.00 194 ASP B N 1
ATOM 5319 C CA . ASP B 1 229 ? -10.682 -11.921 -3.322 1.00 42.48 194 ASP B CA 1
ATOM 5320 C C . ASP B 1 229 ? -10.048 -12.408 -4.624 1.00 42.31 194 ASP B C 1
ATOM 5321 O O . ASP B 1 229 ? -8.831 -12.287 -4.849 1.00 41.91 194 ASP B O 1
ATOM 5326 N N . ILE B 1 230 ? -10.890 -12.970 -5.496 1.00 41.53 195 ILE B N 1
ATOM 5327 C CA . ILE B 1 230 ? -10.399 -13.389 -6.803 1.00 38.21 195 ILE B CA 1
ATOM 5328 C C . ILE B 1 230 ? -9.921 -12.158 -7.554 1.00 39.42 195 ILE B C 1
ATOM 5329 O O . ILE B 1 230 ? -10.592 -11.117 -7.562 1.00 36.67 195 ILE B O 1
ATOM 5334 N N . ALA B 1 231 ? -8.746 -12.261 -8.177 1.00 35.62 196 ALA B N 1
ATOM 5335 C CA . ALA B 1 231 ? -8.238 -11.194 -9.039 1.00 36.50 196 ALA B CA 1
ATOM 5336 C C . ALA B 1 231 ? -8.423 -11.484 -10.527 1.00 36.56 196 ALA B C 1
ATOM 5337 O O . ALA B 1 231 ? -8.737 -10.572 -11.303 1.00 38.34 196 ALA B O 1
ATOM 5339 N N . PHE B 1 232 ? -8.250 -12.729 -10.956 1.00 35.06 197 PHE B N 1
ATOM 5340 C CA . PHE B 1 232 ? -8.336 -13.014 -12.378 1.00 34.93 197 PHE B CA 1
ATOM 5341 C C . PHE B 1 232 ? -8.471 -14.512 -12.588 1.00 34.20 197 PHE B C 1
ATOM 5342 O O . PHE B 1 232 ? -8.331 -15.304 -11.658 1.00 35.84 197 PHE B O 1
ATOM 5350 N N . LEU B 1 233 ? -8.749 -14.886 -13.834 1.00 34.67 198 LEU B N 1
ATOM 5351 C CA . LEU B 1 233 ? -8.710 -16.267 -14.284 1.00 34.11 198 LEU B CA 1
ATOM 5352 C C . LEU B 1 233 ? -7.604 -16.419 -15.317 1.00 37.33 198 LEU B C 1
ATOM 5353 O O . LEU B 1 233 ? -7.441 -15.557 -16.190 1.00 36.78 198 LEU B O 1
ATOM 5358 N N . GLN B 1 234 ? -6.828 -17.496 -15.181 1.00 38.23 199 GLN B N 1
ATOM 5359 C CA . GLN B 1 234 ? -5.941 -18.022 -16.207 1.00 39.02 199 GLN B CA 1
ATOM 5360 C C . GLN B 1 234 ? -6.555 -19.274 -16.820 1.00 39.74 199 GLN B C 1
ATOM 5361 O O . GLN B 1 234 ? -7.546 -19.825 -16.332 1.00 41.56 199 GLN B O 1
ATOM 5367 N N . LEU B 1 235 ? -5.951 -19.732 -17.904 1.00 41.24 200 LEU B N 1
ATOM 5368 C CA . LEU B 1 235 ? -6.326 -20.986 -18.544 1.00 43.56 200 LEU B CA 1
ATOM 5369 C C . LEU B 1 235 ? -5.229 -22.013 -18.314 1.00 42.20 200 LEU B C 1
ATOM 5370 O O . LEU B 1 235 ? -4.045 -21.673 -18.295 1.00 39.02 200 LEU B O 1
ATOM 5375 N N . SER B 1 236 ? -5.615 -23.268 -18.116 1.00 43.62 201 SER B N 1
ATOM 5376 C CA . SER B 1 236 ? -4.586 -24.278 -17.952 1.00 46.89 201 SER B CA 1
ATOM 5377 C C . SER B 1 236 ? -3.891 -24.525 -19.285 1.00 48.00 201 SER B C 1
ATOM 5378 O O . SER B 1 236 ? -4.484 -24.414 -20.361 1.00 48.44 201 SER B O 1
ATOM 5381 N N . GLY B 1 237 ? -2.617 -24.857 -19.203 1.00 48.03 202 GLY B N 1
ATOM 5382 C CA . GLY B 1 237 ? -1.881 -25.182 -20.399 1.00 54.52 202 GLY B CA 1
ATOM 5383 C C . GLY B 1 237 ? -2.404 -26.416 -21.111 1.00 57.74 202 GLY B C 1
ATOM 5384 O O . GLY B 1 237 ? -3.185 -27.209 -20.578 1.00 59.48 202 GLY B O 1
ATOM 5385 N N . GLY B 1 238 ? -1.947 -26.579 -22.349 1.00 63.67 203 GLY B N 1
ATOM 5386 C CA . GLY B 1 238 ? -2.351 -27.706 -23.175 1.00 64.51 203 GLY B CA 1
ATOM 5387 C C . GLY B 1 238 ? -3.680 -27.488 -23.869 1.00 68.60 203 GLY B C 1
ATOM 5388 O O . GLY B 1 238 ? -4.087 -26.347 -24.094 1.00 70.08 203 GLY B O 1
ATOM 5389 N N . GLY B 1 241 ? -7.042 -30.093 -24.806 1.00 81.56 206 GLY B N 1
ATOM 5390 C CA . GLY B 1 241 ? -8.410 -30.549 -24.619 1.00 78.74 206 GLY B CA 1
ATOM 5391 C C . GLY B 1 241 ? -9.405 -29.402 -24.570 1.00 78.90 206 GLY B C 1
ATOM 5392 O O . GLY B 1 241 ? -9.425 -28.558 -25.466 1.00 82.43 206 GLY B O 1
ATOM 5393 N N . LEU B 1 242 ? -10.266 -29.370 -23.493 1.00 74.17 207 LEU B N 1
ATOM 5394 C CA . LEU B 1 242 ? -11.158 -28.247 -23.229 1.00 71.37 207 LEU B CA 1
ATOM 5395 C C . LEU B 1 242 ? -10.462 -27.202 -22.352 1.00 69.75 207 LEU B C 1
ATOM 5396 O O . LEU B 1 242 ? -9.600 -27.547 -21.531 1.00 67.01 207 LEU B O 1
ATOM 5398 N N . PRO B 1 243 ? -10.805 -25.917 -22.495 1.00 70.00 208 PRO B N 1
ATOM 5399 C CA . PRO B 1 243 ? -10.171 -24.881 -21.654 1.00 64.38 208 PRO B CA 1
ATOM 5400 C C . PRO B 1 243 ? -10.720 -24.928 -20.233 1.00 61.32 208 PRO B C 1
ATOM 5401 O O . PRO B 1 243 ? -11.935 -25.041 -20.028 1.00 58.18 208 PRO B O 1
ATOM 5405 N N . LYS B 1 244 ? -9.810 -24.852 -19.254 1.00 56.31 209 LYS B N 1
ATOM 5406 C CA . LYS B 1 244 ? -10.132 -24.931 -17.828 1.00 52.62 209 LYS B CA 1
ATOM 5407 C C . LYS B 1 244 ? -9.691 -23.648 -17.136 1.00 47.96 209 LYS B C 1
ATOM 5408 O O . LYS B 1 244 ? -8.527 -23.241 -17.251 1.00 45.75 209 LYS B O 1
ATOM 5414 N N . LEU B 1 245 ? -10.607 -23.030 -16.397 1.00 45.40 210 LEU B N 1
ATOM 5415 C CA . LEU B 1 245 ? -10.376 -21.703 -15.849 1.00 41.97 210 LEU B CA 1
ATOM 5416 C C . LEU B 1 245 ? -9.790 -21.813 -14.439 1.00 42.63 210 LEU B C 1
ATOM 5417 O O . LEU B 1 245 ? -10.279 -22.592 -13.607 1.00 44.46 210 LEU B O 1
ATOM 5422 N N . ILE B 1 246 ? -8.735 -21.043 -14.192 1.00 39.10 211 ILE B N 1
ATOM 5423 C CA . ILE B 1 246 ? -7.891 -21.080 -12.999 1.00 39.10 211 ILE B CA 1
ATOM 5424 C C . ILE B 1 246 ? -8.100 -19.784 -12.233 1.00 36.74 211 ILE B C 1
ATOM 5425 O O . ILE B 1 246 ? -7.640 -18.723 -12.679 1.00 37.99 211 ILE B O 1
ATOM 5430 N N . PRO B 1 247 ? -8.756 -19.791 -11.092 1.00 37.61 212 PRO B N 1
ATOM 5431 C CA . PRO B 1 247 ? -8.999 -18.530 -10.383 1.00 37.68 212 PRO B CA 1
ATOM 5432 C C . PRO B 1 247 ? -7.893 -18.219 -9.386 1.00 38.57 212 PRO B C 1
ATOM 5433 O O . PRO B 1 247 ? -7.698 -19.015 -8.463 1.00 40.05 212 PRO B O 1
ATOM 5437 N N . ARG B 1 248 ? -7.171 -17.105 -9.531 1.00 33.00 213 ARG B N 1
ATOM 5438 C CA . ARG B 1 248 ? -6.150 -16.733 -8.563 1.00 35.15 213 ARG B CA 1
ATOM 5439 C C . ARG B 1 248 ? -6.619 -15.520 -7.777 1.00 37.33 213 ARG B C 1
ATOM 5440 O O . ARG B 1 248 ? -7.364 -14.681 -8.289 1.00 36.96 213 ARG B O 1
ATOM 5448 N N . THR B 1 249 ? -6.171 -15.425 -6.530 1.00 36.01 214 THR B N 1
ATOM 5449 C CA . THR B 1 249 ? -6.479 -14.259 -5.725 1.00 36.73 214 THR B CA 1
ATOM 5450 C C . THR B 1 249 ? -5.300 -13.288 -5.756 1.00 38.13 214 THR B C 1
ATOM 5451 O O . THR B 1 249 ? -4.186 -13.635 -6.175 1.00 36.27 214 THR B O 1
ATOM 5455 N N . HIS B 1 250 ? -5.568 -12.042 -5.346 1.00 36.18 215 HIS B N 1
ATOM 5456 C CA . HIS B 1 250 ? -4.497 -11.049 -5.302 1.00 36.78 215 HIS B CA 1
ATOM 5457 C C . HIS B 1 250 ? -3.398 -11.494 -4.356 1.00 37.46 215 HIS B C 1
ATOM 5458 O O . HIS B 1 250 ? -2.210 -11.501 -4.710 1.00 34.38 215 HIS B O 1
ATOM 5465 N N . ALA B 1 251 ? -3.786 -11.858 -3.134 1.00 35.53 216 ALA B N 1
ATOM 5466 C CA . ALA B 1 251 ? -2.809 -12.173 -2.109 1.00 35.72 216 ALA B CA 1
ATOM 5467 C C . ALA B 1 251 ? -1.961 -13.358 -2.534 1.00 38.97 216 ALA B C 1
ATOM 5468 O O . ALA B 1 251 ? -0.728 -13.329 -2.410 1.00 38.63 216 ALA B O 1
ATOM 5470 N N . ASP B 1 252 ? -2.596 -14.417 -3.063 1.00 38.89 217 ASP B N 1
ATOM 5471 C CA . ASP B 1 252 ? -1.785 -15.589 -3.365 1.00 37.03 217 ASP B CA 1
ATOM 5472 C C . ASP B 1 252 ? -0.913 -15.332 -4.592 1.00 37.60 217 ASP B C 1
ATOM 5473 O O . ASP B 1 252 ? 0.264 -15.723 -4.616 1.00 37.24 217 ASP B O 1
ATOM 5478 N N . TYR B 1 253 ? -1.421 -14.585 -5.573 1.00 37.23 218 TYR B N 1
ATOM 5479 C CA . TYR B 1 253 ? -0.595 -14.294 -6.740 1.00 35.22 218 TYR B CA 1
ATOM 5480 C C . TYR B 1 253 ? 0.556 -13.366 -6.392 1.00 35.42 218 TYR B C 1
ATOM 5481 O O . TYR B 1 253 ? 1.705 -13.603 -6.793 1.00 35.96 218 TYR B O 1
ATOM 5490 N N . ILE B 1 254 ? 0.257 -12.277 -5.679 1.00 35.15 219 ILE B N 1
ATOM 5491 C CA . ILE B 1 254 ? 1.302 -11.341 -5.310 1.00 34.07 219 ILE B CA 1
ATOM 5492 C C . ILE B 1 254 ? 2.344 -12.039 -4.458 1.00 33.41 219 ILE B C 1
ATOM 5493 O O . ILE B 1 254 ? 3.519 -11.694 -4.520 1.00 34.97 219 ILE B O 1
ATOM 5498 N N . TYR B 1 255 ? 1.950 -13.058 -3.693 1.00 34.18 220 TYR B N 1
ATOM 5499 C CA . TYR B 1 255 ? 2.924 -13.812 -2.914 1.00 34.08 220 TYR B CA 1
ATOM 5500 C C . TYR B 1 255 ? 3.869 -14.579 -3.826 1.00 37.88 220 TYR B C 1
ATOM 5501 O O . TYR B 1 255 ? 5.093 -14.527 -3.657 1.00 37.53 220 TYR B O 1
ATOM 5510 N N . SER B 1 256 ? 3.319 -15.301 -4.804 1.00 35.59 221 SER B N 1
ATOM 5511 C CA . SER B 1 256 ? 4.179 -16.021 -5.736 1.00 35.48 221 SER B CA 1
ATOM 5512 C C . SER B 1 256 ? 5.143 -15.063 -6.441 1.00 35.98 221 SER B C 1
ATOM 5513 O O . SER B 1 256 ? 6.322 -15.375 -6.618 1.00 37.37 221 SER B O 1
ATOM 5516 N N . ILE B 1 257 ? 4.664 -13.876 -6.814 1.00 35.03 222 ILE B N 1
ATOM 5517 C CA . ILE B 1 257 ? 5.520 -12.874 -7.433 1.00 35.44 222 ILE B CA 1
ATOM 5518 C C . ILE B 1 257 ? 6.584 -12.393 -6.455 1.00 36.19 222 ILE B C 1
ATOM 5519 O O . ILE B 1 257 ? 7.764 -12.289 -6.803 1.00 37.59 222 ILE B O 1
ATOM 5524 N N . GLU B 1 258 ? 6.201 -12.108 -5.214 1.00 36.66 223 GLU B N 1
ATOM 5525 C CA . GLU B 1 258 ? 7.195 -11.626 -4.256 1.00 37.50 223 GLU B CA 1
ATOM 5526 C C . GLU B 1 258 ? 8.309 -12.651 -4.059 1.00 39.28 223 GLU B C 1
ATOM 5527 O O . GLU B 1 258 ? 9.489 -12.292 -4.014 1.00 39.32 223 GLU B O 1
ATOM 5533 N N . LYS B 1 259 ? 7.962 -13.941 -3.967 1.00 38.69 224 LYS B N 1
ATOM 5534 C CA . LYS B 1 259 ? 9.010 -14.949 -3.830 1.00 39.64 224 LYS B CA 1
ATOM 5535 C C . LYS B 1 259 ? 9.873 -15.015 -5.081 1.00 39.77 224 LYS B C 1
ATOM 5536 O O . LYS B 1 259 ? 11.097 -15.147 -4.989 1.00 41.52 224 LYS B O 1
ATOM 5542 N N . SER B 1 260 ? 9.242 -14.972 -6.261 1.00 38.51 225 SER B N 1
ATOM 5543 C CA . SER B 1 260 ? 9.989 -15.047 -7.510 1.00 37.68 225 SER B CA 1
ATOM 5544 C C . SER B 1 260 ? 10.929 -13.870 -7.657 1.00 39.08 225 SER B C 1
ATOM 5545 O O . SER B 1 260 ? 12.016 -14.021 -8.207 1.00 39.35 225 SER B O 1
ATOM 5548 N N . VAL B 1 261 ? 10.522 -12.687 -7.196 1.00 40.21 226 VAL B N 1
ATOM 5549 C CA . VAL B 1 261 ? 11.445 -11.558 -7.174 1.00 41.64 226 VAL B CA 1
ATOM 5550 C C . VAL B 1 261 ? 12.711 -11.934 -6.416 1.00 43.16 226 VAL B C 1
ATOM 5551 O O . VAL B 1 261 ? 13.834 -11.657 -6.865 1.00 41.98 226 VAL B O 1
ATOM 5555 N N . ASP B 1 262 ? 12.543 -12.588 -5.262 1.00 44.20 227 ASP B N 1
ATOM 5556 C CA . ASP B 1 262 ? 13.677 -12.974 -4.432 1.00 44.10 227 ASP B CA 1
ATOM 5557 C C . ASP B 1 262 ? 14.584 -13.951 -5.163 1.00 45.26 227 ASP B C 1
ATOM 5558 O O . ASP B 1 262 ? 15.803 -13.759 -5.224 1.00 44.16 227 ASP B O 1
ATOM 5563 N N . VAL B 1 263 ? 14.007 -15.010 -5.735 1.00 42.98 228 VAL B N 1
ATOM 5564 C CA . VAL B 1 263 ? 14.857 -16.062 -6.278 1.00 43.91 228 VAL B CA 1
ATOM 5565 C C . VAL B 1 263 ? 15.528 -15.605 -7.573 1.00 42.56 228 VAL B C 1
ATOM 5566 O O . VAL B 1 263 ? 16.623 -16.066 -7.909 1.00 44.06 228 VAL B O 1
ATOM 5570 N N . ALA B 1 264 ? 14.917 -14.682 -8.302 1.00 41.16 229 ALA B N 1
ATOM 5571 C CA . ALA B 1 264 ? 15.514 -14.186 -9.529 1.00 42.20 229 ALA B CA 1
ATOM 5572 C C . ALA B 1 264 ? 16.465 -13.011 -9.307 1.00 43.62 229 ALA B C 1
ATOM 5573 O O . ALA B 1 264 ? 17.093 -12.549 -10.266 1.00 47.29 229 ALA B O 1
ATOM 5575 N N . GLY B 1 265 ? 16.589 -12.517 -8.082 1.00 43.57 230 GLY B N 1
ATOM 5576 C CA . GLY B 1 265 ? 17.465 -11.395 -7.802 1.00 43.54 230 GLY B CA 1
ATOM 5577 C C . GLY B 1 265 ? 17.083 -10.073 -8.437 1.00 47.93 230 GLY B C 1
ATOM 5578 O O . GLY B 1 265 ? 17.949 -9.211 -8.612 1.00 51.49 230 GLY B O 1
ATOM 5579 N N . LEU B 1 266 ? 15.816 -9.859 -8.767 1.00 45.25 231 LEU B N 1
ATOM 5580 C CA . LEU B 1 266 ? 15.435 -8.581 -9.353 1.00 46.72 231 LEU B CA 1
ATOM 5581 C C . LEU B 1 266 ? 15.639 -7.432 -8.364 1.00 48.41 231 LEU B C 1
ATOM 5582 O O . LEU B 1 266 ? 15.362 -7.545 -7.166 1.00 46.52 231 LEU B O 1
ATOM 5587 N N . THR B 1 267 ? 16.155 -6.327 -8.882 1.00 50.29 232 THR B N 1
ATOM 5588 C CA . THR B 1 267 ? 16.321 -5.082 -8.160 1.00 51.32 232 THR B CA 1
ATOM 5589 C C . THR B 1 267 ? 15.743 -3.981 -9.026 1.00 50.85 232 THR B C 1
ATOM 5590 O O . THR B 1 267 ? 15.288 -4.224 -10.143 1.00 50.85 232 THR B O 1
ATOM 5594 N N . GLN B 1 268 ? 15.767 -2.758 -8.515 1.00 49.10 233 GLN B N 1
ATOM 5595 C CA . GLN B 1 268 ? 15.271 -1.629 -9.289 1.00 51.05 233 GLN B CA 1
ATOM 5596 C C . GLN B 1 268 ? 16.089 -1.392 -10.555 1.00 55.49 233 GLN B C 1
ATOM 5597 O O . GLN B 1 268 ? 15.592 -0.755 -11.491 1.00 53.50 233 GLN B O 1
ATOM 5603 N N . ASP B 1 269 ? 17.335 -1.871 -10.595 1.00 52.97 234 ASP B N 1
ATOM 5604 C CA . ASP B 1 269 ? 18.192 -1.725 -11.763 1.00 55.25 234 ASP B CA 1
ATOM 5605 C C . ASP B 1 269 ? 17.944 -2.788 -12.823 1.00 54.51 234 ASP B C 1
ATOM 5606 O O . ASP B 1 269 ? 18.444 -2.647 -13.946 1.00 54.57 234 ASP B O 1
ATOM 5611 N N . THR B 1 270 ? 17.191 -3.836 -12.502 1.00 51.11 235 THR B N 1
ATOM 5612 C CA . THR B 1 270 ? 16.942 -4.889 -13.472 1.00 51.43 235 THR B CA 1
ATOM 5613 C C . THR B 1 270 ? 16.315 -4.330 -14.744 1.00 49.23 235 THR B C 1
ATOM 5614 O O . THR B 1 270 ? 15.289 -3.642 -14.706 1.00 45.04 235 THR B O 1
ATOM 5618 N N . LYS B 1 271 ? 16.939 -4.634 -15.874 1.00 47.61 236 LYS B N 1
ATOM 5619 C CA . LYS B 1 271 ? 16.315 -4.493 -17.179 1.00 43.94 236 LYS B CA 1
ATOM 5620 C C . LYS B 1 271 ? 15.946 -5.886 -17.669 1.00 41.76 236 LYS B C 1
ATOM 5621 O O . LYS B 1 271 ? 16.785 -6.788 -17.670 1.00 43.86 236 LYS B O 1
ATOM 5627 N N . GLN B 1 272 ? 14.693 -6.067 -18.070 1.00 39.35 237 GLN B N 1
ATOM 5628 C CA . GLN B 1 272 ? 14.181 -7.378 -18.432 1.00 39.25 237 GLN B CA 1
ATOM 5629 C C . GLN B 1 272 ? 13.647 -7.334 -19.854 1.00 38.41 237 GLN B C 1
ATOM 5630 O O . GLN B 1 272 ? 12.844 -6.457 -20.184 1.00 40.20 237 GLN B O 1
ATOM 5636 N N . LEU B 1 273 ? 14.088 -8.269 -20.691 1.00 36.17 238 LEU B N 1
ATOM 5637 C CA . LEU B 1 273 ? 13.518 -8.413 -22.024 1.00 37.39 238 LEU B CA 1
ATOM 5638 C C . LEU B 1 273 ? 12.346 -9.360 -21.916 1.00 38.57 238 LEU B C 1
ATOM 5639 O O . LEU B 1 273 ? 12.472 -10.441 -21.333 1.00 39.57 238 LEU B O 1
ATOM 5644 N N . VAL B 1 274 ? 11.201 -8.935 -22.434 1.00 39.34 239 VAL B N 1
ATOM 5645 C CA . VAL B 1 274 ? 10.018 -9.776 -22.509 1.00 38.31 239 VAL B CA 1
ATOM 5646 C C . VAL B 1 274 ? 9.855 -10.208 -23.963 1.00 37.94 239 VAL B C 1
ATOM 5647 O O . VAL B 1 274 ? 9.627 -9.384 -24.860 1.00 43.17 239 VAL B O 1
ATOM 5651 N N . VAL B 1 275 ? 9.986 -11.501 -24.209 1.00 34.88 240 VAL B N 1
ATOM 5652 C CA . VAL B 1 275 ? 9.728 -12.040 -25.534 1.00 38.67 240 VAL B CA 1
ATOM 5653 C C . VAL B 1 275 ? 8.667 -13.133 -25.530 1.00 38.68 240 VAL B C 1
ATOM 5654 O O . VAL B 1 275 ? 8.084 -13.406 -26.594 1.00 37.75 240 VAL B O 1
ATOM 5658 N N . LEU B 1 276 ? 8.374 -13.745 -24.381 1.00 35.63 241 LEU B N 1
ATOM 5659 C CA . LEU B 1 276 ? 7.266 -14.670 -24.235 1.00 36.78 241 LEU B CA 1
ATOM 5660 C C . LEU B 1 276 ? 5.929 -13.923 -24.266 1.00 38.03 241 LEU B C 1
ATOM 5661 O O . LEU B 1 276 ? 5.874 -12.721 -24.001 1.00 37.09 241 LEU B O 1
ATOM 5666 N N . PRO B 1 277 ? 4.828 -14.614 -24.570 1.00 38.79 242 PRO B N 1
ATOM 5667 C CA . PRO B 1 277 ? 3.520 -13.919 -24.617 1.00 37.91 242 PRO B CA 1
ATOM 5668 C C . PRO B 1 277 ? 3.129 -13.343 -23.261 1.00 34.88 242 PRO B C 1
ATOM 5669 O O . PRO B 1 277 ? 3.176 -14.032 -22.237 1.00 32.29 242 PRO B O 1
ATOM 5673 N N . VAL B 1 278 ? 2.706 -12.068 -23.274 1.00 33.26 243 VAL B N 1
ATOM 5674 C CA . VAL B 1 278 ? 2.364 -11.360 -22.035 1.00 37.64 243 VAL B CA 1
ATOM 5675 C C . VAL B 1 278 ? 1.255 -12.050 -21.256 1.00 37.88 243 VAL B C 1
ATOM 5676 O O . VAL B 1 278 ? 1.158 -11.865 -20.046 1.00 37.61 243 VAL B O 1
ATOM 5680 N N . MET B 1 279 ? 0.370 -12.802 -21.921 1.00 40.47 244 MET B N 1
ATOM 5681 C CA . MET B 1 279 ? -0.776 -13.383 -21.225 1.00 39.22 244 MET B CA 1
ATOM 5682 C C . MET B 1 279 ? -0.431 -14.670 -20.491 1.00 39.53 244 MET B C 1
ATOM 5683 O O . MET B 1 279 ? -1.298 -15.221 -19.802 1.00 42.95 244 MET B O 1
ATOM 5688 N N . HIS B 1 280 ? 0.797 -15.156 -20.634 1.00 37.46 245 HIS B N 1
ATOM 5689 C CA . HIS B 1 280 ? 1.232 -16.423 -20.068 1.00 35.95 245 HIS B CA 1
ATOM 5690 C C . HIS B 1 280 ? 1.748 -16.223 -18.649 1.00 35.99 245 HIS B C 1
ATOM 5691 O O . HIS B 1 280 ? 2.475 -15.266 -18.365 1.00 33.97 245 HIS B O 1
ATOM 5698 N N . ASN B 1 281 ? 1.397 -17.162 -17.777 1.00 32.14 246 ASN B N 1
ATOM 5699 C CA . ASN B 1 281 ? 1.794 -17.075 -16.380 1.00 36.78 246 ASN B CA 1
ATOM 5700 C C . ASN B 1 281 ? 3.321 -16.955 -16.217 1.00 37.22 246 ASN B C 1
ATOM 5701 O O . ASN B 1 281 ? 3.803 -16.185 -15.367 1.00 33.58 246 ASN B O 1
ATOM 5706 N N . PHE B 1 282 ? 4.091 -17.708 -17.019 1.00 34.38 247 PHE B N 1
ATOM 5707 C CA . PHE B 1 282 ? 5.553 -17.640 -16.959 1.00 35.78 247 PHE B CA 1
ATOM 5708 C C . PHE B 1 282 ? 6.014 -16.215 -17.197 1.00 34.53 247 PHE B C 1
ATOM 5709 O O . PHE B 1 282 ? 6.790 -15.649 -16.414 1.00 33.28 247 PHE B O 1
ATOM 5717 N N . CYS B 1 283 ? 5.498 -15.603 -18.254 1.00 32.79 248 CYS B N 1
ATOM 5718 C CA . CYS B 1 283 ? 5.881 -14.247 -18.584 1.00 35.81 248 CYS B CA 1
ATOM 5719 C C . CYS B 1 283 ? 5.331 -13.211 -17.590 1.00 37.31 248 CYS B C 1
ATOM 5720 O O . CYS B 1 283 ? 5.881 -12.104 -17.497 1.00 33.80 248 CYS B O 1
ATOM 5723 N N . MET B 1 284 ? 4.271 -13.535 -16.849 1.00 31.98 249 MET B N 1
ATOM 5724 C CA . MET B 1 284 ? 3.679 -12.543 -15.964 1.00 37.41 249 MET B CA 1
ATOM 5725 C C . MET B 1 284 ? 4.361 -12.476 -14.610 1.00 34.04 249 MET B C 1
ATOM 5726 O O . MET B 1 284 ? 4.555 -11.387 -14.065 1.00 33.24 249 MET B O 1
ATOM 5731 N N . SER B 1 285 ? 4.719 -13.621 -14.056 1.00 35.40 250 SER B N 1
ATOM 5732 C CA . SER B 1 285 ? 5.013 -13.685 -12.640 1.00 33.60 250 SER B CA 1
ATOM 5733 C C . SER B 1 285 ? 6.227 -14.513 -12.252 1.00 37.00 250 SER B C 1
ATOM 5734 O O . SER B 1 285 ? 6.532 -14.579 -11.055 1.00 35.87 250 SER B O 1
ATOM 5737 N N . SER B 1 286 ? 6.914 -15.160 -13.191 1.00 35.52 251 SER B N 1
ATOM 5738 C CA . SER B 1 286 ? 7.949 -16.142 -12.870 1.00 37.91 251 SER B CA 1
ATOM 5739 C C . SER B 1 286 ? 9.299 -15.814 -13.509 1.00 38.16 251 SER B C 1
ATOM 5740 O O . SER B 1 286 ? 9.822 -16.607 -14.302 1.00 41.67 251 SER B O 1
ATOM 5743 N N . PRO B 1 287 ? 9.913 -14.666 -13.166 1.00 38.55 252 PRO B N 1
ATOM 5744 C CA . PRO B 1 287 ? 9.400 -13.627 -12.264 1.00 35.61 252 PRO B CA 1
ATOM 5745 C C . PRO B 1 287 ? 8.552 -12.605 -13.008 1.00 36.92 252 PRO B C 1
ATOM 5746 O O . PRO B 1 287 ? 7.864 -11.798 -12.378 1.00 37.68 252 PRO B O 1
ATOM 5750 N N . GLY B 1 288 ? 8.600 -12.644 -14.336 1.00 36.61 253 GLY B N 1
ATOM 5751 C CA . GLY B 1 288 ? 7.644 -11.920 -15.149 1.00 35.52 253 GLY B CA 1
ATOM 5752 C C . GLY B 1 288 ? 7.808 -10.412 -15.093 1.00 37.07 253 GLY B C 1
ATOM 5753 O O . GLY B 1 288 ? 8.639 -9.851 -14.370 1.00 33.97 253 GLY B O 1
ATOM 5754 N N . PHE B 1 289 ? 6.964 -9.736 -15.883 1.00 38.04 254 PHE B N 1
ATOM 5755 C CA . PHE B 1 289 ? 6.981 -8.280 -15.853 1.00 36.03 254 PHE B CA 1
ATOM 5756 C C . PHE B 1 289 ? 6.434 -7.744 -14.530 1.00 38.69 254 PHE B C 1
ATOM 5757 O O . PHE B 1 289 ? 6.876 -6.683 -14.074 1.00 38.65 254 PHE B O 1
ATOM 5765 N N . LEU B 1 290 ? 5.528 -8.485 -13.865 1.00 37.68 255 LEU B N 1
ATOM 5766 C CA . LEU B 1 290 ? 5.028 -8.030 -12.567 1.00 37.29 255 LEU B CA 1
ATOM 5767 C C . LEU B 1 290 ? 6.133 -8.062 -11.522 1.00 38.36 255 LEU B C 1
ATOM 5768 O O . LEU B 1 290 ? 6.212 -7.174 -10.668 1.00 36.55 255 LEU B O 1
ATOM 5773 N N . GLY B 1 291 ? 7.005 -9.067 -11.583 1.00 36.54 256 GLY B N 1
ATOM 5774 C CA . GLY B 1 291 ? 8.167 -9.068 -10.715 1.00 36.42 256 GLY B CA 1
ATOM 5775 C C . GLY B 1 291 ? 9.100 -7.902 -10.968 1.00 37.92 256 GLY B C 1
ATOM 5776 O O . GLY B 1 291 ? 9.740 -7.396 -10.037 1.00 41.93 256 GLY B O 1
ATOM 5777 N N . VAL B 1 292 ? 9.207 -7.462 -12.221 1.00 36.59 257 VAL B N 1
ATOM 5778 C CA . VAL B 1 292 ? 10.017 -6.284 -12.512 1.00 39.68 257 VAL B CA 1
ATOM 5779 C C . VAL B 1 292 ? 9.348 -5.027 -11.969 1.00 41.52 257 VAL B C 1
ATOM 5780 O O . VAL B 1 292 ? 10.001 -4.182 -11.349 1.00 41.54 257 VAL B O 1
ATOM 5784 N N . PHE B 1 293 ? 8.037 -4.879 -12.208 1.00 41.18 258 PHE B N 1
ATOM 5785 C CA . PHE B 1 293 ? 7.299 -3.751 -11.649 1.00 40.50 258 PHE B CA 1
ATOM 5786 C C . PHE B 1 293 ? 7.438 -3.718 -10.141 1.00 41.87 258 PHE B C 1
ATOM 5787 O O . PHE B 1 293 ? 7.534 -2.643 -9.541 1.00 42.94 258 PHE B O 1
ATOM 5795 N N . TYR B 1 294 ? 7.495 -4.908 -9.525 1.00 41.74 259 TYR B N 1
ATOM 5796 C CA . TYR B 1 294 ? 7.453 -5.061 -8.075 1.00 39.09 259 TYR B CA 1
ATOM 5797 C C . TYR B 1 294 ? 8.653 -4.423 -7.388 1.00 43.26 259 TYR B C 1
ATOM 5798 O O . TYR B 1 294 ? 8.568 -4.051 -6.213 1.00 44.52 259 TYR B O 1
ATOM 5807 N N . VAL B 1 295 ? 9.780 -4.302 -8.090 1.00 43.83 260 VAL B N 1
ATOM 5808 C CA . VAL B 1 295 ? 10.983 -3.692 -7.546 1.00 43.71 260 VAL B CA 1
ATOM 5809 C C . VAL B 1 295 ? 11.381 -2.440 -8.316 1.00 45.27 260 VAL B C 1
ATOM 5810 O O . VAL B 1 295 ? 12.494 -1.954 -8.162 1.00 46.00 260 VAL B O 1
ATOM 5814 N N . GLY B 1 296 ? 10.487 -1.910 -9.151 1.00 45.55 261 GLY B N 1
ATOM 5815 C CA . GLY B 1 296 ? 10.734 -0.634 -9.795 1.00 45.88 261 GLY B CA 1
ATOM 5816 C C . GLY B 1 296 ? 11.740 -0.664 -10.921 1.00 47.05 261 GLY B C 1
ATOM 5817 O O . GLY B 1 296 ? 12.305 0.380 -11.255 1.00 46.78 261 GLY B O 1
ATOM 5818 N N . GLY B 1 297 ? 11.978 -1.832 -11.518 1.00 45.38 262 GLY B N 1
ATOM 5819 C CA . GLY B 1 297 ? 12.822 -1.945 -12.684 1.00 44.77 262 GLY B CA 1
ATOM 5820 C C . GLY B 1 297 ? 12.076 -1.643 -13.974 1.00 43.54 262 GLY B C 1
ATOM 5821 O O . GLY B 1 297 ? 10.954 -1.138 -13.982 1.00 43.77 262 GLY B O 1
ATOM 5822 N N . THR B 1 298 ? 12.720 -1.991 -15.091 1.00 43.43 263 THR B N 1
ATOM 5823 C CA . THR B 1 298 ? 12.246 -1.655 -16.429 1.00 42.32 263 THR B CA 1
ATOM 5824 C C . THR B 1 298 ? 12.005 -2.925 -17.237 1.00 40.35 263 THR B C 1
ATOM 5825 O O . THR B 1 298 ? 12.820 -3.850 -17.212 1.00 39.33 263 THR B O 1
ATOM 5829 N N . VAL B 1 299 ? 10.879 -2.968 -17.948 1.00 41.66 264 VAL B N 1
ATOM 5830 C CA . VAL B 1 299 ? 10.550 -4.046 -18.874 1.00 38.70 264 VAL B CA 1
ATOM 5831 C C . VAL B 1 299 ? 10.745 -3.518 -20.291 1.00 39.30 264 VAL B C 1
ATOM 5832 O O . VAL B 1 299 ? 10.327 -2.402 -20.609 1.00 39.99 264 VAL B O 1
ATOM 5836 N N . VAL B 1 300 ? 11.393 -4.300 -21.137 1.00 40.09 265 VAL B N 1
ATOM 5837 C CA . VAL B 1 300 ? 11.535 -3.943 -22.545 1.00 42.41 265 VAL B CA 1
ATOM 5838 C C . VAL B 1 300 ? 10.693 -4.933 -23.335 1.00 41.45 265 VAL B C 1
ATOM 5839 O O . VAL B 1 300 ? 11.006 -6.126 -23.414 1.00 39.72 265 VAL B O 1
ATOM 5843 N N . LEU B 1 301 ? 9.612 -4.444 -23.904 1.00 43.74 266 LEU B N 1
ATOM 5844 C CA . LEU B 1 301 ? 8.629 -5.306 -24.527 1.00 42.38 266 LEU B CA 1
ATOM 5845 C C . LEU B 1 301 ? 8.924 -5.427 -26.012 1.00 47.96 266 LEU B C 1
ATOM 5846 O O . LEU B 1 301 ? 9.053 -4.416 -26.716 1.00 47.19 266 LEU B O 1
ATOM 5851 N N . SER B 1 302 ? 9.051 -6.668 -26.476 1.00 47.99 267 SER B N 1
ATOM 5852 C CA . SER B 1 302 ? 9.234 -6.970 -27.886 1.00 51.00 267 SER B CA 1
ATOM 5853 C C . SER B 1 302 ? 8.047 -7.779 -28.380 1.00 50.02 267 SER B C 1
ATOM 5854 O O . SER B 1 302 ? 7.616 -8.725 -27.709 1.00 48.04 267 SER B O 1
ATOM 5857 N N . GLN B 1 303 ? 7.535 -7.402 -29.551 1.00 51.57 268 GLN B N 1
ATOM 5858 C CA . GLN B 1 303 ? 6.501 -8.151 -30.252 1.00 55.02 268 GLN B CA 1
ATOM 5859 C C . GLN B 1 303 ? 7.032 -9.389 -30.960 1.00 55.18 268 GLN B C 1
ATOM 5860 O O . GLN B 1 303 ? 6.227 -10.188 -31.451 1.00 55.23 268 GLN B O 1
ATOM 5866 N N . LEU B 1 304 ? 8.354 -9.566 -31.019 1.00 54.52 269 LEU B N 1
ATOM 5867 C CA . LEU B 1 304 ? 8.974 -10.635 -31.782 1.00 53.41 269 LEU B CA 1
ATOM 5868 C C . LEU B 1 304 ? 9.886 -11.474 -30.900 1.00 54.41 269 LEU B C 1
ATOM 5869 O O . LEU B 1 304 ? 10.361 -11.026 -29.850 1.00 54.42 269 LEU B O 1
ATOM 5874 N N . THR B 1 305 ? 10.080 -12.721 -31.319 1.00 54.06 270 THR B N 1
ATOM 5875 C CA . THR B 1 305 ? 11.140 -13.559 -30.779 1.00 53.70 270 THR B CA 1
ATOM 5876 C C . THR B 1 305 ? 12.374 -13.557 -31.666 1.00 51.32 270 THR B C 1
ATOM 5877 O O . THR B 1 305 ? 13.442 -13.966 -31.199 1.00 48.83 270 THR B O 1
ATOM 5881 N N . HIS B 1 306 ? 12.250 -13.106 -32.925 1.00 48.76 271 HIS B N 1
ATOM 5882 C CA . HIS B 1 306 ? 13.347 -13.192 -33.873 1.00 47.42 271 HIS B CA 1
ATOM 5883 C C . HIS B 1 306 ? 14.666 -12.853 -33.195 1.00 48.25 271 HIS B C 1
ATOM 5884 O O . HIS B 1 306 ? 14.774 -11.829 -32.507 1.00 46.65 271 HIS B O 1
ATOM 5891 N N . PRO B 1 307 ? 15.683 -13.702 -33.367 1.00 47.53 272 PRO B N 1
ATOM 5892 C CA . PRO B 1 307 ? 16.933 -13.533 -32.608 1.00 46.60 272 PRO B CA 1
ATOM 5893 C C . PRO B 1 307 ? 17.644 -12.219 -32.875 1.00 44.52 272 PRO B C 1
ATOM 5894 O O . PRO B 1 307 ? 18.148 -11.602 -31.940 1.00 43.00 272 PRO B O 1
ATOM 5898 N N . ARG B 1 308 ? 17.717 -11.770 -34.126 1.00 45.15 273 ARG B N 1
ATOM 5899 C CA . ARG B 1 308 ? 18.446 -10.536 -34.388 1.00 45.12 273 ARG B CA 1
ATOM 5900 C C . ARG B 1 308 ? 17.816 -9.373 -33.643 1.00 48.84 273 ARG B C 1
ATOM 5901 O O . ARG B 1 308 ? 18.522 -8.505 -33.110 1.00 48.33 273 ARG B O 1
ATOM 5909 N N . VAL B 1 309 ? 16.481 -9.347 -33.589 1.00 47.15 274 VAL B N 1
ATOM 5910 C CA . VAL B 1 309 ? 15.769 -8.239 -32.973 1.00 44.81 274 VAL B CA 1
ATOM 5911 C C . VAL B 1 309 ? 15.949 -8.261 -31.461 1.00 46.22 274 VAL B C 1
ATOM 5912 O O . VAL B 1 309 ? 16.112 -7.212 -30.829 1.00 47.26 274 VAL B O 1
ATOM 5916 N N . CYS B 1 310 ? 15.932 -9.451 -30.860 1.00 43.93 275 CYS B N 1
ATOM 5917 C CA . CYS B 1 310 ? 16.151 -9.553 -29.427 1.00 43.06 275 CYS B CA 1
ATOM 5918 C C . CYS B 1 310 ? 17.597 -9.221 -29.055 1.00 47.50 275 CYS B C 1
ATOM 5919 O O . CYS B 1 310 ? 17.839 -8.528 -28.053 1.00 43.13 275 CYS B O 1
ATOM 5922 N N . PHE B 1 311 ? 18.574 -9.709 -29.842 1.00 42.27 276 PHE B N 1
ATOM 5923 C CA . PHE B 1 311 ? 19.966 -9.365 -29.574 1.00 44.94 276 PHE B CA 1
ATOM 5924 C C . PHE B 1 311 ? 20.170 -7.864 -29.639 1.00 47.10 276 PHE B C 1
ATOM 5925 O O . PHE B 1 311 ? 20.828 -7.279 -28.767 1.00 45.66 276 PHE B O 1
ATOM 5933 N N . GLU B 1 312 ? 19.626 -7.229 -30.680 1.00 45.49 277 GLU B N 1
ATOM 5934 C CA . GLU B 1 312 ? 19.701 -5.777 -30.786 1.00 48.37 277 GLU B CA 1
ATOM 5935 C C . GLU B 1 312 ? 19.117 -5.092 -29.557 1.00 46.62 277 GLU B C 1
ATOM 5936 O O . GLU B 1 312 ? 19.688 -4.124 -29.059 1.00 48.49 277 GLU B O 1
ATOM 5942 N N . LEU B 1 313 ? 17.972 -5.560 -29.066 1.00 44.04 278 LEU B N 1
ATOM 5943 C CA . LEU B 1 313 ? 17.392 -4.927 -27.886 1.00 48.04 278 LEU B CA 1
ATOM 5944 C C . LEU B 1 313 ? 18.269 -5.156 -26.658 1.00 46.76 278 LEU B C 1
ATOM 5945 O O . LEU B 1 313 ? 18.475 -4.233 -25.862 1.00 48.18 278 LEU B O 1
ATOM 5950 N N . ILE B 1 314 ? 18.821 -6.368 -26.511 1.00 45.93 279 ILE B N 1
ATOM 5951 C CA . ILE B 1 314 ? 19.668 -6.681 -25.361 1.00 47.69 279 ILE B CA 1
ATOM 5952 C C . ILE B 1 314 ? 20.904 -5.793 -25.347 1.00 48.26 279 ILE B C 1
ATOM 5953 O O . ILE B 1 314 ? 21.302 -5.276 -24.300 1.00 49.45 279 ILE B O 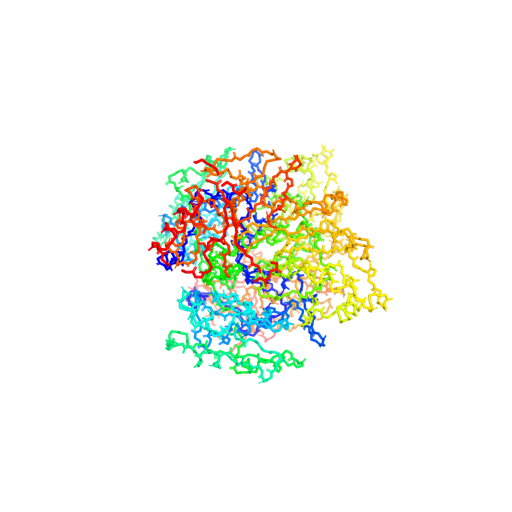1
ATOM 5958 N N . GLU B 1 315 ? 21.539 -5.611 -26.495 1.00 46.42 280 GLU B N 1
ATOM 5959 C CA . GLU B 1 315 ? 22.640 -4.656 -26.547 1.00 51.82 280 GLU B CA 1
ATOM 5960 C C . GLU B 1 315 ? 22.134 -3.242 -26.293 1.00 53.89 280 GLU B C 1
ATOM 5961 O O . GLU B 1 315 ? 22.717 -2.496 -25.495 1.00 55.02 280 GLU B O 1
ATOM 5967 N N . LYS B 1 316 ? 21.032 -2.865 -26.949 1.00 52.57 281 LYS B N 1
ATOM 5968 C CA . LYS B 1 316 ? 20.539 -1.493 -26.857 1.00 52.79 281 LYS B CA 1
ATOM 5969 C C . LYS B 1 316 ? 20.256 -1.112 -25.414 1.00 52.68 281 LYS B C 1
ATOM 5970 O O . LYS B 1 316 ? 20.659 -0.044 -24.954 1.00 54.54 281 LYS B O 1
ATOM 5976 N N . TYR B 1 317 ? 19.567 -1.973 -24.678 1.00 50.55 282 TYR B N 1
ATOM 5977 C CA . TYR B 1 317 ? 19.086 -1.593 -23.361 1.00 52.26 282 TYR B CA 1
ATOM 5978 C C . TYR B 1 317 ? 19.874 -2.208 -22.217 1.00 52.36 282 TYR B C 1
ATOM 5979 O O . TYR B 1 317 ? 19.515 -1.996 -21.050 1.00 51.64 282 TYR B O 1
ATOM 5988 N N . GLN B 1 318 ? 20.941 -2.946 -22.512 1.00 50.14 283 GLN B N 1
ATOM 5989 C CA . GLN B 1 318 ? 21.712 -3.631 -21.485 1.00 51.69 283 GLN B CA 1
ATOM 5990 C C . GLN B 1 318 ? 20.825 -4.543 -20.635 1.00 50.04 283 GLN B C 1
ATOM 5991 O O . GLN B 1 318 ? 20.825 -4.473 -19.405 1.00 48.91 283 GLN B O 1
ATOM 5997 N N . ILE B 1 319 ? 20.071 -5.410 -21.311 1.00 46.51 284 ILE B N 1
ATOM 5998 C CA . ILE B 1 319 ? 19.226 -6.380 -20.631 1.00 45.76 284 ILE B CA 1
ATOM 5999 C C . ILE B 1 319 ? 20.072 -7.318 -19.783 1.00 45.05 284 ILE B C 1
ATOM 6000 O O . ILE B 1 319 ? 21.078 -7.863 -20.248 1.00 47.94 284 ILE B O 1
ATOM 6005 N N . GLN B 1 320 ? 19.633 -7.569 -18.548 1.00 44.35 285 GLN B N 1
ATOM 6006 C CA . GLN B 1 320 ? 20.316 -8.534 -17.696 1.00 45.62 285 GLN B CA 1
ATOM 6007 C C . GLN B 1 320 ? 19.576 -9.848 -17.518 1.00 45.14 285 GLN B C 1
ATOM 6008 O O . GLN B 1 320 ? 20.222 -10.865 -17.258 1.00 45.58 285 GLN B O 1
ATOM 6014 N N . GLN B 1 321 ? 18.250 -9.859 -17.642 1.00 43.72 286 GLN B N 1
ATOM 6015 C CA . GLN B 1 321 ? 17.449 -11.069 -17.476 1.00 44.78 286 GLN B CA 1
ATOM 6016 C C . GLN B 1 321 ? 16.505 -11.223 -18.655 1.00 39.51 286 GLN B C 1
ATOM 6017 O O . GLN B 1 321 ? 16.002 -10.227 -19.179 1.00 38.94 286 GLN B O 1
ATOM 6023 N N . VAL B 1 322 ? 16.277 -12.468 -19.079 1.00 39.30 287 VAL B N 1
ATOM 6024 C CA . VAL B 1 322 ? 15.219 -12.781 -20.035 1.00 36.86 287 VAL B CA 1
ATOM 6025 C C . VAL B 1 322 ? 14.713 -14.184 -19.732 1.00 35.01 287 VAL B C 1
ATOM 6026 O O . VAL B 1 322 ? 15.457 -15.043 -19.255 1.00 38.41 287 VAL B O 1
ATOM 6030 N N . SER B 1 323 ? 13.425 -14.391 -19.973 1.00 34.62 288 SER B N 1
ATOM 6031 C CA . SER B 1 323 ? 12.759 -15.674 -19.795 1.00 35.60 288 SER B CA 1
ATOM 6032 C C . SER B 1 323 ? 12.443 -16.262 -21.166 1.00 36.90 288 SER B C 1
ATOM 6033 O O . SER B 1 323 ? 11.894 -15.563 -22.027 1.00 35.99 288 SER B O 1
ATOM 6036 N N . LEU B 1 324 ? 12.770 -17.543 -21.364 1.00 36.03 289 LEU B N 1
ATOM 6037 C CA . LEU B 1 324 ? 12.526 -18.209 -22.631 1.00 36.51 289 LEU B CA 1
ATOM 6038 C C . LEU B 1 324 ? 11.997 -19.604 -22.373 1.00 38.18 289 LEU B C 1
ATOM 6039 O O . LEU B 1 324 ? 12.025 -20.102 -21.250 1.00 38.00 289 LEU B O 1
ATOM 6044 N N . VAL B 1 325 ? 11.513 -20.235 -23.440 1.00 39.59 290 VAL B N 1
ATOM 6045 C CA . VAL B 1 325 ? 11.174 -21.655 -23.436 1.00 40.16 290 VAL B CA 1
ATOM 6046 C C . VAL B 1 325 ? 12.262 -22.370 -24.240 1.00 40.72 290 VAL B C 1
ATOM 6047 O O . VAL B 1 325 ? 13.016 -21.727 -24.987 1.00 39.79 290 VAL B O 1
ATOM 6051 N N . PRO B 1 326 ? 12.397 -23.683 -24.108 1.00 40.71 291 PRO B N 1
ATOM 6052 C CA . PRO B 1 326 ? 13.510 -24.359 -24.784 1.00 41.59 291 PRO B CA 1
ATOM 6053 C C . PRO B 1 326 ? 13.609 -24.035 -26.270 1.00 43.04 291 PRO B C 1
ATOM 6054 O O . PRO B 1 326 ? 14.725 -23.780 -26.756 1.00 41.97 291 PRO B O 1
ATOM 6058 N N . ALA B 1 327 ? 12.471 -23.983 -26.988 1.00 41.51 292 ALA B N 1
ATOM 6059 C CA . ALA B 1 327 ? 12.491 -23.841 -28.448 1.00 42.35 292 ALA B CA 1
ATOM 6060 C C . ALA B 1 327 ? 13.042 -22.492 -28.883 1.00 42.79 292 ALA B C 1
ATOM 6061 O O . ALA B 1 327 ? 13.637 -22.387 -29.960 1.00 46.02 292 ALA B O 1
ATOM 6063 N N . ILE B 1 328 ? 12.854 -21.455 -28.060 1.00 42.70 293 ILE B N 1
ATOM 6064 C CA . ILE B 1 328 ? 13.361 -20.128 -28.375 1.00 41.52 293 ILE B CA 1
ATOM 6065 C C . ILE B 1 328 ? 14.845 -20.047 -28.083 1.00 43.32 293 ILE B C 1
ATOM 6066 O O . ILE B 1 328 ? 15.602 -19.426 -28.828 1.00 45.28 293 ILE B O 1
ATOM 6071 N N . ALA B 1 329 ? 15.284 -20.665 -26.990 1.00 44.25 294 ALA B N 1
ATOM 6072 C CA . ALA B 1 329 ? 16.712 -20.782 -26.739 1.00 43.92 294 ALA B CA 1
ATOM 6073 C C . ALA B 1 329 ? 17.418 -21.431 -27.922 1.00 45.03 294 ALA B C 1
ATOM 6074 O O . ALA B 1 329 ? 18.495 -20.990 -28.333 1.00 46.04 294 ALA B O 1
ATOM 6076 N N . THR B 1 330 ? 16.809 -22.467 -28.504 1.00 47.81 295 THR B N 1
ATOM 6077 C CA . THR B 1 330 ? 17.409 -23.131 -29.659 1.00 46.36 295 THR B CA 1
ATOM 6078 C C . THR B 1 330 ? 17.566 -22.174 -30.843 1.00 47.14 295 THR B C 1
ATOM 6079 O O . THR B 1 330 ? 18.601 -22.179 -31.526 1.00 47.13 295 THR B O 1
ATOM 6083 N N . LEU B 1 331 ? 16.544 -21.356 -31.111 1.00 46.46 296 LEU B N 1
ATOM 6084 C CA . LEU B 1 331 ? 16.619 -20.394 -32.210 1.00 46.56 296 LEU B CA 1
ATOM 6085 C C . LEU B 1 331 ? 17.748 -19.399 -31.992 1.00 44.82 296 LEU B C 1
ATOM 6086 O O . LEU B 1 331 ? 18.508 -19.096 -32.913 1.00 47.52 296 LEU B O 1
ATOM 6091 N N . TRP B 1 332 ? 17.848 -18.855 -30.779 1.00 44.51 297 TRP B N 1
ATOM 6092 C CA . TRP B 1 332 ? 18.914 -17.913 -30.458 1.00 44.83 297 TRP B CA 1
ATOM 6093 C C . TRP B 1 332 ? 20.295 -18.553 -30.646 1.00 44.99 297 TRP B C 1
ATOM 6094 O O . TRP B 1 332 ? 21.169 -17.991 -31.315 1.00 46.20 297 TRP B O 1
ATOM 6105 N N . LEU B 1 333 ? 20.493 -19.753 -30.096 1.00 44.23 298 LEU B N 1
ATOM 6106 C CA . LEU B 1 333 ? 21.794 -20.409 -30.192 1.00 48.64 298 LEU B CA 1
ATOM 6107 C C . LEU B 1 333 ? 22.188 -20.700 -31.640 1.00 49.30 298 LEU B C 1
ATOM 6108 O O . LEU B 1 333 ? 23.379 -20.717 -31.969 1.00 52.08 298 LEU B O 1
ATOM 6113 N N . ASN B 1 334 ? 21.215 -20.937 -32.514 1.00 47.38 299 ASN B N 1
ATOM 6114 C CA . ASN B 1 334 ? 21.497 -21.211 -33.916 1.00 51.80 299 ASN B CA 1
ATOM 6115 C C . ASN B 1 334 ? 21.384 -19.975 -34.782 1.00 52.60 299 ASN B C 1
ATOM 6116 O O . ASN B 1 334 ? 21.457 -20.089 -36.008 1.00 52.16 299 ASN B O 1
ATOM 6121 N N . ALA B 1 335 ? 21.181 -18.805 -34.180 1.00 51.43 300 ALA B N 1
ATOM 6122 C CA . ALA B 1 335 ? 21.096 -17.589 -34.972 1.00 51.52 300 ALA B CA 1
ATOM 6123 C C . ALA B 1 335 ? 22.448 -17.249 -35.588 1.00 53.11 300 ALA B C 1
ATOM 6124 O O . ALA B 1 335 ? 23.503 -17.433 -34.976 1.00 54.00 300 ALA B O 1
ATOM 6126 N N . GLU B 1 336 ? 22.404 -16.771 -36.830 1.00 59.04 301 GLU B N 1
ATOM 6127 C CA . GLU B 1 336 ? 23.607 -16.323 -37.520 1.00 57.26 301 GLU B CA 1
ATOM 6128 C C . GLU B 1 336 ? 24.127 -15.011 -36.943 1.00 56.57 301 GLU B C 1
ATOM 6129 O O . GLU B 1 336 ? 25.344 -14.777 -36.924 1.00 58.99 301 GLU B O 1
ATOM 6135 N N . SER B 1 337 ? 23.222 -14.150 -36.481 1.00 54.03 302 SER B N 1
ATOM 6136 C CA . SER B 1 337 ? 23.545 -12.851 -35.910 1.00 53.85 302 SER B CA 1
ATOM 6137 C C . SER B 1 337 ? 24.009 -12.928 -34.458 1.00 55.29 302 SER B C 1
ATOM 6138 O O . SER B 1 337 ? 24.319 -11.886 -33.875 1.00 55.14 302 SER B O 1
ATOM 6141 N N . LEU B 1 338 ? 24.062 -14.128 -33.867 1.00 55.42 303 LEU B N 1
ATOM 6142 C CA . LEU B 1 338 ? 24.426 -14.265 -32.460 1.00 56.34 303 LEU B CA 1
ATOM 6143 C C . LEU B 1 338 ? 25.761 -13.601 -32.148 1.00 58.76 303 LEU B C 1
ATOM 6144 O O . LEU B 1 338 ? 25.966 -13.107 -31.034 1.00 60.26 303 LEU B O 1
ATOM 6149 N N . LYS B 1 339 ? 26.670 -13.570 -33.109 1.00 54.97 304 LYS B N 1
ATOM 6150 C CA . LYS B 1 339 ? 27.995 -12.999 -32.914 1.00 61.26 304 LYS B CA 1
ATOM 6151 C C . LYS B 1 339 ? 28.082 -11.525 -33.293 1.00 60.86 304 LYS B C 1
ATOM 6152 O O . LYS B 1 339 ? 29.181 -10.963 -33.278 1.00 64.20 304 LYS B O 1
ATOM 6158 N N . ASP B 1 340 ? 26.975 -10.893 -33.662 1.00 54.73 305 ASP B N 1
ATOM 6159 C CA . ASP B 1 340 ? 27.033 -9.536 -34.175 1.00 55.73 305 ASP B CA 1
ATOM 6160 C C . ASP B 1 340 ? 26.670 -8.496 -33.133 1.00 57.37 305 ASP B C 1
ATOM 6161 O O . ASP B 1 340 ? 26.824 -7.298 -33.395 1.00 58.11 305 ASP B O 1
ATOM 6166 N N . TYR B 1 341 ? 26.187 -8.923 -31.975 1.00 53.38 306 TYR B N 1
ATOM 6167 C CA . TYR B 1 341 ? 25.673 -8.027 -30.955 1.00 58.50 306 TYR B CA 1
ATOM 6168 C C . TYR B 1 341 ? 26.378 -8.324 -29.644 1.00 59.88 306 TYR B C 1
ATOM 6169 O O . TYR B 1 341 ? 26.758 -9.467 -29.371 1.00 58.44 306 TYR B O 1
ATOM 6178 N N . ASP B 1 342 ? 26.575 -7.274 -28.850 1.00 58.58 307 ASP B N 1
ATOM 6179 C CA . ASP B 1 342 ? 27.178 -7.419 -27.532 1.00 58.74 307 ASP B CA 1
ATOM 6180 C C . ASP B 1 342 ? 26.103 -7.846 -26.539 1.00 57.34 307 ASP B C 1
ATOM 6181 O O . ASP B 1 342 ? 25.208 -7.064 -26.196 1.00 54.70 307 ASP B O 1
ATOM 6186 N N . LEU B 1 343 ? 26.174 -9.100 -26.099 1.00 57.57 308 LEU B N 1
ATOM 6187 C CA . LEU B 1 343 ? 25.279 -9.647 -25.094 1.00 53.77 308 LEU B CA 1
ATOM 6188 C C . LEU B 1 343 ? 25.944 -9.745 -23.720 1.00 53.08 308 LEU B C 1
ATOM 6189 O O . LEU B 1 343 ? 25.527 -10.557 -22.885 1.00 51.78 308 LEU B O 1
ATOM 6194 N N . SER B 1 344 ? 26.955 -8.920 -23.463 1.00 49.95 309 SER B N 1
ATOM 6195 C CA . SER B 1 344 ? 27.677 -9.012 -22.196 1.00 54.63 309 SER B CA 1
ATOM 6196 C C . SER B 1 344 ? 26.798 -8.642 -21.010 1.00 50.92 309 SER B C 1
ATOM 6197 O O . SER B 1 344 ? 26.991 -9.177 -19.915 1.00 53.11 309 SER B O 1
ATOM 6200 N N . SER B 1 345 ? 25.828 -7.740 -21.202 1.00 52.81 310 SER B N 1
ATOM 6201 C CA . SER B 1 345 ? 24.952 -7.339 -20.100 1.00 49.23 310 SER B CA 1
ATOM 6202 C C . SER B 1 345 ? 24.081 -8.484 -19.590 1.00 46.75 310 SER B C 1
ATOM 6203 O O . SER B 1 345 ? 23.624 -8.435 -18.452 1.00 48.12 310 SER B O 1
ATOM 6206 N N . LEU B 1 346 ? 23.847 -9.511 -20.393 1.00 49.96 311 LEU B N 1
ATOM 6207 C CA . LEU B 1 346 ? 23.017 -10.633 -19.975 1.00 47.28 311 LEU B CA 1
ATOM 6208 C C . LEU B 1 346 ? 23.619 -11.325 -18.760 1.00 49.78 311 LEU B C 1
ATOM 6209 O O . LEU B 1 346 ? 24.777 -11.759 -18.796 1.00 52.96 311 LEU B O 1
ATOM 6214 N N . GLN B 1 347 ? 22.826 -11.435 -17.692 1.00 47.61 312 GLN B N 1
ATOM 6215 C CA . GLN B 1 347 ? 23.191 -12.087 -16.436 1.00 48.63 312 GLN B CA 1
ATOM 6216 C C . GLN B 1 347 ? 22.426 -13.376 -16.171 1.00 48.84 312 GLN B C 1
ATOM 6217 O O . GLN B 1 347 ? 23.031 -14.385 -15.809 1.00 49.53 312 GLN B O 1
ATOM 6223 N N . VAL B 1 348 ? 21.102 -13.379 -16.319 1.00 47.11 313 VAL B N 1
ATOM 6224 C CA . VAL B 1 348 ? 20.299 -14.543 -15.962 1.00 47.75 313 VAL B CA 1
ATOM 6225 C C . VAL B 1 348 ? 19.293 -14.830 -17.071 1.00 43.23 313 VAL B C 1
ATOM 6226 O O . VAL B 1 348 ? 18.647 -13.917 -17.589 1.00 43.21 313 VAL B O 1
ATOM 6230 N N . VAL B 1 349 ? 19.149 -16.103 -17.417 1.00 42.14 314 VAL B N 1
ATOM 6231 C CA . VAL B 1 349 ? 18.141 -16.533 -18.373 1.00 40.10 314 VAL B CA 1
ATOM 6232 C C . VAL B 1 349 ? 17.296 -17.606 -17.702 1.00 40.04 314 VAL B C 1
ATOM 6233 O O . VAL B 1 349 ? 17.822 -18.630 -17.244 1.00 40.86 314 VAL B O 1
ATOM 6237 N N . GLN B 1 350 ? 16.000 -17.344 -17.586 1.00 38.73 315 GLN B N 1
ATOM 6238 C CA . GLN B 1 350 ? 15.069 -18.371 -17.171 1.00 35.31 315 GLN B CA 1
ATOM 6239 C C . GLN B 1 350 ? 14.726 -19.241 -18.370 1.00 36.14 315 GLN B C 1
ATOM 6240 O O . GLN B 1 350 ? 14.631 -18.761 -19.503 1.00 35.81 315 GLN B O 1
ATOM 6246 N N . VAL B 1 351 ? 14.573 -20.530 -18.128 1.00 36.61 316 VAL B N 1
ATOM 6247 C CA . VAL B 1 351 ? 14.061 -21.437 -19.142 1.00 37.28 316 VAL B CA 1
ATOM 6248 C C . VAL B 1 351 ? 13.089 -22.388 -18.470 1.00 39.76 316 VAL B C 1
ATOM 6249 O O . VAL B 1 351 ? 13.444 -23.068 -17.502 1.00 41.14 316 VAL B O 1
ATOM 6253 N N . GLY B 1 352 ? 11.870 -22.447 -18.992 1.00 41.26 317 GLY B N 1
ATOM 6254 C CA . GLY B 1 352 ? 10.851 -23.327 -18.453 1.00 41.18 317 GLY B CA 1
ATOM 6255 C C . GLY B 1 352 ? 9.788 -23.550 -19.507 1.00 40.01 317 GLY B C 1
ATOM 6256 O O . GLY B 1 352 ? 9.896 -23.089 -20.646 1.00 39.37 317 GLY B O 1
ATOM 6257 N N . GLY B 1 353 ? 8.749 -24.270 -19.103 1.00 40.57 318 GLY B N 1
ATOM 6258 C CA . GLY B 1 353 ? 7.568 -24.448 -19.906 1.00 39.78 318 GLY B CA 1
ATOM 6259 C C . GLY B 1 353 ? 7.457 -25.789 -20.583 1.00 39.73 318 GLY B C 1
ATOM 6260 O O . GLY B 1 353 ? 6.350 -26.160 -21.010 1.00 39.73 318 GLY B O 1
ATOM 6261 N N . ALA B 1 354 ? 8.568 -26.527 -20.669 1.00 39.76 319 ALA B N 1
ATOM 6262 C CA . ALA B 1 354 ? 8.715 -27.710 -21.507 1.00 41.56 319 ALA B CA 1
ATOM 6263 C C . ALA B 1 354 ? 10.043 -28.370 -21.150 1.00 41.25 319 ALA B C 1
ATOM 6264 O O . ALA B 1 354 ? 10.886 -27.781 -20.479 1.00 42.03 319 ALA B O 1
ATOM 6266 N N . LYS B 1 355 ? 10.221 -29.599 -21.617 1.00 44.05 320 LYS B N 1
ATOM 6267 C CA . LYS B 1 355 ? 11.431 -30.348 -21.297 1.00 46.77 320 LYS B CA 1
ATOM 6268 C C . LYS B 1 355 ? 12.664 -29.621 -21.829 1.00 45.27 320 LYS B C 1
ATOM 6269 O O . LYS B 1 355 ? 12.789 -29.392 -23.032 1.00 45.09 320 LYS B O 1
ATOM 6271 N N . LEU B 1 356 ? 13.557 -29.235 -20.920 1.00 49.49 321 LEU B N 1
ATOM 6272 C CA . LEU B 1 356 ? 14.870 -28.700 -21.264 1.00 47.52 321 LEU B CA 1
ATOM 6273 C C . LEU B 1 356 ? 15.906 -29.807 -21.104 1.00 48.37 321 LEU B C 1
ATOM 6274 O O . LEU B 1 356 ? 16.099 -30.331 -20.004 1.00 53.03 321 LEU B O 1
ATOM 6279 N N . LEU B 1 357 ? 16.557 -30.164 -22.192 1.00 50.17 322 LEU B N 1
ATOM 6280 C CA . LEU B 1 357 ? 17.583 -31.194 -22.134 1.00 52.60 322 LEU B CA 1
ATOM 6281 C C . LEU B 1 357 ? 18.833 -30.669 -21.423 1.00 52.00 322 LEU B C 1
ATOM 6282 O O . LEU B 1 357 ? 19.238 -29.519 -21.630 1.00 51.01 322 LEU B O 1
ATOM 6287 N N . PRO B 1 358 ? 19.459 -31.476 -20.572 1.00 51.55 323 PRO B N 1
ATOM 6288 C CA . PRO B 1 358 ? 20.777 -31.084 -20.039 1.00 55.41 323 PRO B CA 1
ATOM 6289 C C . PRO B 1 358 ? 21.744 -30.604 -21.115 1.00 53.20 323 PRO B C 1
ATOM 6290 O O . PRO B 1 358 ? 22.471 -29.625 -20.896 1.00 53.74 323 PRO B O 1
ATOM 6294 N N . SER B 1 359 ? 21.749 -31.241 -22.287 1.00 51.57 324 SER B N 1
ATOM 6295 C CA . SER B 1 359 ? 22.666 -30.824 -23.346 1.00 55.19 324 SER B CA 1
ATOM 6296 C C . SER B 1 359 ? 22.384 -29.391 -23.810 1.00 53.49 324 SER B C 1
ATOM 6297 O O . SER B 1 359 ? 23.312 -28.632 -24.105 1.00 55.64 324 SER B O 1
ATOM 6300 N N . LEU B 1 360 ? 21.112 -28.999 -23.889 1.00 53.18 325 LEU B N 1
ATOM 6301 C CA . LEU B 1 360 ? 20.806 -27.622 -24.274 1.00 53.15 325 LEU B CA 1
ATOM 6302 C C . LEU B 1 360 ? 21.078 -26.653 -23.120 1.00 52.48 325 LEU B C 1
ATOM 6303 O O . LEU B 1 360 ? 21.631 -25.568 -23.332 1.00 51.93 325 LEU B O 1
ATOM 6308 N N . ALA B 1 361 ? 20.695 -27.032 -21.895 1.00 51.68 326 ALA B N 1
ATOM 6309 C CA . ALA B 1 361 ? 21.026 -26.231 -20.721 1.00 50.62 326 ALA B CA 1
ATOM 6310 C C . ALA B 1 361 ? 22.495 -25.854 -20.711 1.00 54.63 326 ALA B C 1
ATOM 6311 O O . ALA B 1 361 ? 22.855 -24.727 -20.350 1.00 52.98 326 ALA B O 1
ATOM 6313 N N . GLU B 1 362 ? 23.360 -26.796 -21.104 1.00 55.34 327 GLU B N 1
ATOM 6314 C CA . GLU B 1 362 ? 24.799 -26.564 -21.099 1.00 59.90 327 GLU B CA 1
ATOM 6315 C C . GLU B 1 362 ? 25.221 -25.645 -22.236 1.00 60.99 327 GLU B C 1
ATOM 6316 O O . GLU B 1 362 ? 26.156 -24.849 -22.084 1.00 62.44 327 GLU B O 1
ATOM 6322 N N . GLN B 1 363 ? 24.574 -25.767 -23.398 1.00 59.58 328 GLN B N 1
ATOM 6323 C CA . GLN B 1 363 ? 24.871 -24.852 -24.495 1.00 58.80 328 GLN B CA 1
ATOM 6324 C C . GLN B 1 363 ? 24.456 -23.420 -24.138 1.00 56.47 328 GLN B C 1
ATOM 6325 O O . GLN B 1 363 ? 25.155 -22.461 -24.481 1.00 56.99 328 GLN B O 1
ATOM 6331 N N . ILE B 1 364 ? 23.334 -23.257 -23.428 1.00 53.62 329 ILE B N 1
ATOM 6332 C CA . ILE B 1 364 ? 22.878 -21.918 -23.048 1.00 54.29 329 ILE B CA 1
ATOM 6333 C C . ILE B 1 364 ? 23.852 -21.274 -22.063 1.00 55.43 329 ILE B C 1
ATOM 6334 O O . ILE B 1 364 ? 24.232 -20.105 -22.211 1.00 53.33 329 ILE B O 1
ATOM 6339 N N . ILE B 1 365 ? 24.224 -22.007 -21.011 1.00 54.12 330 ILE B N 1
ATOM 6340 C CA . ILE B 1 365 ? 25.248 -21.510 -20.091 1.00 58.45 330 ILE B CA 1
ATOM 6341 C C . ILE B 1 365 ? 26.521 -21.144 -20.851 1.00 60.34 330 ILE B C 1
ATOM 6342 O O . ILE B 1 365 ? 27.148 -20.111 -20.577 1.00 59.54 330 ILE B O 1
ATOM 6347 N N . ASP B 1 366 ? 26.933 -21.992 -21.804 1.00 58.32 331 ASP B N 1
ATOM 6348 C CA . ASP B 1 366 ? 28.222 -21.797 -22.466 1.00 61.25 331 ASP B CA 1
ATOM 6349 C C . ASP B 1 366 ? 28.151 -20.713 -23.535 1.00 60.80 331 ASP B C 1
ATOM 6350 O O . ASP B 1 366 ? 29.038 -19.857 -23.617 1.00 64.13 331 ASP B O 1
ATOM 6355 N N . THR B 1 367 ? 27.124 -20.746 -24.383 1.00 57.28 332 THR B N 1
ATOM 6356 C CA . THR B 1 367 ? 27.093 -19.801 -25.490 1.00 55.89 332 THR B CA 1
ATOM 6357 C C . THR B 1 367 ? 26.659 -18.414 -25.033 1.00 55.97 332 THR B C 1
ATOM 6358 O O . THR B 1 367 ? 27.193 -17.412 -25.515 1.00 57.35 332 THR B O 1
ATOM 6362 N N . LEU B 1 368 ? 25.704 -18.319 -24.108 1.00 56.29 333 LEU B N 1
ATOM 6363 C CA . LEU B 1 368 ? 25.303 -17.011 -23.605 1.00 55.84 333 LEU B CA 1
ATOM 6364 C C . LEU B 1 368 ? 26.157 -16.537 -22.435 1.00 56.72 333 LEU B C 1
ATOM 6365 O O . LEU B 1 368 ? 26.171 -15.333 -22.145 1.00 55.32 333 LEU B O 1
ATOM 6370 N N . GLN B 1 369 ? 26.879 -17.441 -21.770 1.00 57.44 334 GLN B N 1
ATOM 6371 C CA . GLN B 1 369 ? 27.702 -17.082 -20.611 1.00 61.37 334 GLN B CA 1
ATOM 6372 C C . GLN B 1 369 ? 26.845 -16.402 -19.547 1.00 58.32 334 GLN B C 1
ATOM 6373 O O . GLN B 1 369 ? 27.144 -15.301 -19.074 1.00 59.19 334 GLN B O 1
ATOM 6379 N N . VAL B 1 370 ? 25.751 -17.060 -19.195 1.00 54.36 335 VAL B N 1
ATOM 6380 C CA . VAL B 1 370 ? 24.822 -16.547 -18.208 1.00 52.16 335 VAL B CA 1
ATOM 6381 C C . VAL B 1 370 ? 24.728 -17.565 -17.089 1.00 54.25 335 VAL B C 1
ATOM 6382 O O . VAL B 1 370 ? 25.289 -18.661 -17.167 1.00 54.97 335 VAL B O 1
ATOM 6386 N N . LYS B 1 371 ? 24.016 -17.179 -16.030 1.00 52.46 336 LYS B N 1
ATOM 6387 C CA . LYS B 1 371 ? 23.540 -18.121 -15.027 1.00 51.56 336 LYS B CA 1
ATOM 6388 C C . LYS B 1 371 ? 22.189 -18.630 -15.511 1.00 49.75 336 LYS B C 1
ATOM 6389 O O . LYS B 1 371 ? 21.225 -17.866 -15.586 1.00 48.47 336 LYS B O 1
ATOM 6391 N N . LEU B 1 372 ? 22.131 -19.906 -15.882 1.00 50.98 337 LEU B N 1
ATOM 6392 C CA . LEU B 1 372 ? 20.860 -20.525 -16.216 1.00 47.27 337 LEU B CA 1
ATOM 6393 C C . LEU B 1 372 ? 20.034 -20.732 -14.949 1.00 47.38 337 LEU B C 1
ATOM 6394 O O . LEU B 1 372 ? 20.547 -21.168 -13.916 1.00 44.15 337 LEU B O 1
ATOM 6399 N N . GLN B 1 373 ? 18.743 -20.417 -15.036 1.00 44.22 338 GLN B N 1
ATOM 6400 C CA . GLN B 1 373 ? 17.820 -20.585 -13.916 1.00 43.60 338 GLN B CA 1
ATOM 6401 C C . GLN B 1 373 ? 16.605 -21.324 -14.463 1.00 43.04 338 GLN B C 1
ATOM 6402 O O . GLN B 1 373 ? 15.719 -20.714 -15.072 1.00 42.31 338 GLN B O 1
ATOM 6408 N N . GLN B 1 374 ? 16.577 -22.640 -14.272 1.00 43.35 339 GLN B N 1
ATOM 6409 C CA . GLN B 1 374 ? 15.442 -23.425 -14.726 1.00 40.65 339 GLN B CA 1
ATOM 6410 C C . GLN B 1 374 ? 14.227 -23.145 -13.854 1.00 41.84 339 GLN B C 1
ATOM 6411 O O . GLN B 1 374 ? 14.331 -23.033 -12.622 1.00 41.07 339 GLN B O 1
ATOM 6417 N N . VAL B 1 375 ? 13.073 -23.022 -14.510 1.00 38.64 340 VAL B N 1
ATOM 6418 C CA . VAL B 1 375 ? 11.818 -22.604 -13.886 1.00 38.19 340 VAL B CA 1
ATOM 6419 C C . VAL B 1 375 ? 10.759 -23.608 -14.319 1.00 38.89 340 VAL B C 1
ATOM 6420 O O . VAL B 1 375 ? 10.317 -23.579 -15.474 1.00 39.93 340 VAL B O 1
ATOM 6424 N N . TYR B 1 376 ? 10.368 -24.508 -13.412 1.00 38.33 341 TYR B N 1
ATOM 6425 C CA . TYR B 1 376 ? 9.264 -25.442 -13.647 1.00 39.71 341 TYR B CA 1
ATOM 6426 C C . TYR B 1 376 ? 8.020 -24.960 -12.882 1.00 39.98 341 TYR B C 1
ATOM 6427 O O . TYR B 1 376 ? 7.981 -24.982 -11.642 1.00 40.08 341 TYR B O 1
ATOM 6436 N N . GLY B 1 377 ? 7.008 -24.514 -13.622 1.00 39.07 342 GLY B N 1
ATOM 6437 C CA . GLY B 1 377 ? 5.790 -24.002 -13.006 1.00 38.29 342 GLY B CA 1
ATOM 6438 C C . GLY B 1 377 ? 4.514 -24.332 -13.764 1.00 38.38 342 GLY B C 1
ATOM 6439 O O . GLY B 1 377 ? 4.534 -25.110 -14.718 1.00 38.16 342 GLY B O 1
ATOM 6440 N N . MET B 1 378 ? 3.397 -23.728 -13.366 1.00 35.91 343 MET B N 1
ATOM 6441 C CA . MET B 1 378 ? 2.106 -24.032 -13.962 1.00 37.10 343 MET B CA 1
ATOM 6442 C C . MET B 1 378 ? 1.121 -22.967 -13.520 1.00 35.37 343 MET B C 1
ATOM 6443 O O . MET B 1 378 ? 1.215 -22.441 -12.406 1.00 35.28 343 MET B O 1
ATOM 6448 N N . ALA B 1 379 ? 0.196 -22.637 -14.420 1.00 37.47 344 ALA B N 1
ATOM 6449 C CA . ALA B 1 379 ? -0.807 -21.613 -14.129 1.00 36.67 344 ALA B CA 1
ATOM 6450 C C . ALA B 1 379 ? -1.633 -21.970 -12.910 1.00 34.58 344 ALA B C 1
ATOM 6451 O O . ALA B 1 379 ? -2.127 -21.081 -12.223 1.00 35.19 344 ALA B O 1
ATOM 6453 N N . GLU B 1 380 ? -1.785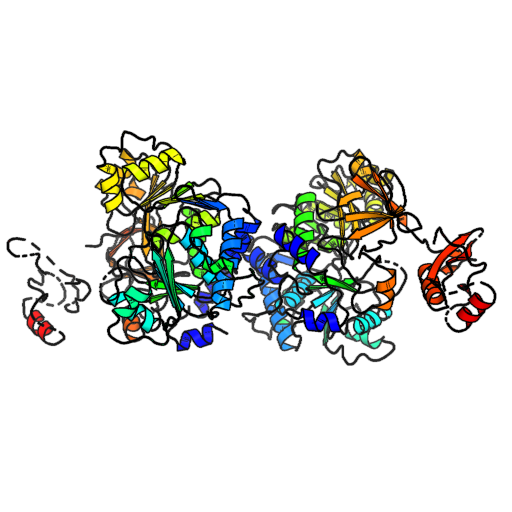 -23.258 -12.610 1.00 36.34 345 GLU B N 1
ATOM 6454 C CA . GLU B 1 380 ? -2.596 -23.637 -11.463 1.00 34.26 345 GLU B CA 1
ATOM 6455 C C . GLU B 1 380 ? -1.916 -23.327 -10.127 1.00 37.30 345 GLU B C 1
ATOM 6456 O O . GLU B 1 380 ? -2.563 -23.447 -9.074 1.00 37.41 345 GLU B O 1
ATOM 6462 N N . GLY B 1 381 ? -0.637 -22.958 -10.132 1.00 35.55 346 GLY B N 1
ATOM 6463 C CA . GLY B 1 381 ? 0.016 -22.586 -8.889 1.00 37.76 346 GLY B CA 1
ATOM 6464 C C . GLY B 1 381 ? 1.513 -22.799 -8.839 1.00 35.31 346 GLY B C 1
ATOM 6465 O O . GLY B 1 381 ? 2.295 -21.907 -9.182 1.00 36.26 346 GLY B O 1
ATOM 6466 N N . LEU B 1 382 ? 1.917 -23.991 -8.420 1.00 38.56 347 LEU B N 1
ATOM 6467 C CA . LEU B 1 382 ? 3.309 -24.264 -8.061 1.00 37.89 347 LEU B CA 1
ATOM 6468 C C . LEU B 1 382 ? 4.291 -23.774 -9.114 1.00 38.12 347 LEU B C 1
ATOM 6469 O O . LEU B 1 382 ? 4.161 -24.085 -10.302 1.00 36.84 347 LEU B O 1
ATOM 6474 N N . VAL B 1 383 ? 5.301 -23.037 -8.659 1.00 38.25 348 VAL B N 1
ATOM 6475 C CA . VAL B 1 383 ? 6.464 -22.713 -9.473 1.00 37.93 348 VAL B CA 1
ATOM 6476 C C . VAL B 1 383 ? 7.730 -23.062 -8.692 1.00 38.42 348 VAL B C 1
ATOM 6477 O O . VAL B 1 383 ? 7.822 -22.808 -7.488 1.00 39.10 348 VAL B O 1
ATOM 6481 N N . ASN B 1 384 ? 8.701 -23.669 -9.378 1.00 40.88 349 ASN B N 1
ATOM 6482 C CA . ASN B 1 384 ? 10.008 -23.994 -8.820 1.00 39.94 349 ASN B CA 1
ATOM 6483 C C . ASN B 1 384 ? 11.090 -23.269 -9.604 1.00 39.21 349 ASN B C 1
ATOM 6484 O O . ASN B 1 384 ? 11.046 -23.243 -10.833 1.00 39.82 349 ASN B O 1
ATOM 6489 N N . PHE B 1 385 ? 12.082 -22.708 -8.907 1.00 39.68 350 PHE B N 1
ATOM 6490 C CA . PHE B 1 385 ? 13.252 -22.123 -9.557 1.00 38.21 350 PHE B CA 1
ATOM 6491 C C . PHE B 1 385 ? 14.516 -22.806 -9.050 1.00 43.93 350 PHE B C 1
ATOM 6492 O O . PHE B 1 385 ? 14.591 -23.195 -7.879 1.00 44.84 350 PHE B O 1
ATOM 6500 N N . THR B 1 386 ? 15.524 -22.923 -9.924 1.00 43.13 351 THR B N 1
ATOM 6501 C CA . THR B 1 386 ? 16.892 -23.091 -9.444 1.00 41.61 351 THR B CA 1
ATOM 6502 C C . THR B 1 386 ? 17.416 -21.746 -8.937 1.00 45.55 351 THR B C 1
ATOM 6503 O O . THR B 1 386 ? 16.963 -20.676 -9.361 1.00 43.63 351 THR B O 1
ATOM 6507 N N . HIS B 1 387 ? 18.365 -21.800 -8.005 1.00 48.52 352 HIS B N 1
ATOM 6508 C CA . HIS B 1 387 ? 18.858 -20.601 -7.337 1.00 51.47 352 HIS B CA 1
ATOM 6509 C C . HIS B 1 387 ? 20.147 -20.080 -7.973 1.00 52.74 352 HIS B C 1
ATOM 6510 O O . HIS B 1 387 ? 20.985 -20.845 -8.464 1.00 51.14 352 HIS B O 1
ATOM 6517 N N . LEU B 1 388 ? 20.312 -18.753 -7.919 1.00 52.43 353 LEU B N 1
ATOM 6518 C CA . LEU B 1 388 ? 21.452 -18.119 -8.570 1.00 53.68 353 LEU B CA 1
ATOM 6519 C C . LEU B 1 388 ? 22.789 -18.519 -7.950 1.00 56.93 353 LEU B C 1
ATOM 6520 O O . LEU B 1 388 ? 23.826 -18.349 -8.601 1.00 55.66 353 LEU B O 1
ATOM 6525 N N . ASP B 1 389 ? 22.803 -19.054 -6.725 1.00 57.73 354 ASP B N 1
ATOM 6526 C CA . ASP B 1 389 ? 24.040 -19.540 -6.122 1.00 60.39 354 ASP B CA 1
ATOM 6527 C C . ASP B 1 389 ? 24.157 -21.066 -6.156 1.00 61.09 354 ASP B C 1
ATOM 6528 O O . ASP B 1 389 ? 24.968 -21.637 -5.421 1.00 62.64 354 ASP B O 1
ATOM 6533 N N . ASP B 1 390 ? 23.384 -21.729 -7.011 1.00 59.94 355 ASP B N 1
ATOM 6534 C CA . ASP B 1 390 ? 23.514 -23.163 -7.225 1.00 59.50 355 ASP B CA 1
ATOM 6535 C C . ASP B 1 390 ? 24.696 -23.442 -8.148 1.00 61.78 355 ASP B C 1
ATOM 6536 O O . ASP B 1 390 ? 25.073 -22.605 -8.973 1.00 63.26 355 ASP B O 1
ATOM 6541 N N . SER B 1 391 ? 25.277 -24.631 -8.009 1.00 60.72 356 SER B N 1
ATOM 6542 C CA . SER B 1 391 ? 26.282 -25.076 -8.963 1.00 62.25 356 SER B CA 1
ATOM 6543 C C . SER B 1 391 ? 25.732 -25.009 -10.384 1.00 64.04 356 SER B C 1
ATOM 6544 O O . SER B 1 391 ? 24.521 -25.086 -10.620 1.00 62.35 356 SER B O 1
ATOM 6547 N N . ASP B 1 392 ? 26.640 -24.845 -11.340 1.00 61.96 357 ASP B N 1
ATOM 6548 C CA . ASP B 1 392 ? 26.248 -24.932 -12.740 1.00 60.62 357 ASP B CA 1
ATOM 6549 C C . ASP B 1 392 ? 25.528 -26.241 -13.026 1.00 61.13 357 ASP B C 1
ATOM 6550 O O . ASP B 1 392 ? 24.567 -26.277 -13.801 1.00 59.83 357 ASP B O 1
ATOM 6555 N N . GLN B 1 393 ? 25.987 -27.336 -12.413 1.00 65.09 358 GLN B N 1
ATOM 6556 C CA . GLN B 1 393 ? 25.438 -28.644 -12.754 1.00 64.62 358 GLN B CA 1
ATOM 6557 C C . GLN B 1 393 ? 24.011 -28.810 -12.264 1.00 61.04 358 GLN B C 1
ATOM 6558 O O . GLN B 1 393 ? 23.227 -29.523 -12.901 1.00 58.98 358 GLN B O 1
ATOM 6564 N N . ILE B 1 394 ? 23.660 -28.167 -11.145 1.00 64.78 359 ILE B N 1
ATOM 6565 C CA . ILE B 1 394 ? 22.291 -28.235 -10.629 1.00 61.40 359 ILE B CA 1
ATOM 6566 C C . ILE B 1 394 ? 21.328 -27.481 -11.542 1.00 57.67 359 ILE B C 1
ATOM 6567 O O . ILE B 1 394 ? 20.226 -27.965 -11.833 1.00 56.47 359 ILE B O 1
ATOM 6572 N N . THR B 1 395 ? 21.714 -26.282 -11.997 1.00 56.34 360 THR B N 1
ATOM 6573 C CA . THR B 1 395 ? 20.896 -25.561 -12.967 1.00 52.82 360 THR B CA 1
ATOM 6574 C C . THR B 1 395 ? 20.768 -26.324 -14.275 1.00 55.32 360 THR B C 1
ATOM 6575 O O . THR B 1 395 ? 19.842 -26.055 -15.047 1.00 54.80 360 THR B O 1
ATOM 6579 N N . ILE B 1 396 ? 21.688 -27.256 -14.539 1.00 56.30 361 ILE B N 1
ATOM 6580 C CA . ILE B 1 396 ? 21.681 -28.039 -15.770 1.00 55.24 361 ILE B CA 1
ATOM 6581 C C . ILE B 1 396 ? 20.776 -29.258 -15.646 1.00 55.85 361 ILE B C 1
ATOM 6582 O O . ILE B 1 396 ? 20.113 -29.646 -16.613 1.00 54.33 361 ILE B O 1
ATOM 6587 N N . GLN B 1 397 ? 20.738 -29.891 -14.466 1.00 56.63 362 GLN B N 1
ATOM 6588 C CA . GLN B 1 397 ? 20.064 -31.170 -14.299 1.00 54.68 362 GLN B CA 1
ATOM 6589 C C . GLN B 1 397 ? 18.721 -31.095 -13.575 1.00 54.31 362 GLN B C 1
ATOM 6590 O O . GLN B 1 397 ? 17.999 -32.096 -13.555 1.00 55.72 362 GLN B O 1
ATOM 6596 N N . THR B 1 398 ? 18.353 -29.969 -12.975 1.00 52.01 363 THR B N 1
ATOM 6597 C CA . THR B 1 398 ? 17.104 -29.944 -12.218 1.00 52.29 363 THR B CA 1
ATOM 6598 C C . THR B 1 398 ? 16.372 -28.648 -12.500 1.00 48.41 363 THR B C 1
ATOM 6599 O O . THR B 1 398 ? 16.899 -27.737 -13.144 1.00 47.80 363 THR B O 1
ATOM 6603 N N . GLN B 1 399 ? 15.130 -28.585 -12.022 1.00 47.23 364 GLN B N 1
ATOM 6604 C CA . GLN B 1 399 ? 14.321 -27.381 -12.105 1.00 44.45 364 GLN B CA 1
ATOM 6605 C C . GLN B 1 399 ? 14.156 -26.704 -10.751 1.00 44.72 364 GLN B C 1
ATOM 6606 O O . GLN B 1 399 ? 13.346 -25.783 -10.629 1.00 45.81 364 GLN B O 1
ATOM 6612 N N . GLY B 1 400 ? 14.877 -27.152 -9.724 1.00 45.33 365 GLY B N 1
ATOM 6613 C CA . GLY B 1 400 ? 15.039 -26.367 -8.518 1.00 46.44 365 GLY B CA 1
ATOM 6614 C C . GLY B 1 400 ? 14.023 -26.550 -7.403 1.00 49.06 365 GLY B C 1
ATOM 6615 O O . GLY B 1 400 ? 13.436 -27.626 -7.221 1.00 48.90 365 GLY B O 1
ATOM 6616 N N . LYS B 1 401 ? 13.820 -25.470 -6.650 1.00 47.76 366 LYS B N 1
ATOM 6617 C CA . LYS B 1 401 ? 13.114 -25.493 -5.380 1.00 45.65 366 LYS B CA 1
ATOM 6618 C C . LYS B 1 401 ? 11.808 -24.715 -5.469 1.00 45.05 366 LYS B C 1
ATOM 6619 O O . LYS B 1 401 ? 11.730 -23.661 -6.116 1.00 41.60 366 LYS B O 1
ATOM 6625 N N . LYS B 1 402 ? 10.794 -25.260 -4.803 1.00 43.50 367 LYS B N 1
ATOM 6626 C CA . LYS B 1 402 ? 9.483 -24.640 -4.712 1.00 41.48 367 LYS B CA 1
ATOM 6627 C C . LYS B 1 402 ? 9.593 -23.232 -4.147 1.00 40.93 367 LYS B C 1
ATOM 6628 O O . LYS B 1 402 ? 10.409 -22.965 -3.269 1.00 40.62 367 LYS B O 1
ATOM 6634 N N . LEU B 1 403 ? 8.748 -22.331 -4.638 1.00 40.60 368 LEU B N 1
ATOM 6635 C CA . LEU B 1 403 ? 8.818 -20.941 -4.188 1.00 42.16 368 LEU B CA 1
ATOM 6636 C C . LEU B 1 403 ? 8.671 -20.826 -2.673 1.00 43.74 368 LEU B C 1
ATOM 6637 O O . LEU B 1 403 ? 9.449 -20.125 -2.015 1.00 44.48 368 LEU B O 1
ATOM 6642 N N . SER B 1 404 ? 7.657 -21.469 -2.098 1.00 43.34 369 SER B N 1
ATOM 6643 C CA . SER B 1 404 ? 7.284 -21.203 -0.711 1.00 44.19 369 SER B CA 1
ATOM 6644 C C . SER B 1 404 ? 7.683 -22.351 0.200 1.00 42.98 369 SER B C 1
ATOM 6645 O O . SER B 1 404 ? 7.574 -23.527 -0.169 1.00 44.19 369 SER B O 1
ATOM 6648 N N . HIS B 1 405 ? 8.093 -22.003 1.413 1.00 44.37 370 HIS B N 1
ATOM 6649 C CA . HIS B 1 405 ? 8.319 -23.036 2.411 1.00 45.25 370 HIS B CA 1
ATOM 6650 C C . HIS B 1 405 ? 7.033 -23.762 2.785 1.00 46.72 370 HIS B C 1
ATOM 6651 O O . HIS B 1 405 ? 7.099 -24.834 3.387 1.00 50.70 370 HIS B O 1
ATOM 6658 N N . LEU B 1 406 ? 5.870 -23.221 2.431 1.00 45.99 371 LEU B N 1
ATOM 6659 C CA . LEU B 1 406 ? 4.603 -23.899 2.663 1.00 43.57 371 LEU B CA 1
ATOM 6660 C C . LEU B 1 406 ? 4.050 -24.596 1.412 1.00 46.10 371 LEU B C 1
ATOM 6661 O O . LEU B 1 406 ? 2.989 -25.228 1.495 1.00 47.22 371 LEU B O 1
ATOM 6666 N N . ASP B 1 407 ? 4.721 -24.486 0.256 1.00 42.38 372 ASP B N 1
ATOM 6667 C CA . ASP B 1 407 ? 4.435 -25.376 -0.867 1.00 42.17 372 ASP B CA 1
ATOM 6668 C C . ASP B 1 407 ? 4.686 -26.823 -0.429 1.00 42.82 372 ASP B C 1
ATOM 6669 O O . ASP B 1 407 ? 5.704 -27.124 0.197 1.00 43.99 372 ASP B O 1
ATOM 6674 N N . GLU B 1 408 ? 3.766 -27.728 -0.746 1.00 43.64 373 GLU B N 1
ATOM 6675 C CA . GLU B 1 408 ? 3.963 -29.153 -0.499 1.00 43.39 373 GLU B CA 1
ATOM 6676 C C . GLU B 1 408 ? 3.995 -29.864 -1.844 1.00 48.56 373 GLU B C 1
ATOM 6677 O O . GLU B 1 408 ? 3.046 -29.756 -2.629 1.00 46.77 373 GLU B O 1
ATOM 6683 N N . ILE B 1 409 ? 5.091 -30.574 -2.111 1.00 50.38 374 ILE B N 1
ATOM 6684 C CA . ILE B 1 409 ? 5.214 -31.430 -3.283 1.00 49.00 374 ILE B CA 1
ATOM 6685 C C . ILE B 1 409 ? 5.240 -32.867 -2.795 1.00 50.85 374 ILE B C 1
ATOM 6686 O O . ILE B 1 409 ? 6.088 -33.242 -1.975 1.00 52.86 374 ILE B O 1
ATOM 6691 N N . ARG B 1 410 ? 4.295 -33.660 -3.278 1.00 53.87 375 ARG B N 1
ATOM 6692 C CA . ARG B 1 410 ? 4.231 -35.086 -2.999 1.00 54.86 375 ARG B CA 1
ATOM 6693 C C . ARG B 1 410 ? 4.467 -35.826 -4.307 1.00 55.33 375 ARG B C 1
ATOM 6694 O O . ARG B 1 410 ? 3.795 -35.558 -5.308 1.00 53.33 375 ARG B O 1
ATOM 6702 N N . ILE B 1 411 ? 5.438 -36.732 -4.296 1.00 58.95 376 ILE B N 1
ATOM 6703 C CA . ILE B 1 411 ? 5.699 -37.635 -5.408 1.00 60.58 376 ILE B CA 1
ATOM 6704 C C . ILE B 1 411 ? 4.893 -38.898 -5.131 1.00 61.94 376 ILE B C 1
ATOM 6705 O O . ILE B 1 411 ? 5.138 -39.600 -4.148 1.00 64.59 376 ILE B O 1
ATOM 6710 N N . ALA B 1 412 ? 3.905 -39.166 -5.975 1.00 62.66 377 ALA B N 1
ATOM 6711 C CA . ALA B 1 412 ? 2.848 -40.110 -5.645 1.00 64.74 377 ALA B CA 1
ATOM 6712 C C . ALA B 1 412 ? 3.046 -41.433 -6.368 1.00 69.37 377 ALA B C 1
ATOM 6713 O O . ALA B 1 412 ? 3.363 -41.462 -7.562 1.00 67.60 377 ALA B O 1
ATOM 6715 N N . ASP B 1 413 ? 2.853 -42.527 -5.631 1.00 71.36 378 ASP B N 1
ATOM 6716 C CA . ASP B 1 413 ? 2.850 -43.849 -6.231 1.00 74.65 378 ASP B CA 1
ATOM 6717 C C . ASP B 1 413 ? 1.603 -44.018 -7.093 1.00 78.52 378 ASP B C 1
ATOM 6718 O O . ASP B 1 413 ? 0.735 -43.139 -7.176 1.00 75.17 378 ASP B O 1
ATOM 6720 N N . GLN B 1 414 ? 1.528 -45.173 -7.758 1.00 82.27 379 GLN B N 1
ATOM 6721 C CA . GLN B 1 414 ? 0.334 -45.524 -8.510 1.00 84.30 379 GLN B CA 1
ATOM 6722 C C . GLN B 1 414 ? -0.896 -45.591 -7.619 1.00 85.26 379 GLN B C 1
ATOM 6723 O O . GLN B 1 414 ? -2.017 -45.637 -8.139 1.00 87.49 379 GLN B O 1
ATOM 6725 N N . ASP B 1 415 ? -0.716 -45.594 -6.296 1.00 84.13 380 ASP B N 1
ATOM 6726 C CA . ASP B 1 415 ? -1.833 -45.589 -5.361 1.00 82.16 380 ASP B CA 1
ATOM 6727 C C . ASP B 1 415 ? -2.133 -44.210 -4.790 1.00 82.18 380 ASP B C 1
ATOM 6728 O O . ASP B 1 415 ? -3.263 -43.961 -4.361 1.00 85.85 380 ASP B O 1
ATOM 6730 N N . GLY B 1 416 ? -1.164 -43.304 -4.777 1.00 77.44 381 GLY B N 1
ATOM 6731 C CA . GLY B 1 416 ? -1.324 -42.011 -4.133 1.00 74.59 381 GLY B CA 1
ATOM 6732 C C . GLY B 1 416 ? -0.400 -41.784 -2.952 1.00 73.62 381 GLY B C 1
ATOM 6733 O O . GLY B 1 416 ? -0.247 -40.633 -2.508 1.00 71.04 381 GLY B O 1
ATOM 6734 N N . ASN B 1 417 ? 0.241 -42.828 -2.435 1.00 74.08 382 ASN B N 1
ATOM 6735 C CA . ASN B 1 417 ? 1.103 -42.682 -1.270 1.00 75.60 382 ASN B CA 1
ATOM 6736 C C . ASN B 1 417 ? 2.387 -41.967 -1.643 1.00 74.30 382 ASN B C 1
ATOM 6737 O O . ASN B 1 417 ? 3.038 -42.321 -2.629 1.00 74.99 382 ASN B O 1
ATOM 6742 N N . ALA B 1 418 ? 2.762 -40.969 -0.844 1.00 71.40 383 ALA B N 1
ATOM 6743 C CA . ALA B 1 418 ? 3.983 -40.229 -1.124 1.00 71.34 383 ALA B CA 1
ATOM 6744 C C . ALA B 1 418 ? 5.157 -41.185 -1.275 1.00 73.36 383 ALA B C 1
ATOM 6745 O O . ALA B 1 418 ? 5.249 -42.198 -0.575 1.00 74.14 383 ALA B O 1
ATOM 6747 N N . LEU B 1 419 ? 6.047 -40.864 -2.205 1.00 71.46 384 LEU B N 1
ATOM 6748 C CA . LEU B 1 419 ? 7.252 -41.649 -2.400 1.00 71.27 384 LEU B CA 1
ATOM 6749 C C . LEU B 1 419 ? 8.429 -41.000 -1.684 1.00 73.18 384 LEU B C 1
ATOM 6750 O O . LEU B 1 419 ? 8.370 -39.827 -1.297 1.00 74.65 384 LEU B O 1
ATOM 6755 N N . PRO B 1 420 ? 9.526 -41.727 -1.501 1.00 72.27 385 PRO B N 1
ATOM 6756 C CA . PRO B 1 420 ? 10.710 -41.138 -0.874 1.00 72.65 385 PRO B CA 1
ATOM 6757 C C . PRO B 1 420 ? 11.526 -40.325 -1.874 1.00 76.02 385 PRO B C 1
ATOM 6758 O O . PRO B 1 420 ? 11.307 -40.358 -3.087 1.00 74.24 385 PRO B O 1
ATOM 6762 N N . ILE B 1 421 ? 12.492 -39.591 -1.330 1.00 77.89 386 ILE B N 1
ATOM 6763 C CA . ILE B 1 421 ? 13.475 -38.863 -2.124 1.00 74.76 386 ILE B CA 1
ATOM 6764 C C . ILE B 1 421 ? 14.086 -39.811 -3.148 1.00 74.03 386 ILE B C 1
ATOM 6765 O O . ILE B 1 421 ? 14.211 -41.012 -2.893 1.00 74.30 386 ILE B O 1
ATOM 6770 N N . ASN B 1 422 ? 14.444 -39.288 -4.323 1.00 72.43 387 ASN B N 1
ATOM 6771 C CA . ASN B 1 422 ? 15.139 -40.023 -5.378 1.00 73.17 387 ASN B CA 1
ATOM 6772 C C . ASN B 1 422 ? 14.280 -41.096 -6.048 1.00 72.39 387 ASN B C 1
ATOM 6773 O O . ASN B 1 422 ? 14.828 -41.964 -6.735 1.00 69.97 387 ASN B O 1
ATOM 6778 N N . ALA B 1 423 ? 12.959 -41.077 -5.869 1.00 71.62 388 ALA B N 1
ATOM 6779 C CA . ALA B 1 423 ? 12.065 -42.056 -6.479 1.00 69.22 388 ALA B CA 1
ATOM 6780 C C . ALA B 1 423 ? 11.083 -41.348 -7.405 1.00 70.01 388 ALA B C 1
ATOM 6781 O O . ALA B 1 423 ? 10.540 -40.292 -7.060 1.00 68.09 388 ALA B O 1
ATOM 6783 N N . ILE B 1 424 ? 10.853 -41.929 -8.584 1.00 70.62 389 ILE B N 1
ATOM 6784 C CA . ILE B 1 424 ? 10.112 -41.250 -9.645 1.00 70.45 389 ILE B CA 1
ATOM 6785 C C . ILE B 1 424 ? 8.616 -41.537 -9.499 1.00 69.28 389 ILE B C 1
ATOM 6786 O O . ILE B 1 424 ? 8.218 -42.656 -9.143 1.00 69.31 389 ILE B O 1
ATOM 6791 N N . GLY B 1 425 ? 7.784 -40.529 -9.756 1.00 62.72 390 GLY B N 1
ATOM 6792 C CA . GLY B 1 425 ? 6.348 -40.698 -9.606 1.00 61.95 390 GLY B CA 1
ATOM 6793 C C . GLY B 1 425 ? 5.544 -39.491 -10.066 1.00 64.11 390 GLY B C 1
ATOM 6794 O O . GLY B 1 425 ? 6.045 -38.624 -10.788 1.00 60.77 390 GLY B O 1
ATOM 6795 N N . HIS B 1 426 ? 4.277 -39.445 -9.629 1.00 62.96 391 HIS B N 1
ATOM 6796 C CA . HIS B 1 426 ? 3.347 -38.397 -10.054 1.00 58.46 391 HIS B CA 1
ATOM 6797 C C . HIS B 1 426 ? 3.508 -37.168 -9.169 1.00 59.00 391 HIS B C 1
ATOM 6798 O O . HIS B 1 426 ? 3.257 -37.223 -7.954 1.00 57.16 391 HIS B O 1
ATOM 6805 N N . ILE B 1 427 ? 3.889 -36.053 -9.781 1.00 54.90 392 ILE B N 1
ATOM 6806 C CA . ILE B 1 427 ? 4.094 -34.821 -9.040 1.00 52.45 392 ILE B CA 1
ATOM 6807 C C . ILE B 1 427 ? 2.728 -34.255 -8.666 1.00 51.95 392 ILE B C 1
ATOM 6808 O O . ILE B 1 427 ? 1.934 -33.878 -9.529 1.00 49.78 392 ILE B O 1
ATOM 6813 N N . GLN B 1 428 ? 2.440 -34.235 -7.374 1.00 50.03 393 GLN B N 1
ATOM 6814 C CA . GLN B 1 428 ? 1.241 -33.619 -6.840 1.00 49.52 393 GLN B CA 1
ATOM 6815 C C . GLN B 1 428 ? 1.646 -32.448 -5.958 1.00 48.12 393 GLN B C 1
ATOM 6816 O O . GLN B 1 428 ? 2.753 -32.417 -5.409 1.00 48.77 393 GLN B O 1
ATOM 6822 N N . THR B 1 429 ? 0.761 -31.470 -5.838 1.00 44.21 394 THR B N 1
ATOM 6823 C CA . THR B 1 429 ? 1.191 -30.300 -5.101 1.00 46.27 394 THR B CA 1
ATOM 6824 C C . THR B 1 429 ? -0.012 -29.576 -4.513 1.00 46.10 394 THR B C 1
ATOM 6825 O O . THR B 1 429 ? -1.110 -29.595 -5.076 1.00 45.63 394 THR B O 1
ATOM 6829 N N . ARG B 1 430 ? 0.207 -28.970 -3.353 1.00 44.97 395 ARG B N 1
ATOM 6830 C CA . ARG B 1 430 ? -0.730 -27.994 -2.821 1.00 45.85 395 ARG B CA 1
ATOM 6831 C C . ARG B 1 430 ? 0.076 -26.989 -2.019 1.00 46.45 395 ARG B C 1
ATOM 6832 O O . ARG B 1 430 ? 1.189 -27.282 -1.568 1.00 47.43 395 ARG B O 1
ATOM 6840 N N . GLY B 1 431 ? -0.469 -25.779 -1.890 1.00 44.11 396 GLY B N 1
ATOM 6841 C CA . GLY B 1 431 ? 0.240 -24.727 -1.204 1.00 40.36 396 GLY B CA 1
ATOM 6842 C C . GLY B 1 431 ? -0.490 -23.407 -1.202 1.00 41.29 396 GLY B C 1
ATOM 6843 O O . GLY B 1 431 ? -1.642 -23.298 -1.634 1.00 42.70 396 GLY B O 1
ATOM 6844 N N . PRO B 1 432 ? 0.189 -22.358 -0.726 1.00 41.93 397 PRO B N 1
ATOM 6845 C CA . PRO B 1 432 ? -0.480 -21.068 -0.499 1.00 38.97 397 PRO B CA 1
ATOM 6846 C C . PRO B 1 432 ? -0.756 -20.272 -1.762 1.00 38.22 397 PRO B C 1
ATOM 6847 O O . PRO B 1 432 ? -1.370 -19.202 -1.670 1.00 38.47 397 PRO B O 1
ATOM 6851 N N . TYR B 1 433 ? -0.338 -20.738 -2.938 1.00 38.39 398 TYR B N 1
ATOM 6852 C CA . TYR B 1 433 ? -0.706 -20.049 -4.171 1.00 39.49 398 TYR B CA 1
ATOM 6853 C C . TYR B 1 433 ? -1.116 -21.038 -5.247 1.00 38.18 398 TYR B C 1
ATOM 6854 O O . TYR B 1 433 ? -1.117 -20.683 -6.432 1.00 41.47 398 TYR B O 1
ATOM 6863 N N . THR B 1 434 ? -1.470 -22.263 -4.863 1.00 38.73 399 THR B N 1
ATOM 6864 C CA . THR B 1 434 ? -1.977 -23.282 -5.778 1.00 36.15 399 THR B CA 1
ATOM 6865 C C . THR B 1 434 ? -3.497 -23.392 -5.635 1.00 38.53 399 THR B C 1
ATOM 6866 O O . THR B 1 434 ? -4.017 -23.471 -4.520 1.00 39.91 399 THR B O 1
ATOM 6870 N N . ILE B 1 435 ? -4.208 -23.418 -6.767 1.00 38.83 400 ILE B N 1
ATOM 6871 C CA . ILE B 1 435 ? -5.654 -23.428 -6.719 1.00 35.55 400 ILE B CA 1
ATOM 6872 C C . ILE B 1 435 ? -6.160 -24.710 -6.063 1.00 37.12 400 ILE B C 1
ATOM 6873 O O . ILE B 1 435 ? -5.436 -25.704 -5.912 1.00 34.55 400 ILE B O 1
ATOM 6878 N N . ASN B 1 436 ? -7.438 -24.673 -5.660 1.00 37.44 401 ASN B N 1
ATOM 6879 C CA . ASN B 1 436 ? -8.117 -25.804 -5.054 1.00 36.76 401 ASN B CA 1
ATOM 6880 C C . ASN B 1 436 ? -9.259 -26.336 -5.910 1.00 42.02 401 ASN B C 1
ATOM 6881 O O . ASN B 1 436 ? -9.824 -27.389 -5.586 1.00 40.95 401 ASN B O 1
ATOM 6886 N N . GLY B 1 437 ? -9.602 -25.647 -6.993 1.00 41.08 402 GLY B N 1
ATOM 6887 C CA . GLY B 1 437 ? -10.517 -26.162 -7.989 1.00 40.40 402 GLY B CA 1
ATOM 6888 C C . GLY B 1 437 ? -10.424 -25.283 -9.209 1.00 41.76 402 GLY B C 1
ATOM 6889 O O . GLY B 1 437 ? -10.115 -24.096 -9.098 1.00 42.78 402 GLY B O 1
ATOM 6890 N N . TYR B 1 438 ? -10.623 -25.849 -10.385 1.00 42.02 403 TYR B N 1
ATOM 6891 C CA . TYR B 1 438 ? -10.859 -24.996 -11.532 1.00 43.91 403 TYR B CA 1
ATOM 6892 C C . TYR B 1 438 ? -12.161 -24.243 -11.316 1.00 45.77 403 TYR B C 1
ATOM 6893 O O . TYR B 1 438 ? -13.042 -24.687 -10.576 1.00 44.17 403 TYR B O 1
ATOM 6902 N N . TYR B 1 439 ? -12.276 -23.087 -11.961 1.00 44.85 404 TYR B N 1
ATOM 6903 C CA . TYR B 1 439 ? -13.474 -22.284 -11.797 1.00 47.75 404 TYR B CA 1
ATOM 6904 C C . TYR B 1 439 ? -14.678 -22.977 -12.431 1.00 50.21 404 TYR B C 1
ATOM 6905 O O . TYR B 1 439 ? -14.629 -23.388 -13.592 1.00 50.73 404 TYR B O 1
ATOM 6914 N N . ASN B 1 440 ? -15.751 -23.138 -11.654 1.00 52.62 405 ASN B N 1
ATOM 6915 C CA . ASN B 1 440 ? -17.042 -23.559 -12.190 1.00 50.61 405 ASN B CA 1
ATOM 6916 C C . ASN B 1 440 ? -16.924 -24.860 -12.988 1.00 55.99 405 ASN B C 1
ATOM 6917 O O . ASN B 1 440 ? -17.552 -25.041 -14.039 1.00 53.30 405 ASN B O 1
ATOM 6922 N N . LEU B 1 441 ? -16.134 -25.795 -12.460 1.00 55.24 406 LEU B N 1
ATOM 6923 C CA . LEU B 1 441 ? -15.875 -27.084 -13.108 1.00 53.71 406 LEU B CA 1
ATOM 6924 C C . LEU B 1 441 ? -15.991 -28.227 -12.091 1.00 52.13 406 LEU B C 1
ATOM 6925 O O . LEU B 1 441 ? -15.031 -28.959 -11.836 1.00 51.02 406 LEU B O 1
ATOM 6930 N N . PRO B 1 442 ? -17.174 -28.419 -11.502 1.00 54.02 407 PRO B N 1
ATOM 6931 C CA . PRO B 1 442 ? -17.281 -29.416 -10.415 1.00 54.02 407 PRO B CA 1
ATOM 6932 C C . PRO B 1 442 ? -16.867 -30.826 -10.818 1.00 57.66 407 PRO B C 1
ATOM 6933 O O . PRO B 1 442 ? -16.050 -31.439 -10.114 1.00 57.01 407 PRO B O 1
ATOM 6937 N N . GLU B 1 443 ? -17.394 -31.363 -11.936 1.00 56.53 408 GLU B N 1
ATOM 6938 C CA . GLU B 1 443 ? -17.083 -32.744 -12.310 1.00 55.27 408 GLU B CA 1
ATOM 6939 C C . GLU B 1 443 ? -15.601 -32.924 -12.644 1.00 58.49 408 GLU B C 1
ATOM 6940 O O . GLU B 1 443 ? -15.006 -33.947 -12.285 1.00 62.18 408 GLU B O 1
ATOM 6942 N N . ILE B 1 444 ? -14.982 -31.958 -13.331 1.00 51.22 409 ILE B N 1
ATOM 6943 C CA . ILE B 1 4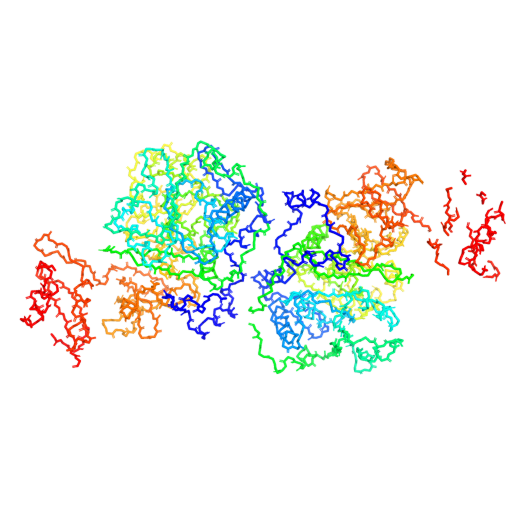44 ? -13.554 -32.082 -13.601 1.00 54.47 409 ILE B CA 1
ATOM 6944 C C . ILE B 1 444 ? -12.738 -32.016 -12.313 1.00 58.05 409 ILE B C 1
ATOM 6945 O O . ILE B 1 444 ? -11.643 -32.592 -12.237 1.00 59.40 409 ILE B O 1
ATOM 6947 N N . ASN B 1 445 ? -13.229 -31.300 -11.292 1.00 55.27 410 ASN B N 1
ATOM 6948 C CA . ASN B 1 445 ? -12.411 -31.077 -10.099 1.00 56.23 410 ASN B CA 1
ATOM 6949 C C . ASN B 1 445 ? -12.316 -32.331 -9.234 1.00 57.23 410 ASN B C 1
ATOM 6950 O O . ASN B 1 445 ? -11.344 -32.493 -8.488 1.00 57.36 410 ASN B O 1
ATOM 6955 N N . GLN B 1 446 ? -13.300 -33.227 -9.311 1.00 57.76 411 GLN B N 1
ATOM 6956 C CA . GLN B 1 446 ? -13.218 -34.437 -8.498 1.00 62.45 411 GLN B CA 1
ATOM 6957 C C . GLN B 1 446 ? -12.102 -35.375 -8.957 1.00 62.05 411 GLN B C 1
ATOM 6958 O O . GLN B 1 446 ? -11.678 -36.245 -8.185 1.00 62.05 411 GLN B O 1
ATOM 6964 N N . ARG B 1 447 ? -11.616 -35.225 -10.189 1.00 59.04 412 ARG B N 1
ATOM 6965 C CA . ARG B 1 447 ? -10.522 -36.049 -10.678 1.00 57.62 412 ARG B CA 1
ATOM 6966 C C . ARG B 1 447 ? -9.223 -35.277 -10.849 1.00 59.32 412 ARG B C 1
ATOM 6967 O O . ARG B 1 447 ? -8.153 -35.895 -10.832 1.00 59.16 412 ARG B O 1
ATOM 6969 N N . ALA B 1 448 ? -9.287 -33.948 -10.994 1.00 54.78 413 ALA B N 1
ATOM 6970 C CA . ALA B 1 448 ? -8.088 -33.136 -11.088 1.00 51.18 413 ALA B CA 1
ATOM 6971 C C . ALA B 1 448 ? -7.440 -32.864 -9.728 1.00 53.25 413 ALA B C 1
ATOM 6972 O O . ALA B 1 448 ? -6.278 -32.447 -9.694 1.00 48.65 413 ALA B O 1
ATOM 6974 N N . PHE B 1 449 ? -8.152 -33.103 -8.616 1.00 53.17 414 PHE B N 1
ATOM 6975 C CA . PHE B 1 449 ? -7.653 -32.851 -7.263 1.00 54.19 414 PHE B CA 1
ATOM 6976 C C . PHE B 1 449 ? -7.814 -34.097 -6.406 1.00 56.12 414 PHE B C 1
ATOM 6977 O O . PHE B 1 449 ? -8.863 -34.746 -6.442 1.00 59.50 414 PHE B O 1
ATOM 6985 N N . THR B 1 450 ? -6.773 -34.432 -5.638 1.00 55.75 415 THR B N 1
ATOM 6986 C CA . THR B 1 450 ? -6.843 -35.602 -4.762 1.00 59.29 415 THR B CA 1
ATOM 6987 C C . THR B 1 450 ? -7.825 -35.368 -3.614 1.00 57.75 415 THR B C 1
ATOM 6988 O O . THR B 1 450 ? -8.409 -34.286 -3.449 1.00 55.97 415 THR B O 1
ATOM 6992 N N . GLN B 1 451 ? -7.976 -36.412 -2.795 1.00 58.30 416 GLN B N 1
ATOM 6993 C CA . GLN B 1 451 ? -8.872 -36.352 -1.644 1.00 57.53 416 GLN B CA 1
ATOM 6994 C C . GLN B 1 451 ? -8.432 -35.294 -0.640 1.00 57.75 416 GLN B C 1
ATOM 6995 O O . GLN B 1 451 ? -9.273 -34.601 -0.056 1.00 58.81 416 GLN B O 1
ATOM 7001 N N . ASP B 1 452 ? -7.123 -35.166 -0.407 1.00 57.74 417 ASP B N 1
ATOM 7002 C CA . ASP B 1 452 ? -6.593 -34.184 0.532 1.00 58.07 417 ASP B CA 1
ATOM 7003 C C . ASP B 1 452 ? -6.270 -32.856 -0.136 1.00 55.21 417 ASP B C 1
ATOM 7004 O O . ASP B 1 452 ? -5.490 -32.072 0.412 1.00 52.11 417 ASP B O 1
ATOM 7009 N N . GLY B 1 453 ? -6.811 -32.604 -1.322 1.00 54.38 418 GLY B N 1
ATOM 7010 C CA . GLY B 1 453 ? -6.688 -31.288 -1.914 1.00 52.22 418 GLY B CA 1
ATOM 7011 C C . GLY B 1 453 ? -5.360 -30.979 -2.565 1.00 53.71 418 GLY B C 1
ATOM 7012 O O . GLY B 1 453 ? -4.976 -29.805 -2.644 1.00 51.34 418 GLY B O 1
ATOM 7013 N N . PHE B 1 454 ? -4.645 -31.999 -3.029 1.00 53.27 419 PHE B N 1
ATOM 7014 C CA . PHE B 1 454 ? -3.439 -31.821 -3.819 1.00 51.23 419 PHE B CA 1
ATOM 7015 C C . PHE B 1 454 ? -3.820 -31.769 -5.293 1.00 53.37 419 PHE B C 1
ATOM 7016 O O . PHE B 1 454 ? -4.538 -32.650 -5.783 1.00 51.30 419 PHE B O 1
ATOM 7024 N N . TYR B 1 455 ? -3.339 -30.739 -5.986 1.00 49.29 420 TYR B N 1
ATOM 7025 C CA . TYR B 1 455 ? -3.509 -30.650 -7.426 1.00 49.08 420 TYR B CA 1
ATOM 7026 C C . TYR B 1 455 ? -2.602 -31.664 -8.128 1.00 48.04 420 TYR B C 1
ATOM 7027 O O . TYR B 1 455 ? -1.420 -31.791 -7.798 1.00 48.96 420 TYR B O 1
ATOM 7036 N N . LYS B 1 456 ? -3.156 -32.389 -9.095 1.00 48.73 421 LYS B N 1
ATOM 7037 C CA . LYS B 1 456 ? -2.409 -33.397 -9.842 1.00 47.56 421 LYS B CA 1
ATOM 7038 C C . LYS B 1 456 ? -1.876 -32.770 -11.126 1.00 48.61 421 LYS B C 1
ATOM 7039 O O . LYS B 1 456 ? -2.634 -32.530 -12.071 1.00 49.50 421 LYS B O 1
ATOM 7045 N N . THR B 1 457 ? -0.567 -32.524 -11.167 1.00 48.92 422 THR B N 1
ATOM 7046 C CA . THR B 1 457 ? 0.009 -31.762 -12.271 1.00 46.67 422 THR B CA 1
ATOM 7047 C C . THR B 1 457 ? -0.105 -32.496 -13.598 1.00 47.49 422 THR B C 1
ATOM 7048 O O . THR B 1 457 ? -0.185 -31.859 -14.655 1.00 49.16 422 THR B O 1
ATOM 7052 N N . GLY B 1 458 ? -0.083 -33.820 -13.573 1.00 48.35 423 GLY B N 1
ATOM 7053 C CA . GLY B 1 458 ? 0.097 -34.592 -14.783 1.00 48.50 423 GLY B CA 1
ATOM 7054 C C . GLY B 1 458 ? 1.546 -34.816 -15.166 1.00 50.99 423 GLY B C 1
ATOM 7055 O O . GLY B 1 458 ? 1.813 -35.544 -16.132 1.00 52.49 423 GLY B O 1
ATOM 7056 N N . ASP B 1 459 ? 2.486 -34.227 -14.431 1.00 50.38 424 ASP B N 1
ATOM 7057 C CA . ASP B 1 459 ? 3.903 -34.380 -14.690 1.00 49.87 424 ASP B CA 1
ATOM 7058 C C . ASP B 1 459 ? 4.498 -35.524 -13.880 1.00 54.07 424 ASP B C 1
ATOM 7059 O O . ASP B 1 459 ? 4.018 -35.875 -12.796 1.00 54.90 424 ASP B O 1
ATOM 7064 N N . ILE B 1 460 ? 5.561 -36.098 -14.420 1.00 54.62 425 ILE B N 1
ATOM 7065 C CA . ILE B 1 460 ? 6.274 -37.200 -13.797 1.00 56.66 425 ILE B CA 1
ATOM 7066 C C . ILE B 1 460 ? 7.646 -36.690 -13.390 1.00 56.09 425 ILE B C 1
ATOM 7067 O O . ILE B 1 460 ? 8.239 -35.847 -14.069 1.00 56.82 425 ILE B O 1
ATOM 7072 N N . GLY B 1 461 ? 8.148 -37.197 -12.272 1.00 58.19 426 GLY B N 1
ATOM 7073 C CA . GLY B 1 461 ? 9.494 -36.858 -11.852 1.00 59.76 426 GLY B CA 1
ATOM 7074 C C . GLY B 1 461 ? 9.727 -37.268 -10.413 1.00 62.08 426 GLY B C 1
ATOM 7075 O O . GLY B 1 461 ? 8.962 -38.051 -9.842 1.00 62.36 426 GLY B O 1
ATOM 7076 N N . TYR B 1 462 ? 10.789 -36.710 -9.834 1.00 63.92 427 TYR B N 1
ATOM 7077 C CA . TYR B 1 462 ? 11.184 -37.062 -8.479 1.00 63.96 427 TYR B CA 1
ATOM 7078 C C . TYR B 1 462 ? 11.806 -35.855 -7.791 1.00 59.21 427 TYR B C 1
ATOM 7079 O O . TYR B 1 462 ? 12.022 -34.806 -8.397 1.00 56.78 427 TYR B O 1
ATOM 7088 N N . LEU B 1 463 ? 12.098 -36.020 -6.509 1.00 61.53 428 LEU B N 1
ATOM 7089 C CA . LEU B 1 463 ? 12.877 -35.050 -5.751 1.00 64.76 428 LEU B CA 1
ATOM 7090 C C . LEU B 1 463 ? 14.207 -35.686 -5.370 1.00 65.87 428 LEU B C 1
ATOM 7091 O O . LEU B 1 463 ? 14.234 -36.828 -4.892 1.00 67.29 428 LEU B O 1
ATOM 7096 N N . ASP B 1 464 ? 15.306 -34.954 -5.582 1.00 65.18 429 ASP B N 1
ATOM 7097 C CA . ASP B 1 464 ? 16.639 -35.501 -5.347 1.00 67.93 429 ASP B CA 1
ATOM 7098 C C . ASP B 1 464 ? 17.104 -35.203 -3.919 1.00 68.26 429 ASP B C 1
ATOM 7099 O O . ASP B 1 464 ? 16.383 -34.606 -3.117 1.00 69.98 429 ASP B O 1
ATOM 7104 N N . GLU B 1 465 ? 18.334 -35.625 -3.604 1.00 70.44 430 GLU B N 1
ATOM 7105 C CA . GLU B 1 465 ? 18.856 -35.520 -2.241 1.00 68.15 430 GLU B CA 1
ATOM 7106 C C . GLU B 1 465 ? 18.680 -34.110 -1.677 1.00 70.61 430 GLU B C 1
ATOM 7107 O O . GLU B 1 465 ? 18.209 -33.935 -0.547 1.00 72.51 430 GLU B O 1
ATOM 7109 N N . ASN B 1 466 ? 19.025 -33.087 -2.462 1.00 69.37 431 ASN B N 1
ATOM 7110 C CA . ASN B 1 466 ? 18.965 -31.706 -1.994 1.00 67.12 431 ASN B CA 1
ATOM 7111 C C . ASN B 1 466 ? 17.575 -31.094 -2.085 1.00 64.59 431 ASN B C 1
ATOM 7112 O O . ASN B 1 466 ? 17.462 -29.866 -2.016 1.00 63.90 431 ASN B O 1
ATOM 7117 N N . LEU B 1 467 ? 16.532 -31.908 -2.237 1.00 64.51 432 LEU B N 1
ATOM 7118 C CA . LEU B 1 467 ? 15.144 -31.469 -2.396 1.00 62.88 432 LEU B CA 1
ATOM 7119 C C . LEU B 1 467 ? 14.907 -30.650 -3.667 1.00 61.30 432 LEU B C 1
ATOM 7120 O O . LEU B 1 467 ? 13.903 -29.927 -3.762 1.00 60.47 432 LEU B O 1
ATOM 7125 N N . ASN B 1 468 ? 15.797 -30.731 -4.654 1.00 58.79 433 ASN B N 1
ATOM 7126 C CA . ASN B 1 468 ? 15.507 -30.153 -5.960 1.00 58.28 433 ASN B CA 1
ATOM 7127 C C . ASN B 1 468 ? 14.568 -31.085 -6.722 1.00 56.91 433 ASN B C 1
ATOM 7128 O O . ASN B 1 468 ? 14.646 -32.309 -6.590 1.00 58.56 433 ASN B O 1
ATOM 7133 N N . ILE B 1 469 ? 13.659 -30.508 -7.490 1.00 53.42 434 ILE B N 1
ATOM 7134 C CA . ILE B 1 469 ? 12.742 -31.306 -8.296 1.00 53.24 434 ILE B CA 1
ATOM 7135 C C . ILE B 1 469 ? 13.372 -31.585 -9.653 1.00 52.01 434 ILE B C 1
ATOM 7136 O O . ILE B 1 469 ? 14.070 -30.737 -10.227 1.00 49.18 434 ILE B O 1
ATOM 7141 N N . VAL B 1 470 ? 13.094 -32.769 -10.188 1.00 53.92 435 VAL B N 1
ATOM 7142 C CA . VAL B 1 470 ? 13.612 -33.187 -11.487 1.00 53.96 435 VAL B CA 1
ATOM 7143 C C . VAL B 1 470 ? 12.444 -33.729 -12.298 1.00 53.36 435 VAL B C 1
ATOM 7144 O O . VAL B 1 470 ? 11.913 -34.798 -11.980 1.00 55.65 435 VAL B O 1
ATOM 7148 N N . VAL B 1 471 ? 12.053 -33.008 -13.349 1.00 52.74 436 VAL B N 1
ATOM 7149 C CA . VAL B 1 471 ? 10.954 -33.434 -14.211 1.00 52.97 436 VAL B CA 1
ATOM 7150 C C . VAL B 1 471 ? 11.517 -34.374 -15.268 1.00 54.23 436 VAL B C 1
ATOM 7151 O O . VAL B 1 471 ? 12.216 -33.944 -16.188 1.00 54.67 436 VAL B O 1
ATOM 7155 N N . THR B 1 472 ? 11.218 -35.660 -15.129 1.00 57.53 437 THR B N 1
ATOM 7156 C CA . THR B 1 472 ? 11.665 -36.671 -16.072 1.00 56.08 437 THR B CA 1
ATOM 7157 C C . THR B 1 472 ? 10.600 -36.992 -17.108 1.00 57.71 437 THR B C 1
ATOM 7158 O O . THR B 1 472 ? 10.870 -37.763 -18.025 1.00 65.48 437 THR B O 1
ATOM 7162 N N . GLY B 1 473 ? 9.403 -36.421 -16.969 1.00 62.94 438 GLY B N 1
ATOM 7163 C CA . GLY B 1 473 ? 8.346 -36.467 -17.966 1.00 65.11 438 GLY B CA 1
ATOM 7164 C C . GLY B 1 473 ? 8.287 -37.717 -18.822 1.00 69.94 438 GLY B C 1
ATOM 7165 O O . GLY B 1 473 ? 8.422 -38.833 -18.308 1.00 72.09 438 GLY B O 1
ATOM 7166 N N . ARG B 1 474 ? 8.093 -37.544 -20.129 1.00 70.82 439 ARG B N 1
ATOM 7167 C CA . ARG B 1 474 ? 7.996 -38.678 -21.044 1.00 76.77 439 ARG B CA 1
ATOM 7168 C C . ARG B 1 474 ? 8.517 -38.351 -22.450 1.00 82.39 439 ARG B C 1
ATOM 7169 O O . ARG B 1 474 ? 9.507 -37.632 -22.615 1.00 83.93 439 ARG B O 1
ATOM 7171 N N . ILE B 1 486 ? -4.121 -37.069 -31.074 1.00 88.70 451 ILE B N 1
ATOM 7172 C CA . ILE B 1 486 ? -4.489 -37.904 -29.933 1.00 95.89 451 ILE B CA 1
ATOM 7173 C C . ILE B 1 486 ? -3.796 -37.427 -28.647 1.00 95.21 451 ILE B C 1
ATOM 7174 O O . ILE B 1 486 ? -2.565 -37.397 -28.565 1.00 93.46 451 ILE B O 1
ATOM 7176 N N . THR B 1 487 ? -4.599 -37.067 -27.646 1.00 95.42 452 THR B N 1
ATOM 7177 C CA . THR B 1 487 ? -4.071 -36.552 -26.383 1.00 97.27 452 THR B CA 1
ATOM 7178 C C . THR B 1 487 ? -3.704 -37.706 -25.455 1.00 99.20 452 THR B C 1
ATOM 7179 O O . THR B 1 487 ? -4.599 -38.443 -25.022 1.00 100.30 452 THR B O 1
ATOM 7181 N N . PRO B 1 488 ? -2.421 -37.885 -25.106 1.00 99.17 453 PRO B N 1
ATOM 7182 C CA . PRO B 1 488 ? -2.030 -39.071 -24.315 1.00 99.96 453 PRO B CA 1
ATOM 7183 C C . PRO B 1 488 ? -2.601 -39.102 -22.902 1.00 100.23 453 PRO B C 1
ATOM 7184 O O . PRO B 1 488 ? -2.600 -40.172 -22.278 1.00 99.06 453 PRO B O 1
ATOM 7186 N N . SER B 1 489 ? -3.085 -37.975 -22.374 1.00 98.52 454 SER B N 1
ATOM 7187 C CA . SER B 1 489 ? -3.714 -37.993 -21.060 1.00 98.21 454 SER B CA 1
ATOM 7188 C C . SER B 1 489 ? -5.126 -38.567 -21.107 1.00 98.63 454 SER B C 1
ATOM 7189 O O . SER B 1 489 ? -5.606 -39.092 -20.097 1.00 98.27 454 SER B O 1
ATOM 7192 N N . GLU B 1 490 ? -5.797 -38.494 -22.256 1.00 98.44 455 GLU B N 1
ATOM 7193 C CA . GLU B 1 490 ? -7.180 -38.966 -22.371 1.00 98.97 455 GLU B CA 1
ATOM 7194 C C . GLU B 1 490 ? -7.270 -40.489 -22.349 1.00 98.19 455 GLU B C 1
ATOM 7195 O O . GLU B 1 490 ? -8.366 -41.054 -22.299 1.00 97.29 455 GLU B O 1
ATOM 7197 N N . GLU B 1 492 ? -6.272 -43.559 -21.854 1.00 92.37 457 GLU B N 1
ATOM 7198 C CA . GLU B 1 492 ? -5.455 -43.377 -20.658 1.00 97.88 457 GLU B CA 1
ATOM 7199 C C . GLU B 1 492 ? -6.137 -43.935 -19.411 1.00 99.04 457 GLU B C 1
ATOM 7200 O O . GLU B 1 492 ? -5.534 -43.973 -18.337 1.00 97.57 457 GLU B O 1
ATOM 7202 N N . GLU B 1 493 ? -7.397 -44.360 -19.554 1.00 101.02 458 GLU B N 1
ATOM 7203 C CA . GLU B 1 493 ? -8.097 -45.061 -18.483 1.00 101.40 458 GLU B CA 1
ATOM 7204 C C . GLU B 1 493 ? -7.697 -46.528 -18.390 1.00 100.96 458 GLU B C 1
ATOM 7205 O O . GLU B 1 493 ? -8.015 -47.178 -17.386 1.00 99.29 458 GLU B O 1
ATOM 7211 N N . PHE B 1 494 ? -7.025 -47.055 -19.412 1.00 100.54 459 PHE B N 1
ATOM 7212 C CA . PHE B 1 494 ? -6.533 -48.431 -19.428 1.00 97.25 459 PHE B CA 1
ATOM 7213 C C . PHE B 1 494 ? -5.954 -48.857 -18.079 1.00 94.85 459 PHE B C 1
ATOM 7214 O O . PHE B 1 494 ? -6.667 -49.393 -17.230 1.00 97.22 459 PHE B O 1
ATOM 7216 N N . LYS B 1 502 ? -1.646 -50.730 -13.581 1.00 93.02 467 LYS B N 1
ATOM 7217 C CA . LYS B 1 502 ? -0.932 -49.479 -13.352 1.00 95.18 467 LYS B CA 1
ATOM 7218 C C . LYS B 1 502 ? 0.210 -49.266 -14.368 1.00 96.67 467 LYS B C 1
ATOM 7219 O O . LYS B 1 502 ? 1.350 -49.664 -14.118 1.00 97.14 467 LYS B O 1
ATOM 7221 N N . ASP B 1 503 ? -0.103 -48.629 -15.505 1.00 98.17 468 ASP B N 1
ATOM 7222 C CA . ASP B 1 503 ? 0.839 -48.456 -16.612 1.00 99.69 468 ASP B CA 1
ATOM 7223 C C . ASP B 1 503 ? 0.698 -47.052 -17.198 1.00 98.45 468 ASP B C 1
ATOM 7224 O O . ASP B 1 503 ? -0.095 -46.231 -16.725 1.00 95.79 468 ASP B O 1
ATOM 7226 N N . VAL B 1 504 ? 1.481 -46.777 -18.247 1.00 99.93 469 VAL B N 1
ATOM 7227 C CA . VAL B 1 504 ? 1.514 -45.472 -18.901 1.00 98.41 469 VAL B CA 1
ATOM 7228 C C . VAL B 1 504 ? 1.543 -45.665 -20.414 1.00 97.66 469 VAL B C 1
ATOM 7229 O O . VAL B 1 504 ? 1.787 -46.760 -20.926 1.00 98.39 469 VAL B O 1
ATOM 7231 N N . CYS B 1 505 ? 1.291 -44.573 -21.130 1.00 94.94 470 CYS B N 1
ATOM 7232 C CA . CYS B 1 505 ? 1.249 -44.601 -22.584 1.00 95.31 470 CYS B CA 1
ATOM 7233 C C . CYS B 1 505 ? 2.061 -43.447 -23.165 1.00 98.11 470 CYS B C 1
ATOM 7234 O O . CYS B 1 505 ? 2.386 -43.437 -24.354 1.00 100.07 470 CYS B O 1
ATOM 7236 N N . ASP B 1 512 ? 6.845 -45.741 -37.929 1.00 77.51 477 ASP B N 1
ATOM 7237 C CA . ASP B 1 512 ? 7.946 -46.067 -38.838 1.00 81.88 477 ASP B CA 1
ATOM 7238 C C . ASP B 1 512 ? 7.490 -45.948 -40.290 1.00 85.86 477 ASP B C 1
ATOM 7239 O O . ASP B 1 512 ? 8.233 -45.474 -41.152 1.00 86.19 477 ASP B O 1
ATOM 7241 N N . TYR B 1 513 ? 6.263 -46.396 -40.549 1.00 83.38 478 TYR B N 1
ATOM 7242 C CA . TYR B 1 513 ? 5.602 -46.258 -41.842 1.00 81.57 478 TYR B CA 1
ATOM 7243 C C . TYR B 1 513 ? 4.364 -45.380 -41.783 1.00 85.62 478 TYR B C 1
ATOM 7244 O O . TYR B 1 513 ? 4.191 -44.520 -42.652 1.00 87.30 478 TYR B O 1
ATOM 7253 N N . LEU B 1 514 ? 3.516 -45.560 -40.767 1.00 89.66 479 LEU B N 1
ATOM 7254 C CA . LEU B 1 514 ? 2.304 -44.756 -40.566 1.00 90.51 479 LEU B CA 1
ATOM 7255 C C . LEU B 1 514 ? 2.552 -43.556 -39.658 1.00 89.54 479 LEU B C 1
ATOM 7256 O O . LEU B 1 514 ? 1.612 -42.995 -39.089 1.00 93.27 479 LEU B O 1
ATOM 7258 N N . GLU B 1 516 ? 3.525 -42.019 -36.525 1.00 87.54 481 GLU B N 1
ATOM 7259 C CA . GLU B 1 516 ? 3.541 -42.231 -35.073 1.00 96.06 481 GLU B CA 1
ATOM 7260 C C . GLU B 1 516 ? 2.474 -43.247 -34.648 1.00 95.73 481 GLU B C 1
ATOM 7261 O O . GLU B 1 516 ? 1.430 -43.367 -35.290 1.00 90.62 481 GLU B O 1
ATOM 7263 N N . ARG B 1 517 ? 2.737 -43.969 -33.558 1.00 95.06 482 ARG B N 1
ATOM 7264 C CA . ARG B 1 517 ? 1.846 -45.021 -33.078 1.00 95.28 482 ARG B CA 1
ATOM 7265 C C . ARG B 1 517 ? 1.595 -44.834 -31.581 1.00 97.03 482 ARG B C 1
ATOM 7266 O O . ARG B 1 517 ? 2.100 -43.895 -30.958 1.00 96.86 482 ARG B O 1
ATOM 7268 N N . ILE B 1 518 ? 0.807 -45.746 -31.000 1.00 97.40 483 ILE B N 1
ATOM 7269 C CA . ILE B 1 518 ? 0.361 -45.665 -29.610 1.00 95.82 483 ILE B CA 1
ATOM 7270 C C . ILE B 1 518 ? 0.835 -46.899 -28.852 1.00 94.42 483 ILE B C 1
ATOM 7271 O O . ILE B 1 518 ? 0.787 -48.017 -29.378 1.00 95.10 483 ILE B O 1
ATOM 7276 N N . LYS B 1 519 ? 1.270 -46.702 -27.609 1.00 93.39 484 LYS B N 1
ATOM 7277 C CA . LYS B 1 519 ? 1.684 -47.818 -26.760 1.00 90.18 484 LYS B CA 1
ATOM 7278 C C . LYS B 1 519 ? 1.346 -47.566 -25.297 1.00 89.77 484 LYS B C 1
ATOM 7279 O O . LYS B 1 519 ? 1.274 -48.499 -24.500 1.00 88.76 484 LYS B O 1
ATOM 7281 N N . PRO B 1 524 ? 1.561 -53.855 -15.699 1.00 92.15 489 PRO B N 1
ATOM 7282 C CA . PRO B 1 524 ? 1.462 -53.964 -14.239 1.00 96.57 489 PRO B CA 1
ATOM 7283 C C . PRO B 1 524 ? 0.643 -55.173 -13.787 1.00 94.78 489 PRO B C 1
ATOM 7284 O O . PRO B 1 524 ? 0.709 -56.226 -14.422 1.00 89.88 489 PRO B O 1
ATOM 7286 N N . LYS B 1 525 ? -0.111 -55.019 -12.702 1.00 96.29 490 LYS B N 1
ATOM 7287 C CA . LYS B 1 525 ? -0.883 -56.125 -12.137 1.00 95.86 490 LYS B CA 1
ATOM 7288 C C . LYS B 1 525 ? -2.367 -55.770 -12.037 1.00 96.90 490 LYS B C 1
ATOM 7289 O O . LYS B 1 525 ? -2.817 -55.214 -11.033 1.00 95.15 490 LYS B O 1
ATOM 7295 N N . LEU B 1 533 ? -3.203 -58.938 -23.684 1.00 99.11 498 LEU B N 1
ATOM 7296 C CA . LEU B 1 533 ? -2.686 -57.868 -24.536 1.00 97.84 498 LEU B CA 1
ATOM 7297 C C . LEU B 1 533 ? -3.818 -57.003 -25.089 1.00 98.03 498 LEU B C 1
ATOM 7298 O O . LEU B 1 533 ? -4.174 -55.977 -24.509 1.00 97.05 498 LEU B O 1
ATOM 7300 N N . LYS B 1 534 ? -4.398 -57.425 -26.213 1.00 99.92 499 LYS B N 1
ATOM 7301 C CA . LYS B 1 534 ? -5.392 -56.615 -26.907 1.00 96.38 499 LYS B CA 1
ATOM 7302 C C . LYS B 1 534 ? -6.819 -56.935 -26.472 1.00 96.84 499 LYS B C 1
ATOM 7303 O O . LYS B 1 534 ? -7.754 -56.856 -27.283 1.00 91.48 499 LYS B O 1
ATOM 7309 N N . ASN B 1 535 ? -7.009 -57.307 -25.205 1.00 99.07 500 ASN B N 1
ATOM 7310 C CA . ASN B 1 535 ? -8.356 -57.371 -24.656 1.00 101.74 500 ASN B CA 1
ATOM 7311 C C . ASN B 1 535 ? -8.838 -55.991 -24.235 1.00 102.01 500 ASN B C 1
ATOM 7312 O O . ASN B 1 535 ? -10.046 -55.728 -24.249 1.00 103.31 500 ASN B O 1
ATOM 7314 N N . ILE B 1 536 ? -7.903 -55.100 -23.885 1.00 100.70 501 ILE B N 1
ATOM 7315 C CA . ILE B 1 536 ? -8.256 -53.751 -23.456 1.00 101.50 501 ILE B CA 1
ATOM 7316 C C . ILE B 1 536 ? -8.879 -52.961 -24.597 1.00 102.86 501 ILE B C 1
ATOM 7317 O O . ILE B 1 536 ? -9.749 -52.109 -24.367 1.00 103.21 501 ILE B O 1
ATOM 7319 N N . ARG B 1 537 ? -8.444 -53.210 -25.838 1.00 99.80 502 ARG B N 1
ATOM 7320 C CA . ARG B 1 537 ? -9.045 -52.508 -26.965 1.00 99.34 502 ARG B CA 1
ATOM 7321 C C . ARG B 1 537 ? -10.554 -52.719 -27.004 1.00 102.60 502 ARG B C 1
ATOM 7322 O O . ARG B 1 537 ? -11.299 -51.797 -27.362 1.00 104.07 502 ARG B O 1
ATOM 7330 N N . LYS B 1 538 ? -11.028 -53.909 -26.616 1.00 102.37 503 LYS B N 1
ATOM 7331 C CA . LYS B 1 538 ? -12.470 -54.117 -26.507 1.00 103.59 503 LYS B CA 1
ATOM 7332 C C . LYS B 1 538 ? -13.046 -53.324 -25.341 1.00 102.23 503 LYS B C 1
ATOM 7333 O O . LYS B 1 538 ? -14.141 -52.759 -25.445 1.00 102.48 503 LYS B O 1
ATOM 7335 N N . PHE B 1 539 ? -12.315 -53.267 -24.225 1.00 103.39 504 PHE B N 1
ATOM 7336 C CA . PHE B 1 539 ? -12.688 -52.393 -23.120 1.00 104.16 504 PHE B CA 1
ATOM 7337 C C . PHE B 1 539 ? -12.638 -50.922 -23.511 1.00 103.00 504 PHE B C 1
ATOM 7338 O O . PHE B 1 539 ? -13.253 -50.089 -22.834 1.00 102.91 504 PHE B O 1
ATOM 7340 N N . LEU B 1 540 ? -11.920 -50.584 -24.585 1.00 102.25 505 LEU B N 1
ATOM 7341 C CA . LEU B 1 540 ? -11.842 -49.201 -25.042 1.00 103.09 505 LEU B CA 1
ATOM 7342 C C . LEU B 1 540 ? -13.071 -48.813 -25.854 1.00 104.42 505 LEU B C 1
ATOM 7343 O O . LEU B 1 540 ? -13.699 -47.782 -25.588 1.00 105.60 505 LEU B O 1
ATOM 7345 N N . ILE B 1 541 ? -13.429 -49.628 -26.850 1.00 104.75 506 ILE B N 1
ATOM 7346 C CA . ILE B 1 541 ? -14.585 -49.333 -27.687 1.00 104.12 506 ILE B CA 1
ATOM 7347 C C . ILE B 1 541 ? -15.848 -49.138 -26.860 1.00 106.99 506 ILE B C 1
ATOM 7348 O O . ILE B 1 541 ? -16.794 -48.489 -27.322 1.00 110.31 506 ILE B O 1
ATOM 7350 N N . SER B 1 542 ? -15.887 -49.679 -25.638 1.00 106.95 507 SER B N 1
ATOM 7351 C CA . SER B 1 542 ? -17.085 -49.574 -24.807 1.00 106.89 507 SER B CA 1
ATOM 7352 C C . SER B 1 542 ? -17.526 -48.122 -24.650 1.00 106.97 507 SER B C 1
ATOM 7353 O O . SER B 1 542 ? -18.675 -47.771 -24.947 1.00 108.29 507 SER B O 1
ATOM 7356 N N . LYS B 1 543 ? -16.619 -47.263 -24.197 1.00 107.03 508 LYS B N 1
ATOM 7357 C CA . LYS B 1 543 ? -16.909 -45.858 -23.957 1.00 107.34 508 LYS B CA 1
ATOM 7358 C C . LYS B 1 543 ? -16.192 -45.002 -24.992 1.00 105.02 508 LYS B C 1
ATOM 7359 O O . LYS B 1 543 ? -15.036 -45.265 -25.335 1.00 105.79 508 LYS B O 1
ATOM 7361 N N . ASN B 1 544 ? -16.883 -43.988 -25.498 1.00 101.80 509 ASN B N 1
ATOM 7362 C CA . ASN B 1 544 ? -16.254 -43.034 -26.402 1.00 101.38 509 ASN B CA 1
ATOM 7363 C C . ASN B 1 544 ? -15.609 -43.715 -27.614 1.00 102.22 509 ASN B C 1
ATOM 7364 O O . ASN B 1 544 ? -15.748 -44.922 -27.820 1.00 100.88 509 ASN B O 1
ATOM 7366 N N . HIS B 1 547 ? -12.565 -46.170 -32.317 1.00 94.46 512 HIS B N 1
ATOM 7367 C CA . HIS B 1 547 ? -11.808 -46.671 -33.457 1.00 90.55 512 HIS B CA 1
ATOM 7368 C C . HIS B 1 547 ? -10.406 -46.037 -33.523 1.00 90.18 512 HIS B C 1
ATOM 7369 O O . HIS B 1 547 ? -9.438 -46.597 -32.997 1.00 90.36 512 HIS B O 1
ATOM 7371 N N . PHE B 1 548 ? -10.291 -44.875 -34.164 1.00 90.08 513 PHE B N 1
ATOM 7372 C CA . PHE B 1 548 ? -8.988 -44.235 -34.306 1.00 90.31 513 PHE B CA 1
ATOM 7373 C C . PHE B 1 548 ? -8.500 -43.690 -32.966 1.00 95.57 513 PHE B C 1
ATOM 7374 O O . PHE B 1 548 ? -9.286 -43.400 -32.059 1.00 96.40 513 PHE B O 1
ATOM 7376 N N . LYS B 1 549 ? -7.177 -43.557 -32.851 1.00 98.53 514 LYS B N 1
ATOM 7377 C CA . LYS B 1 549 ? -6.526 -43.086 -31.624 1.00 101.01 514 LYS B CA 1
ATOM 7378 C C . LYS B 1 549 ? -6.759 -44.040 -30.449 1.00 103.83 514 LYS B C 1
ATOM 7379 O O . LYS B 1 549 ? -6.818 -43.611 -29.293 1.00 102.81 514 LYS B O 1
ATOM 7381 N N . ILE B 1 550 ? -6.892 -45.337 -30.730 1.00 103.39 515 ILE B N 1
ATOM 7382 C CA . ILE B 1 550 ? -7.011 -46.367 -29.693 1.00 100.91 515 ILE B CA 1
ATOM 7383 C C . ILE B 1 550 ? -5.680 -47.099 -29.553 1.00 98.38 515 ILE B C 1
ATOM 7384 O O . ILE B 1 550 ? -4.997 -47.343 -30.561 1.00 100.01 515 ILE B O 1
ATOM 7386 N N . PRO B 1 551 ? -5.276 -47.473 -28.333 1.00 95.79 516 PRO B N 1
ATOM 7387 C CA . PRO B 1 551 ? -3.960 -48.105 -28.134 1.00 96.12 516 PRO B CA 1
ATOM 7388 C C . PRO B 1 551 ? -3.658 -49.209 -29.137 1.00 95.62 516 PRO B C 1
ATOM 7389 O O . PRO B 1 551 ? -4.367 -50.219 -29.200 1.00 93.04 516 PRO B O 1
ATOM 7393 N N . ASP B 1 552 ? -2.596 -49.028 -29.922 1.00 95.85 517 ASP B N 1
ATOM 7394 C CA . ASP B 1 552 ? -2.224 -49.959 -30.977 1.00 94.12 517 ASP B CA 1
ATOM 7395 C C . ASP B 1 552 ? -1.066 -50.875 -30.585 1.00 96.02 517 ASP B C 1
ATOM 7396 O O . ASP B 1 552 ? -0.564 -51.615 -31.439 1.00 94.85 517 ASP B O 1
ATOM 7398 N N . GLU B 1 553 ? -0.632 -50.845 -29.321 1.00 97.34 518 GLU B N 1
ATOM 7399 C CA . GLU B 1 553 ? 0.472 -51.680 -28.858 1.00 96.15 518 GLU B CA 1
ATOM 7400 C C . GLU B 1 553 ? 0.411 -51.816 -27.343 1.00 94.60 518 GLU B C 1
ATOM 7401 O O . GLU B 1 553 ? 0.056 -50.865 -26.642 1.00 94.36 518 GLU B O 1
ATOM 7403 N N . ILE B 1 554 ? 0.777 -52.993 -26.848 1.00 96.11 519 ILE B N 1
ATOM 7404 C CA . ILE B 1 554 ? 0.777 -53.256 -25.416 1.00 94.64 519 ILE B CA 1
ATOM 7405 C C . ILE B 1 554 ? 1.782 -54.353 -25.084 1.00 94.44 519 ILE B C 1
ATOM 7406 O O . ILE B 1 554 ? 1.440 -55.536 -25.075 1.00 91.71 519 ILE B O 1
ATOM 7408 N N . VAL B 1 556 ? 2.004 -55.991 -21.202 1.00 92.10 521 VAL B N 1
ATOM 7409 C CA . VAL B 1 556 ? 3.150 -55.614 -20.390 1.00 93.84 521 VAL B CA 1
ATOM 7410 C C . VAL B 1 556 ? 4.097 -54.735 -21.207 1.00 95.01 521 VAL B C 1
ATOM 7411 O O . VAL B 1 556 ? 4.941 -54.028 -20.648 1.00 96.50 521 VAL B O 1
ATOM 7415 N N . VAL B 1 557 ? 3.943 -54.779 -22.531 1.00 96.51 522 VAL B N 1
ATOM 7416 C CA . VAL B 1 557 ? 4.744 -53.964 -23.443 1.00 96.40 522 VAL B CA 1
ATOM 7417 C C . VAL B 1 557 ? 6.231 -54.189 -23.195 1.00 97.80 522 VAL B C 1
ATOM 7418 O O . VAL B 1 557 ? 6.746 -55.293 -23.390 1.00 101.19 522 VAL B O 1
#

Nearest PDB structures (foldseek):
  9bhz-assembly1_A  TM=1.002E+00  e=0.000E+00  Acinetobacter baumannii ATCC 17978
  9bhy-assembly2_B  TM=9.301E-01  e=1.293E-98  Acinetobacter baumannii ATCC 17978
  9bhz-assembly2_B  TM=9.546E-01  e=2.816E-93  Acinetobacter baumannii ATCC 17978
  3o83-assembly1_A  TM=9.236E-01  e=3.466E-46  Acinetobacter baumannii AB900
  3o84-assembly1_A  TM=9.204E-01  e=5.191E-46  Acinetobacter baumannii AB900

Sequence (986 aa):
MFIEQDIQLGYVPFPKSRAQQYRDEGCWKSQTHFQLLASLKDRFAQRVAVIQDDKQLTYQQLYDYAIHYGTYLKQQGIRETDFVLLQSPNVIEVFIVIFGLYAIGARPVFCLHGHGSYEIENIARQSRAVGFLKLCGSANESTATDVCEEFSKPNFKLWFRESIVSRSSIEASLPQLQGVAPANLRAQSESEDIAFLQLSGTGLPKLIPRTHADYIYSIEKSVDVAGLTQDTKQLVVLPVMHNFCMSSPGFLGVFYVGGTVVLSQLTHPRVCFELIEKYQIQQVSLVPAIATLWLNAESLKDYDLSSLQVVQVGGAKLLPSLAEQIIDTLQVKLQQVYGMAEGLVNFTHLDDSDQITIQTQGKKLSHLDEIRIADQDGNALPINAIGHIQTRGPYTINGYYNLPEINQRAFTQDGFYKTGDIGYLDENLNIVVTGREKEQINRSGEKITPSEIEEFILQYSVKDVCVIGVSERIKAIIIPKLKNIRKFLISKAHFKIPDEIVVADFKMFIEQDIQLGYVPFPKSRAQQYRDEGCWKSQTHFQLLASLKDRFAQRVAVIQDDKQLTYQQLYDYAIHYGTYLKQQGIRETDFVLLQSPNVIEVFIVIFGLYAIGARPVFCLHGHGSYEIENIARQSRAVGFLKLCGSANESTATDVCEEFSKPNFKLWFRESIVSRSSIEASLPQLQGVAPANLRAQSESEDIAFLQLSGGGLPKLIPRTHADYIYSIEKSVDVAGLTQDTKQLVVLPVMHNFCMSSPGFLGVFYVGGTVVLSQLTHPRVCFELIEKYQIQQVSLVPAIATLWLNAESLKDYDLSSLQVVQVGGAKLLPSLAEQIIDTLQVKLQQVYGMAEGLVNFTHLDDSDQITIQTQGKKLSHLDEIRIADQDGNALPINAIGHIQTRGPYTINGYYNLPEINQRAFTQDGFYKTGDIGYLDENLNIVVTGRITPSEEEFKDVCDYLERIKPKLKNIRKFLISKNHFKIPDEIVV